Protein AF-0000000069113099 (afdb_homodimer)

Secondary structure (DSSP, 8-state):
-HHHHHHHHHHHHHHHHHHHHHHHHHHHHHHHHHHHHHHHHHHHHHHT---HHHHHHHHHHHHHHHHHHHHHHHHHHHHHHHHHHHTT-HHHHHHHHHHHHHHHHHHHHHHHHHHHHHHHHH-TTSS--SS----------HHHHHHHHHHHHS-S-TTGGGTEEEEEEEEEEEEEEEE-----S--SS------EEEEEEEEEEEEEEEES--HHHHHHHHHHHHHHHHHHGGGGHHHHHHHHHHHHHHHHHHHHHHTTHHHHHHHHHHHHHHH-S-HHHHHHHHHHHHHHHHHHHHHIIIIIHHHHHHHHH-S-HHHHHHHTHHHHHHHHHHT-TTTTHHHHHHIIIIIS---HHHHHHHHHHHHHH--HHHHHHHHHHHHHHHHHTT-PPPHHHHHHHHHHHHHHGGG--SSTTHHHHHHHHHHHHTT--SGGGHHHHHHHHHHHHHHHHHHHHHHHHHHHHHHHHH---SS--------HHHHHHHH---TTTT-/-HHHHHHHHHHHHHHHHHHHHHHHTHHHHHHHHHHHHHHHHHHHHHHT---HHHHHHHHHHHHHHHHHHHHHHHHHHHHHHHHHHHTT-HHHHHHHHHHHHHHHHHHHHHHHHHHHHHHHHH-TTSS--SS----------HHHHHHHHHHHHS-S-TTGGGTEEEEEEEEEEEEEEEE-----S--SS------EEEEEEEEEEEEEEEES--HHHHHHHHHHHHHHHHHHGGGGHHHHHHHHHHHHHHHHHHHHHHTTHHHHHHHHHHHHHHH-S-HHHHHHHHHHHHHHHHHHHHHIIIIIHHHHHHHHH-S-HHHHHHHTHHHHHHHHHHT-TTTTHHHHHHIIIIIS---HHHHHHHHHHHHHH--HHHHHHHHHHHHHHHHHTT-PPPHHHHHHHHHHHHHHGGG--SSTTHHHHHHHHHHHHTT--STTHHHHHHHHHHHHHHHHHHHHHHHHHHHHHHHHHH---S---------HHHHHHHH-TTTTTT-

InterPro domains:
  IPR001991 Sodium:dicarboxylate symporter [PF00375] (28-468)
  IPR018107 Sodium:dicarboxylate symporter, conserved site [PS00713] (61-75)
  IPR036458 Sodium:dicarboxylate symporter superfamily [G3DSA:1.10.3860.10] (17-476)
  IPR036458 Sodium:dicarboxylate symporter superfamily [SSF118215] (27-469)
  IPR050746 Dicarboxylate/Amino Acid:Cation Symporter [PTHR11958] (16-477)

Sequence (998 aa):
MEMERAIENRGCCLVRKFRKSLRRHLLFILTLSAVIVGFTLGFLLRLAEPSADALLWLGMPGELFLRLLKMMIIPLLVCSVIHSTASLDPKSNGKISIVAFAYIMLTNILGCLIAIALFYVIKPGSESPLVEGKTNVYEAVPQDIFADLLRNIIPDNMVEATFRQTQTKYSHEMVEQFQLVDNSTRKNISSNQNSTIQMVQKLVKSVGKTDGPNILGLIVACMFLGTAAGKMGKKAKPFLDFFAVSTEVVLQVLRWFLWMTPVGISSLIAASIAGTRDVTGTFSSLGLFVLTVTLGIVLHQALFLPLIFFLTTRRNPYTYFLSIGRAWLIGFAATSTAVAIPEMLNACENKNHIDKRVSRFVIPFCVTLNADGSALFITAAAMFIANISGHPLTFGEVAIIGLLTAIASLALPSVPSSSIVTLIMVLSSMNVPVHAVSLLFAVEWFLDRIRTTSNVLSHTHCAAITHHFNRQGPGKTEEPVMIEEEVELIVHSPDAYNSMEMERAIENRGCCLVRKFRKSLRRHLLFILTLSAVIVGFTLGFLLRLAEPSADALLWLGMPGELFLRLLKMMIIPLLVCSVIHSTASLDPKSNGKISIVAFAYIMLTNILGCLIAIALFYVIKPGSESPLVEGKTNVYEAVPQDIFADLLRNIIPDNMVEATFRQTQTKYSHEMVEQFQLVDNSTRKNISSNQNSTIQMVQKLVKSVGKTDGPNILGLIVACMFLGTAAGKMGKKAKPFLDFFAVSTEVVLQVLRWFLWMTPVGISSLIAASIAGTRDVTGTFSSLGLFVLTVTLGIVLHQALFLPLIFFLTTRRNPYTYFLSIGRAWLIGFAATSTAVAIPEMLNACENKNHIDKRVSRFVIPFCVTLNADGSALFITAAAMFIANISGHPLTFGEVAIIGLLTAIASLALPSVPSSSIVTLIMVLSSMNVPVHAVSLLFAVEWFLDRIRTTSNVLSHTHCAAITHHFNRQGPGKTEEPVMIEEEVELIVHSPDAYNS

Organism: Magallana gigas (NCBI:txid29159)

Foldseek 3Di:
DVVVVVVVVVVVVVVVVVVVVCLLCVLVVLQLVLLVLLQVLLVVLLVVLDDPVVLCVLQVLLVVLLVLLLVLQQLLLLLQLLLLLLLCALPQPVLLSVLLVVLQLVLQLVLLVLLVVLCVVLVFQQPAAQDQDPCPPPPPDLVQLVVQVVDLLADPDLVCLAWKGKHKDWDFFFAFDQDQPPPPPDPDDPPPSPRPRGRDGDTDIDIDMDTFHSSNNNSSVSSVNSNVLSNVPPVSVVVNVVSLVSSVVSVLSVVVSSSSSSVNLSSLSSSSSSSGDCNPSVVVSVVSLVVSLLVSLCCSQVPVLQVVLCVQQVDRLVVLCVLLVVLLVQCLSSLFNLRSLVSLLCSLCPVVNFDNLLSLSQLVSLSSFHQNSLSNSLLNVLCNLCSNNNNHDDPSRSVVLSVSSSSLSRSQHGDQPSSLSSSVNSCRNVVRDSSCSSVVSNCSSPSSSSSSSSSSSSSSSSSSSSSSVPPDDDDDPDPRPPPVVPSCVSPPPVCVSVD/DVVVVVVVVVVVVVVVVVVVVCLLCVLVVLQLVLLVLLQVLLVVLLVVLDDPVVLCVLQVLLVVLLVLLLVLQQLLLLLQLLLLLLLCALPQPVLLSVLLVVLQLVLQLVLLVLLVVLCVVLVFQQPAAQDQDPCPPPPPDLVQLVVQVVCLLADPDLVCLAWKGKHKDWFFDFDFDQDQPPPPPDPDDPPPSPRPRDRDGDTDIDIDMDTFHSSNNNSNVSSVNSNVLSNVPPVNVVVSVVSVVSNVVSVVSVVVSSSSSSVNLSSLSSSSSSSGDCPPSVVVSVVSLVVSLLVSLCCSQVPVLQVVLCVQQVDRLVVLCVLLVVLLVQCLSSLFNLQSLVSLLCSLCPVVNFDNLLSLSQLVSLSSFHQNSLSSSLLNVLQSLCSNNNNHDDPSRSVVLSVQSSSLSRSQHGDQPSSLSSSSNSCSNVVRDCSCSSVVSNCSSPSSSSSSSSSSSSSSSSSVSSSSVPPDDDDDPPPRPNPVVPSCVSHPPVCVSVD

Structure (mmCIF, N/CA/C/O backbone):
data_AF-0000000069113099-model_v1
#
loop_
_entity.id
_entity.type
_entity.pdbx_description
1 polymer 'Amino acid transporter'
#
loop_
_atom_site.group_PDB
_atom_site.id
_atom_site.type_symbol
_atom_site.label_atom_id
_atom_site.label_alt_id
_atom_site.label_comp_id
_atom_site.label_asym_id
_atom_site.label_entity_id
_atom_site.label_seq_id
_atom_site.pdbx_PDB_ins_code
_atom_site.Cartn_x
_atom_site.Cartn_y
_atom_site.Cartn_z
_atom_site.occupancy
_atom_site.B_iso_or_equiv
_atom_site.auth_seq_id
_atom_site.auth_comp_id
_atom_site.auth_asym_id
_atom_site.auth_atom_id
_atom_site.pdbx_PDB_model_num
ATOM 1 N N . MET A 1 1 ? -38.438 39.125 45.906 1 42.25 1 MET A N 1
ATOM 2 C CA . MET A 1 1 ? -37.906 37.75 46.062 1 42.25 1 MET A CA 1
ATOM 3 C C . MET A 1 1 ? -37.875 37.031 44.719 1 42.25 1 MET A C 1
ATOM 5 O O . MET A 1 1 ? -36.938 36.25 44.438 1 42.25 1 MET A O 1
ATOM 9 N N . GLU A 1 2 ? -38.844 37.25 43.812 1 51.59 2 GLU A N 1
ATOM 10 C CA . GLU A 1 2 ? -38.844 36.594 42.5 1 51.59 2 GLU A CA 1
ATOM 11 C C . GLU A 1 2 ? -37.812 37.188 41.562 1 51.59 2 GLU A C 1
ATOM 13 O O . GLU A 1 2 ? -37.188 36.469 40.781 1 51.59 2 GLU A O 1
ATOM 18 N N . MET A 1 3 ? -37.5 38.5 41.594 1 49.41 3 MET A N 1
ATOM 19 C CA . MET A 1 3 ? -36.5 39.094 40.719 1 49.41 3 MET A CA 1
ATOM 20 C C . MET A 1 3 ? -35.094 38.656 41.094 1 49.41 3 MET A C 1
ATOM 22 O O . MET A 1 3 ? -34.219 38.531 40.25 1 49.41 3 MET A O 1
ATOM 26 N N . GLU A 1 4 ? -34.781 38.469 42.406 1 45.12 4 GLU A N 1
ATOM 27 C CA . GLU A 1 4 ? -33.469 38.031 42.844 1 45.12 4 GLU A CA 1
ATOM 28 C C . GLU A 1 4 ? -33.219 36.594 42.438 1 45.12 4 GLU A C 1
ATOM 30 O O . GLU A 1 4 ? -32.094 36.219 42.062 1 45.12 4 GLU A O 1
ATOM 35 N N . ARG A 1 5 ? -34.25 35.656 42.406 1 45.75 5 ARG A N 1
ATOM 36 C CA . ARG A 1 5 ? -34.031 34.312 41.938 1 45.75 5 ARG A CA 1
ATOM 37 C C . ARG A 1 5 ? -33.812 34.281 40.406 1 45.75 5 ARG A C 1
ATOM 39 O O . ARG A 1 5 ? -33.125 33.375 39.906 1 45.75 5 ARG A O 1
ATOM 46 N N . ALA A 1 6 ? -34.531 35.219 39.781 1 51.47 6 ALA A N 1
ATOM 47 C CA . ALA A 1 6 ? -34.312 35.25 38.344 1 51.47 6 ALA A CA 1
ATOM 48 C C . ALA A 1 6 ? -32.906 35.688 38 1 51.47 6 ALA A C 1
ATOM 50 O O . ALA A 1 6 ? -32.281 35.125 37.062 1 51.47 6 ALA A O 1
ATOM 51 N N . ILE A 1 7 ? -32.344 36.625 38.781 1 47.91 7 ILE A N 1
ATOM 52 C CA . ILE A 1 7 ? -30.969 37.031 38.562 1 47.91 7 ILE A CA 1
ATOM 53 C C . ILE A 1 7 ? -30.031 35.906 39.031 1 47.91 7 ILE A C 1
ATOM 55 O O . ILE A 1 7 ? -29.016 35.625 38.406 1 47.91 7 ILE A O 1
ATOM 59 N N . GLU A 1 8 ? -30.281 35.312 40.188 1 47.81 8 GLU A N 1
ATOM 60 C CA . GLU A 1 8 ? -29.453 34.188 40.656 1 47.81 8 GLU A CA 1
ATOM 61 C C . GLU A 1 8 ? -29.547 33 39.688 1 47.81 8 GLU A C 1
ATOM 63 O O . GLU A 1 8 ? -28.562 32.312 39.438 1 47.81 8 GLU A O 1
ATOM 68 N N . ASN A 1 9 ? -30.766 32.719 39.156 1 47.5 9 ASN A N 1
ATOM 69 C CA . ASN A 1 9 ? -30.906 31.641 38.156 1 47.5 9 ASN A CA 1
ATOM 70 C C . ASN A 1 9 ? -30.234 32.031 36.844 1 47.5 9 ASN A C 1
ATOM 72 O O . ASN A 1 9 ? -29.781 31.156 36.094 1 47.5 9 ASN A O 1
ATOM 76 N N . ARG A 1 10 ? -30.266 33.312 36.469 1 48.16 10 ARG A N 1
ATOM 77 C CA . ARG A 1 10 ? -29.531 33.75 35.281 1 48.16 10 ARG A CA 1
ATOM 78 C C . ARG A 1 10 ? -28.031 33.719 35.531 1 48.16 10 ARG A C 1
ATOM 80 O O . ARG A 1 10 ? -27.25 33.406 34.625 1 48.16 10 ARG A O 1
ATOM 87 N N . GLY A 1 11 ? -27.625 34.219 36.688 1 46.47 11 GLY A N 1
ATOM 88 C CA . GLY A 1 11 ? -26.203 34.125 37.031 1 46.47 11 GLY A CA 1
ATOM 89 C C . GLY A 1 11 ? -25.719 32.688 37.062 1 46.47 11 GLY A C 1
ATOM 90 O O . GLY A 1 11 ? -24.609 32.406 36.594 1 46.47 11 GLY A O 1
ATOM 91 N N . CYS A 1 12 ? -26.438 31.844 37.812 1 48.75 12 CYS A N 1
ATOM 92 C CA . CYS A 1 12 ? -26.094 30.422 37.812 1 48.75 12 CYS A CA 1
ATOM 93 C C . CYS A 1 12 ? -26.141 29.859 36.375 1 48.75 12 CYS A C 1
ATOM 95 O O . CYS A 1 12 ? -25.328 29.016 36.031 1 48.75 12 CYS A O 1
ATOM 97 N N . CYS A 1 13 ? -27.094 30.375 35.625 1 48.91 13 CYS A N 1
ATOM 98 C CA . CYS A 1 13 ? -27.141 29.938 34.25 1 48.91 13 CYS A CA 1
ATOM 99 C C . CYS A 1 13 ? -25.953 30.469 33.438 1 48.91 13 CYS A C 1
ATOM 101 O O . CYS A 1 13 ? -25.391 29.75 32.625 1 48.91 13 CYS A O 1
ATOM 103 N N . LEU A 1 14 ? -25.625 31.719 33.812 1 45.44 14 LEU A N 1
ATOM 104 C CA . LEU A 1 14 ? -24.453 32.219 33.094 1 45.44 14 LEU A CA 1
ATOM 105 C C . LEU A 1 14 ? -23.188 31.5 33.562 1 45.44 14 LEU A C 1
ATOM 107 O O . LEU A 1 14 ? -22.328 31.156 32.719 1 45.44 14 LEU A O 1
ATOM 111 N N . VAL A 1 15 ? -23.016 31.406 34.906 1 46 15 VAL A N 1
ATOM 112 C CA . VAL A 1 15 ? -21.875 30.625 35.406 1 46 15 VAL A CA 1
ATOM 113 C C . VAL A 1 15 ? -21.938 29.203 34.844 1 46 15 VAL A C 1
ATOM 115 O O . VAL A 1 15 ? -20.922 28.641 34.469 1 46 15 VAL A O 1
ATOM 118 N N . ARG A 1 16 ? -23.031 28.578 34.875 1 49.84 16 ARG A N 1
ATOM 119 C CA . ARG A 1 16 ? -23.188 27.25 34.312 1 49.84 16 ARG A CA 1
ATOM 120 C C . ARG A 1 16 ? -22.906 27.266 32.812 1 49.84 16 ARG A C 1
ATOM 122 O O . ARG A 1 16 ? -22.25 26.359 32.281 1 49.84 16 ARG A O 1
ATOM 129 N N . LYS A 1 17 ? -23.469 28.25 32.125 1 48 17 LYS A N 1
ATOM 130 C CA . LYS A 1 17 ? -23.141 28.391 30.719 1 48 17 LYS A CA 1
ATOM 131 C C . LYS A 1 17 ? -21.656 28.703 30.531 1 48 17 LYS A C 1
ATOM 133 O O . LYS A 1 17 ? -21.031 28.188 29.609 1 48 17 LYS A O 1
ATOM 138 N N . PHE A 1 18 ? -21.219 29.641 31.344 1 46.16 18 PHE A N 1
ATOM 139 C CA . PHE A 1 18 ? -19.797 29.922 31.328 1 46.16 18 PHE A CA 1
ATOM 140 C C . PHE A 1 18 ? -18.984 28.688 31.688 1 46.16 18 PHE A C 1
ATOM 142 O O . PHE A 1 18 ? -17.969 28.391 31.062 1 46.16 18 PHE A O 1
ATOM 149 N N . ARG A 1 19 ? -19.25 28.031 32.781 1 47.75 19 ARG A N 1
ATOM 150 C CA . ARG A 1 19 ? -18.594 26.781 33.156 1 47.75 19 ARG A CA 1
ATOM 151 C C . ARG A 1 19 ? -18.703 25.75 32.031 1 47.75 19 ARG A C 1
ATOM 153 O O . ARG A 1 19 ? -17.75 25.016 31.766 1 47.75 19 ARG A O 1
ATOM 160 N N . LYS A 1 20 ? -19.859 25.594 31.594 1 51.06 20 LYS A N 1
ATOM 161 C CA . LYS A 1 20 ? -20.047 24.688 30.453 1 51.06 20 LYS A CA 1
ATOM 162 C C . LYS A 1 20 ? -19.219 25.141 29.25 1 51.06 20 LYS A C 1
ATOM 164 O O . LYS A 1 20 ? -18.625 24.328 28.547 1 51.06 20 LYS A O 1
ATOM 169 N N . SER A 1 21 ? -19.312 26.453 28.984 1 50.72 21 SER A N 1
ATOM 170 C CA . SER A 1 21 ? -18.469 27.016 27.938 1 50.72 21 SER A CA 1
ATOM 171 C C . SER A 1 21 ? -17 26.859 28.266 1 50.72 21 SER A C 1
ATOM 173 O O . SER A 1 21 ? -16.188 26.547 27.391 1 50.72 21 SER A O 1
ATOM 175 N N . LEU A 1 22 ? -16.656 27.203 29.484 1 50.25 22 LEU A N 1
ATOM 176 C CA . LEU A 1 22 ? -15.289 27.031 29.953 1 50.25 22 LEU A CA 1
ATOM 177 C C . LEU A 1 22 ? -14.852 25.578 29.828 1 50.25 22 LEU A C 1
ATOM 179 O O . LEU A 1 22 ? -13.711 25.297 29.453 1 50.25 22 LEU A O 1
ATOM 183 N N . ARG A 1 23 ? -15.633 24.797 30.297 1 52.53 23 ARG A N 1
ATOM 184 C CA . ARG A 1 23 ? -15.336 23.375 30.156 1 52.53 23 ARG A CA 1
ATOM 185 C C . ARG A 1 23 ? -15.094 23 28.688 1 52.53 23 ARG A C 1
ATOM 187 O O . ARG A 1 23 ? -14.211 22.203 28.391 1 52.53 23 ARG A O 1
ATOM 194 N N . ARG A 1 24 ? -15.898 23.703 27.922 1 57.28 24 ARG A N 1
ATOM 195 C CA . ARG A 1 24 ? -15.742 23.484 26.5 1 57.28 24 ARG A CA 1
ATOM 196 C C . ARG A 1 24 ? -14.43 24.078 25.984 1 57.28 24 ARG A C 1
ATOM 198 O O . ARG A 1 24 ? -13.852 23.562 25.016 1 57.28 24 ARG A O 1
ATOM 205 N N . HIS A 1 25 ? -13.961 25.125 26.797 1 70.5 25 HIS A N 1
ATOM 206 C CA . HIS A 1 25 ? -12.719 25.781 26.391 1 70.5 25 HIS A CA 1
ATOM 207 C C . HIS A 1 25 ? -11.602 25.5 27.391 1 70.5 25 HIS A C 1
ATOM 209 O O . HIS A 1 25 ? -10.609 26.234 27.422 1 70.5 25 HIS A O 1
ATOM 215 N N . LEU A 1 26 ? -11.82 24.594 28.281 1 76.88 26 LEU A N 1
ATOM 216 C CA . LEU A 1 26 ? -10.867 24.297 29.328 1 76.88 26 LEU A CA 1
ATOM 217 C C . LEU A 1 26 ? -9.492 23.969 28.75 1 76.88 26 LEU A C 1
ATOM 219 O O . LEU A 1 26 ? -8.477 24.5 29.203 1 76.88 26 LEU A O 1
ATOM 223 N N . LEU A 1 27 ? -9.531 23.188 27.812 1 78.31 27 LEU A N 1
ATOM 224 C CA . LEU A 1 27 ? -8.258 22.797 27.219 1 78.31 27 LEU A CA 1
ATOM 225 C C . LEU A 1 27 ? -7.543 24 26.625 1 78.31 27 LEU A C 1
ATOM 227 O O . LEU A 1 27 ? -6.316 24.094 26.688 1 78.31 27 LEU A O 1
ATOM 231 N N . PHE A 1 28 ? -8.312 24.828 26.109 1 79.25 28 PHE A N 1
ATOM 232 C CA . PHE A 1 28 ? -7.762 26.047 25.531 1 79.25 28 PHE A CA 1
ATOM 233 C C . PHE A 1 28 ? -7.098 26.922 26.594 1 79.25 28 PHE A C 1
ATOM 235 O O . PHE A 1 28 ? -5.957 27.344 26.438 1 79.25 28 PHE A O 1
ATOM 242 N N . ILE A 1 29 ? -7.793 27.172 27.703 1 85.12 29 ILE A N 1
ATOM 243 C CA . ILE A 1 29 ? -7.285 28 28.781 1 85.12 29 ILE A CA 1
ATOM 244 C C . ILE A 1 29 ? -6.066 27.328 29.422 1 85.12 29 ILE A C 1
ATOM 246 O O . ILE A 1 29 ? -5.074 28 29.719 1 85.12 29 ILE A O 1
ATOM 250 N N . LEU A 1 30 ? -6.191 26.078 29.578 1 86.25 30 LEU A N 1
ATOM 251 C CA . LEU A 1 30 ? -5.074 25.344 30.156 1 86.25 30 LEU A CA 1
ATOM 252 C C . LEU A 1 30 ? -3.844 25.422 29.266 1 86.25 30 LEU A C 1
ATOM 254 O O . LEU A 1 30 ? -2.719 25.547 29.75 1 86.25 30 LEU A O 1
ATOM 258 N N . THR A 1 31 ? -4.07 25.344 28.031 1 85.25 31 THR A N 1
ATOM 259 C CA . THR A 1 31 ? -2.949 25.391 27.094 1 85.25 31 THR A CA 1
ATOM 260 C C . THR A 1 31 ? -2.312 26.766 27.078 1 85.25 31 THR A C 1
ATOM 262 O O . THR A 1 31 ? -1.086 26.891 27.062 1 85.25 31 THR A O 1
ATOM 265 N N . LEU A 1 32 ? -3.119 27.781 27.062 1 86.81 32 LEU A N 1
ATOM 266 C CA . LEU A 1 32 ? -2.59 29.141 27.094 1 86.81 32 LEU A CA 1
ATOM 267 C C . LEU A 1 32 ? -1.79 29.391 28.375 1 86.81 32 LEU A C 1
ATOM 269 O O . LEU A 1 32 ? -0.719 30 28.328 1 86.81 32 LEU A O 1
ATOM 273 N N . SER A 1 33 ? -2.357 28.969 29.422 1 90.56 33 SER A N 1
ATOM 274 C CA . SER A 1 33 ? -1.643 29.078 30.703 1 90.56 33 SER A CA 1
ATOM 275 C C . SER A 1 33 ? -0.337 28.281 30.672 1 90.56 33 SER A C 1
ATOM 277 O O . SER A 1 33 ? 0.677 28.734 31.203 1 90.56 33 SER A O 1
ATOM 279 N N . ALA A 1 34 ? -0.393 27.156 30.094 1 90.62 34 ALA A N 1
ATOM 280 C CA . ALA A 1 34 ? 0.791 26.297 29.984 1 90.62 34 ALA A CA 1
ATOM 281 C C . ALA A 1 34 ? 1.888 26.984 29.172 1 90.62 34 ALA A C 1
ATOM 283 O O . ALA A 1 34 ? 3.074 26.844 29.484 1 90.62 34 ALA A O 1
ATOM 284 N N . VAL A 1 35 ? 1.525 27.719 28.172 1 87.62 35 VAL A N 1
ATOM 285 C CA . VAL A 1 35 ? 2.486 28.453 27.359 1 87.62 35 VAL A CA 1
ATOM 286 C C . VAL A 1 35 ? 3.174 29.516 28.219 1 87.62 35 VAL A C 1
ATOM 288 O O . VAL A 1 35 ? 4.398 29.641 28.188 1 87.62 35 VAL A O 1
ATOM 291 N N . ILE A 1 36 ? 2.4 30.156 29.016 1 91.75 36 ILE A N 1
ATOM 292 C CA . ILE A 1 36 ? 2.943 31.203 29.875 1 91.75 36 ILE A CA 1
ATOM 293 C C . ILE A 1 36 ? 3.873 30.578 30.922 1 91.75 36 ILE A C 1
ATOM 295 O O . ILE A 1 36 ? 4.977 31.062 31.156 1 91.75 36 ILE A O 1
ATOM 299 N N . VAL A 1 37 ? 3.416 29.547 31.469 1 93.5 37 VAL A N 1
ATOM 300 C CA . VAL A 1 37 ? 4.215 28.844 32.469 1 93.5 37 VAL A CA 1
ATOM 301 C C . VAL A 1 37 ? 5.52 28.359 31.844 1 93.5 37 VAL A C 1
ATOM 303 O O . VAL A 1 37 ? 6.586 28.453 32.469 1 93.5 37 VAL A O 1
ATOM 306 N N . GLY A 1 38 ? 5.418 27.75 30.703 1 92 38 GLY A N 1
ATOM 307 C CA . GLY A 1 38 ? 6.605 27.281 30 1 92 38 GLY A CA 1
ATOM 308 C C . GLY A 1 38 ? 7.609 28.391 29.75 1 92 38 GLY A C 1
ATOM 309 O O . GLY A 1 38 ? 8.805 28.219 29.984 1 92 38 GLY A O 1
ATOM 310 N N . PHE A 1 39 ? 7.164 29.531 29.359 1 89.31 39 PHE A N 1
ATOM 311 C CA . PHE A 1 39 ? 8.031 30.672 29.109 1 89.31 39 PHE A CA 1
ATOM 312 C C . PHE A 1 39 ? 8.68 31.141 30.406 1 89.31 39 PHE A C 1
ATOM 314 O O . PHE A 1 39 ? 9.883 31.391 30.453 1 89.31 39 PHE A O 1
ATOM 321 N N . THR A 1 40 ? 7.906 31.281 31.406 1 93.31 40 THR A N 1
ATOM 322 C CA . THR A 1 40 ? 8.398 31.781 32.688 1 93.31 40 THR A CA 1
ATOM 323 C C . THR A 1 40 ? 9.445 30.828 33.25 1 93.31 40 THR A C 1
ATOM 325 O O . THR A 1 40 ? 10.523 31.25 33.688 1 93.31 40 THR A O 1
ATOM 328 N N . LEU A 1 41 ? 9.117 29.609 33.219 1 92.62 41 LEU A N 1
ATOM 329 C CA . LEU A 1 41 ? 10.047 28.609 33.75 1 92.62 41 LEU A CA 1
ATOM 330 C C . LEU A 1 41 ? 11.32 28.562 32.906 1 92.62 41 LEU A C 1
ATOM 332 O O . LEU A 1 41 ? 12.414 28.406 33.438 1 92.62 41 LEU A O 1
ATOM 336 N N . GLY A 1 42 ? 11.172 28.562 31.609 1 91.44 42 GLY A N 1
ATOM 337 C CA . GLY A 1 42 ? 12.328 28.578 30.719 1 91.44 42 GLY A CA 1
ATOM 338 C C . GLY A 1 42 ? 13.258 29.75 30.984 1 91.44 42 GLY A C 1
ATOM 339 O O . GLY A 1 42 ? 14.477 29.562 31.062 1 91.44 42 GLY A O 1
ATOM 340 N N . PHE A 1 43 ? 12.727 30.922 31.203 1 90.69 43 PHE A N 1
ATOM 341 C CA . PHE A 1 43 ? 13.531 32.125 31.453 1 90.69 43 PHE A CA 1
ATOM 342 C C . PHE A 1 43 ? 14.211 32.031 32.812 1 90.69 43 PHE A C 1
ATOM 344 O O . PHE A 1 43 ? 15.367 32.438 32.938 1 90.69 43 PHE A O 1
ATOM 351 N N . LEU A 1 44 ? 13.469 31.578 33.75 1 92.25 44 LEU A N 1
ATOM 352 C CA . LEU A 1 44 ? 14.023 31.453 35.094 1 92.25 44 LEU A CA 1
ATOM 353 C C . LEU A 1 44 ? 15.18 30.453 35.125 1 92.25 44 LEU A C 1
ATOM 355 O O . LEU A 1 44 ? 16.203 30.703 35.75 1 92.25 44 LEU A O 1
ATOM 359 N N . LEU A 1 45 ? 14.969 29.406 34.469 1 91.56 45 LEU A N 1
ATOM 360 C CA . LEU A 1 45 ? 15.984 28.359 34.5 1 91.56 45 LEU A CA 1
ATOM 361 C C . LEU A 1 45 ? 17.172 28.75 33.625 1 91.56 45 LEU A C 1
ATOM 363 O O . LEU A 1 45 ? 18.297 28.297 33.875 1 91.56 45 LEU A O 1
ATOM 367 N N . ARG A 1 46 ? 16.875 29.453 32.594 1 88.62 46 ARG A N 1
ATOM 368 C CA . ARG A 1 46 ? 17.969 29.953 31.75 1 88.62 46 ARG A CA 1
ATOM 369 C C . ARG A 1 46 ? 18.984 30.734 32.562 1 88.62 46 ARG A C 1
ATOM 371 O O . ARG A 1 46 ? 20.188 30.641 32.344 1 88.62 46 ARG A O 1
ATOM 378 N N . LEU A 1 47 ? 18.484 31.469 33.562 1 87.69 47 LEU A N 1
ATOM 379 C CA . LEU A 1 47 ? 19.344 32.281 34.406 1 87.69 47 LEU A CA 1
ATOM 380 C C . LEU A 1 47 ? 20.234 31.375 35.281 1 87.69 47 LEU A C 1
ATOM 382 O O . LEU A 1 47 ? 21.328 31.766 35.656 1 87.69 47 LEU A O 1
ATOM 386 N N . ALA A 1 48 ? 19.812 30.172 35.469 1 88.94 48 ALA A N 1
ATOM 387 C CA . ALA A 1 48 ? 20.547 29.234 36.312 1 88.94 48 ALA A CA 1
ATOM 388 C C . ALA A 1 48 ? 21.516 28.391 35.469 1 88.94 48 ALA A C 1
ATOM 390 O O . ALA A 1 48 ? 22.234 27.547 36 1 88.94 48 ALA A O 1
ATOM 391 N N . GLU A 1 49 ? 21.625 28.609 34.219 1 85.44 49 GLU A N 1
ATOM 392 C CA . GLU A 1 49 ? 22.5 27.891 33.281 1 85.44 49 GLU A CA 1
ATOM 393 C C . GLU A 1 49 ? 22.422 26.375 33.531 1 85.44 49 GLU A C 1
ATOM 395 O O . GLU A 1 49 ? 23.422 25.75 33.906 1 85.44 49 GLU A O 1
ATOM 400 N N . PRO A 1 50 ? 21.328 25.828 33.281 1 86.38 50 PRO A N 1
ATOM 401 C CA . PRO A 1 50 ? 21.125 24.406 33.562 1 86.38 50 PRO A CA 1
ATOM 402 C C . PRO A 1 50 ? 22.062 23.516 32.75 1 86.38 50 PRO A C 1
ATOM 404 O O . PRO A 1 50 ? 22.469 23.891 31.656 1 86.38 50 PRO A O 1
ATOM 407 N N . SER A 1 51 ? 22.391 22.328 33.312 1 89.06 51 SER A N 1
ATOM 408 C CA . SER A 1 51 ? 23.203 21.328 32.625 1 89.06 51 SER A CA 1
ATOM 409 C C . SER A 1 51 ? 22.422 20.688 31.469 1 89.06 51 SER A C 1
ATOM 411 O O . SER A 1 51 ? 21.203 20.844 31.391 1 89.06 51 SER A O 1
ATOM 413 N N . ALA A 1 52 ? 23.188 20.062 30.641 1 87.25 52 ALA A N 1
ATOM 414 C CA . ALA A 1 52 ? 22.562 19.359 29.516 1 87.25 52 ALA A CA 1
ATOM 415 C C . ALA A 1 52 ? 21.578 18.297 30 1 87.25 52 ALA A C 1
ATOM 417 O O . ALA A 1 52 ? 20.516 18.109 29.391 1 87.25 52 ALA A O 1
ATOM 418 N N . ASP A 1 53 ? 21.922 17.656 31.031 1 90.94 53 ASP A N 1
ATOM 419 C CA . ASP A 1 53 ? 21.047 16.625 31.578 1 90.94 53 ASP A CA 1
ATOM 420 C C . ASP A 1 53 ? 19.75 17.234 32.125 1 90.94 53 ASP A C 1
ATOM 422 O O . ASP A 1 53 ? 18.672 16.656 31.984 1 90.94 53 ASP A O 1
ATOM 426 N N . ALA A 1 54 ? 19.938 18.391 32.812 1 90.19 54 ALA A N 1
ATOM 427 C CA . ALA A 1 54 ? 18.766 19.078 33.375 1 90.19 54 ALA A CA 1
ATOM 428 C C . ALA A 1 54 ? 17.812 19.5 32.25 1 90.19 54 ALA A C 1
ATOM 430 O O . ALA A 1 54 ? 16.594 19.391 32.406 1 90.19 54 ALA A O 1
ATOM 431 N N . LEU A 1 55 ? 18.391 19.922 31.234 1 89.5 55 LEU A N 1
ATOM 432 C CA . LEU A 1 55 ? 17.578 20.328 30.094 1 89.5 55 LEU A CA 1
ATOM 433 C C . LEU A 1 55 ? 16.844 19.141 29.484 1 89.5 55 LEU A C 1
ATOM 435 O O . LEU A 1 55 ? 15.695 19.266 29.062 1 89.5 55 LEU A O 1
ATOM 439 N N . LEU A 1 56 ? 17.531 18 29.469 1 89.88 56 LEU A N 1
ATOM 440 C CA . LEU A 1 56 ? 16.922 16.781 28.938 1 89.88 56 LEU A CA 1
ATOM 441 C C . LEU A 1 56 ? 15.719 16.375 29.766 1 89.88 56 LEU A C 1
ATOM 443 O O . LEU A 1 56 ? 14.672 16.031 29.203 1 89.88 56 LEU A O 1
ATOM 447 N N . TRP A 1 57 ? 15.883 16.438 31.016 1 92.12 57 TRP A N 1
ATOM 448 C CA . TRP A 1 57 ? 14.797 16 31.875 1 92.12 57 TRP A CA 1
ATOM 449 C C . TRP A 1 57 ? 13.656 17.016 31.875 1 92.12 57 TRP A C 1
ATOM 451 O O . TRP A 1 57 ? 12.484 16.656 32 1 92.12 57 TRP A O 1
ATOM 461 N N . LEU A 1 58 ? 14.023 18.266 31.766 1 91.69 58 LEU A N 1
ATOM 462 C CA . LEU A 1 58 ? 13.016 19.312 31.641 1 91.69 58 LEU A CA 1
ATOM 463 C C . LEU A 1 58 ? 12.18 19.109 30.375 1 91.69 58 LEU A C 1
ATOM 465 O O . LEU A 1 58 ? 10.969 19.344 30.391 1 91.69 58 LEU A O 1
ATOM 469 N N . GLY A 1 59 ? 12.812 18.578 29.344 1 91.81 59 GLY A N 1
ATOM 470 C CA . GLY A 1 59 ? 12.141 18.391 28.062 1 91.81 59 GLY A CA 1
ATOM 471 C C . GLY A 1 59 ? 11.484 17.031 27.922 1 91.81 59 GLY A C 1
ATOM 472 O O . GLY A 1 59 ? 10.695 16.812 27 1 91.81 59 GLY A O 1
ATOM 473 N N . MET A 1 60 ? 11.648 16.125 28.828 1 93.69 60 MET A N 1
ATOM 474 C CA . MET A 1 60 ? 11.234 14.727 28.703 1 93.69 60 MET A CA 1
ATOM 475 C C . MET A 1 60 ? 9.711 14.625 28.594 1 93.69 60 MET A C 1
ATOM 477 O O . MET A 1 60 ? 9.195 13.906 27.75 1 93.69 60 MET A O 1
ATOM 481 N N . PRO A 1 61 ? 8.914 15.328 29.453 1 93.69 61 PRO A N 1
ATOM 482 C CA . PRO A 1 61 ? 7.461 15.25 29.266 1 93.69 61 PRO A CA 1
ATOM 483 C C . PRO A 1 61 ? 7.016 15.703 27.875 1 93.69 61 PRO A C 1
ATOM 485 O O . PRO A 1 61 ? 6.09 15.117 27.297 1 93.69 61 PRO A O 1
ATOM 488 N N . GLY A 1 62 ? 7.68 16.688 27.406 1 90.19 62 GLY A N 1
ATOM 489 C CA . GLY A 1 62 ? 7.371 17.156 26.062 1 90.19 62 GLY A CA 1
ATOM 490 C C . GLY A 1 62 ? 7.727 16.156 24.984 1 90.19 62 GLY A C 1
ATOM 491 O O . GLY A 1 62 ? 6.961 15.953 24.031 1 90.19 62 GLY A O 1
ATOM 492 N N . GLU A 1 63 ? 8.875 15.547 25.109 1 90.31 63 GLU A N 1
ATOM 493 C CA . GLU A 1 63 ? 9.281 14.508 24.172 1 90.31 63 GLU A CA 1
ATOM 494 C C . GLU A 1 63 ? 8.289 13.352 24.156 1 90.31 63 GLU A C 1
ATOM 496 O O . GLU A 1 63 ? 7.945 12.836 23.094 1 90.31 63 GLU A O 1
ATOM 501 N N . LEU A 1 64 ? 7.891 12.961 25.297 1 92.75 64 LEU A N 1
ATOM 502 C CA . LEU A 1 64 ? 6.926 11.875 25.406 1 92.75 64 LEU A CA 1
ATOM 503 C C . LEU A 1 64 ? 5.594 12.266 24.781 1 92.75 64 LEU A C 1
ATOM 505 O O . LEU A 1 64 ? 4.934 11.438 24.156 1 92.75 64 LEU A O 1
ATOM 509 N N . PHE A 1 65 ? 5.234 13.469 25 1 90 65 PHE A N 1
ATOM 510 C CA . PHE A 1 65 ? 4.008 13.977 24.406 1 90 65 PHE A CA 1
ATOM 511 C C . PHE A 1 65 ? 4.082 13.891 22.875 1 90 65 PHE A C 1
ATOM 513 O O . PHE A 1 65 ? 3.146 13.414 22.234 1 90 65 PHE A O 1
ATOM 520 N N . LEU A 1 66 ? 5.203 14.281 22.297 1 86 66 LEU A N 1
ATOM 521 C CA . LEU A 1 66 ? 5.383 14.219 20.844 1 86 66 LEU A CA 1
ATOM 522 C C . LEU A 1 66 ? 5.352 12.773 20.359 1 86 66 LEU A C 1
ATOM 524 O O . LEU A 1 66 ? 4.824 12.484 19.281 1 86 66 LEU A O 1
ATOM 528 N N . ARG A 1 67 ? 5.879 11.945 21.172 1 89.5 67 ARG A N 1
ATOM 529 C CA . ARG A 1 67 ? 5.879 10.523 20.812 1 89.5 67 ARG A CA 1
ATOM 530 C C . ARG A 1 67 ? 4.461 9.961 20.812 1 89.5 67 ARG A C 1
ATOM 532 O O . ARG A 1 67 ? 4.129 9.117 19.969 1 89.5 67 ARG A O 1
ATOM 539 N N . LEU A 1 68 ? 3.697 10.422 21.734 1 90.56 68 LEU A N 1
ATOM 540 C CA . LEU A 1 68 ? 2.301 10.008 21.75 1 90.56 68 LEU A CA 1
ATOM 541 C C . LEU A 1 68 ? 1.591 10.422 20.469 1 90.56 68 LEU A C 1
ATOM 543 O O . LEU A 1 68 ? 0.85 9.633 19.875 1 90.56 68 LEU A O 1
ATOM 547 N N . LEU A 1 69 ? 1.849 11.586 20.062 1 85.81 69 LEU A N 1
ATOM 548 C CA . LEU A 1 69 ? 1.221 12.078 18.844 1 85.81 69 LEU A CA 1
ATOM 549 C C . LEU A 1 69 ? 1.708 11.297 17.625 1 85.81 69 LEU A C 1
ATOM 551 O O . LEU A 1 69 ? 0.907 10.898 16.766 1 85.81 69 LEU A O 1
ATOM 555 N N . LYS A 1 70 ? 2.996 11.062 17.562 1 86.75 70 LYS A N 1
ATOM 556 C CA . LYS A 1 70 ? 3.586 10.312 16.469 1 86.75 70 LYS A CA 1
ATOM 557 C C . LYS A 1 70 ? 3.012 8.898 16.391 1 86.75 70 LYS A C 1
ATOM 559 O O . LYS A 1 70 ? 2.795 8.367 15.305 1 86.75 70 LYS A O 1
ATOM 564 N N . MET A 1 71 ? 2.775 8.352 17.547 1 91 71 MET A N 1
ATOM 565 C CA . MET A 1 71 ? 2.238 6.996 17.641 1 91 71 MET A CA 1
ATOM 566 C C . MET A 1 71 ? 0.893 6.887 16.938 1 91 71 MET A C 1
ATOM 568 O O . MET A 1 71 ? 0.548 5.832 16.406 1 91 71 MET A O 1
ATOM 572 N N . MET A 1 72 ? 0.2 7.938 16.797 1 88.88 72 MET A N 1
ATOM 573 C CA . MET A 1 72 ? -1.167 7.906 16.297 1 88.88 72 MET A CA 1
ATOM 574 C C . MET A 1 72 ? -1.189 8.133 14.781 1 88.88 72 MET A C 1
ATOM 576 O O . MET A 1 72 ? -2.207 7.898 14.133 1 88.88 72 MET A O 1
ATOM 580 N N . ILE A 1 73 ? -0.118 8.5 14.227 1 86.44 73 ILE A N 1
ATOM 581 C CA . ILE A 1 73 ? -0.073 8.953 12.836 1 86.44 73 ILE A CA 1
ATOM 582 C C . ILE A 1 73 ? -0.506 7.824 11.906 1 86.44 73 ILE A C 1
ATOM 584 O O . ILE A 1 73 ? -1.448 7.98 11.133 1 86.44 73 ILE A O 1
ATOM 588 N N . ILE A 1 74 ? 0.084 6.648 12 1 91.44 74 ILE A N 1
ATOM 589 C CA . ILE A 1 74 ? -0.12 5.574 11.031 1 91.44 74 ILE A CA 1
ATOM 590 C C . ILE A 1 74 ? -1.542 5.031 11.156 1 91.44 74 ILE A C 1
ATOM 592 O O . ILE A 1 74 ? -2.268 4.941 10.164 1 91.44 74 ILE A O 1
ATOM 596 N N . PRO A 1 75 ? -1.996 4.691 12.367 1 92.69 75 PRO A N 1
ATOM 597 C CA . PRO A 1 75 ? -3.369 4.188 12.461 1 92.69 75 PRO A CA 1
ATOM 598 C C . PRO A 1 75 ? -4.402 5.211 12 1 92.69 75 PRO A C 1
ATOM 600 O O . PRO A 1 75 ? -5.379 4.855 11.328 1 92.69 75 PRO A O 1
ATOM 603 N N . LEU A 1 76 ? -4.184 6.406 12.359 1 87.62 76 LEU A N 1
ATOM 604 C CA . LEU A 1 76 ? -5.125 7.445 11.961 1 87.62 76 LEU A CA 1
ATOM 605 C C . LEU A 1 76 ? -5.141 7.617 10.445 1 87.62 76 LEU A C 1
ATOM 607 O O . LEU A 1 76 ? -6.211 7.676 9.836 1 87.62 76 LEU A O 1
ATOM 611 N N . LEU A 1 77 ? -4 7.727 9.898 1 87.69 77 LEU A N 1
ATOM 612 C CA . LEU A 1 77 ? -3.857 7.93 8.461 1 87.69 77 LEU A CA 1
ATOM 613 C C . LEU A 1 77 ? -4.492 6.781 7.684 1 87.69 77 LEU A C 1
ATOM 615 O O . LEU A 1 77 ? -5.293 7.008 6.773 1 87.69 77 LEU A O 1
ATOM 619 N N . VAL A 1 78 ? -4.184 5.531 8.055 1 92.94 78 VAL A N 1
ATOM 620 C CA . VAL A 1 78 ? -4.648 4.348 7.336 1 92.94 78 VAL A CA 1
ATOM 621 C C . VAL A 1 78 ? -6.168 4.242 7.441 1 92.94 78 VAL A C 1
ATOM 623 O O . VAL A 1 78 ? -6.859 4.129 6.426 1 92.94 78 VAL A O 1
ATOM 626 N N . CYS A 1 79 ? -6.711 4.387 8.602 1 92.12 79 CYS A N 1
ATOM 627 C CA . CYS A 1 79 ? -8.141 4.223 8.82 1 92.12 79 CYS A CA 1
ATOM 628 C C . CYS A 1 79 ? -8.922 5.371 8.188 1 92.12 79 CYS A C 1
ATOM 630 O O . CYS A 1 79 ? -9.93 5.145 7.516 1 92.12 79 CYS A O 1
ATOM 632 N N . SER A 1 80 ? -8.445 6.531 8.32 1 86.38 80 SER A N 1
ATOM 633 C CA . SER A 1 80 ? -9.172 7.707 7.863 1 86.38 80 SER A CA 1
ATOM 634 C C . SER A 1 80 ? -9.188 7.797 6.34 1 86.38 80 SER A C 1
ATOM 636 O O . SER A 1 80 ? -10.219 8.094 5.738 1 86.38 80 SER A O 1
ATOM 638 N N . VAL A 1 81 ? -8.016 7.582 5.723 1 87.81 81 VAL A N 1
ATOM 639 C CA . VAL A 1 81 ? -7.922 7.715 4.273 1 87.81 81 VAL A CA 1
ATOM 640 C C . VAL A 1 81 ? -8.758 6.629 3.6 1 87.81 81 VAL A C 1
ATOM 642 O O . VAL A 1 81 ? -9.5 6.902 2.65 1 87.81 81 VAL A O 1
ATOM 645 N N . ILE A 1 82 ? -8.672 5.391 4.086 1 92.5 82 ILE A N 1
ATOM 646 C CA . ILE A 1 82 ? -9.469 4.309 3.508 1 92.5 82 ILE A CA 1
ATOM 647 C C . ILE A 1 82 ? -10.953 4.617 3.666 1 92.5 82 ILE A C 1
ATOM 649 O O . ILE A 1 82 ? -11.719 4.523 2.703 1 92.5 82 ILE A O 1
ATOM 653 N N . HIS A 1 83 ? -11.344 5.004 4.812 1 88.06 83 HIS A N 1
ATOM 654 C CA . HIS A 1 83 ? -12.742 5.305 5.098 1 88.06 83 HIS A CA 1
ATOM 655 C C . HIS A 1 83 ? -13.234 6.484 4.262 1 88.06 83 HIS A C 1
ATOM 657 O O . HIS A 1 83 ? -14.305 6.422 3.658 1 88.06 83 HIS A O 1
ATOM 663 N N . SER A 1 84 ? -12.516 7.488 4.188 1 81.88 84 SER A N 1
ATOM 664 C CA . SER A 1 84 ? -12.93 8.719 3.52 1 81.88 84 SER A CA 1
ATOM 665 C C . SER A 1 84 ? -13.008 8.523 2.008 1 81.88 84 SER A C 1
ATOM 667 O O . SER A 1 84 ? -13.922 9.031 1.359 1 81.88 84 SER A O 1
ATOM 669 N N . THR A 1 85 ? -12.094 7.844 1.437 1 85.62 85 THR A N 1
ATOM 670 C CA . THR A 1 85 ? -12.055 7.695 -0.014 1 85.62 85 THR A CA 1
ATOM 671 C C . THR A 1 85 ? -13.102 6.691 -0.485 1 85.62 85 THR A C 1
ATOM 673 O O . THR A 1 85 ? -13.484 6.691 -1.657 1 85.62 85 THR A O 1
ATOM 676 N N . ALA A 1 86 ? -13.516 5.793 0.374 1 86.94 86 ALA A N 1
ATOM 677 C CA . ALA A 1 86 ? -14.578 4.855 0.031 1 86.94 86 ALA A CA 1
ATOM 678 C C . ALA A 1 86 ? -15.875 5.594 -0.291 1 86.94 86 ALA A C 1
ATOM 680 O O . ALA A 1 86 ? -16.719 5.078 -1.024 1 86.94 86 ALA A O 1
ATOM 681 N N . SER A 1 87 ? -16.047 6.707 0.238 1 76.31 87 SER A N 1
ATOM 682 C CA . SER A 1 87 ? -17.281 7.477 0.053 1 76.31 87 SER A CA 1
ATOM 683 C C . SER A 1 87 ? -17.281 8.18 -1.3 1 76.31 87 SER A C 1
ATOM 685 O O . SER A 1 87 ? -18.312 8.75 -1.699 1 76.31 87 SER A O 1
ATOM 687 N N . LEU A 1 88 ? -16.156 8.148 -2.039 1 68.62 88 LEU A N 1
ATOM 688 C CA . LEU A 1 88 ? -16.047 8.781 -3.346 1 68.62 88 LEU A CA 1
ATOM 689 C C . LEU A 1 88 ? -16.734 7.945 -4.422 1 68.62 88 LEU A C 1
ATOM 691 O O . LEU A 1 88 ? -16.672 8.281 -5.605 1 68.62 88 LEU A O 1
ATOM 695 N N . ASP A 1 89 ? -17.641 7.016 -4.168 1 61.91 89 ASP A N 1
ATOM 696 C CA . ASP A 1 89 ? -18.234 6.109 -5.148 1 61.91 89 ASP A CA 1
ATOM 697 C C . ASP A 1 89 ? -18.891 6.883 -6.281 1 61.91 89 ASP A C 1
ATOM 699 O O . ASP A 1 89 ? -19.875 7.602 -6.059 1 61.91 89 ASP A O 1
ATOM 703 N N . PRO A 1 90 ? -18.375 6.824 -7.469 1 57.09 90 PRO A N 1
ATOM 704 C CA . PRO A 1 90 ? -18.891 7.527 -8.641 1 57.09 90 PRO A CA 1
ATOM 705 C C . PRO A 1 90 ? -20.297 7.062 -9.031 1 57.09 90 PRO A C 1
ATOM 707 O O . PRO A 1 90 ? -21.031 7.789 -9.703 1 57.09 90 PRO A O 1
ATOM 710 N N . LYS A 1 91 ? -20.703 5.812 -8.734 1 57.91 91 LYS A N 1
ATOM 711 C CA . LYS A 1 91 ? -21.984 5.332 -9.266 1 57.91 91 LYS A CA 1
ATOM 712 C C . LYS A 1 91 ? -23.156 6.113 -8.672 1 57.91 91 LYS A C 1
ATOM 714 O O . LYS A 1 91 ? -24.141 6.359 -9.359 1 57.91 91 LYS A O 1
ATOM 719 N N . SER A 1 92 ? -23.203 6.5 -7.43 1 55.53 92 SER A N 1
ATOM 720 C CA . SER A 1 92 ? -24.375 7.188 -6.891 1 55.53 92 SER A CA 1
ATOM 721 C C . SER A 1 92 ? -24.266 8.695 -7.07 1 55.53 92 SER A C 1
ATOM 723 O O . SER A 1 92 ? -25.234 9.352 -7.473 1 55.53 92 SER A O 1
ATOM 725 N N . ASN A 1 93 ? -23.047 9.273 -6.883 1 64.44 93 ASN A N 1
ATOM 726 C CA . ASN A 1 93 ? -22.797 10.711 -6.895 1 64.44 93 ASN A CA 1
ATOM 727 C C . ASN A 1 93 ? -21.5 11.039 -7.629 1 64.44 93 ASN A C 1
ATOM 729 O O . ASN A 1 93 ? -20.734 11.906 -7.195 1 64.44 93 ASN A O 1
ATOM 733 N N . GLY A 1 94 ? -21.5 10.328 -8.836 1 74.5 94 GLY A N 1
ATOM 734 C CA . GLY A 1 94 ? -20.188 10.344 -9.477 1 74.5 94 GLY A CA 1
ATOM 735 C C . GLY A 1 94 ? -19.734 11.734 -9.867 1 74.5 94 GLY A C 1
ATOM 736 O O . GLY A 1 94 ? -18.625 12.156 -9.516 1 74.5 94 GLY A O 1
ATOM 737 N N . LYS A 1 95 ? -20.688 12.492 -10.461 1 82.06 95 LYS A N 1
ATOM 738 C CA . LYS A 1 95 ? -20.281 13.828 -10.906 1 82.06 95 LYS A CA 1
ATOM 739 C C . LYS A 1 95 ? -20.047 14.75 -9.719 1 82.06 95 LYS A C 1
ATOM 741 O O . LYS A 1 95 ? -19.078 15.523 -9.711 1 82.06 95 LYS A O 1
ATOM 746 N N . ILE A 1 96 ? -20.922 14.688 -8.727 1 87.12 96 ILE A N 1
ATOM 747 C CA . ILE A 1 96 ? -20.812 15.5 -7.516 1 87.12 96 ILE A CA 1
ATOM 748 C C . ILE A 1 96 ? -19.484 15.219 -6.812 1 87.12 96 ILE A C 1
ATOM 750 O O . ILE A 1 96 ? -18.766 16.156 -6.441 1 87.12 96 ILE A O 1
ATOM 754 N N . SER A 1 97 ? -19.203 13.945 -6.75 1 85.94 97 SER A N 1
ATOM 755 C CA . SER A 1 97 ? -17.984 13.562 -6.051 1 85.94 97 SER A CA 1
ATOM 756 C C . SER A 1 97 ? -16.734 14.023 -6.809 1 85.94 97 SER A C 1
ATOM 758 O O . SER A 1 97 ? -15.758 14.453 -6.203 1 85.94 97 SER A O 1
ATOM 760 N N . ILE A 1 98 ? -16.766 13.961 -8.062 1 86.44 98 ILE A N 1
ATOM 761 C CA . ILE A 1 98 ? -15.609 14.312 -8.883 1 86.44 98 ILE A CA 1
ATOM 762 C C . ILE A 1 98 ? -15.359 15.82 -8.805 1 86.44 98 ILE A C 1
ATOM 764 O O . ILE A 1 98 ? -14.211 16.25 -8.688 1 86.44 98 ILE A O 1
ATOM 768 N N . VAL A 1 99 ? -16.406 16.578 -8.875 1 91.69 99 VAL A N 1
ATOM 769 C CA . VAL A 1 99 ? -16.281 18.031 -8.82 1 91.69 99 VAL A CA 1
ATOM 770 C C . VAL A 1 99 ? -15.781 18.453 -7.438 1 91.69 99 VAL A C 1
ATOM 772 O O . VAL A 1 99 ? -14.883 19.297 -7.324 1 91.69 99 VAL A O 1
ATOM 775 N N . ALA A 1 100 ? -16.391 17.875 -6.438 1 91.94 100 ALA A N 1
ATOM 776 C CA . ALA A 1 100 ? -15.984 18.203 -5.07 1 91.94 100 ALA A CA 1
ATOM 777 C C . ALA A 1 100 ? -14.523 17.844 -4.836 1 91.94 100 ALA A C 1
ATOM 779 O O . ALA A 1 100 ? -13.766 18.641 -4.273 1 91.94 100 ALA A O 1
ATOM 780 N N . PHE A 1 101 ? -14.172 16.734 -5.312 1 89.88 101 PHE A N 1
ATOM 781 C CA . PHE A 1 101 ? -12.805 16.281 -5.102 1 89.88 101 PHE A CA 1
ATOM 782 C C . PHE A 1 101 ? -11.82 17.156 -5.859 1 89.88 101 PHE A C 1
ATOM 784 O O . PHE A 1 101 ? -10.734 17.469 -5.355 1 89.88 101 PHE A O 1
ATOM 791 N N . ALA A 1 102 ? -12.156 17.453 -7.039 1 93.06 102 ALA A N 1
ATOM 792 C CA . ALA A 1 102 ? -11.305 18.344 -7.824 1 93.06 102 ALA A CA 1
ATOM 793 C C . ALA A 1 102 ? -11.109 19.688 -7.125 1 93.06 102 ALA A C 1
ATOM 795 O O . ALA A 1 102 ? -10.008 20.219 -7.105 1 93.06 102 ALA A O 1
ATOM 796 N N . TYR A 1 103 ? -12.141 20.203 -6.598 1 95.56 103 TYR A N 1
ATOM 797 C CA . TYR A 1 103 ? -12.078 21.453 -5.844 1 95.56 103 TYR A CA 1
ATOM 798 C C . TYR A 1 103 ? -11.156 21.312 -4.637 1 95.56 103 TYR A C 1
ATOM 800 O O . TYR A 1 103 ? -10.328 22.203 -4.375 1 95.56 103 TYR A O 1
ATOM 808 N N . ILE A 1 104 ? -11.352 20.25 -3.918 1 93.94 104 ILE A N 1
ATOM 809 C CA . ILE A 1 104 ? -10.57 20 -2.709 1 93.94 104 ILE A CA 1
ATOM 810 C C . ILE A 1 104 ? -9.086 19.922 -3.059 1 93.94 104 ILE A C 1
ATOM 812 O O . ILE A 1 104 ? -8.258 20.578 -2.416 1 93.94 104 ILE A O 1
ATOM 816 N N . MET A 1 105 ? -8.789 19.219 -4.055 1 93.12 105 MET A N 1
ATOM 817 C CA . MET A 1 105 ? -7.395 19.094 -4.469 1 93.12 105 MET A CA 1
ATOM 818 C C . MET A 1 105 ? -6.828 20.438 -4.914 1 93.12 105 MET A C 1
ATOM 820 O O . MET A 1 105 ? -5.699 20.781 -4.562 1 93.12 105 MET A O 1
ATOM 824 N N . LEU A 1 106 ? -7.547 21.094 -5.613 1 95.62 106 LEU A N 1
ATOM 825 C CA . LEU A 1 106 ? -7.117 22.391 -6.133 1 95.62 106 LEU A CA 1
ATOM 826 C C . LEU A 1 106 ? -6.84 23.359 -4.996 1 95.62 106 LEU A C 1
ATOM 828 O O . LEU A 1 106 ? -5.812 24.047 -4.992 1 95.62 106 LEU A O 1
ATOM 832 N N . THR A 1 107 ? -7.723 23.453 -4.09 1 96.56 107 THR A N 1
ATOM 833 C CA . THR A 1 107 ? -7.582 24.438 -3.021 1 96.56 107 THR A CA 1
ATOM 834 C C . THR A 1 107 ? -6.461 24.047 -2.064 1 96.56 107 THR A C 1
ATOM 836 O O . THR A 1 107 ? -5.781 24.906 -1.507 1 96.56 107 THR A O 1
ATOM 839 N N . ASN A 1 108 ? -6.297 22.75 -1.831 1 95.12 108 ASN A N 1
ATOM 840 C CA . ASN A 1 108 ? -5.156 22.312 -1.035 1 95.12 108 ASN A CA 1
ATOM 841 C C . ASN A 1 108 ? -3.834 22.688 -1.688 1 95.12 108 ASN A C 1
ATOM 843 O O . ASN A 1 108 ? -2.941 23.234 -1.026 1 95.12 108 ASN A O 1
ATOM 847 N N . ILE A 1 109 ? -3.77 22.453 -2.953 1 96.12 109 ILE A N 1
ATOM 848 C CA . ILE A 1 109 ? -2.555 22.781 -3.689 1 96.12 109 ILE A CA 1
ATOM 849 C C . ILE A 1 109 ? -2.332 24.297 -3.662 1 96.12 109 ILE A C 1
ATOM 851 O O . ILE A 1 109 ? -1.207 24.766 -3.469 1 96.12 109 ILE A O 1
ATOM 855 N N . LEU A 1 110 ? -3.338 25 -3.859 1 96.94 110 LEU A N 1
ATOM 856 C CA . LEU A 1 110 ? -3.248 26.453 -3.842 1 96.94 110 LEU A CA 1
ATOM 857 C C . LEU A 1 110 ? -2.777 26.953 -2.48 1 96.94 110 LEU A C 1
ATOM 859 O O . LEU A 1 110 ? -1.963 27.875 -2.402 1 96.94 110 LEU A O 1
ATOM 863 N N . GLY A 1 111 ? -3.355 26.422 -1.431 1 97.31 111 GLY A N 1
ATOM 864 C CA . GLY A 1 111 ? -2.877 26.75 -0.101 1 97.31 111 GLY A CA 1
ATOM 865 C C . GLY A 1 111 ? -1.386 26.531 0.072 1 97.31 111 GLY A C 1
ATOM 866 O O . GLY A 1 111 ? -0.682 27.391 0.602 1 97.31 111 GLY A O 1
ATOM 867 N N . CYS A 1 112 ? -0.919 25.453 -0.398 1 97.38 112 CYS A N 1
ATOM 868 C CA . CYS A 1 112 ? 0.502 25.125 -0.312 1 97.38 112 CYS A CA 1
ATOM 869 C C . CYS A 1 112 ? 1.332 26.125 -1.118 1 97.38 112 CYS A C 1
ATOM 871 O O . CYS A 1 112 ? 2.385 26.578 -0.663 1 97.38 112 CYS A O 1
ATOM 873 N N . LEU A 1 113 ? 0.851 26.469 -2.279 1 97.62 113 LEU A N 1
ATOM 874 C CA . LEU A 1 113 ? 1.574 27.391 -3.148 1 97.62 113 LEU A CA 1
ATOM 875 C C . LEU A 1 113 ? 1.658 28.781 -2.521 1 97.62 113 LEU A C 1
ATOM 877 O O . LEU A 1 113 ? 2.691 29.453 -2.615 1 97.62 113 LEU A O 1
ATOM 881 N N . ILE A 1 114 ? 0.636 29.219 -1.958 1 97.88 114 ILE A N 1
ATOM 882 C CA . ILE A 1 114 ? 0.623 30.516 -1.28 1 97.88 114 ILE A CA 1
ATOM 883 C C . ILE A 1 114 ? 1.639 30.516 -0.141 1 97.88 114 ILE A C 1
ATOM 885 O O . ILE A 1 114 ? 2.404 31.469 0.02 1 97.88 114 ILE A O 1
ATOM 889 N N . ALA A 1 115 ? 1.599 29.453 0.645 1 97.94 115 ALA A N 1
ATOM 890 C CA . ALA A 1 115 ? 2.549 29.328 1.746 1 97.94 115 ALA A CA 1
ATOM 891 C C . ALA A 1 115 ? 3.986 29.375 1.237 1 97.94 115 ALA A C 1
ATOM 893 O O . ALA A 1 115 ? 4.824 30.078 1.799 1 97.94 115 ALA A O 1
ATOM 894 N N . ILE A 1 116 ? 4.27 28.672 0.167 1 97.38 116 ILE A N 1
ATOM 895 C CA . ILE A 1 116 ? 5.613 28.609 -0.397 1 97.38 116 ILE A CA 1
ATOM 896 C C . ILE A 1 116 ? 6.027 29.984 -0.899 1 97.38 116 ILE A C 1
ATOM 898 O O . ILE A 1 116 ? 7.133 30.453 -0.611 1 97.38 116 ILE A O 1
ATOM 902 N N . ALA A 1 117 ? 5.18 30.641 -1.587 1 97.19 117 ALA A N 1
ATOM 903 C CA . ALA A 1 117 ? 5.473 31.969 -2.137 1 97.19 117 ALA A CA 1
ATOM 904 C C . ALA A 1 117 ? 5.773 32.969 -1.023 1 97.19 117 ALA A C 1
ATOM 906 O O . ALA A 1 117 ? 6.773 33.688 -1.082 1 97.19 117 ALA A O 1
ATOM 907 N N . LEU A 1 118 ? 4.938 33 -0.068 1 97.12 118 LEU A N 1
ATOM 908 C CA . LEU A 1 118 ? 5.117 33.969 1.024 1 97.12 118 LEU A CA 1
ATOM 909 C C . LEU A 1 118 ? 6.363 33.625 1.837 1 97.12 118 LEU A C 1
ATOM 911 O O . LEU A 1 118 ? 7.039 34.531 2.348 1 97.12 118 LEU A O 1
ATOM 915 N N . PHE A 1 119 ? 6.578 32.312 1.978 1 94.31 119 PHE A N 1
ATOM 916 C CA . PHE A 1 119 ? 7.742 31.875 2.744 1 94.31 119 PHE A CA 1
ATOM 917 C C . PHE A 1 119 ? 9.031 32.344 2.084 1 94.31 119 PHE A C 1
ATOM 919 O O . PHE A 1 119 ? 9.977 32.75 2.771 1 94.31 119 PHE A O 1
ATOM 926 N N . TYR A 1 120 ? 9.109 32.406 0.781 1 93.12 120 TYR A N 1
ATOM 927 C CA . TYR A 1 120 ? 10.305 32.844 0.066 1 93.12 120 TYR A CA 1
ATOM 928 C C . TYR A 1 120 ? 10.445 34.375 0.135 1 93.12 120 TYR A C 1
ATOM 930 O O . TYR A 1 120 ? 11.547 34.906 0.013 1 93.12 120 TYR A O 1
ATOM 938 N N . VAL A 1 121 ? 9.398 35.062 0.362 1 93.75 121 VAL A N 1
ATOM 939 C CA . VAL A 1 121 ? 9.43 36.5 0.456 1 93.75 121 VAL A CA 1
ATOM 940 C C . VAL A 1 121 ? 9.805 36.938 1.877 1 93.75 121 VAL A C 1
ATOM 942 O O . VAL A 1 121 ? 10.703 37.75 2.074 1 93.75 121 VAL A O 1
ATOM 945 N N . ILE A 1 122 ? 9.195 36.281 2.854 1 93.31 122 ILE A N 1
ATOM 946 C CA . ILE A 1 122 ? 9.344 36.719 4.238 1 93.31 122 ILE A CA 1
ATOM 947 C C . ILE A 1 122 ? 10.492 35.938 4.895 1 93.31 122 ILE A C 1
ATOM 949 O O . ILE A 1 122 ? 11.203 36.469 5.746 1 93.31 122 ILE A O 1
ATOM 953 N N . LYS A 1 123 ? 10.773 34.688 4.539 1 89.88 123 LYS A N 1
ATOM 954 C CA . LYS A 1 123 ? 11.859 33.781 4.949 1 89.88 123 LYS A CA 1
ATOM 955 C C . LYS A 1 123 ? 11.938 33.688 6.469 1 89.88 123 LYS A C 1
ATOM 957 O O . LYS A 1 123 ? 13 33.906 7.059 1 89.88 123 LYS A O 1
ATOM 962 N N . PRO A 1 124 ? 10.875 33.25 7.027 1 89.81 124 PRO A N 1
ATOM 963 C CA . PRO A 1 124 ? 10.938 33.062 8.484 1 89.81 124 PRO A CA 1
ATOM 964 C C . PRO A 1 124 ? 11.922 31.984 8.898 1 89.81 124 PRO A C 1
ATOM 966 O O . PRO A 1 124 ? 12.016 30.953 8.227 1 89.81 124 PRO A O 1
ATOM 969 N N . GLY A 1 125 ? 12.68 32.188 9.984 1 80.94 125 GLY A N 1
ATOM 970 C CA . GLY A 1 125 ? 13.547 31.156 10.562 1 80.94 125 GLY A CA 1
ATOM 971 C C . GLY A 1 125 ? 14.914 31.094 9.898 1 80.94 125 GLY A C 1
ATOM 972 O O . GLY A 1 125 ? 15.734 30.234 10.25 1 80.94 125 GLY A O 1
ATOM 973 N N . SER A 1 126 ? 15.258 31.875 8.875 1 77.44 126 SER A N 1
ATOM 974 C CA . SER A 1 126 ? 16.516 31.797 8.148 1 77.44 126 SER A CA 1
ATOM 975 C C . SER A 1 126 ? 17.656 32.438 8.961 1 77.44 126 SER A C 1
ATOM 977 O O . SER A 1 126 ? 18.797 31.984 8.859 1 77.44 126 SER A O 1
ATOM 979 N N . GLU A 1 127 ? 17.453 33.281 9.688 1 67.75 127 GLU A N 1
ATOM 980 C CA . GLU A 1 127 ? 18.516 34.062 10.312 1 67.75 127 GLU A CA 1
ATOM 981 C C . GLU A 1 127 ? 18.922 33.469 11.664 1 67.75 127 GLU A C 1
ATOM 983 O O . GLU A 1 127 ? 19.969 33.812 12.219 1 67.75 127 GLU A O 1
ATOM 988 N N . SER A 1 128 ? 18.188 32.562 12.203 1 64.88 128 SER A N 1
ATOM 989 C CA . SER A 1 128 ? 18.516 32.125 13.555 1 64.88 128 SER A CA 1
ATOM 990 C C . SER A 1 128 ? 18.312 30.609 13.688 1 64.88 128 SER A C 1
ATOM 992 O O . SER A 1 128 ? 17.359 30.156 14.32 1 64.88 128 SER A O 1
ATOM 994 N N . PRO A 1 129 ? 19.359 29.906 13.141 1 63.19 129 PRO A N 1
ATOM 995 C CA . PRO A 1 129 ? 19.188 28.469 13.344 1 63.19 129 PRO A CA 1
ATOM 996 C C . PRO A 1 129 ? 19.453 28.031 14.781 1 63.19 129 PRO A C 1
ATOM 998 O O . PRO A 1 129 ? 20.328 28.594 15.438 1 63.19 129 PRO A O 1
ATOM 1001 N N . LEU A 1 130 ? 18.453 27.281 15.375 1 61.94 130 LEU A N 1
ATOM 1002 C CA . LEU A 1 130 ? 18.641 26.719 16.703 1 61.94 130 LEU A CA 1
ATOM 1003 C C . LEU A 1 130 ? 19.891 25.844 16.75 1 61.94 130 LEU A C 1
ATOM 1005 O O . LEU A 1 130 ? 20.578 25.766 17.781 1 61.94 130 LEU A O 1
ATOM 1009 N N . VAL A 1 131 ? 20.078 24.953 15.656 1 57.75 131 VAL A N 1
ATOM 1010 C CA . VAL A 1 131 ? 21.219 24.062 15.578 1 57.75 131 VAL A CA 1
ATOM 1011 C C . VAL A 1 131 ? 21.984 24.328 14.289 1 57.75 131 VAL A C 1
ATOM 1013 O O . VAL A 1 131 ? 21.391 24.562 13.234 1 57.75 131 VAL A O 1
ATOM 1016 N N . GLU A 1 132 ? 23.234 24.672 14.375 1 50.44 132 GLU A N 1
ATOM 1017 C CA . GLU A 1 132 ? 24.094 24.828 13.203 1 50.44 132 GLU A CA 1
ATOM 1018 C C . GLU A 1 132 ? 24.172 23.531 12.398 1 50.44 132 GLU A C 1
ATOM 1020 O O . GLU A 1 132 ? 24.562 22.484 12.93 1 50.44 132 GLU A O 1
ATOM 1025 N N . GLY A 1 133 ? 23.297 23.219 11.664 1 49.78 133 GLY A N 1
ATOM 1026 C CA . GLY A 1 133 ? 23.266 21.953 10.953 1 49.78 133 GLY A CA 1
ATOM 1027 C C . GLY A 1 133 ? 24.344 21.844 9.891 1 49.78 133 GLY A C 1
ATOM 1028 O O . GLY A 1 133 ? 24.781 22.844 9.336 1 49.78 133 GLY A O 1
ATOM 1029 N N . LYS A 1 134 ? 25.438 20.922 10.078 1 46.91 134 LYS A N 1
ATOM 1030 C CA . LYS A 1 134 ? 26.391 20.562 9.039 1 46.91 134 LYS A CA 1
ATOM 1031 C C . LYS A 1 134 ? 25.688 20.031 7.797 1 46.91 134 LYS A C 1
ATOM 1033 O O . LYS A 1 134 ? 25.016 19 7.855 1 46.91 134 LYS A O 1
ATOM 1038 N N . THR A 1 135 ? 25.281 20.781 6.941 1 45.12 135 THR A N 1
ATOM 1039 C CA . THR A 1 135 ? 24.562 20.328 5.75 1 45.12 135 THR A CA 1
ATOM 1040 C C . THR A 1 135 ? 25.484 19.5 4.848 1 45.12 135 THR A C 1
ATOM 1042 O O . THR A 1 135 ? 26.375 20.047 4.191 1 45.12 135 THR A O 1
ATOM 1045 N N . ASN A 1 136 ? 26.188 18.547 5.293 1 44.44 136 ASN A N 1
ATOM 1046 C CA . ASN A 1 136 ? 26.797 17.812 4.184 1 44.44 136 ASN A CA 1
ATOM 1047 C C . ASN A 1 136 ? 25.75 17.344 3.182 1 44.44 136 ASN A C 1
ATOM 1049 O O . ASN A 1 136 ? 25.281 16.203 3.244 1 44.44 136 ASN A O 1
ATOM 1053 N N . VAL A 1 137 ? 24.906 18.141 2.764 1 46.34 137 VAL A N 1
ATOM 1054 C CA . VAL A 1 137 ? 23.828 17.703 1.883 1 46.34 137 VAL A CA 1
ATOM 1055 C C . VAL A 1 137 ? 24.391 17.344 0.512 1 46.34 137 VAL A C 1
ATOM 1057 O O . VAL A 1 137 ? 24.953 18.188 -0.177 1 46.34 137 VAL A O 1
ATOM 1060 N N . TYR A 1 138 ? 25.062 16.219 0.356 1 48.19 138 TYR A N 1
ATOM 1061 C CA . TYR A 1 138 ? 25.188 15.844 -1.048 1 48.19 138 TYR A CA 1
ATOM 1062 C C . TYR A 1 138 ? 23.938 16.219 -1.83 1 48.19 138 TYR A C 1
ATOM 1064 O O . TYR A 1 138 ? 22.828 15.984 -1.374 1 48.19 138 TYR A O 1
ATOM 1072 N N . GLU A 1 139 ? 24.078 17.188 -2.586 1 57.34 139 GLU A N 1
ATOM 1073 C CA . GLU A 1 139 ? 23.047 17.719 -3.467 1 57.34 139 GLU A CA 1
ATOM 1074 C C . GLU A 1 139 ? 22.5 16.641 -4.387 1 57.34 139 GLU A C 1
ATOM 1076 O O . GLU A 1 139 ? 23.188 16.172 -5.293 1 57.34 139 GLU A O 1
ATOM 1081 N N . ALA A 1 140 ? 21.641 15.867 -3.963 1 62.69 140 ALA A N 1
ATOM 1082 C CA . ALA A 1 140 ? 20.969 14.93 -4.859 1 62.69 140 ALA A CA 1
ATOM 1083 C C . ALA A 1 140 ? 20.531 15.609 -6.152 1 62.69 140 ALA A C 1
ATOM 1085 O O . ALA A 1 140 ? 20.141 16.781 -6.141 1 62.69 140 ALA A O 1
ATOM 1086 N N . VAL A 1 141 ? 20.984 15.039 -7.328 1 72.5 141 VAL A N 1
ATOM 1087 C CA . VAL A 1 141 ? 20.562 15.469 -8.656 1 72.5 141 VAL A CA 1
ATOM 1088 C C . VAL A 1 141 ? 19.031 15.562 -8.711 1 72.5 141 VAL A C 1
ATOM 1090 O O . VAL A 1 141 ? 18.344 14.664 -8.242 1 72.5 141 VAL A O 1
ATOM 1093 N N . PRO A 1 142 ? 18.578 16.719 -9.094 1 73.88 142 PRO A N 1
ATOM 1094 C CA . PRO A 1 142 ? 17.125 16.922 -9.156 1 73.88 142 PRO A CA 1
ATOM 1095 C C . PRO A 1 142 ? 16.406 15.758 -9.828 1 73.88 142 PRO A C 1
ATOM 1097 O O . PRO A 1 142 ? 15.297 15.398 -9.414 1 73.88 142 PRO A O 1
ATOM 1100 N N . GLN A 1 143 ? 17.031 15.227 -10.82 1 78.31 143 GLN A N 1
ATOM 1101 C CA . GLN A 1 143 ? 16.406 14.125 -11.531 1 78.31 143 GLN A CA 1
ATOM 1102 C C . GLN A 1 143 ? 16.219 12.914 -10.617 1 78.31 143 GLN A C 1
ATOM 1104 O O . GLN A 1 143 ? 15.203 12.219 -10.703 1 78.31 143 GLN A O 1
ATOM 1109 N N . ASP A 1 144 ? 17.141 12.711 -9.727 1 82.38 144 ASP A N 1
ATOM 1110 C CA . ASP A 1 144 ? 17.062 11.578 -8.812 1 82.38 144 ASP A CA 1
ATOM 1111 C C . ASP A 1 144 ? 15.992 11.82 -7.738 1 82.38 144 ASP A C 1
ATOM 1113 O O . ASP A 1 144 ? 15.305 10.883 -7.328 1 82.38 144 ASP A O 1
ATOM 1117 N N . ILE A 1 145 ? 15.867 13.016 -7.383 1 77.81 145 ILE A N 1
ATOM 1118 C CA . ILE A 1 145 ? 14.859 13.375 -6.395 1 77.81 145 ILE A CA 1
ATOM 1119 C C . ILE A 1 145 ? 13.461 13.117 -6.973 1 77.81 145 ILE A C 1
ATOM 1121 O O . ILE A 1 145 ? 12.586 12.586 -6.289 1 77.81 145 ILE A O 1
ATOM 1125 N N . PHE A 1 146 ? 13.352 13.492 -8.195 1 81.5 146 PHE A N 1
ATOM 1126 C CA . PHE A 1 146 ? 12.062 13.305 -8.852 1 81.5 146 PHE A CA 1
ATOM 1127 C C . PHE A 1 146 ? 11.758 11.82 -9.031 1 81.5 146 PHE A C 1
ATOM 1129 O O . PHE A 1 146 ? 10.633 11.383 -8.805 1 81.5 146 PHE A O 1
ATOM 1136 N N . ALA A 1 147 ? 12.758 11.117 -9.469 1 87.25 147 ALA A N 1
ATOM 1137 C CA . ALA A 1 147 ? 12.586 9.672 -9.617 1 87.25 147 ALA A CA 1
ATOM 1138 C C . ALA A 1 147 ? 12.188 9.031 -8.289 1 87.25 147 ALA A C 1
ATOM 1140 O O . ALA A 1 147 ? 11.312 8.156 -8.25 1 87.25 147 ALA A O 1
ATOM 1141 N N . ASP A 1 148 ? 12.789 9.453 -7.238 1 87.06 148 ASP A N 1
ATOM 1142 C CA . ASP A 1 148 ? 12.484 8.922 -5.914 1 87.06 148 ASP A CA 1
ATOM 1143 C C . ASP A 1 148 ? 11.055 9.258 -5.504 1 87.06 148 ASP A C 1
ATOM 1145 O O . ASP A 1 148 ? 10.383 8.461 -4.84 1 87.06 148 ASP A O 1
ATOM 1149 N N . LEU A 1 149 ? 10.688 10.43 -5.898 1 83 149 LEU A N 1
ATOM 1150 C CA . LEU A 1 149 ? 9.312 10.82 -5.613 1 83 149 LEU A CA 1
ATOM 1151 C C . LEU A 1 149 ? 8.328 9.859 -6.277 1 83 149 LEU A C 1
ATOM 1153 O O . LEU A 1 149 ? 7.379 9.406 -5.641 1 83 149 LEU A O 1
ATOM 1157 N N . LEU A 1 150 ? 8.531 9.594 -7.48 1 87.44 150 LEU A N 1
ATOM 1158 C CA . LEU A 1 150 ? 7.66 8.68 -8.211 1 87.44 150 LEU A CA 1
ATOM 1159 C C . LEU A 1 150 ? 7.66 7.301 -7.562 1 87.44 150 LEU A C 1
ATOM 1161 O O . LEU A 1 150 ? 6.602 6.691 -7.395 1 87.44 150 LEU A O 1
ATOM 1165 N N . ARG A 1 151 ? 8.82 6.898 -7.211 1 91.5 151 ARG A N 1
ATOM 1166 C CA . ARG A 1 151 ? 8.945 5.598 -6.562 1 91.5 151 ARG A CA 1
ATOM 1167 C C . ARG A 1 151 ? 8.211 5.578 -5.227 1 91.5 151 ARG A C 1
ATOM 1169 O O . ARG A 1 151 ? 7.605 4.566 -4.859 1 91.5 151 ARG A O 1
ATOM 1176 N N . ASN A 1 152 ? 8.203 6.605 -4.559 1 90 152 ASN A N 1
ATOM 1177 C CA . ASN A 1 152 ? 7.586 6.656 -3.236 1 90 152 ASN A CA 1
ATOM 1178 C C . ASN A 1 152 ? 6.074 6.848 -3.326 1 90 152 ASN A C 1
ATOM 1180 O O . ASN A 1 152 ? 5.352 6.582 -2.363 1 90 152 ASN A O 1
ATOM 1184 N N . ILE A 1 153 ? 5.66 7.344 -4.406 1 89.5 153 ILE A N 1
ATOM 1185 C CA . ILE A 1 153 ? 4.219 7.387 -4.633 1 89.5 153 ILE A CA 1
ATOM 1186 C C . ILE A 1 153 ? 3.66 5.969 -4.676 1 89.5 153 ILE A C 1
ATOM 1188 O O . ILE A 1 153 ? 2.535 5.723 -4.234 1 89.5 153 ILE A O 1
ATOM 1192 N N . ILE A 1 154 ? 4.492 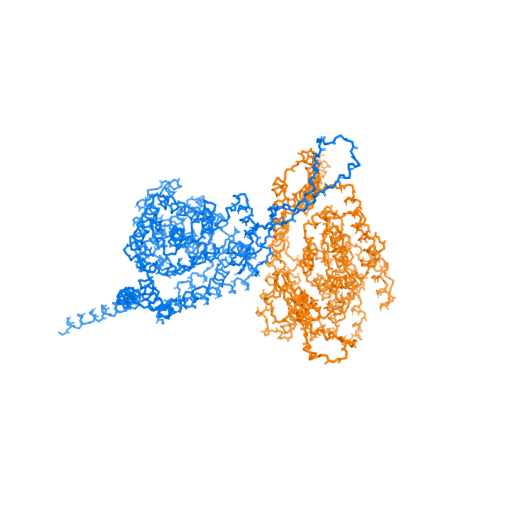5.086 -5.203 1 93.38 154 ILE A N 1
ATOM 1193 C CA . ILE A 1 154 ? 4.113 3.68 -5.289 1 93.38 154 ILE A CA 1
ATOM 1194 C C . ILE A 1 154 ? 5.074 2.834 -4.457 1 93.38 154 ILE A C 1
ATOM 1196 O O . ILE A 1 154 ? 6.051 2.293 -4.984 1 93.38 154 ILE A O 1
ATOM 1200 N N . PRO A 1 155 ? 4.699 2.691 -3.225 1 92.12 155 PRO A N 1
ATOM 1201 C CA . PRO A 1 155 ? 5.602 1.853 -2.432 1 92.12 155 PRO A CA 1
ATOM 1202 C C . PRO A 1 155 ? 5.574 0.387 -2.859 1 92.12 155 PRO A C 1
ATOM 1204 O O . PRO A 1 155 ? 4.527 -0.12 -3.271 1 92.12 155 PRO A O 1
ATOM 1207 N N . ASP A 1 156 ? 6.656 -0.274 -2.797 1 90.12 156 ASP A N 1
ATOM 1208 C CA . ASP A 1 156 ? 6.711 -1.675 -3.203 1 90.12 156 ASP A CA 1
ATOM 1209 C C . ASP A 1 156 ? 6.246 -2.592 -2.074 1 90.12 156 ASP A C 1
ATOM 1211 O O . ASP A 1 156 ? 6.008 -3.781 -2.293 1 90.12 156 ASP A O 1
ATOM 1215 N N . ASN A 1 157 ? 6.168 -2.107 -0.869 1 92.25 157 ASN A N 1
ATOM 1216 C CA . ASN A 1 157 ? 5.695 -2.824 0.311 1 92.25 157 ASN A CA 1
ATOM 1217 C C . ASN A 1 157 ? 4.906 -1.909 1.244 1 92.25 157 ASN A C 1
ATOM 1219 O O . ASN A 1 157 ? 5.469 -0.982 1.831 1 92.25 157 ASN A O 1
ATOM 1223 N N . MET A 1 158 ? 3.699 -2.188 1.462 1 93.81 158 MET A N 1
ATOM 1224 C CA . MET A 1 158 ? 2.799 -1.31 2.203 1 93.81 158 MET A CA 1
ATOM 1225 C C . MET A 1 158 ? 3.195 -1.243 3.676 1 93.81 158 MET A C 1
ATOM 1227 O O . MET A 1 158 ? 3.066 -0.195 4.309 1 93.81 158 MET A O 1
ATOM 1231 N N . VAL A 1 159 ? 3.602 -2.344 4.246 1 94.19 159 VAL A N 1
ATOM 1232 C CA . VAL A 1 159 ? 3.98 -2.383 5.656 1 94.19 159 VAL A CA 1
ATOM 1233 C C . VAL A 1 159 ? 5.309 -1.651 5.852 1 94.19 159 VAL A C 1
ATOM 1235 O O . VAL A 1 159 ? 5.453 -0.861 6.789 1 94.19 159 VAL A O 1
ATOM 1238 N N . GLU A 1 160 ? 6.195 -1.934 4.973 1 93.69 160 GLU A N 1
ATOM 1239 C CA . GLU A 1 160 ? 7.488 -1.265 5.047 1 93.69 160 GLU A CA 1
ATOM 1240 C C . GLU A 1 160 ? 7.344 0.245 4.883 1 93.69 160 GLU A C 1
ATOM 1242 O O . GLU A 1 160 ? 8.102 1.017 5.473 1 93.69 160 GLU A O 1
ATOM 1247 N N . ALA A 1 161 ? 6.379 0.692 4.129 1 94.06 161 ALA A N 1
ATOM 1248 C CA . ALA A 1 161 ? 6.133 2.111 3.893 1 94.06 161 ALA A CA 1
ATOM 1249 C C . ALA A 1 161 ? 5.816 2.84 5.195 1 94.06 161 ALA A C 1
ATOM 1251 O O . ALA A 1 161 ? 5.906 4.066 5.266 1 94.06 161 ALA A O 1
ATOM 1252 N N . THR A 1 162 ? 5.492 2.125 6.25 1 93.44 162 THR A N 1
ATOM 1253 C CA . THR A 1 162 ? 5.156 2.748 7.527 1 93.44 162 THR A CA 1
ATOM 1254 C C . THR A 1 162 ? 6.414 3.213 8.25 1 93.44 162 THR A C 1
ATOM 1256 O O . THR A 1 162 ? 6.34 3.988 9.203 1 93.44 162 THR A O 1
ATOM 1259 N N . PHE A 1 163 ? 7.648 2.752 7.766 1 92.31 163 PHE A N 1
ATOM 1260 C CA . PHE A 1 163 ? 8.805 3.15 8.555 1 92.31 163 PHE A CA 1
ATOM 1261 C C . PHE A 1 163 ? 10.023 3.363 7.656 1 92.31 163 PHE A C 1
ATOM 1263 O O . PHE A 1 163 ? 11.062 3.846 8.109 1 92.31 163 PHE A O 1
ATOM 1270 N N . ARG A 1 164 ? 9.852 2.977 6.352 1 92.5 164 ARG A N 1
ATOM 1271 C CA . ARG A 1 164 ? 10.969 3.199 5.434 1 92.5 164 ARG A CA 1
ATOM 1272 C C . ARG A 1 164 ? 10.469 3.734 4.094 1 92.5 164 ARG A C 1
ATOM 1274 O O . ARG A 1 164 ? 9.32 3.506 3.717 1 92.5 164 ARG A O 1
ATOM 1281 N N . GLN A 1 165 ? 11.367 4.457 3.41 1 90.88 165 GLN A N 1
ATOM 1282 C CA . GLN A 1 165 ? 11.07 4.988 2.082 1 90.88 165 GLN A CA 1
ATOM 1283 C C . GLN A 1 165 ? 12.258 4.797 1.142 1 90.88 165 GLN A C 1
ATOM 1285 O O . GLN A 1 165 ? 13.375 4.527 1.59 1 90.88 165 GLN A O 1
ATOM 1290 N N . THR A 1 166 ? 11.938 4.898 -0.166 1 90.62 166 THR A N 1
ATOM 1291 C CA . THR A 1 166 ? 12.977 4.73 -1.175 1 90.62 166 THR A CA 1
ATOM 1292 C C . THR A 1 166 ? 13.773 6.02 -1.356 1 90.62 166 THR A C 1
ATOM 1294 O O . THR A 1 166 ? 13.195 7.109 -1.385 1 90.62 166 THR A O 1
ATOM 1297 N N . GLN A 1 167 ? 15.062 5.883 -1.338 1 86.62 167 GLN A N 1
ATOM 1298 C CA . GLN A 1 167 ? 15.945 7.027 -1.559 1 86.62 167 GLN A CA 1
ATOM 1299 C C . GLN A 1 167 ? 17.203 6.613 -2.314 1 86.62 167 GLN A C 1
ATOM 1301 O O . GLN A 1 167 ? 17.797 5.582 -2.012 1 86.62 167 GLN A O 1
ATOM 1306 N N . THR A 1 168 ? 17.484 7.34 -3.389 1 85.56 168 THR A N 1
ATOM 1307 C CA . THR A 1 168 ? 18.719 7.113 -4.133 1 85.56 168 THR A CA 1
ATOM 1308 C C . THR A 1 168 ? 19.922 7.516 -3.297 1 85.56 168 THR A C 1
ATOM 1310 O O . THR A 1 168 ? 19.938 8.586 -2.684 1 85.56 168 THR A O 1
ATOM 1313 N N . LYS A 1 169 ? 20.859 6.605 -3.195 1 82 169 LYS A N 1
ATOM 1314 C CA . LYS A 1 169 ? 22.094 6.844 -2.439 1 82 169 LYS A CA 1
ATOM 1315 C C . LYS A 1 169 ? 23.312 6.879 -3.359 1 82 169 LYS A C 1
ATOM 1317 O O . LYS A 1 169 ? 23.328 6.215 -4.398 1 82 169 LYS A O 1
ATOM 1322 N N . TYR A 1 170 ? 24.203 7.668 -2.99 1 78.06 170 TYR A N 1
ATOM 1323 C CA . TYR A 1 170 ? 25.438 7.789 -3.748 1 78.06 170 TYR A CA 1
ATOM 1324 C C . TYR A 1 170 ? 26.625 7.262 -2.947 1 78.06 170 TYR A C 1
ATOM 1326 O O . TYR A 1 170 ? 26.781 7.59 -1.769 1 78.06 170 TYR A O 1
ATOM 1334 N N . SER A 1 171 ? 27.156 6.191 -3.398 1 75.62 171 SER A N 1
ATOM 1335 C CA . SER A 1 171 ? 28.344 5.652 -2.734 1 75.62 171 SER A CA 1
ATOM 1336 C C . SER A 1 171 ? 29.547 5.668 -3.664 1 75.62 171 SER A C 1
ATOM 1338 O O . SER A 1 171 ? 29.406 5.574 -4.883 1 75.62 171 SER A O 1
ATOM 1340 N N . HIS A 1 172 ? 30.688 6 -3.104 1 68.94 172 HIS A N 1
ATOM 1341 C CA . HIS A 1 172 ? 31.922 5.973 -3.869 1 68.94 172 HIS A CA 1
ATOM 1342 C C . HIS A 1 172 ? 32.5 4.559 -3.938 1 68.94 172 HIS A C 1
ATOM 1344 O O . HIS A 1 172 ? 32.656 3.896 -2.908 1 68.94 172 HIS A O 1
ATOM 1350 N N . GLU A 1 173 ? 32.312 3.914 -5.031 1 65.81 173 GLU A N 1
ATOM 1351 C CA . GLU A 1 173 ? 32.969 2.613 -5.191 1 65.81 173 GLU A CA 1
ATOM 1352 C C . GLU A 1 173 ? 34.281 2.738 -5.969 1 65.81 173 GLU A C 1
ATOM 1354 O O . GLU A 1 173 ? 34.406 3.572 -6.867 1 65.81 173 GLU A O 1
ATOM 1359 N N . MET A 1 174 ? 35.375 2.129 -5.434 1 64.25 174 MET A N 1
ATOM 1360 C CA . MET A 1 174 ? 36.656 2.105 -6.102 1 64.25 174 MET A CA 1
ATOM 1361 C C . MET A 1 174 ? 36.656 1.17 -7.305 1 64.25 174 MET A C 1
ATOM 1363 O O . MET A 1 174 ? 36.312 -0.011 -7.172 1 64.25 174 MET A O 1
ATOM 1367 N N . VAL A 1 175 ? 36.5 1.632 -8.477 1 62.47 175 VAL A N 1
ATOM 1368 C CA . VAL A 1 175 ? 36.531 0.812 -9.68 1 62.47 175 VAL A CA 1
ATOM 1369 C C . VAL A 1 175 ? 37.938 0.856 -10.289 1 62.47 175 VAL A C 1
ATOM 1371 O O . VAL A 1 175 ? 38.594 1.883 -10.219 1 62.47 175 VAL A O 1
ATOM 1374 N N . GLU A 1 176 ? 38.5 -0.301 -10.703 1 59.16 176 GLU A N 1
ATOM 1375 C CA . GLU A 1 176 ? 39.781 -0.408 -11.352 1 59.16 176 GLU A CA 1
ATOM 1376 C C . GLU A 1 176 ? 39.75 0.177 -12.766 1 59.16 176 GLU A C 1
ATOM 1378 O O . GLU A 1 176 ? 38.875 -0.152 -13.555 1 59.16 176 GLU A O 1
ATOM 1383 N N . GLN A 1 177 ? 40.156 1.28 -12.945 1 57.97 177 GLN A N 1
ATOM 1384 C CA . GLN A 1 177 ? 40.312 1.805 -14.297 1 57.97 177 GLN A CA 1
ATOM 1385 C C . GLN A 1 177 ? 41.719 1.493 -14.852 1 57.97 177 GLN A C 1
ATOM 1387 O O . GLN A 1 177 ? 42.719 1.724 -14.18 1 57.97 177 GLN A O 1
ATOM 1392 N N . PHE A 1 178 ? 41.688 0.752 -15.945 1 54.44 178 PHE A N 1
ATOM 1393 C CA . PHE A 1 178 ? 42.938 0.493 -16.656 1 54.44 178 PHE A CA 1
ATOM 1394 C C . PHE A 1 178 ? 43.406 1.736 -17.406 1 54.44 178 PHE A C 1
ATOM 1396 O O . PHE A 1 178 ? 42.656 2.309 -18.188 1 54.44 178 PHE A O 1
ATOM 1403 N N . GLN A 1 179 ? 44.188 2.482 -16.859 1 52.22 179 GLN A N 1
ATOM 1404 C CA . GLN A 1 179 ? 44.781 3.564 -17.641 1 52.22 179 GLN A CA 1
ATOM 1405 C C . GLN A 1 179 ? 45.938 3.057 -18.484 1 52.22 179 GLN A C 1
ATOM 1407 O O . GLN A 1 179 ? 46.875 2.422 -17.953 1 52.22 179 GLN A O 1
ATOM 1412 N N . LEU A 1 180 ? 45.688 3.004 -19.734 1 47.38 180 LEU A N 1
ATOM 1413 C CA . LEU A 1 180 ? 46.812 2.826 -20.625 1 47.38 180 LEU A CA 1
ATOM 1414 C C . LEU A 1 180 ? 47.781 3.99 -20.516 1 47.38 180 LEU A C 1
ATOM 1416 O O . LEU A 1 180 ? 47.406 5.152 -20.656 1 47.38 180 LEU A O 1
ATOM 1420 N N . VAL A 1 181 ? 48.688 3.951 -19.656 1 43.69 181 VAL A N 1
ATOM 1421 C CA . VAL A 1 181 ? 49.781 4.938 -19.656 1 43.69 181 VAL A CA 1
ATOM 1422 C C . VAL A 1 181 ? 50.5 4.898 -20.984 1 43.69 181 VAL A C 1
ATOM 1424 O O . VAL A 1 181 ? 51.062 3.867 -21.359 1 43.69 181 VAL A O 1
ATOM 1427 N N . ASP A 1 182 ? 50.062 5.719 -21.922 1 40.81 182 ASP A N 1
ATOM 1428 C CA . ASP A 1 182 ? 50.844 5.934 -23.109 1 40.81 182 ASP A CA 1
ATOM 1429 C C . ASP A 1 182 ? 52.25 6.375 -22.766 1 40.81 182 ASP A C 1
ATOM 1431 O O . ASP A 1 182 ? 52.469 7.477 -22.25 1 40.81 182 ASP A O 1
ATOM 1435 N N . ASN A 1 183 ? 53.062 5.566 -22.234 1 39.34 183 ASN A N 1
ATOM 1436 C CA . ASN A 1 183 ? 54.5 5.949 -22.219 1 39.34 183 ASN A CA 1
ATOM 1437 C C . ASN A 1 183 ? 55.031 6.176 -23.625 1 39.34 183 ASN A C 1
ATOM 1439 O O . ASN A 1 183 ? 55.469 5.23 -24.281 1 39.34 183 ASN A O 1
ATOM 1443 N N . SER A 1 184 ? 54.5 7.004 -24.391 1 38.31 184 SER A N 1
ATOM 1444 C CA . SER A 1 184 ? 55.156 7.324 -25.641 1 38.31 184 SER A CA 1
ATOM 1445 C C . SER A 1 184 ? 56.594 7.781 -25.406 1 38.31 184 SER A C 1
ATOM 1447 O O . SER A 1 184 ? 57.312 8.086 -26.359 1 38.31 184 SER A O 1
ATOM 1449 N N . THR A 1 185 ? 57.125 8.32 -24.406 1 34.25 185 THR A N 1
ATOM 1450 C CA . THR A 1 185 ? 58.438 8.789 -24.781 1 34.25 185 THR A CA 1
ATOM 1451 C C . THR A 1 185 ? 59.375 7.613 -25.016 1 34.25 185 THR A C 1
ATOM 1453 O O . THR A 1 185 ? 60.406 7.75 -25.719 1 34.25 185 THR A O 1
ATOM 1456 N N . ARG A 1 186 ? 59.906 6.715 -24.078 1 29.92 186 ARG A N 1
ATOM 1457 C CA . ARG A 1 186 ? 61.156 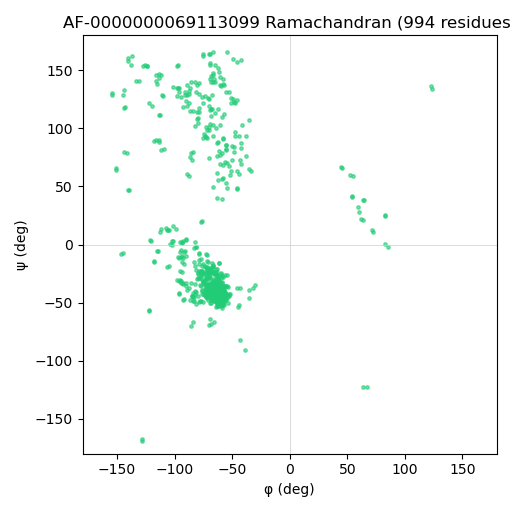6.066 -24.422 1 29.92 186 ARG A CA 1
ATOM 1458 C C . ARG A 1 186 ? 60.969 5.055 -25.547 1 29.92 186 ARG A C 1
ATOM 1460 O O . ARG A 1 186 ? 60.031 4.266 -25.531 1 29.92 186 ARG A O 1
ATOM 1467 N N . LYS A 1 187 ? 61.719 5.16 -26.641 1 35.56 187 LYS A N 1
ATOM 1468 C CA . LYS A 1 187 ? 61.906 4.363 -27.859 1 35.56 187 LYS A CA 1
ATOM 1469 C C . LYS A 1 187 ? 61.875 2.871 -27.531 1 35.56 187 LYS A C 1
ATOM 1471 O O . LYS A 1 187 ? 61.219 2.094 -28.25 1 35.56 187 LYS A O 1
ATOM 1476 N N . ASN A 1 188 ? 63.125 2.324 -27.234 1 30.86 188 ASN A N 1
ATOM 1477 C CA . ASN A 1 188 ? 63.594 0.965 -27.453 1 30.86 188 ASN A CA 1
ATOM 1478 C C . ASN A 1 188 ? 62.844 -0.048 -26.609 1 30.86 188 ASN A C 1
ATOM 1480 O O . ASN A 1 188 ? 62.781 -1.228 -26.969 1 30.86 188 ASN A O 1
ATOM 1484 N N . ILE A 1 189 ? 63 -0.005 -25.188 1 32.53 189 ILE A N 1
ATOM 1485 C CA . ILE A 1 189 ? 63 -1.236 -24.406 1 32.53 189 ILE A CA 1
ATOM 1486 C C . ILE A 1 189 ? 61.625 -1.896 -24.453 1 32.53 189 ILE A C 1
ATOM 1488 O O . ILE A 1 189 ? 60.625 -1.226 -24.672 1 32.53 189 ILE A O 1
ATOM 1492 N N . SER A 1 190 ? 61.469 -3.275 -24.016 1 35.91 190 SER A N 1
ATOM 1493 C CA . SER A 1 190 ? 60.438 -4.297 -23.922 1 35.91 190 SER A CA 1
ATOM 1494 C C . SER A 1 190 ? 59.188 -3.746 -23.234 1 35.91 190 SER A C 1
ATOM 1496 O O . SER A 1 190 ? 59.25 -3.285 -22.094 1 35.91 190 SER A O 1
ATOM 1498 N N . SER A 1 191 ? 58.406 -2.896 -23.875 1 36.91 191 SER A N 1
ATOM 1499 C CA . SER A 1 191 ? 57.25 -2.109 -23.484 1 36.91 191 SER A CA 1
ATOM 1500 C C . SER A 1 191 ? 56.25 -2.949 -22.688 1 36.91 191 SER A C 1
ATOM 1502 O O . SER A 1 191 ? 55.5 -3.75 -23.266 1 36.91 191 SER A O 1
ATOM 1504 N N . ASN A 1 192 ? 56.781 -3.73 -21.641 1 36.56 192 ASN A N 1
ATOM 1505 C CA . ASN A 1 192 ? 55.844 -4.309 -20.703 1 36.56 192 ASN A CA 1
ATOM 1506 C C . ASN A 1 192 ? 54.75 -3.301 -20.297 1 36.56 192 ASN A C 1
ATOM 1508 O O . ASN A 1 192 ? 55.062 -2.273 -19.688 1 36.56 192 ASN A O 1
ATOM 1512 N N . GLN A 1 193 ? 53.812 -2.963 -21.125 1 39.69 193 GLN A N 1
ATOM 1513 C CA . GLN A 1 193 ? 52.594 -2.205 -20.875 1 39.69 193 GLN A CA 1
ATOM 1514 C C . GLN A 1 193 ? 52.031 -2.518 -19.484 1 39.69 193 GLN A C 1
ATOM 1516 O O . GLN A 1 193 ? 51.469 -3.604 -19.266 1 39.69 193 GLN A O 1
ATOM 1521 N N . ASN A 1 194 ? 52.719 -2.184 -18.391 1 41 194 ASN A N 1
ATOM 1522 C CA . ASN A 1 194 ? 52.188 -2.273 -17.047 1 41 194 ASN A CA 1
ATOM 1523 C C . ASN A 1 194 ? 50.906 -1.476 -16.891 1 41 194 ASN A C 1
ATOM 1525 O O . ASN A 1 194 ? 50.906 -0.257 -17.078 1 41 194 ASN A O 1
ATOM 1529 N N . SER A 1 195 ? 49.781 -1.835 -17.422 1 47.31 195 SER A N 1
ATOM 1530 C CA . SER A 1 195 ? 48.469 -1.308 -17.109 1 47.31 195 SER A CA 1
ATOM 1531 C C . SER A 1 195 ? 48.281 -1.126 -15.602 1 47.31 195 SER A C 1
ATOM 1533 O O . SER A 1 195 ? 48.531 -2.057 -14.82 1 47.31 195 SER A O 1
ATOM 1535 N N . THR A 1 196 ? 48.75 -0.012 -15.031 1 51.12 196 THR A N 1
ATOM 1536 C CA . THR A 1 196 ? 48.5 0.277 -13.625 1 51.12 196 THR A CA 1
ATOM 1537 C C . THR A 1 196 ? 47 0.386 -13.352 1 51.12 196 THR A C 1
ATOM 1539 O O . THR A 1 196 ? 46.281 1.134 -14.031 1 51.12 196 THR A O 1
ATOM 1542 N N . ILE A 1 197 ? 46.375 -0.544 -12.805 1 54.88 197 ILE A N 1
ATOM 1543 C CA . ILE A 1 197 ? 45.031 -0.535 -12.266 1 54.88 197 ILE A CA 1
ATOM 1544 C C . ILE A 1 197 ? 44.875 0.586 -11.242 1 54.88 197 ILE A C 1
ATOM 1546 O O . ILE A 1 197 ? 45.594 0.601 -10.227 1 54.88 197 ILE A O 1
ATOM 1550 N N . GLN A 1 198 ? 44.625 1.858 -11.695 1 58.25 198 GLN A N 1
ATOM 1551 C CA . GLN A 1 198 ? 44.312 2.9 -10.727 1 58.25 198 GLN A CA 1
ATOM 1552 C C . GLN A 1 198 ? 42.906 2.754 -10.203 1 58.25 198 GLN A C 1
ATOM 1554 O O . GLN A 1 198 ? 41.969 2.523 -10.984 1 58.25 198 GLN A O 1
ATOM 1559 N N . MET A 1 199 ? 42.781 2.617 -8.953 1 61.44 199 MET A N 1
ATOM 1560 C CA . MET A 1 199 ? 41.469 2.57 -8.281 1 61.44 199 MET A CA 1
ATOM 1561 C C . MET A 1 199 ? 40.812 3.943 -8.273 1 61.44 199 MET A C 1
ATOM 1563 O O . MET A 1 199 ? 41.406 4.914 -7.777 1 61.44 199 MET A O 1
ATOM 1567 N N . VAL A 1 200 ? 40 4.27 -9.266 1 63.94 200 VAL A N 1
ATOM 1568 C CA . VAL A 1 200 ? 39.281 5.535 -9.289 1 63.94 200 VAL A CA 1
ATOM 1569 C C . VAL A 1 200 ? 37.969 5.395 -8.523 1 63.94 200 VAL A C 1
ATOM 1571 O O . VAL A 1 200 ? 37.344 4.336 -8.555 1 63.94 200 VAL A O 1
ATOM 1574 N N . GLN A 1 201 ? 37.719 6.383 -7.695 1 66.75 201 GLN A N 1
ATOM 1575 C CA . GLN A 1 201 ? 36.469 6.449 -6.941 1 66.75 201 GLN A CA 1
ATOM 1576 C C . GLN A 1 201 ? 35.281 6.867 -7.84 1 66.75 201 GLN A C 1
ATOM 1578 O O . GLN A 1 201 ? 35.312 7.961 -8.406 1 66.75 201 GLN A O 1
ATOM 1583 N N . LYS A 1 202 ? 34.562 5.906 -8.352 1 69.31 202 LYS A N 1
ATOM 1584 C CA . LYS A 1 202 ? 33.375 6.23 -9.141 1 69.31 202 LYS A CA 1
ATOM 1585 C C . LYS A 1 202 ? 32.156 6.285 -8.258 1 69.31 202 LYS A C 1
ATOM 1587 O O . LYS A 1 202 ? 31.969 5.445 -7.375 1 69.31 202 LYS A O 1
ATOM 1592 N N . LEU A 1 203 ? 31.453 7.492 -8.445 1 72.56 203 LEU A N 1
ATOM 1593 C CA . LEU A 1 203 ? 30.172 7.652 -7.758 1 72.56 203 LEU A CA 1
ATOM 1594 C C . LEU A 1 203 ? 29.125 6.719 -8.344 1 72.56 203 LEU A C 1
ATOM 1596 O O . LEU A 1 203 ? 28.828 6.773 -9.539 1 72.56 203 LEU A O 1
ATOM 1600 N N . VAL A 1 204 ? 28.891 5.715 -7.613 1 77.56 204 VAL A N 1
ATOM 1601 C CA . VAL A 1 204 ? 27.875 4.77 -8.055 1 77.56 204 VAL A CA 1
ATOM 1602 C C . VAL A 1 204 ? 26.531 5.113 -7.414 1 77.56 204 VAL A C 1
ATOM 1604 O O . VAL A 1 204 ? 26.453 5.359 -6.207 1 77.56 204 VAL A O 1
ATOM 1607 N N . LYS A 1 205 ? 25.531 5.246 -8.281 1 80.88 205 LYS A N 1
ATOM 1608 C CA . LYS A 1 205 ? 24.156 5.508 -7.879 1 80.88 205 LYS A CA 1
ATOM 1609 C C . LYS A 1 205 ? 23.406 4.207 -7.594 1 80.88 205 LYS A C 1
ATOM 1611 O O . LYS A 1 205 ? 23.531 3.24 -8.352 1 80.88 205 LYS A O 1
ATOM 1616 N N . SER A 1 206 ? 22.906 4.113 -6.371 1 82.44 206 SER A N 1
ATOM 1617 C CA . SER A 1 206 ? 22.078 2.949 -6.066 1 82.44 206 SER A CA 1
ATOM 1618 C C . SER A 1 206 ? 20.781 3.357 -5.391 1 82.44 206 SER A C 1
ATOM 1620 O O . SER A 1 206 ? 20.734 4.336 -4.645 1 82.44 206 SER A O 1
ATOM 1622 N N . VAL A 1 207 ? 19.766 2.678 -5.773 1 85.38 207 VAL A N 1
ATOM 1623 C CA . VAL A 1 207 ? 18.469 2.924 -5.156 1 85.38 207 VAL A CA 1
ATOM 1624 C C . VAL A 1 207 ? 18.328 2.076 -3.895 1 85.38 207 VAL A C 1
ATOM 1626 O O . VAL A 1 207 ? 18.438 0.849 -3.947 1 85.38 207 VAL A O 1
ATOM 1629 N N . GLY A 1 208 ? 18.25 2.734 -2.768 1 86.56 208 GLY A N 1
ATOM 1630 C CA . GLY A 1 208 ? 18.109 2.033 -1.501 1 86.56 208 GLY A CA 1
ATOM 1631 C C . GLY A 1 208 ? 16.953 2.537 -0.659 1 86.56 208 GLY A C 1
ATOM 1632 O O . GLY A 1 208 ? 15.992 3.096 -1.188 1 86.56 208 GLY A O 1
ATOM 1633 N N . LYS A 1 209 ? 16.953 2.072 0.588 1 89.06 209 LYS A N 1
ATOM 1634 C CA . LYS A 1 209 ? 15.906 2.463 1.54 1 89.06 209 LYS A CA 1
ATOM 1635 C C . LYS A 1 209 ? 16.484 3.309 2.668 1 89.06 209 LYS A C 1
ATOM 1637 O O . LYS A 1 209 ? 17.672 3.174 3.012 1 89.06 209 LYS A O 1
ATOM 1642 N N . THR A 1 210 ? 15.773 4.254 3.125 1 87.81 210 THR A N 1
ATOM 1643 C CA . THR A 1 210 ? 16.141 5.066 4.277 1 87.81 210 THR A CA 1
ATOM 1644 C C . THR A 1 210 ? 15.047 5.031 5.34 1 87.81 210 THR A C 1
ATOM 1646 O O . THR A 1 210 ? 13.883 4.781 5.027 1 87.81 210 THR A O 1
ATOM 1649 N N . ASP A 1 211 ? 15.477 5.238 6.547 1 88.81 211 ASP A N 1
ATOM 1650 C CA . ASP A 1 211 ? 14.508 5.273 7.637 1 88.81 211 ASP A CA 1
ATOM 1651 C C . ASP A 1 211 ? 13.586 6.484 7.516 1 88.81 211 ASP A C 1
ATOM 1653 O O . ASP A 1 211 ? 14 7.539 7.031 1 88.81 211 ASP A O 1
ATOM 1657 N N . GLY A 1 212 ? 12.344 6.348 7.941 1 87 212 GLY A N 1
ATOM 1658 C CA . GLY A 1 212 ? 11.289 7.344 7.824 1 87 212 GLY A CA 1
ATOM 1659 C C . GLY A 1 212 ? 10.078 6.836 7.07 1 87 212 GLY A C 1
ATOM 1660 O O . GLY A 1 212 ? 10.203 6.164 6.047 1 87 212 GLY A O 1
ATOM 1661 N N . PRO A 1 213 ? 8.984 7.113 7.535 1 89.5 213 PRO A N 1
ATOM 1662 C CA . PRO A 1 213 ? 7.793 6.57 6.879 1 89.5 213 PRO A CA 1
ATOM 1663 C C . PRO A 1 213 ? 7.559 7.168 5.492 1 89.5 213 PRO A C 1
ATOM 1665 O O . PRO A 1 213 ? 7.824 8.352 5.273 1 89.5 213 PRO A O 1
ATOM 1668 N N . ASN A 1 214 ? 7.16 6.363 4.562 1 92 214 ASN A N 1
ATOM 1669 C CA . ASN A 1 214 ? 6.688 6.789 3.25 1 92 214 ASN A CA 1
ATOM 1670 C C . ASN A 1 214 ? 5.203 7.133 3.275 1 92 214 ASN A C 1
ATOM 1672 O O . ASN A 1 214 ? 4.371 6.359 2.791 1 92 214 ASN A O 1
ATOM 1676 N N . ILE A 1 215 ? 4.957 8.32 3.785 1 86.5 215 ILE A N 1
ATOM 1677 C CA . ILE A 1 215 ? 3.578 8.742 4.012 1 86.5 215 ILE A CA 1
ATOM 1678 C C . ILE A 1 215 ? 2.855 8.875 2.674 1 86.5 215 ILE A C 1
ATOM 1680 O O . ILE A 1 215 ? 1.688 8.5 2.551 1 86.5 215 ILE A O 1
ATOM 1684 N N . LEU A 1 216 ? 3.604 9.414 1.725 1 85.12 216 LEU A N 1
ATOM 1685 C CA . LEU A 1 216 ? 3.02 9.57 0.396 1 85.12 216 LEU A CA 1
ATOM 1686 C C . LEU A 1 216 ? 2.539 8.227 -0.142 1 85.12 216 LEU A C 1
ATOM 1688 O O . LEU A 1 216 ? 1.394 8.102 -0.584 1 85.12 216 LEU A O 1
ATOM 1692 N N . GLY A 1 217 ? 3.381 7.289 -0.127 1 92.19 217 GLY A N 1
ATOM 1693 C CA . GLY A 1 217 ? 3.043 5.957 -0.598 1 92.19 217 GLY A CA 1
ATOM 1694 C C . GLY A 1 217 ? 1.896 5.328 0.169 1 92.19 217 GLY A C 1
ATOM 1695 O O . GLY A 1 217 ? 1.033 4.672 -0.421 1 92.19 217 GLY A O 1
ATOM 1696 N N . LEU A 1 218 ? 1.868 5.527 1.457 1 92 218 LEU A N 1
ATOM 1697 C CA . LEU A 1 218 ? 0.817 4.973 2.301 1 92 218 LEU A CA 1
ATOM 1698 C C . LEU A 1 218 ? -0.539 5.574 1.948 1 92 218 LEU A C 1
ATOM 1700 O O . LEU A 1 218 ? -1.542 4.859 1.885 1 92 218 LEU A O 1
ATOM 1704 N N . ILE A 1 219 ? -0.521 6.828 1.76 1 87.62 219 ILE A N 1
ATOM 1705 C CA . ILE A 1 219 ? -1.77 7.504 1.421 1 87.62 219 ILE A CA 1
ATOM 1706 C C . ILE A 1 219 ? -2.293 6.977 0.086 1 87.62 219 ILE A C 1
ATOM 1708 O O . ILE A 1 219 ? -3.473 6.637 -0.034 1 87.62 219 ILE A O 1
ATOM 1712 N N . VAL A 1 220 ? -1.405 6.902 -0.885 1 89.81 220 VAL A N 1
ATOM 1713 C CA . VAL A 1 220 ? -1.8 6.441 -2.211 1 89.81 220 VAL A CA 1
ATOM 1714 C C . VAL A 1 220 ? -2.336 5.012 -2.123 1 89.81 220 VAL A C 1
ATOM 1716 O O . VAL A 1 220 ? -3.395 4.703 -2.678 1 89.81 220 VAL A O 1
ATOM 1719 N N . ALA A 1 221 ? -1.623 4.164 -1.434 1 94.25 221 ALA A N 1
ATOM 1720 C CA . ALA A 1 221 ? -2.064 2.783 -1.26 1 94.25 221 ALA A CA 1
ATOM 1721 C C . ALA A 1 221 ? -3.443 2.725 -0.609 1 94.25 221 ALA A C 1
ATOM 1723 O O . ALA A 1 221 ? -4.32 1.982 -1.061 1 94.25 221 ALA A O 1
ATOM 1724 N N . CYS A 1 222 ? -3.627 3.488 0.439 1 93.5 222 CYS A N 1
ATOM 1725 C CA . CYS A 1 222 ? -4.891 3.502 1.165 1 93.5 222 CYS A CA 1
ATOM 1726 C C . CYS A 1 222 ? -6.016 4.059 0.297 1 93.5 222 CYS A C 1
ATOM 1728 O O . CYS A 1 222 ? -7.16 3.619 0.4 1 93.5 222 CYS A O 1
ATOM 1730 N N . MET A 1 223 ? -5.684 5.016 -0.518 1 89.62 223 MET A N 1
ATOM 1731 C CA . MET A 1 223 ? -6.684 5.574 -1.42 1 89.62 223 MET A CA 1
ATOM 1732 C C . MET A 1 223 ? -7.184 4.52 -2.402 1 89.62 223 MET A C 1
ATOM 1734 O O . MET A 1 223 ? -8.375 4.465 -2.703 1 89.62 223 MET A O 1
ATOM 1738 N N . PHE A 1 224 ? -6.312 3.688 -2.947 1 93.44 224 PHE A N 1
ATOM 1739 C CA . PHE A 1 224 ? -6.719 2.617 -3.852 1 93.44 224 PHE A CA 1
ATOM 1740 C C . PHE A 1 224 ? -7.656 1.642 -3.15 1 93.44 224 PHE A C 1
ATOM 1742 O O . PHE A 1 224 ? -8.688 1.254 -3.705 1 93.44 224 PHE A O 1
ATOM 1749 N N . LEU A 1 225 ? -7.328 1.27 -1.962 1 94.81 225 LEU A N 1
ATOM 1750 C CA . LEU A 1 225 ? -8.141 0.318 -1.211 1 94.81 225 LEU A CA 1
ATOM 1751 C C . LEU A 1 225 ? -9.516 0.903 -0.899 1 94.81 225 LEU A C 1
ATOM 1753 O O . LEU A 1 225 ? -10.531 0.234 -1.08 1 94.81 225 LEU A O 1
ATOM 1757 N N . GLY A 1 226 ? -9.531 2.125 -0.425 1 92.81 226 GLY A N 1
ATOM 1758 C CA . GLY A 1 226 ? -10.797 2.781 -0.132 1 92.81 226 GLY A CA 1
ATOM 1759 C C . GLY A 1 226 ? -11.688 2.934 -1.353 1 92.81 226 GLY A C 1
ATOM 1760 O O . GLY A 1 226 ? -12.883 2.652 -1.294 1 92.81 226 GLY A O 1
ATOM 1761 N N . THR A 1 227 ? -11.102 3.357 -2.426 1 89.94 227 THR A N 1
ATOM 1762 C CA . THR A 1 227 ? -11.852 3.537 -3.662 1 89.94 227 THR A CA 1
ATOM 1763 C C . THR A 1 227 ? -12.414 2.207 -4.156 1 89.94 227 THR A C 1
ATOM 1765 O O . THR A 1 227 ? -13.562 2.137 -4.594 1 89.94 227 THR A O 1
ATOM 1768 N N . ALA A 1 228 ? -11.609 1.158 -4.09 1 93.06 228 ALA A N 1
ATOM 1769 C CA . ALA A 1 228 ? -12.062 -0.169 -4.492 1 93.06 228 ALA A CA 1
ATOM 1770 C C . ALA A 1 228 ? -13.242 -0.63 -3.635 1 93.06 228 ALA A C 1
ATOM 1772 O O . ALA A 1 228 ? -14.234 -1.14 -4.156 1 93.06 228 ALA A O 1
ATOM 1773 N N . ALA A 1 229 ? -13.133 -0.455 -2.408 1 93.56 229 ALA A N 1
ATOM 1774 C CA . ALA A 1 229 ? -14.211 -0.837 -1.5 1 93.56 229 ALA A CA 1
ATOM 1775 C C . ALA A 1 229 ? -15.477 -0.036 -1.783 1 93.56 229 ALA A C 1
ATOM 1777 O O . ALA A 1 229 ? -16.578 -0.583 -1.765 1 93.56 229 ALA A O 1
ATOM 1778 N N . GLY A 1 230 ? -15.312 1.202 -1.991 1 89.31 230 GLY A N 1
ATOM 1779 C CA . GLY A 1 230 ? -16.453 2.037 -2.332 1 89.31 230 GLY A CA 1
ATOM 1780 C C . GLY A 1 230 ? -17.172 1.58 -3.586 1 89.31 230 GLY A C 1
ATOM 1781 O O . GLY A 1 230 ? -18.406 1.57 -3.631 1 89.31 230 GLY A O 1
ATOM 1782 N N . LYS A 1 231 ? -16.453 1.231 -4.535 1 87.5 231 LYS A N 1
ATOM 1783 C CA . LYS A 1 231 ? -17.016 0.784 -5.805 1 87.5 231 LYS A CA 1
ATOM 1784 C C . LYS A 1 231 ? -17.766 -0.535 -5.637 1 87.5 231 LYS A C 1
ATOM 1786 O O . LYS A 1 231 ? -18.75 -0.796 -6.344 1 87.5 231 LYS A O 1
ATOM 1791 N N . MET A 1 232 ? -17.328 -1.302 -4.711 1 89.94 232 MET A N 1
ATOM 1792 C CA . MET A 1 232 ? -17.953 -2.596 -4.469 1 89.94 232 MET A CA 1
ATOM 1793 C C . MET A 1 232 ? -19.281 -2.426 -3.736 1 89.94 232 MET A C 1
ATOM 1795 O O . MET A 1 232 ? -20.109 -3.342 -3.715 1 89.94 232 MET A O 1
ATOM 1799 N N . GLY A 1 233 ? -19.547 -1.35 -3.119 1 85 233 GLY A N 1
ATOM 1800 C CA . GLY A 1 233 ? -20.828 -1.024 -2.5 1 85 233 GLY A CA 1
ATOM 1801 C C . GLY A 1 233 ? -21.156 -1.904 -1.309 1 85 233 GLY A C 1
ATOM 1802 O O . GLY A 1 233 ? -20.344 -2.051 -0.396 1 85 233 GLY A O 1
ATOM 1803 N N . LYS A 1 234 ? -22.266 -2.561 -1.369 1 86.31 234 LYS A N 1
ATOM 1804 C CA . LYS A 1 234 ? -22.781 -3.332 -0.244 1 86.31 234 LYS A CA 1
ATOM 1805 C C . LYS A 1 234 ? -21.922 -4.559 0.033 1 86.31 234 LYS A C 1
ATOM 1807 O O . LYS A 1 234 ? -21.797 -4.992 1.18 1 86.31 234 LYS A O 1
ATOM 1812 N N . LYS A 1 235 ? -21.281 -4.988 -0.927 1 90.44 235 LYS A N 1
ATOM 1813 C CA . LYS A 1 235 ? -20.438 -6.168 -0.777 1 90.44 235 LYS A CA 1
ATOM 1814 C C . LYS A 1 235 ? -19.234 -5.871 0.117 1 90.44 235 LYS A C 1
ATOM 1816 O O . LYS A 1 235 ? -18.688 -6.773 0.756 1 90.44 235 LYS A O 1
ATOM 1821 N N . ALA A 1 236 ? -18.891 -4.645 0.195 1 93.56 236 ALA A N 1
ATOM 1822 C CA . ALA A 1 236 ? -17.688 -4.27 0.949 1 93.56 236 ALA A CA 1
ATOM 1823 C C . ALA A 1 236 ? -18.062 -3.77 2.342 1 93.56 236 ALA A C 1
ATOM 1825 O O . ALA A 1 236 ? -17.219 -3.219 3.055 1 93.56 236 ALA A O 1
ATOM 1826 N N . LYS A 1 237 ? -19.219 -3.938 2.812 1 92.56 237 LYS A N 1
ATOM 1827 C CA . LYS A 1 237 ? -19.734 -3.352 4.043 1 92.56 237 LYS A CA 1
ATOM 1828 C C . LYS A 1 237 ? -18.891 -3.76 5.246 1 92.56 237 LYS A C 1
ATOM 1830 O O . LYS A 1 237 ? -18.516 -2.916 6.066 1 92.56 237 LYS A O 1
ATOM 1835 N N . PRO A 1 238 ? -18.625 -5.102 5.383 1 92.81 238 PRO A N 1
ATOM 1836 C CA . PRO A 1 238 ? -17.812 -5.469 6.547 1 92.81 238 PRO A CA 1
ATOM 1837 C C . PRO A 1 238 ? -16.469 -4.75 6.586 1 92.81 238 PRO A C 1
ATOM 1839 O O . PRO A 1 238 ? -15.984 -4.395 7.664 1 92.81 238 PRO A O 1
ATOM 1842 N N . PHE A 1 239 ? -15.922 -4.582 5.492 1 95.19 239 PHE A N 1
ATOM 1843 C CA . PHE A 1 239 ? -14.656 -3.879 5.359 1 95.19 239 PHE A CA 1
ATOM 1844 C C . PHE A 1 239 ? -14.82 -2.398 5.684 1 95.19 239 PHE A C 1
ATOM 1846 O O . PHE A 1 239 ? -14.047 -1.836 6.457 1 95.19 239 PHE A O 1
ATOM 1853 N N . LEU A 1 240 ? -15.75 -1.805 5.18 1 93.06 240 LEU A N 1
ATOM 1854 C CA . LEU A 1 240 ? -16 -0.379 5.355 1 93.06 240 LEU A CA 1
ATOM 1855 C C . LEU A 1 240 ? -16.391 -0.071 6.797 1 93.06 240 LEU A C 1
ATOM 1857 O O . LEU A 1 240 ? -15.938 0.92 7.371 1 93.06 240 LEU A O 1
ATOM 1861 N N . ASP A 1 241 ? -17.203 -0.915 7.383 1 93.5 241 ASP A N 1
ATOM 1862 C CA . ASP A 1 241 ? -17.609 -0.737 8.773 1 93.5 241 ASP A CA 1
ATOM 1863 C C . ASP A 1 241 ? -16.406 -0.829 9.711 1 93.5 241 ASP A C 1
ATOM 1865 O O . ASP A 1 241 ? -16.312 -0.088 10.695 1 93.5 241 ASP A O 1
ATOM 1869 N N . PHE A 1 242 ? -15.609 -1.715 9.422 1 94.75 242 PHE A N 1
ATOM 1870 C CA . PHE A 1 242 ? -14.43 -1.892 10.258 1 94.75 242 PHE A CA 1
ATOM 1871 C C . PHE A 1 242 ? -13.586 -0.619 10.281 1 94.75 242 PHE A C 1
ATOM 1873 O O . PHE A 1 242 ? -13.18 -0.16 11.344 1 94.75 242 PHE A O 1
ATOM 1880 N N . PHE A 1 243 ? -13.281 -0.055 9.156 1 94.19 243 PHE A N 1
ATOM 1881 C CA . PHE A 1 243 ? -12.398 1.106 9.102 1 94.19 243 PHE A CA 1
ATOM 1882 C C . PHE A 1 243 ? -13.117 2.354 9.602 1 94.19 243 PHE A C 1
ATOM 1884 O O . PHE A 1 243 ? -12.492 3.246 10.172 1 94.19 243 PHE A O 1
ATOM 1891 N N . ALA A 1 244 ? -14.414 2.436 9.422 1 90.62 244 ALA A N 1
ATOM 1892 C CA . ALA A 1 244 ? -15.188 3.539 9.984 1 90.62 244 ALA A CA 1
ATOM 1893 C C . ALA A 1 244 ? -15.086 3.557 11.508 1 90.62 244 ALA A C 1
ATOM 1895 O O . ALA A 1 244 ? -14.758 4.586 12.102 1 90.62 244 ALA A O 1
ATOM 1896 N N . VAL A 1 245 ? -15.328 2.391 12.117 1 93.44 245 VAL A N 1
ATOM 1897 C CA . VAL A 1 245 ? -15.297 2.287 13.57 1 93.44 245 VAL A CA 1
ATOM 1898 C C . VAL A 1 245 ? -13.859 2.455 14.07 1 93.44 245 VAL A C 1
ATOM 1900 O O . VAL A 1 245 ? -13.633 3.064 15.117 1 93.44 245 VAL A O 1
ATOM 1903 N N . SER A 1 246 ? -12.984 1.889 13.352 1 94.31 246 SER A N 1
ATOM 1904 C CA . SER A 1 246 ? -11.578 2.02 13.734 1 94.31 246 SER A CA 1
ATOM 1905 C C . SER A 1 246 ? -11.141 3.482 13.742 1 94.31 246 SER A C 1
ATOM 1907 O O . SER A 1 246 ? -10.367 3.898 14.602 1 94.31 246 SER A O 1
ATOM 1909 N N . THR A 1 247 ? -11.555 4.285 12.742 1 90.19 247 THR A N 1
ATOM 1910 C CA . THR A 1 247 ? -11.242 5.707 12.703 1 90.19 247 THR A CA 1
ATOM 1911 C C . THR A 1 247 ? -11.719 6.406 13.969 1 90.19 247 THR A C 1
ATOM 1913 O O . THR A 1 247 ? -10.977 7.172 14.586 1 90.19 247 THR A O 1
ATOM 1916 N N . GLU A 1 248 ? -12.867 6.066 14.43 1 89.62 248 GLU A N 1
ATOM 1917 C CA . GLU A 1 248 ? -13.438 6.672 15.625 1 89.62 248 GLU A CA 1
ATOM 1918 C C . GLU A 1 248 ? -12.656 6.266 16.875 1 89.62 248 GLU A C 1
ATOM 1920 O O . GLU A 1 248 ? -12.438 7.082 17.766 1 89.62 248 GLU A O 1
ATOM 1925 N N . VAL A 1 249 ? -12.32 5.008 16.938 1 93.19 249 VAL A N 1
ATOM 1926 C CA . VAL A 1 249 ? -11.57 4.496 18.078 1 93.19 249 VAL A CA 1
ATOM 1927 C C . VAL A 1 249 ? -10.227 5.215 18.172 1 93.19 249 VAL A C 1
ATOM 1929 O O . VAL A 1 249 ? -9.828 5.656 19.266 1 93.19 249 VAL A O 1
ATOM 1932 N N . VAL A 1 250 ? -9.562 5.332 17.047 1 92.06 250 VAL A N 1
ATOM 1933 C CA . VAL A 1 250 ? -8.25 5.977 17.016 1 92.06 250 VAL A CA 1
ATOM 1934 C C . VAL A 1 250 ? -8.391 7.453 17.375 1 92.06 250 VAL A C 1
ATOM 1936 O O . VAL A 1 250 ? -7.57 7.996 18.109 1 92.06 250 VAL A O 1
ATOM 1939 N N . LEU A 1 251 ? -9.398 8.141 16.906 1 87.5 251 LEU A N 1
ATOM 1940 C CA . LEU A 1 251 ? -9.633 9.547 17.219 1 87.5 251 LEU A CA 1
ATOM 1941 C C . LEU A 1 251 ? -9.891 9.742 18.703 1 87.5 251 LEU A C 1
ATOM 1943 O O . LEU A 1 251 ? -9.477 10.75 19.281 1 87.5 251 LEU A O 1
ATOM 1947 N N . GLN A 1 252 ? -10.555 8.773 19.266 1 90.44 252 GLN A N 1
ATOM 1948 C CA . GLN A 1 252 ? -10.789 8.844 20.703 1 90.44 252 GLN A CA 1
ATOM 1949 C C . GLN A 1 252 ? -9.477 8.797 21.484 1 90.44 252 GLN A C 1
ATOM 1951 O O . GLN A 1 252 ? -9.297 9.547 22.453 1 90.44 252 GLN A O 1
ATOM 1956 N N . VAL A 1 253 ? -8.664 7.934 21.109 1 92.31 253 VAL A N 1
ATOM 1957 C CA . VAL A 1 253 ? -7.355 7.848 21.75 1 92.31 253 VAL A CA 1
ATOM 1958 C C . VAL A 1 253 ? -6.598 9.156 21.562 1 92.31 253 VAL A C 1
ATOM 1960 O O . VAL A 1 253 ? -5.973 9.672 22.5 1 92.31 253 VAL A O 1
ATOM 1963 N N . LEU A 1 254 ? -6.613 9.719 20.344 1 88.31 254 LEU A N 1
ATOM 1964 C CA . LEU A 1 254 ? -5.949 10.984 20.078 1 88.31 254 LEU A CA 1
ATOM 1965 C C . LEU A 1 254 ? -6.488 12.094 20.984 1 88.31 254 LEU A C 1
ATOM 1967 O O . LEU A 1 254 ? -5.719 12.906 21.484 1 88.31 254 LEU A O 1
ATOM 1971 N N . ARG A 1 255 ? -7.742 12.109 21.219 1 85.75 255 ARG A N 1
ATOM 1972 C CA . ARG A 1 255 ? -8.352 13.094 22.094 1 85.75 255 ARG A CA 1
ATOM 1973 C C . ARG A 1 255 ? -7.801 12.977 23.516 1 85.75 255 ARG A C 1
ATOM 1975 O O . ARG A 1 255 ? -7.559 13.984 24.172 1 85.75 255 ARG A O 1
ATOM 1982 N N . TRP A 1 256 ? -7.656 11.68 23.938 1 89.69 256 TRP A N 1
ATOM 1983 C CA . TRP A 1 256 ? -7.051 11.477 25.25 1 89.69 256 TRP A CA 1
ATOM 1984 C C . TRP A 1 256 ? -5.652 12.078 25.297 1 89.69 256 TRP A C 1
ATOM 1986 O O . TRP A 1 256 ? -5.285 12.719 26.297 1 89.69 256 TRP A O 1
ATOM 1996 N N . PHE A 1 257 ? -4.918 11.922 24.297 1 90.06 257 PHE A N 1
ATOM 1997 C CA . PHE A 1 257 ? -3.543 12.398 24.266 1 90.06 257 PHE A CA 1
ATOM 1998 C C . PHE A 1 257 ? -3.496 13.922 24.203 1 90.06 257 PHE A C 1
ATOM 2000 O O . PHE A 1 257 ? -2.596 14.539 24.781 1 90.06 257 PHE A O 1
ATOM 2007 N N . LEU A 1 258 ? -4.422 14.555 23.547 1 84.88 258 LEU A N 1
ATOM 2008 C CA . LEU A 1 258 ? -4.438 16.016 23.406 1 84.88 258 LEU A CA 1
ATOM 2009 C C . LEU A 1 258 ? -4.688 16.688 24.75 1 84.88 258 LEU A C 1
ATOM 2011 O O . LEU A 1 258 ? -4.355 17.859 24.938 1 84.88 258 LEU A O 1
ATOM 2015 N N . TRP A 1 259 ? -5.211 15.922 25.688 1 87.5 259 TRP A N 1
ATOM 2016 C CA . TRP A 1 259 ? -5.398 16.469 27.031 1 87.5 259 TRP A CA 1
ATOM 2017 C C . TRP A 1 259 ? -4.059 16.641 27.75 1 87.5 259 TRP A C 1
ATOM 2019 O O . TRP A 1 259 ? -3.973 17.359 28.75 1 87.5 259 TRP A O 1
ATOM 2029 N N . MET A 1 260 ? -3.088 16.062 27.234 1 89.56 260 MET A N 1
ATOM 2030 C CA . MET A 1 260 ? -1.752 16.203 27.812 1 89.56 260 MET A CA 1
ATOM 2031 C C . MET A 1 260 ? -1.016 17.391 27.203 1 89.56 260 MET A C 1
ATOM 2033 O O . MET A 1 260 ? 0.115 17.688 27.594 1 89.56 260 MET A O 1
ATOM 2037 N N . THR A 1 261 ? -1.641 18.125 26.391 1 86.56 261 THR A N 1
ATOM 2038 C CA . THR A 1 261 ? -1.027 19.219 25.641 1 86.56 261 THR A CA 1
ATOM 2039 C C . THR A 1 261 ? -0.448 20.266 26.594 1 86.56 261 THR A C 1
ATOM 2041 O O . THR A 1 261 ? 0.699 20.688 26.438 1 86.56 261 THR A O 1
ATOM 2044 N N . PRO A 1 262 ? -1.168 20.641 27.672 1 89.19 262 PRO A N 1
ATOM 2045 C CA . PRO A 1 262 ? -0.625 21.703 28.531 1 89.19 262 PRO A CA 1
ATOM 2046 C C . PRO A 1 262 ? 0.708 21.312 29.172 1 89.19 262 PRO A C 1
ATOM 2048 O O . PRO A 1 262 ? 1.656 22.094 29.141 1 89.19 262 PRO A O 1
ATOM 2051 N N . VAL A 1 263 ? 0.783 20.125 29.609 1 92.56 263 VAL A N 1
ATOM 2052 C CA . VAL A 1 263 ? 2.01 19.672 30.25 1 92.56 263 VAL A CA 1
ATOM 2053 C C . VAL A 1 263 ? 3.107 19.484 29.203 1 92.56 263 VAL A C 1
ATOM 2055 O O . VAL A 1 263 ? 4.254 19.891 29.422 1 92.56 263 VAL A O 1
ATOM 2058 N N . GLY A 1 264 ? 2.768 18.875 28.141 1 90.69 264 GLY A N 1
ATOM 2059 C CA . GLY A 1 264 ? 3.729 18.656 27.062 1 90.69 264 GLY A CA 1
ATOM 2060 C C . GLY A 1 264 ? 4.289 19.938 26.5 1 90.69 264 GLY A C 1
ATOM 2061 O O . GLY A 1 264 ? 5.508 20.094 26.359 1 90.69 264 GLY A O 1
ATOM 2062 N N . ILE A 1 265 ? 3.482 20.875 26.312 1 87.31 265 ILE A N 1
ATOM 2063 C CA . ILE A 1 265 ? 3.877 22.125 25.672 1 87.31 265 ILE A CA 1
ATOM 2064 C C . ILE A 1 265 ? 4.703 22.969 26.641 1 87.31 265 ILE A C 1
ATOM 2066 O O . ILE A 1 265 ? 5.707 23.578 26.25 1 87.31 265 ILE A O 1
ATOM 2070 N N . SER A 1 266 ? 4.246 23.031 27.891 1 92.25 266 SER A N 1
ATOM 2071 C CA . SER A 1 266 ? 5.02 23.766 28.891 1 92.25 266 SER A CA 1
ATOM 2072 C C . SER A 1 266 ? 6.441 23.234 29 1 92.25 266 SER A C 1
ATOM 2074 O O . SER A 1 266 ? 7.398 24 29.062 1 92.25 266 SER A O 1
ATOM 2076 N N . SER A 1 267 ? 6.551 21.969 29.016 1 92.75 267 SER A N 1
ATOM 2077 C CA . SER A 1 267 ? 7.848 21.297 29.109 1 92.75 267 SER A CA 1
ATOM 2078 C C . SER A 1 267 ? 8.711 21.609 27.891 1 92.75 267 SER A C 1
ATOM 2080 O O . SER A 1 267 ? 9.891 21.938 28.031 1 92.75 267 SER A O 1
ATOM 2082 N N . LEU A 1 268 ? 8.203 21.531 26.781 1 87.75 268 LEU A N 1
ATOM 2083 C CA . LEU A 1 268 ? 8.938 21.75 25.531 1 87.75 268 LEU A CA 1
ATOM 2084 C C . LEU A 1 268 ? 9.406 23.188 25.422 1 87.75 268 LEU A C 1
ATOM 2086 O O . LEU A 1 268 ? 10.555 23.453 25.062 1 87.75 268 LEU A O 1
ATOM 2090 N N . ILE A 1 269 ? 8.5 24.094 25.688 1 86.5 269 ILE A N 1
ATOM 2091 C CA . ILE A 1 269 ? 8.836 25.516 25.609 1 86.5 269 ILE A CA 1
ATOM 2092 C C . ILE A 1 269 ? 9.906 25.844 26.641 1 86.5 269 ILE A C 1
ATOM 2094 O O . ILE A 1 269 ? 10.875 26.547 26.328 1 86.5 269 ILE A O 1
ATOM 2098 N N . ALA A 1 270 ? 9.703 25.359 27.812 1 90.62 270 ALA A N 1
ATOM 2099 C CA . ALA A 1 270 ? 10.68 25.625 28.859 1 90.62 270 ALA A CA 1
ATOM 2100 C C . ALA A 1 270 ? 12.062 25.109 28.469 1 90.62 270 ALA A C 1
ATOM 2102 O O . ALA A 1 270 ? 13.062 25.828 28.594 1 90.62 270 ALA A O 1
ATOM 2103 N N . ALA A 1 271 ? 12.102 23.938 28 1 87.69 271 ALA A N 1
ATOM 2104 C CA . ALA A 1 271 ? 13.375 23.359 27.609 1 87.69 271 ALA A CA 1
ATOM 2105 C C . ALA A 1 271 ? 13.992 24.109 26.438 1 87.69 271 ALA A C 1
ATOM 2107 O O . ALA A 1 271 ? 15.211 24.312 26.391 1 87.69 271 ALA A O 1
ATOM 2108 N N . SER A 1 272 ? 13.227 24.484 25.484 1 83.56 272 SER A N 1
ATOM 2109 C CA . SER A 1 272 ? 13.703 25.203 24.312 1 83.56 272 SER A CA 1
ATOM 2110 C C . SER A 1 272 ? 14.281 26.562 24.688 1 83.56 272 SER A C 1
ATOM 2112 O O . SER A 1 272 ? 15.359 26.922 24.219 1 83.56 272 SER A O 1
ATOM 2114 N N . ILE A 1 273 ? 13.578 27.297 25.578 1 83.75 273 ILE A N 1
ATOM 2115 C CA . ILE A 1 273 ? 14 28.641 25.984 1 83.75 273 I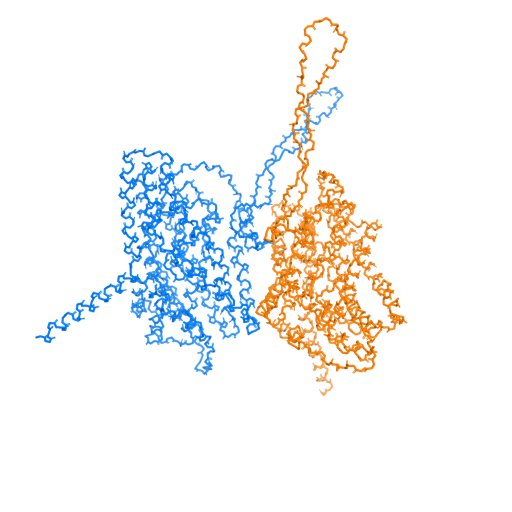LE A CA 1
ATOM 2116 C C . ILE A 1 273 ? 15.234 28.531 26.875 1 83.75 273 ILE A C 1
ATOM 2118 O O . ILE A 1 273 ? 16.172 29.328 26.75 1 83.75 273 ILE A O 1
ATOM 2122 N N . ALA A 1 274 ? 15.156 27.578 27.688 1 87.31 274 ALA A N 1
ATOM 2123 C CA . ALA A 1 274 ? 16.281 27.406 28.609 1 87.31 274 ALA A CA 1
ATOM 2124 C C . ALA A 1 274 ? 17.547 27.031 27.844 1 87.31 274 ALA A C 1
ATOM 2126 O O . ALA A 1 274 ? 18.656 27.391 28.266 1 87.31 274 ALA A O 1
ATOM 2127 N N . GLY A 1 275 ? 17.359 26.328 26.766 1 81.44 275 GLY A N 1
ATOM 2128 C CA . GLY A 1 275 ? 18.516 25.812 26.047 1 81.44 275 GLY A CA 1
ATOM 2129 C C . GLY A 1 275 ? 18.938 26.703 24.875 1 81.44 275 GLY A C 1
ATOM 2130 O O . GLY A 1 275 ? 19.984 26.484 24.266 1 81.44 275 GLY A O 1
ATOM 2131 N N . THR A 1 276 ? 18.109 27.641 24.531 1 79.88 276 THR A N 1
ATOM 2132 C CA . THR A 1 276 ? 18.391 28.453 23.359 1 79.88 276 THR A CA 1
ATOM 2133 C C . THR A 1 276 ? 19.359 29.578 23.688 1 79.88 276 THR A C 1
ATOM 2135 O O . THR A 1 276 ? 19.266 30.203 24.75 1 79.88 276 THR A O 1
ATOM 2138 N N . ARG A 1 277 ? 20.234 29.766 22.734 1 75.5 277 ARG A N 1
ATOM 2139 C CA . ARG A 1 277 ? 21.234 30.812 22.938 1 75.5 277 ARG A CA 1
ATOM 2140 C C . ARG A 1 277 ? 20.672 32.188 22.594 1 75.5 277 ARG A C 1
ATOM 2142 O O . ARG A 1 277 ? 20.922 33.156 23.297 1 75.5 277 ARG A O 1
ATOM 2149 N N . ASP A 1 278 ? 19.891 32.25 21.5 1 80.25 278 ASP A N 1
ATOM 2150 C CA . ASP A 1 278 ? 19.344 33.5 21.016 1 80.25 278 ASP A CA 1
ATOM 2151 C C . ASP A 1 278 ? 17.828 33.531 21.156 1 80.25 278 ASP A C 1
ATOM 2153 O O . ASP A 1 278 ? 17.094 33.25 20.188 1 80.25 278 ASP A O 1
ATOM 2157 N N . VAL A 1 279 ? 17.375 33.969 22.297 1 79.31 279 VAL A N 1
ATOM 2158 C CA . VAL A 1 279 ? 15.938 33.969 22.594 1 79.31 279 VAL A CA 1
ATOM 2159 C C . VAL A 1 279 ? 15.234 35.031 21.734 1 79.31 279 VAL A C 1
ATOM 2161 O O . VAL A 1 279 ? 14.172 34.75 21.172 1 79.31 279 VAL A O 1
ATOM 2164 N N . THR A 1 280 ? 15.844 36.156 21.594 1 83.31 280 THR A N 1
ATOM 2165 C CA . THR A 1 280 ? 15.25 37.219 20.828 1 83.31 280 THR A CA 1
ATOM 2166 C C . THR A 1 280 ? 15.125 36.844 19.359 1 83.31 280 THR A C 1
ATOM 2168 O O . THR A 1 280 ? 14.102 37.094 18.719 1 83.31 280 THR A O 1
ATOM 2171 N N . GLY A 1 281 ? 16.156 36.25 18.844 1 84.12 281 GLY A N 1
ATOM 2172 C CA . GLY A 1 281 ? 16.109 35.781 17.469 1 84.12 281 GLY A CA 1
ATOM 2173 C C . GLY A 1 281 ? 15.047 34.719 17.234 1 84.12 281 GLY A C 1
ATOM 2174 O O . GLY A 1 281 ? 14.367 34.75 16.203 1 84.12 281 GLY A O 1
ATOM 2175 N N . THR A 1 282 ? 14.859 33.938 18.172 1 83.44 282 THR A N 1
ATOM 2176 C CA . THR A 1 282 ? 13.867 32.875 18.062 1 83.44 282 THR A CA 1
ATOM 2177 C C . THR A 1 282 ? 12.453 33.469 18.047 1 83.44 282 THR A C 1
ATOM 2179 O O . THR A 1 282 ? 11.625 33.062 17.234 1 83.44 282 THR A O 1
ATOM 2182 N N . PHE A 1 283 ? 12.219 34.438 18.859 1 85.88 283 PHE A N 1
ATOM 2183 C CA . PHE A 1 283 ? 10.898 35.062 18.938 1 85.88 283 PHE A CA 1
ATOM 2184 C C . PHE A 1 283 ? 10.609 35.875 17.672 1 85.88 283 PHE A C 1
ATOM 2186 O O . PHE A 1 283 ? 9.477 35.906 17.203 1 85.88 283 PHE A O 1
ATOM 2193 N N . SER A 1 284 ? 11.648 36.5 17.234 1 89.75 284 SER A N 1
ATOM 2194 C CA . SER A 1 284 ? 11.492 37.219 15.984 1 89.75 284 SER A CA 1
ATOM 2195 C C . SER A 1 284 ? 11.156 36.281 14.82 1 89.75 284 SER A C 1
ATOM 2197 O O . SER A 1 284 ? 10.281 36.594 14.008 1 89.75 284 SER A O 1
ATOM 2199 N N . SER A 1 285 ? 11.805 35.219 14.797 1 90.88 285 SER A N 1
ATOM 2200 C CA . SER A 1 285 ? 11.539 34.219 13.766 1 90.88 285 SER A CA 1
ATOM 2201 C C . SER A 1 285 ? 10.125 33.656 13.875 1 90.88 285 SER A C 1
ATOM 2203 O O . SER A 1 285 ? 9.445 33.469 12.867 1 90.88 285 SER A O 1
ATOM 2205 N N . LEU A 1 286 ? 9.703 33.469 15.086 1 90.94 286 LEU A N 1
ATOM 2206 C CA . LEU A 1 286 ? 8.352 32.969 15.32 1 90.94 286 LEU A CA 1
ATOM 2207 C C . LEU A 1 286 ? 7.312 34 14.906 1 90.94 286 LEU A C 1
ATOM 2209 O O . LEU A 1 286 ? 6.285 33.656 14.32 1 90.94 286 LEU A O 1
ATOM 2213 N N . GLY A 1 287 ? 7.582 35.188 15.25 1 93.25 287 GLY A N 1
ATOM 2214 C CA . GLY A 1 287 ? 6.695 36.25 14.828 1 93.25 287 GLY A CA 1
ATOM 2215 C C . GLY A 1 287 ? 6.551 36.344 13.32 1 93.25 287 GLY A C 1
ATOM 2216 O O . GLY A 1 287 ? 5.445 36.531 12.812 1 93.25 287 GLY A O 1
ATOM 2217 N N . LEU A 1 288 ? 7.668 36.281 12.641 1 94.5 288 LEU A N 1
ATOM 2218 C CA . LEU A 1 288 ? 7.641 36.312 11.18 1 94.5 288 LEU A CA 1
ATOM 2219 C C . LEU A 1 288 ? 6.863 35.125 10.625 1 94.5 288 LEU A C 1
ATOM 2221 O O . LEU A 1 288 ? 6.203 35.25 9.594 1 94.5 288 LEU A O 1
ATOM 2225 N N . PHE A 1 289 ? 7.008 34.031 11.273 1 95.62 289 PHE A N 1
ATOM 2226 C CA . PHE A 1 289 ? 6.258 32.844 10.875 1 95.62 289 PHE A CA 1
ATOM 2227 C C . PHE A 1 289 ? 4.758 33.062 11.016 1 95.62 289 PHE A C 1
ATOM 2229 O O . PHE A 1 289 ? 3.99 32.781 10.094 1 95.62 289 PHE A O 1
ATOM 2236 N N . VAL A 1 290 ? 4.324 33.562 12.172 1 96.25 290 VAL A N 1
ATOM 2237 C CA . VAL A 1 290 ? 2.914 33.875 12.414 1 96.25 290 VAL A CA 1
ATOM 2238 C C . VAL A 1 290 ? 2.396 34.844 11.352 1 96.25 290 VAL A C 1
ATOM 2240 O O . VAL A 1 290 ? 1.298 34.656 10.828 1 96.25 290 VAL A O 1
ATOM 2243 N N . LEU A 1 291 ? 3.186 35.781 11.102 1 96.88 291 LEU A N 1
ATOM 2244 C CA . LEU A 1 291 ? 2.812 36.75 10.078 1 96.88 291 LEU A CA 1
ATOM 2245 C C . LEU A 1 291 ? 2.645 36.062 8.727 1 96.88 291 LEU A C 1
ATOM 2247 O O . LEU A 1 291 ? 1.69 36.344 7.996 1 96.88 291 LEU A O 1
ATOM 2251 N N . THR A 1 292 ? 3.559 35.219 8.375 1 97.38 292 THR A N 1
ATOM 2252 C CA . THR A 1 292 ? 3.529 34.531 7.094 1 97.38 292 THR A CA 1
ATOM 2253 C C . THR A 1 292 ? 2.244 33.719 6.953 1 97.38 292 THR A C 1
ATOM 2255 O O . THR A 1 292 ? 1.559 33.812 5.934 1 97.38 292 THR A O 1
ATOM 2258 N N . VAL A 1 293 ? 1.928 32.938 7.965 1 97.75 293 VAL A N 1
ATOM 2259 C CA . VAL A 1 293 ? 0.768 32.062 7.926 1 97.75 293 VAL A CA 1
ATOM 2260 C C . VAL A 1 293 ? -0.515 32.906 7.945 1 97.75 293 VAL A C 1
ATOM 2262 O O . VAL A 1 293 ? -1.442 32.625 7.176 1 97.75 293 VAL A O 1
ATOM 2265 N N . THR A 1 294 ? -0.551 33.906 8.859 1 97.69 294 THR A N 1
ATOM 2266 C CA . THR A 1 294 ? -1.739 34.75 8.969 1 97.69 294 THR A CA 1
ATOM 2267 C C . THR A 1 294 ? -2.008 35.469 7.652 1 97.69 294 THR A C 1
ATOM 2269 O O . THR A 1 294 ? -3.139 35.469 7.156 1 97.69 294 THR A O 1
ATOM 2272 N N . LEU A 1 295 ? -0.986 36.031 7.164 1 98.06 295 LEU A N 1
ATOM 2273 C CA . LEU A 1 295 ? -1.133 36.719 5.887 1 98.06 295 LEU A CA 1
ATOM 2274 C C . LEU A 1 295 ? -1.568 35.75 4.793 1 98.06 295 LEU A C 1
ATOM 2276 O O . LEU A 1 295 ? -2.406 36.094 3.953 1 98.06 295 LEU A O 1
ATOM 2280 N N . GLY A 1 296 ? -0.962 34.625 4.738 1 98.31 296 GLY A N 1
ATOM 2281 C CA . GLY A 1 296 ? -1.324 33.625 3.752 1 98.31 296 GLY A CA 1
ATOM 2282 C C . GLY A 1 296 ? -2.779 33.188 3.838 1 98.31 296 GLY A C 1
ATOM 2283 O O . GLY A 1 296 ? -3.471 33.125 2.818 1 98.31 296 GLY A O 1
ATOM 2284 N N . ILE A 1 297 ? -3.268 32.906 5.023 1 97.88 297 ILE A N 1
ATOM 2285 C CA . ILE A 1 297 ? -4.641 32.438 5.223 1 97.88 297 ILE A CA 1
ATOM 2286 C C . ILE A 1 297 ? -5.613 33.562 4.855 1 97.88 297 ILE A C 1
ATOM 2288 O O . ILE A 1 297 ? -6.652 33.312 4.242 1 97.88 297 ILE A O 1
ATOM 2292 N N . VAL A 1 298 ? -5.277 34.781 5.25 1 97.25 298 VAL A N 1
ATOM 2293 C CA . VAL A 1 298 ? -6.129 35.906 4.93 1 97.25 298 VAL A CA 1
ATOM 2294 C C . VAL A 1 298 ? -6.211 36.094 3.416 1 97.25 298 VAL A C 1
ATOM 2296 O O . VAL A 1 298 ? -7.293 36.312 2.865 1 97.25 298 VAL A O 1
ATOM 2299 N N . LEU A 1 299 ? -5.086 36.031 2.77 1 97.69 299 LEU A N 1
ATOM 2300 C CA . LEU A 1 299 ? -5.07 36.125 1.313 1 97.69 299 LEU A CA 1
ATOM 2301 C C . LEU A 1 299 ? -5.867 35 0.68 1 97.69 299 LEU A C 1
ATOM 2303 O O . LEU A 1 299 ? -6.613 35.219 -0.276 1 97.69 299 LEU A O 1
ATOM 2307 N N . HIS A 1 300 ? -5.684 33.812 1.198 1 97.75 300 HIS A N 1
ATOM 2308 C CA . HIS A 1 300 ? -6.387 32.656 0.679 1 97.75 300 HIS A CA 1
ATOM 2309 C C . HIS A 1 300 ? -7.895 32.812 0.816 1 97.75 300 HIS A C 1
ATOM 2311 O O . HIS A 1 300 ? -8.641 32.562 -0.135 1 97.75 300 HIS A O 1
ATOM 2317 N N . GLN A 1 301 ? -8.391 33.281 1.959 1 96.25 301 GLN A N 1
ATOM 2318 C CA . GLN A 1 301 ? -9.812 33.406 2.262 1 96.25 301 GLN A CA 1
ATOM 2319 C C . GLN A 1 301 ? -10.422 34.625 1.562 1 96.25 301 GLN A C 1
ATOM 2321 O O . GLN A 1 301 ? -11.578 34.594 1.136 1 96.25 301 GLN A O 1
ATOM 2326 N N . ALA A 1 302 ? -9.664 35.688 1.445 1 96.62 302 ALA A N 1
ATOM 2327 C CA . ALA A 1 302 ? -10.227 36.969 0.981 1 96.62 302 ALA A CA 1
ATOM 2328 C C . ALA A 1 302 ? -10.055 37.125 -0.528 1 96.62 302 ALA A C 1
ATOM 2330 O O . ALA A 1 302 ? -10.805 37.844 -1.171 1 96.62 302 ALA A O 1
ATOM 2331 N N . LEU A 1 303 ? -9.094 36.438 -1.044 1 97.38 303 LEU A N 1
ATOM 2332 C CA . LEU A 1 303 ? -8.797 36.688 -2.449 1 97.38 303 LEU A CA 1
ATOM 2333 C C . LEU A 1 303 ? -8.922 35.406 -3.275 1 97.38 303 LEU A C 1
ATOM 2335 O O . LEU A 1 303 ? -9.758 35.344 -4.176 1 97.38 303 LEU A O 1
ATOM 2339 N N . PHE A 1 304 ? -8.211 34.375 -2.953 1 97.69 304 PHE A N 1
ATOM 2340 C CA . PHE A 1 304 ? -8.062 33.25 -3.848 1 97.69 304 PHE A CA 1
ATOM 2341 C C . PHE A 1 304 ? -9.336 32.406 -3.854 1 97.69 304 PHE A C 1
ATOM 2343 O O . PHE A 1 304 ? -9.828 32.031 -4.918 1 97.69 304 PHE A O 1
ATOM 2350 N N . LEU A 1 305 ? -9.828 32.062 -2.648 1 97.62 305 LEU A N 1
ATOM 2351 C CA . LEU A 1 305 ? -11.055 31.266 -2.596 1 97.62 305 LEU A CA 1
ATOM 2352 C C . LEU A 1 305 ? -12.211 32.031 -3.248 1 97.62 305 LEU A C 1
ATOM 2354 O O . LEU A 1 305 ? -12.93 31.453 -4.078 1 97.62 305 LEU A O 1
ATOM 2358 N N . PRO A 1 306 ? -12.406 33.312 -2.9 1 97.06 306 PRO A N 1
ATOM 2359 C CA . PRO A 1 306 ? -13.461 34.094 -3.562 1 97.06 306 PRO A CA 1
ATOM 2360 C C . PRO A 1 306 ? -13.273 34.156 -5.078 1 97.06 306 PRO A C 1
ATOM 2362 O O . PRO A 1 306 ? -14.258 34.188 -5.824 1 97.06 306 PRO A O 1
ATOM 2365 N N . LEU A 1 307 ? -12.047 34.219 -5.496 1 97.5 307 LEU A N 1
ATOM 2366 C CA . LEU A 1 307 ? -11.781 34.281 -6.93 1 97.5 307 LEU A CA 1
ATOM 2367 C C . LEU A 1 307 ? -12.25 33 -7.613 1 97.5 307 LEU A C 1
ATOM 2369 O O . LEU A 1 307 ? -12.867 33.031 -8.68 1 97.5 307 LEU A O 1
ATOM 2373 N N . ILE A 1 308 ? -11.953 31.859 -7.047 1 97.44 308 ILE A N 1
ATOM 2374 C CA . ILE A 1 308 ? -12.398 30.578 -7.598 1 97.44 308 ILE A CA 1
ATOM 2375 C C . ILE A 1 308 ? -13.922 30.516 -7.605 1 97.44 308 ILE A C 1
ATOM 2377 O O . ILE A 1 308 ? -14.523 30.094 -8.594 1 97.44 308 ILE A O 1
ATOM 2381 N N . PHE A 1 309 ? -14.508 30.922 -6.484 1 97.38 309 PHE A N 1
ATOM 2382 C CA . PHE A 1 309 ? -15.961 30.938 -6.34 1 97.38 309 PHE A CA 1
ATOM 2383 C C . PHE A 1 309 ? -16.594 31.797 -7.414 1 97.38 309 PHE A C 1
ATOM 2385 O O . PHE A 1 309 ? -17.562 31.391 -8.062 1 97.38 309 PHE A O 1
ATOM 2392 N N . PHE A 1 310 ? -16.047 32.969 -7.656 1 97.19 310 PHE A N 1
ATOM 2393 C CA . PHE A 1 310 ? -16.594 33.938 -8.609 1 97.19 310 PHE A CA 1
ATOM 2394 C C . PHE A 1 310 ? -16.438 33.406 -10.039 1 97.19 310 PHE A C 1
ATOM 2396 O O . PHE A 1 310 ? -17.359 33.531 -10.852 1 97.19 310 PHE A O 1
ATOM 2403 N N . LEU A 1 311 ? -15.297 32.906 -10.352 1 96.81 311 LEU A N 1
ATOM 2404 C CA . LEU A 1 311 ? -15.008 32.438 -11.703 1 96.81 311 LEU A CA 1
ATOM 2405 C C . LEU A 1 311 ? -15.898 31.25 -12.078 1 96.81 311 LEU A C 1
ATOM 2407 O O . LEU A 1 311 ? -16.219 31.062 -13.25 1 96.81 311 LEU A O 1
ATOM 2411 N N . THR A 1 312 ? -16.359 30.531 -11.109 1 95.44 312 THR A N 1
ATOM 2412 C CA . THR A 1 312 ? -17.125 29.328 -11.383 1 95.44 312 THR A CA 1
ATOM 2413 C C . THR A 1 312 ? -18.625 29.625 -11.328 1 95.44 312 THR A C 1
ATOM 2415 O O . THR A 1 312 ? -19.391 29.188 -12.203 1 95.44 312 THR A O 1
ATOM 2418 N N . THR A 1 313 ? -19.141 30.406 -10.344 1 94.75 313 THR A N 1
ATOM 2419 C CA . THR A 1 313 ? -20.562 30.578 -10.117 1 94.75 313 THR A CA 1
ATOM 2420 C C . THR A 1 313 ? -21.031 31.953 -10.609 1 94.75 313 THR A C 1
ATOM 2422 O O . THR A 1 313 ? -22.219 32.188 -10.766 1 94.75 313 THR A O 1
ATOM 2425 N N . ARG A 1 314 ? -20.094 32.875 -10.789 1 94.62 314 ARG A N 1
ATOM 2426 C CA . ARG A 1 314 ? -20.375 34.25 -11.211 1 94.62 314 ARG A CA 1
ATOM 2427 C C . ARG A 1 314 ? -21.25 34.969 -10.188 1 94.62 314 ARG A C 1
ATOM 2429 O O . ARG A 1 314 ? -22.047 35.844 -10.547 1 94.62 314 ARG A O 1
ATOM 2436 N N . ARG A 1 315 ? -21.234 34.5 -9.047 1 94.88 315 ARG A N 1
ATOM 2437 C CA . ARG A 1 315 ? -21.891 35.156 -7.918 1 94.88 315 ARG A CA 1
ATOM 2438 C C . ARG A 1 315 ? -20.906 35.969 -7.109 1 94.88 315 ARG A C 1
ATOM 2440 O O . ARG A 1 315 ? -19.703 35.719 -7.121 1 94.88 315 ARG A O 1
ATOM 2447 N N . ASN A 1 316 ? -21.391 36.969 -6.445 1 96.25 316 ASN A N 1
ATOM 2448 C CA . ASN A 1 316 ? -20.531 37.781 -5.602 1 96.25 316 ASN A CA 1
ATOM 2449 C C . ASN A 1 316 ? -20.031 37 -4.375 1 96.25 316 ASN A C 1
ATOM 2451 O O . ASN A 1 316 ? -20.828 36.688 -3.494 1 96.25 316 ASN A O 1
ATOM 2455 N N . PRO A 1 317 ? -18.781 36.812 -4.281 1 96.69 317 PRO A N 1
ATOM 2456 C CA . PRO A 1 317 ? -18.25 35.969 -3.199 1 96.69 317 PRO A CA 1
ATOM 2457 C C . PRO A 1 317 ? -18.391 36.656 -1.828 1 96.69 317 PRO A C 1
ATOM 2459 O O . PRO A 1 317 ? -18.5 35.938 -0.813 1 96.69 317 PRO A O 1
ATOM 2462 N N . TYR A 1 318 ? -18.391 37.906 -1.725 1 96.25 318 TYR A N 1
ATOM 2463 C CA . TYR A 1 318 ? -18.406 38.594 -0.436 1 96.25 318 TYR A CA 1
ATOM 2464 C C . TYR A 1 318 ? -19.828 38.625 0.142 1 96.25 318 TYR A C 1
ATOM 2466 O O . TYR A 1 318 ? -20 38.594 1.362 1 96.25 318 TYR A O 1
ATOM 2474 N N . THR A 1 319 ? -20.844 38.625 -0.711 1 95.44 319 THR A N 1
ATOM 2475 C CA . THR A 1 319 ? -22.219 38.438 -0.241 1 95.44 319 THR A CA 1
ATOM 2476 C C . THR A 1 319 ? -22.422 37.031 0.271 1 95.44 319 THR A C 1
ATOM 2478 O O . THR A 1 319 ? -23.109 36.812 1.271 1 95.44 319 THR A O 1
ATOM 2481 N N . TYR A 1 320 ? -21.875 36.156 -0.47 1 97 320 TYR A N 1
ATOM 2482 C CA . TYR A 1 320 ? -21.938 34.75 -0.028 1 97 320 TYR A CA 1
ATOM 2483 C C . TYR A 1 320 ? -21.281 34.594 1.337 1 97 320 TYR A C 1
ATOM 2485 O O . TYR A 1 320 ? -21.797 33.875 2.197 1 97 320 TYR A O 1
ATOM 2493 N N . PHE A 1 321 ? -20.156 35.25 1.522 1 97.12 321 PHE A N 1
ATOM 2494 C CA . PHE A 1 321 ? -19.422 35.156 2.783 1 97.12 321 PHE A CA 1
ATOM 2495 C C . PHE A 1 321 ? -20.297 35.625 3.945 1 97.12 321 PHE A C 1
ATOM 2497 O O . PHE A 1 321 ? -20.281 35 5.02 1 97.12 321 PHE A O 1
ATOM 2504 N N . LEU A 1 322 ? -21.016 36.625 3.756 1 95.5 322 LEU A N 1
ATOM 2505 C CA . LEU A 1 322 ? -21.906 37.125 4.801 1 95.5 322 LEU A CA 1
ATOM 2506 C C . LEU A 1 322 ? -22.969 36.125 5.164 1 95.5 322 LEU A C 1
ATOM 2508 O O . LEU A 1 322 ? -23.391 36.031 6.32 1 95.5 322 LEU A O 1
ATOM 2512 N N . SER A 1 323 ? -23.375 35.344 4.215 1 95.69 323 SER A N 1
ATOM 2513 C CA . SER A 1 323 ? -24.422 34.344 4.438 1 95.69 323 SER A CA 1
ATOM 2514 C C . SER A 1 323 ? -23.922 33.188 5.289 1 95.69 323 SER A C 1
ATOM 2516 O O . SER A 1 323 ? -24.703 32.5 5.938 1 95.69 323 SER A O 1
ATOM 2518 N N . ILE A 1 324 ? -22.672 33 5.273 1 96.25 324 ILE A N 1
ATOM 2519 C CA . ILE A 1 324 ? -22.156 31.859 6.043 1 96.25 324 ILE A CA 1
ATOM 2520 C C . ILE A 1 324 ? -21.469 32.375 7.312 1 96.25 324 ILE A C 1
ATOM 2522 O O . ILE A 1 324 ? -20.719 31.641 7.953 1 96.25 324 ILE A O 1
ATOM 2526 N N . GLY A 1 325 ? -21.594 33.594 7.711 1 96.12 325 GLY A N 1
ATOM 2527 C CA . GLY A 1 325 ? -20.938 34.25 8.828 1 96.12 325 GLY A CA 1
ATOM 2528 C C . GLY A 1 325 ? -21.062 33.5 10.133 1 96.12 325 GLY A C 1
ATOM 2529 O O . GLY A 1 325 ? -20.109 33.375 10.891 1 96.12 325 GLY A O 1
ATOM 2530 N N . ARG A 1 326 ? -22.25 32.969 10.414 1 92 326 ARG A N 1
ATOM 2531 C CA . ARG A 1 326 ? -22.469 32.25 11.656 1 92 326 ARG A CA 1
ATOM 2532 C C . ARG A 1 326 ? -21.641 30.984 11.695 1 92 326 ARG A C 1
ATOM 2534 O O . ARG A 1 326 ? -21.031 30.656 12.727 1 92 326 ARG A O 1
ATOM 2541 N N . ALA A 1 327 ? -21.672 30.266 10.578 1 94.06 327 ALA A N 1
ATOM 2542 C CA . ALA A 1 327 ? -20.844 29.062 10.5 1 94.06 327 ALA A CA 1
ATOM 2543 C C . ALA A 1 327 ? -19.375 29.406 10.641 1 94.06 327 ALA A C 1
ATOM 2545 O O . ALA A 1 327 ? -18.625 28.688 11.32 1 94.06 327 ALA A O 1
ATOM 2546 N N . TRP A 1 328 ? -18.969 30.469 10 1 95.88 328 TRP A N 1
ATOM 2547 C CA . TRP A 1 328 ? -17.594 30.953 10.047 1 95.88 328 TRP A CA 1
ATOM 2548 C C . TRP A 1 328 ? -17.172 31.266 11.477 1 95.88 328 TRP A C 1
ATOM 2550 O O . TRP A 1 328 ? -16.094 30.875 11.914 1 95.88 328 TRP A O 1
ATOM 2560 N N . LEU A 1 329 ? -18.031 31.859 12.258 1 91.81 329 LEU A N 1
ATOM 2561 C CA . LEU A 1 329 ? -17.766 32.219 13.641 1 91.81 329 LEU A CA 1
ATOM 2562 C C . LEU A 1 329 ? -17.719 31 14.539 1 91.81 329 LEU A C 1
ATOM 2564 O O . LEU A 1 329 ? -16.906 30.922 15.469 1 91.81 329 LEU A O 1
ATOM 2568 N N . ILE A 1 330 ? -18.594 30.094 14.234 1 88.75 330 ILE A N 1
ATOM 2569 C CA . ILE A 1 330 ? -18.609 28.859 15.008 1 88.75 330 ILE A CA 1
ATOM 2570 C C . ILE A 1 330 ? -17.297 28.094 14.789 1 88.75 330 ILE A C 1
ATOM 2572 O O . ILE A 1 330 ? -16.703 27.594 15.75 1 88.75 330 ILE A O 1
ATOM 2576 N N . GLY A 1 331 ? -16.906 28.062 13.508 1 89.69 331 GLY A N 1
ATOM 2577 C CA . GLY A 1 331 ? -15.609 27.469 13.234 1 89.69 331 GLY A CA 1
ATOM 2578 C C . GLY A 1 331 ? -14.461 28.141 13.953 1 89.69 331 GLY A C 1
ATOM 2579 O O . GLY A 1 331 ? -13.578 27.484 14.5 1 89.69 331 GLY A O 1
ATOM 2580 N N . PHE A 1 332 ? -14.508 29.438 13.984 1 90.31 332 PHE A N 1
ATOM 2581 C CA . PHE A 1 332 ? -13.492 30.219 14.672 1 90.31 332 PHE A CA 1
ATOM 2582 C C . PHE A 1 332 ? -13.477 29.906 16.172 1 90.31 332 PHE A C 1
ATOM 2584 O O . PHE A 1 332 ? -12.414 29.688 16.75 1 90.31 332 PHE A O 1
ATOM 2591 N N . ALA A 1 333 ? -14.562 29.812 16.734 1 83.94 333 ALA A N 1
ATOM 2592 C CA . ALA A 1 333 ? -14.695 29.641 18.172 1 83.94 333 ALA A CA 1
ATOM 2593 C C . ALA A 1 333 ? -14.375 28.203 18.594 1 83.94 333 ALA A C 1
ATOM 2595 O O . ALA A 1 333 ? -13.688 27.984 19.594 1 83.94 333 ALA A O 1
ATOM 2596 N N . ALA A 1 334 ? -14.836 27.266 17.781 1 81 334 ALA A N 1
ATOM 2597 C CA . ALA A 1 334 ? -14.719 25.859 18.172 1 81 334 ALA A CA 1
ATOM 2598 C C . ALA A 1 334 ? -13.43 25.25 17.641 1 81 334 ALA A C 1
ATOM 2600 O O . ALA A 1 334 ? -13.023 24.172 18.062 1 81 334 ALA A O 1
ATOM 2601 N N . THR A 1 335 ? -12.82 25.906 16.688 1 86.88 335 THR A N 1
ATOM 2602 C CA . THR A 1 335 ? -11.625 25.406 16 1 86.88 335 THR A CA 1
ATOM 2603 C C . THR A 1 335 ? -11.867 24 15.438 1 86.88 335 THR A C 1
ATOM 2605 O O . THR A 1 335 ? -11.047 23.109 15.633 1 86.88 335 THR A O 1
ATOM 2608 N N . SER A 1 336 ? -13.047 23.812 14.875 1 86.12 336 SER A N 1
ATOM 2609 C CA . SER A 1 336 ? -13.453 22.562 14.234 1 86.12 336 SER A CA 1
ATOM 2610 C C . SER A 1 336 ? -14.531 22.812 13.18 1 86.12 336 SER A C 1
ATOM 2612 O O . SER A 1 336 ? -15.539 23.453 13.453 1 86.12 336 SER A O 1
ATOM 2614 N N . THR A 1 337 ? -14.273 22.266 12.047 1 91.06 337 THR A N 1
ATOM 2615 C CA . THR A 1 337 ? -15.266 22.422 10.992 1 91.06 337 THR A CA 1
ATOM 2616 C C . THR A 1 337 ? -16.422 21.453 11.203 1 91.06 337 THR A C 1
ATOM 2618 O O . THR A 1 337 ? -17.547 21.703 10.734 1 91.06 337 THR A O 1
ATOM 2621 N N . ALA A 1 338 ? -16.188 20.359 11.93 1 86.94 338 ALA A N 1
ATOM 2622 C CA . ALA A 1 338 ? -17.25 19.391 12.203 1 86.94 338 ALA A CA 1
ATOM 2623 C C . ALA A 1 338 ? -18.359 20.016 13.047 1 86.94 338 ALA A C 1
ATOM 2625 O O . ALA A 1 338 ? -19.531 19.734 12.836 1 86.94 338 ALA A O 1
ATOM 2626 N N . VAL A 1 339 ? -18.031 20.844 13.945 1 84.38 339 VAL A N 1
ATOM 2627 C CA . VAL A 1 339 ? -18.984 21.5 14.844 1 84.38 339 VAL A CA 1
ATOM 2628 C C . VAL A 1 339 ? -19.828 22.5 14.07 1 84.38 339 VAL A C 1
ATOM 2630 O O . VAL A 1 339 ? -20.969 22.781 14.438 1 84.38 339 VAL A O 1
ATOM 2633 N N . ALA A 1 340 ? -19.328 22.922 12.984 1 90.88 340 ALA A N 1
ATOM 2634 C CA . ALA A 1 340 ? -19.984 23.969 12.211 1 90.88 340 ALA A CA 1
ATOM 2635 C C . ALA A 1 340 ? -20.891 23.375 11.141 1 90.88 340 ALA A C 1
ATOM 2637 O O . ALA A 1 340 ? -21.562 24.109 10.406 1 90.88 340 ALA A O 1
ATOM 2638 N N . ILE A 1 341 ? -21.031 22.078 11.023 1 91.12 341 ILE A N 1
ATOM 2639 C CA . ILE A 1 341 ? -21.75 21.391 9.945 1 91.12 341 ILE A CA 1
ATOM 2640 C C . ILE A 1 341 ? -23.203 21.875 9.906 1 91.12 341 ILE A C 1
ATOM 2642 O O . ILE A 1 341 ? -23.688 22.297 8.859 1 91.12 341 ILE A O 1
ATOM 2646 N N . PRO A 1 342 ? -23.922 21.859 11.086 1 89.56 342 PRO A N 1
ATOM 2647 C CA . PRO A 1 342 ? -25.328 22.25 11.008 1 89.56 342 PRO A CA 1
ATOM 2648 C C . PRO A 1 342 ? -25.531 23.656 10.445 1 89.56 342 PRO A C 1
ATOM 2650 O O . PRO A 1 342 ? -26.422 23.875 9.617 1 89.56 342 PRO A O 1
ATOM 2653 N N . GLU A 1 343 ? -24.672 24.547 10.883 1 92.56 343 GLU A N 1
ATOM 2654 C CA . GLU A 1 343 ? -24.812 25.938 10.422 1 92.56 343 GLU A CA 1
ATOM 2655 C C . GLU A 1 343 ? -24.344 26.078 8.977 1 92.56 343 GLU A C 1
ATOM 2657 O O . GLU A 1 343 ? -24.859 26.922 8.242 1 92.56 343 GLU A O 1
ATOM 2662 N N . MET A 1 344 ? -23.359 25.312 8.539 1 96.19 344 MET A N 1
ATOM 2663 C CA . MET A 1 344 ? -22.953 25.312 7.137 1 96.19 344 MET A CA 1
ATOM 2664 C C . MET A 1 344 ? -24.094 24.828 6.238 1 96.19 344 MET A C 1
ATOM 2666 O O . MET A 1 344 ? -24.359 25.422 5.199 1 96.19 344 MET A O 1
ATOM 2670 N N . LEU A 1 345 ? -24.766 23.781 6.68 1 94.5 345 LEU A N 1
ATOM 2671 C CA . LEU A 1 345 ? -25.891 23.25 5.918 1 94.5 345 LEU A CA 1
ATOM 2672 C C . LEU A 1 345 ? -27.016 24.266 5.84 1 94.5 345 LEU A C 1
ATOM 2674 O O . LEU A 1 345 ? -27.594 24.469 4.77 1 94.5 345 LEU A O 1
ATOM 2678 N N . ASN A 1 346 ? -27.281 24.828 6.969 1 94.56 346 ASN A N 1
ATOM 2679 C CA . ASN A 1 346 ? -28.312 25.844 7.008 1 94.56 346 ASN A CA 1
ATOM 2680 C C . ASN A 1 346 ? -28.016 26.984 6.043 1 94.56 346 ASN A C 1
ATOM 2682 O O . ASN A 1 346 ? -28.891 27.406 5.289 1 94.56 346 ASN A O 1
ATOM 2686 N N . ALA A 1 347 ? -26.844 27.453 6.074 1 96.56 347 ALA A N 1
ATOM 2687 C CA . ALA A 1 347 ? -26.453 28.562 5.199 1 96.56 347 ALA A CA 1
ATOM 2688 C C . ALA A 1 347 ? -26.516 28.141 3.73 1 96.56 347 ALA A C 1
ATOM 2690 O O . ALA A 1 347 ? -26.969 28.922 2.883 1 96.56 347 ALA A O 1
ATOM 2691 N N . CYS A 1 348 ? -26.094 27 3.391 1 96.75 348 CYS A N 1
ATOM 2692 C CA . CYS A 1 348 ? -26.094 26.5 2.018 1 96.75 348 CYS A CA 1
ATOM 2693 C C . CYS A 1 348 ? -27.531 26.297 1.515 1 96.75 348 CYS A C 1
ATOM 2695 O O . CYS A 1 348 ? -27.875 26.734 0.418 1 96.75 348 CYS A O 1
ATOM 2697 N N . GLU A 1 349 ? -28.312 25.688 2.328 1 94.88 349 GLU A N 1
ATOM 2698 C CA . GLU A 1 349 ? -29.641 25.266 1.885 1 94.88 349 GLU A CA 1
ATOM 2699 C C . GLU A 1 349 ? -30.656 26.406 1.983 1 94.88 349 GLU A C 1
ATOM 2701 O O . GLU A 1 349 ? -31.391 26.672 1.036 1 94.88 349 GLU A O 1
ATOM 2706 N N . ASN A 1 350 ? -30.641 27.094 3.062 1 94.38 350 ASN A N 1
ATOM 2707 C CA . ASN A 1 350 ? -31.703 28.047 3.332 1 94.38 350 ASN A CA 1
ATOM 2708 C C . ASN A 1 350 ? -31.328 29.453 2.889 1 94.38 350 ASN A C 1
ATOM 2710 O O . ASN A 1 350 ? -32.188 30.234 2.48 1 94.38 350 ASN A O 1
ATOM 2714 N N . LYS A 1 351 ? -30.141 29.75 2.977 1 94.88 351 LYS A N 1
ATOM 2715 C CA . LYS A 1 351 ? -29.734 31.109 2.611 1 94.88 351 LYS A CA 1
ATOM 2716 C C . LYS A 1 351 ? -29.234 31.172 1.166 1 94.88 351 LYS A C 1
ATOM 2718 O O . LYS A 1 351 ? -29.422 32.188 0.486 1 94.88 351 LYS A O 1
ATOM 2723 N N . ASN A 1 352 ? -28.641 30.094 0.698 1 96.25 352 ASN A N 1
ATOM 2724 C CA . ASN A 1 352 ? -28.031 30.125 -0.627 1 96.25 352 ASN A CA 1
ATOM 2725 C C . ASN A 1 352 ? -28.75 29.188 -1.593 1 96.25 352 ASN A C 1
ATOM 2727 O O . ASN A 1 352 ? -28.344 29.062 -2.752 1 96.25 352 ASN A O 1
ATOM 2731 N N . HIS A 1 353 ? -29.719 28.406 -1.128 1 95.06 353 HIS A N 1
ATOM 2732 C CA . HIS A 1 353 ? -30.625 27.609 -1.938 1 95.06 353 HIS A CA 1
ATOM 2733 C C . HIS A 1 353 ? -29.859 26.531 -2.719 1 95.06 353 HIS A C 1
ATOM 2735 O O . HIS A 1 353 ? -30.141 26.312 -3.9 1 95.06 353 HIS A O 1
ATOM 2741 N N . ILE A 1 354 ? -28.953 26.016 -2.105 1 95.12 354 ILE A N 1
ATOM 2742 C CA . ILE A 1 354 ? -28.234 24.891 -2.676 1 95.12 354 ILE A CA 1
ATOM 2743 C C . ILE A 1 354 ? -29.031 23.609 -2.475 1 95.12 354 ILE A C 1
ATOM 2745 O O . ILE A 1 354 ? -29.609 23.391 -1.41 1 95.12 354 ILE A O 1
ATOM 2749 N N . ASP A 1 355 ? -29.062 22.812 -3.502 1 93.06 355 ASP A N 1
ATOM 2750 C CA . ASP A 1 355 ? -29.781 21.531 -3.449 1 93.06 355 ASP A CA 1
ATOM 2751 C C . ASP A 1 355 ? -29.344 20.703 -2.246 1 93.06 355 ASP A C 1
ATOM 2753 O O . ASP A 1 355 ? -28.141 20.5 -2.025 1 93.06 355 ASP A O 1
ATOM 2757 N N . LYS A 1 356 ? -30.312 20.219 -1.533 1 91.06 356 LYS A N 1
ATOM 2758 C CA . LYS A 1 356 ? -30.047 19.469 -0.313 1 91.06 356 LYS A CA 1
ATOM 2759 C C . LYS A 1 356 ? -29.234 18.219 -0.611 1 91.06 356 LYS A C 1
ATOM 2761 O O . LYS A 1 356 ? -28.406 17.797 0.205 1 91.06 356 LYS A O 1
ATOM 2766 N N . ARG A 1 357 ? -29.406 17.672 -1.768 1 86.56 357 ARG A N 1
ATOM 2767 C CA . ARG A 1 357 ? -28.656 16.484 -2.158 1 86.56 357 ARG A CA 1
ATOM 2768 C C . ARG A 1 357 ? -27.172 16.797 -2.266 1 86.56 357 ARG A C 1
ATOM 2770 O O . ARG A 1 357 ? -26.328 15.961 -1.909 1 86.56 357 ARG A O 1
ATOM 2777 N N . VAL A 1 358 ? -26.922 17.953 -2.715 1 91.31 358 VAL A N 1
ATOM 2778 C CA . VAL A 1 358 ? -25.531 18.359 -2.908 1 91.31 358 VAL A CA 1
ATOM 2779 C C . VAL A 1 358 ? -24.922 18.75 -1.569 1 91.31 358 VAL A C 1
ATOM 2781 O O . VAL A 1 358 ? -23.859 18.25 -1.188 1 91.31 358 VAL A O 1
ATOM 2784 N N . SER A 1 359 ? -25.656 19.609 -0.826 1 94.06 359 SER A N 1
ATOM 2785 C CA . SER A 1 359 ? -25.094 20.125 0.418 1 94.06 359 SER A CA 1
ATOM 2786 C C . SER A 1 359 ? -24.891 19.016 1.438 1 94.06 359 SER A C 1
ATOM 2788 O O . SER A 1 359 ? -23.875 18.969 2.125 1 94.06 359 SER A O 1
ATOM 2790 N N . ARG A 1 360 ? -25.797 18.109 1.529 1 88.38 360 ARG A N 1
ATOM 2791 C CA . ARG A 1 360 ? -25.75 17.062 2.543 1 88.38 360 ARG A CA 1
ATOM 2792 C C . ARG A 1 360 ? -24.688 16.031 2.215 1 88.38 360 ARG A C 1
ATOM 2794 O O . ARG A 1 360 ? -24.234 15.297 3.098 1 88.38 360 ARG A O 1
ATOM 2801 N N . PHE A 1 361 ? -24.281 16.016 0.988 1 84.19 361 PHE A N 1
ATOM 2802 C CA . PHE A 1 361 ? -23.172 15.156 0.606 1 84.19 361 PHE A CA 1
ATOM 2803 C C . PHE A 1 361 ? -21.844 15.906 0.683 1 84.19 361 PHE A C 1
ATOM 2805 O O . PHE A 1 361 ? -20.875 15.414 1.27 1 84.19 361 PHE A O 1
ATOM 2812 N N . VAL A 1 362 ? -21.75 17.062 0.162 1 92.25 362 VAL A N 1
ATOM 2813 C CA . VAL A 1 362 ? -20.5 17.781 -0.069 1 92.25 362 VAL A CA 1
ATOM 2814 C C . VAL A 1 362 ? -19.953 18.297 1.257 1 92.25 362 VAL A C 1
ATOM 2816 O O . VAL A 1 362 ? -18.75 18.266 1.493 1 92.25 362 VAL A O 1
ATOM 2819 N N . ILE A 1 363 ? -20.781 18.797 2.105 1 93.38 363 ILE A N 1
ATOM 2820 C CA . ILE A 1 363 ? -20.297 19.406 3.34 1 93.38 363 ILE A CA 1
ATOM 2821 C C . ILE A 1 363 ? -19.609 18.359 4.211 1 93.38 363 ILE A C 1
ATOM 2823 O O . ILE A 1 363 ? -18.453 18.516 4.586 1 93.38 363 ILE A O 1
ATOM 2827 N N . PRO A 1 364 ? -20.312 17.281 4.473 1 86.94 364 PRO A N 1
ATOM 2828 C CA . PRO A 1 364 ? -19.594 16.25 5.23 1 86.94 364 PRO A CA 1
ATOM 2829 C C . PRO A 1 364 ? -18.359 15.742 4.5 1 86.94 364 PRO A C 1
ATOM 2831 O O . PRO A 1 364 ? -17.344 15.438 5.133 1 86.94 364 PRO A O 1
ATOM 2834 N N . PHE A 1 365 ? -18.469 15.688 3.285 1 85.44 365 PHE A N 1
ATOM 2835 C CA . PHE A 1 365 ? -17.359 15.25 2.439 1 85.44 365 PHE A CA 1
ATOM 2836 C C . PHE A 1 365 ? -16.156 16.172 2.596 1 85.44 365 PHE A C 1
ATOM 2838 O O . PHE A 1 365 ? -15.031 15.711 2.771 1 85.44 365 PHE A O 1
ATOM 2845 N N . CYS A 1 366 ? -16.359 17.375 2.58 1 91.62 366 CYS A N 1
ATOM 2846 C CA . CYS A 1 366 ? -15.305 18.375 2.713 1 91.62 366 CYS A CA 1
ATOM 2847 C C . CYS A 1 366 ? -14.727 18.375 4.121 1 91.62 366 CYS A C 1
ATOM 2849 O O . CYS A 1 366 ? -13.516 18.516 4.301 1 91.62 366 CYS A O 1
ATOM 2851 N N . VAL A 1 367 ? -15.578 18.234 5.047 1 88.5 367 VAL A N 1
ATOM 2852 C CA . VAL A 1 367 ? -15.125 18.234 6.434 1 88.5 367 VAL A CA 1
ATOM 2853 C C . VAL A 1 367 ? -14.133 17.109 6.656 1 88.5 367 VAL A C 1
ATOM 2855 O O . VAL A 1 367 ? -13.18 17.25 7.426 1 88.5 367 VAL A O 1
ATOM 2858 N N . THR A 1 368 ? -14.281 16.156 5.855 1 81.12 368 THR A N 1
ATOM 2859 C CA . THR A 1 368 ? -13.438 14.977 6.023 1 81.12 368 THR A CA 1
ATOM 2860 C C . THR A 1 368 ? -12.18 15.094 5.168 1 81.12 368 THR A C 1
ATOM 2862 O O . THR A 1 368 ? -11.109 14.633 5.562 1 81.12 368 THR A O 1
ATOM 2865 N N . LEU A 1 369 ? -12.266 15.703 4.051 1 86.38 369 LEU A N 1
ATOM 2866 C CA . LEU A 1 369 ? -11.195 15.547 3.08 1 86.38 369 LEU A CA 1
ATOM 2867 C C . LEU A 1 369 ? -10.516 16.891 2.797 1 86.38 369 LEU A C 1
ATOM 2869 O O . LEU A 1 369 ? -9.422 16.922 2.236 1 86.38 369 LEU A O 1
ATOM 2873 N N . ASN A 1 370 ? -11.125 17.922 3.191 1 88.31 370 ASN A N 1
ATOM 2874 C CA . ASN A 1 370 ? -10.594 19.219 2.795 1 88.31 370 ASN A CA 1
ATOM 2875 C C . ASN A 1 370 ? -10.016 19.969 3.988 1 88.31 370 ASN A C 1
ATOM 2877 O O . ASN A 1 370 ? -10.648 20.047 5.043 1 88.31 370 ASN A O 1
ATOM 2881 N N . ALA A 1 371 ? -8.828 20.406 3.797 1 92.44 371 ALA A N 1
ATOM 2882 C CA . ALA A 1 371 ? -8.195 21.266 4.797 1 92.44 371 ALA A CA 1
ATOM 2883 C C . ALA A 1 371 ? -7.184 22.219 4.156 1 92.44 371 ALA A C 1
ATOM 2885 O O . ALA A 1 371 ? -6.012 22.234 4.547 1 92.44 371 ALA A O 1
ATOM 2886 N N . ASP A 1 372 ? -7.711 23.062 3.344 1 93.94 372 ASP A N 1
ATOM 2887 C CA . ASP A 1 372 ? -6.809 23.891 2.555 1 93.94 372 ASP A CA 1
ATOM 2888 C C . ASP A 1 372 ? -6.094 24.906 3.436 1 93.94 372 ASP A C 1
ATOM 2890 O O . ASP A 1 372 ? -4.91 25.188 3.234 1 93.94 372 ASP A O 1
ATOM 2894 N N . GLY A 1 373 ? -6.828 25.547 4.402 1 95 373 GLY A N 1
ATOM 2895 C CA . GLY A 1 373 ? -6.145 26.406 5.355 1 95 373 GLY A CA 1
ATOM 2896 C C . GLY A 1 373 ? -5.062 25.672 6.137 1 95 373 GLY A C 1
ATOM 2897 O O . GLY A 1 373 ? -3.984 26.234 6.371 1 95 373 GLY A O 1
ATOM 2898 N N . SER A 1 374 ? -5.344 24.5 6.48 1 95.44 374 SER A N 1
ATOM 2899 C CA . SER A 1 374 ? -4.375 23.672 7.199 1 95.44 374 SER A CA 1
ATOM 2900 C C . SER A 1 374 ? -3.193 23.312 6.309 1 95.44 374 SER A C 1
ATOM 2902 O O . SER A 1 374 ? -2.053 23.234 6.777 1 95.44 374 SER A O 1
ATOM 2904 N N . ALA A 1 375 ? -3.549 23.047 5.082 1 96.75 375 ALA A N 1
ATOM 2905 C CA . ALA A 1 375 ? -2.473 22.75 4.145 1 96.75 375 ALA A CA 1
ATOM 2906 C C . ALA A 1 375 ? -1.483 23.906 4.047 1 96.75 375 ALA A C 1
ATOM 2908 O O . ALA A 1 375 ? -0.269 23.688 4 1 96.75 375 ALA A O 1
ATOM 2909 N N . LEU A 1 376 ? -2.002 25.078 3.994 1 97.88 376 LEU A N 1
ATOM 2910 C CA . LEU A 1 376 ? -1.175 26.281 3.969 1 97.88 376 LEU A CA 1
ATOM 2911 C C . LEU A 1 376 ? -0.299 26.359 5.215 1 97.88 376 LEU A C 1
ATOM 2913 O O . LEU A 1 376 ? 0.913 26.562 5.113 1 97.88 376 LEU A O 1
ATOM 2917 N N . PHE A 1 377 ? -0.876 26.203 6.316 1 97.38 377 PHE A N 1
ATOM 2918 C CA . PHE A 1 377 ? -0.165 26.234 7.59 1 97.38 377 PHE A CA 1
ATOM 2919 C C . PHE A 1 377 ? 0.921 25.172 7.637 1 97.38 377 PHE A C 1
ATOM 2921 O O . PHE A 1 377 ? 2.064 25.453 8 1 97.38 377 PHE A O 1
ATOM 2928 N N . ILE A 1 378 ? 0.585 23.938 7.305 1 97.06 378 ILE A N 1
ATOM 2929 C CA . ILE A 1 378 ? 1.502 22.812 7.414 1 97.06 378 ILE A CA 1
ATOM 2930 C C . ILE A 1 378 ? 2.703 23.031 6.496 1 97.06 378 ILE A C 1
ATOM 2932 O O . ILE A 1 378 ? 3.846 22.766 6.887 1 97.06 378 ILE A O 1
ATOM 2936 N N . THR A 1 379 ? 2.428 23.516 5.316 1 97.5 379 THR A N 1
ATOM 2937 C CA . THR A 1 379 ? 3.508 23.781 4.375 1 97.5 379 THR A CA 1
ATOM 2938 C C . THR A 1 379 ? 4.457 24.844 4.934 1 97.5 379 THR A C 1
ATOM 2940 O O . THR A 1 379 ? 5.672 24.641 4.973 1 97.5 379 THR A O 1
ATOM 2943 N N . ALA A 1 380 ? 3.928 25.906 5.41 1 97.19 380 ALA A N 1
ATOM 2944 C CA . ALA A 1 380 ? 4.73 26.984 5.977 1 97.19 380 ALA A CA 1
ATOM 2945 C C . ALA A 1 380 ? 5.477 26.516 7.223 1 97.19 380 ALA A C 1
ATOM 2947 O O . ALA A 1 380 ? 6.648 26.844 7.414 1 97.19 380 ALA A O 1
ATOM 2948 N N . ALA A 1 381 ? 4.785 25.781 7.992 1 96.75 381 ALA A N 1
ATOM 2949 C CA . ALA A 1 381 ? 5.363 25.281 9.242 1 96.75 381 ALA A CA 1
ATOM 2950 C C . ALA A 1 381 ? 6.516 24.328 8.977 1 96.75 381 ALA A C 1
ATOM 2952 O O . ALA A 1 381 ? 7.543 24.375 9.656 1 96.75 381 ALA A O 1
ATOM 2953 N N . ALA A 1 382 ? 6.309 23.453 8.031 1 95.69 382 ALA A N 1
ATOM 2954 C CA . ALA A 1 382 ? 7.371 22.516 7.684 1 95.69 382 ALA A CA 1
ATOM 2955 C C . ALA A 1 382 ? 8.625 23.25 7.207 1 95.69 382 ALA A C 1
ATOM 2957 O O . ALA A 1 382 ? 9.734 22.906 7.617 1 95.69 382 ALA A O 1
ATOM 2958 N N . MET A 1 383 ? 8.445 24.219 6.43 1 94.94 383 MET A N 1
ATOM 2959 C CA . MET A 1 383 ? 9.562 25 5.926 1 94.94 383 MET A CA 1
ATOM 2960 C C . MET A 1 383 ? 10.227 25.797 7.051 1 94.94 383 MET A C 1
ATOM 2962 O O . MET A 1 383 ? 11.453 25.891 7.109 1 94.94 383 MET A O 1
ATOM 2966 N N . PHE A 1 384 ? 9.492 26.312 7.902 1 94.88 384 PHE A N 1
ATOM 2967 C CA . PHE A 1 384 ? 9.992 27.078 9.039 1 94.88 384 PHE A CA 1
ATOM 2968 C C . PHE A 1 384 ? 10.836 26.203 9.953 1 94.88 384 PHE A C 1
ATOM 2970 O O . PHE A 1 384 ? 11.945 26.578 10.328 1 94.88 384 PHE A O 1
ATOM 2977 N N . ILE A 1 385 ? 10.273 25.062 10.281 1 92.62 385 ILE A N 1
ATOM 2978 C CA . ILE A 1 385 ? 10.961 24.141 11.188 1 92.62 385 ILE A CA 1
ATOM 2979 C C . ILE A 1 385 ? 12.266 23.672 10.555 1 92.62 385 ILE A C 1
ATOM 2981 O O . ILE A 1 385 ? 13.289 23.562 11.234 1 92.62 385 ILE A O 1
ATOM 2985 N N . ALA A 1 386 ? 12.203 23.391 9.273 1 90.81 386 ALA A N 1
ATOM 2986 C CA . ALA A 1 386 ? 13.43 23.016 8.57 1 90.81 386 ALA A CA 1
ATOM 2987 C C . ALA A 1 386 ? 14.484 24.109 8.672 1 90.81 386 ALA A C 1
ATOM 2989 O O . ALA A 1 386 ? 15.648 23.844 8.984 1 90.81 386 ALA A O 1
ATOM 2990 N N . ASN A 1 387 ? 14.094 25.328 8.492 1 88.88 387 ASN A N 1
ATOM 2991 C CA . ASN A 1 387 ? 15.008 26.469 8.531 1 88.88 387 ASN A CA 1
ATOM 2992 C C . ASN A 1 387 ? 15.586 26.672 9.93 1 88.88 387 ASN A C 1
ATOM 2994 O O . ASN A 1 387 ? 16.797 26.828 10.086 1 88.88 387 ASN A O 1
ATOM 2998 N N . ILE A 1 388 ? 14.727 26.656 10.867 1 87.69 388 ILE A N 1
ATOM 2999 C CA . ILE A 1 388 ? 15.148 26.984 12.219 1 87.69 388 ILE A CA 1
ATOM 3000 C C . ILE A 1 388 ? 16 25.844 12.781 1 87.69 388 ILE A C 1
ATOM 3002 O O . ILE A 1 388 ? 16.781 26.047 13.711 1 87.69 388 ILE A O 1
ATOM 3006 N N . SER A 1 389 ? 15.773 24.656 12.297 1 85.5 389 SER A N 1
ATOM 3007 C CA . SER A 1 389 ? 16.562 23.516 12.719 1 85.5 389 SER A CA 1
ATOM 3008 C C . SER A 1 389 ? 17.875 23.422 11.938 1 85.5 389 SER A C 1
ATOM 3010 O O . SER A 1 389 ? 18.625 22.453 12.086 1 85.5 389 SER A O 1
ATOM 3012 N N . GLY A 1 390 ? 18.109 24.266 11.016 1 81.12 390 GLY A N 1
ATOM 3013 C CA . GLY A 1 390 ? 19.359 24.281 10.266 1 81.12 390 GLY A CA 1
ATOM 3014 C C . GLY A 1 390 ? 19.391 23.297 9.117 1 81.12 390 GLY A C 1
ATOM 3015 O O . GLY A 1 390 ? 20.438 22.75 8.781 1 81.12 390 GLY A O 1
ATOM 3016 N N . HIS A 1 391 ? 18.297 22.953 8.617 1 82.25 391 HIS A N 1
ATOM 3017 C CA . HIS A 1 391 ? 18.172 22.031 7.492 1 82.25 391 HIS A CA 1
ATOM 3018 C C . HIS A 1 391 ? 17.656 22.766 6.246 1 82.25 391 HIS A C 1
ATOM 3020 O O . HIS A 1 391 ? 16.484 22.656 5.898 1 82.25 391 HIS A O 1
ATOM 3026 N N . PRO A 1 392 ? 18.562 23.391 5.609 1 79.38 392 PRO A N 1
ATOM 3027 C CA . PRO A 1 392 ? 18.094 24.094 4.406 1 79.38 392 PRO A CA 1
ATOM 3028 C C . PRO A 1 392 ? 17.469 23.141 3.387 1 79.38 392 PRO A C 1
ATOM 3030 O O . PRO A 1 392 ? 17.953 22.031 3.176 1 79.38 392 PRO A O 1
ATOM 3033 N N . LEU A 1 393 ? 16.344 23.641 2.865 1 85.88 393 LEU A N 1
ATOM 3034 C CA . LEU A 1 393 ? 15.586 22.828 1.907 1 85.88 393 LEU A CA 1
ATOM 3035 C C . LEU A 1 393 ? 15.945 23.219 0.476 1 85.88 393 LEU A C 1
ATOM 3037 O O . LEU A 1 393 ? 16.094 24.406 0.17 1 85.88 393 LEU A O 1
ATOM 3041 N N . THR A 1 394 ? 16.156 22.203 -0.343 1 84.56 394 THR A N 1
ATOM 3042 C CA . THR A 1 394 ? 16.281 22.438 -1.777 1 84.56 394 THR A CA 1
ATOM 3043 C C . THR A 1 394 ? 14.922 22.703 -2.408 1 84.56 394 THR A C 1
ATOM 3045 O O . THR A 1 394 ? 13.891 22.484 -1.781 1 84.56 394 THR A O 1
ATOM 3048 N N . PHE A 1 395 ? 14.992 23.266 -3.582 1 86.19 395 PHE A N 1
ATOM 3049 C CA . PHE A 1 395 ? 13.742 23.531 -4.289 1 86.19 395 PHE A CA 1
ATOM 3050 C C . PHE A 1 395 ? 12.953 22.234 -4.488 1 86.19 395 PHE A C 1
ATOM 3052 O O . PHE A 1 395 ? 11.719 22.25 -4.43 1 86.19 395 PHE A O 1
ATOM 3059 N N . GLY A 1 396 ? 13.656 21.203 -4.746 1 83.94 396 GLY A N 1
ATOM 3060 C CA . GLY A 1 396 ? 13 19.906 -4.887 1 83.94 396 GLY A CA 1
ATOM 3061 C C . GLY A 1 396 ? 12.312 19.453 -3.617 1 83.94 396 GLY A C 1
ATOM 3062 O O . GLY A 1 396 ? 11.188 18.953 -3.664 1 83.94 396 GLY A O 1
ATOM 3063 N N . GLU A 1 397 ? 12.992 19.641 -2.564 1 87.12 397 GLU A N 1
ATOM 3064 C CA . GLU A 1 397 ? 12.422 19.25 -1.281 1 87.12 397 GLU A CA 1
ATOM 3065 C C . GLU A 1 397 ? 11.195 20.094 -0.94 1 87.12 397 GLU A C 1
ATOM 3067 O O . GLU A 1 397 ? 10.227 19.578 -0.365 1 87.12 397 GLU A O 1
ATOM 3072 N N . VAL A 1 398 ? 11.289 21.328 -1.287 1 92.38 398 VAL A N 1
ATOM 3073 C CA . VAL A 1 398 ? 10.156 22.219 -1.054 1 92.38 398 VAL A CA 1
ATOM 3074 C C . VAL A 1 398 ? 8.953 21.75 -1.87 1 92.38 398 VAL A C 1
ATOM 3076 O O . VAL A 1 398 ? 7.828 21.703 -1.365 1 92.38 398 VAL A O 1
ATOM 3079 N N . ALA A 1 399 ? 9.188 21.391 -3.076 1 90.5 399 ALA A N 1
ATOM 3080 C CA . ALA A 1 399 ? 8.117 20.875 -3.93 1 90.5 399 ALA A CA 1
ATOM 3081 C C . ALA A 1 399 ? 7.516 19.594 -3.342 1 90.5 399 ALA A C 1
ATOM 3083 O O . ALA A 1 399 ? 6.297 19.406 -3.383 1 90.5 399 ALA A O 1
ATOM 3084 N N . ILE A 1 400 ? 8.328 18.812 -2.775 1 87.12 400 ILE A N 1
ATOM 3085 C CA . ILE A 1 400 ? 7.871 17.562 -2.176 1 87.12 400 ILE A CA 1
ATOM 3086 C C . ILE A 1 400 ? 7.023 17.875 -0.941 1 87.12 400 ILE A C 1
ATOM 3088 O O . ILE A 1 400 ? 5.98 17.25 -0.729 1 87.12 400 ILE A O 1
ATOM 3092 N N . ILE A 1 401 ? 7.477 18.828 -0.187 1 92.56 401 ILE A N 1
ATOM 3093 C CA . ILE A 1 401 ? 6.711 19.234 0.987 1 92.56 401 ILE A CA 1
ATOM 3094 C C . ILE A 1 401 ? 5.324 19.703 0.561 1 92.56 401 ILE A C 1
ATOM 3096 O O . ILE A 1 401 ? 4.32 19.312 1.161 1 92.56 401 ILE A O 1
ATOM 3100 N N . GLY A 1 402 ? 5.367 20.516 -0.451 1 94.06 402 GLY A N 1
ATOM 3101 C CA . GLY A 1 402 ? 4.094 21 -0.958 1 94.06 402 GLY A CA 1
ATOM 3102 C C . GLY A 1 402 ? 3.174 19.891 -1.424 1 94.06 402 GLY A C 1
ATOM 3103 O O . GLY A 1 402 ? 2.004 19.844 -1.039 1 94.06 402 GLY A O 1
ATOM 3104 N N . LEU A 1 403 ? 3.646 19 -2.18 1 89.12 403 LEU A N 1
ATOM 3105 C CA . LEU A 1 403 ? 2.852 17.906 -2.721 1 89.12 403 LEU A CA 1
ATOM 3106 C C . LEU A 1 403 ? 2.402 16.953 -1.612 1 89.12 403 LEU A C 1
ATOM 3108 O O . LEU A 1 403 ? 1.237 16.562 -1.565 1 89.12 403 LEU A O 1
ATOM 3112 N N . LEU A 1 404 ? 3.34 16.609 -0.807 1 87.94 404 LEU A N 1
ATOM 3113 C CA . LEU A 1 404 ? 3.051 15.727 0.315 1 87.94 404 LEU A CA 1
ATOM 3114 C C . LEU A 1 404 ? 1.978 16.328 1.219 1 87.94 404 LEU A C 1
ATOM 3116 O O . LEU A 1 404 ? 1.063 15.617 1.653 1 87.94 404 LEU A O 1
ATOM 3120 N N . THR A 1 405 ? 2.098 17.547 1.488 1 94 405 THR A N 1
ATOM 3121 C CA . THR A 1 405 ? 1.141 18.219 2.357 1 94 405 THR A CA 1
ATOM 3122 C C . THR A 1 405 ? -0.239 18.266 1.708 1 94 405 THR A C 1
ATOM 3124 O O . THR A 1 405 ? -1.253 18.047 2.375 1 94 405 THR A O 1
ATOM 3127 N N . ALA A 1 406 ? -0.234 18.531 0.43 1 92.44 406 ALA A N 1
ATOM 3128 C CA . ALA A 1 406 ? -1.506 18.594 -0.285 1 92.44 406 ALA A CA 1
ATOM 3129 C C . ALA A 1 406 ? -2.25 17.266 -0.202 1 92.44 406 ALA A C 1
ATOM 3131 O O . ALA A 1 406 ? -3.469 17.234 -0.019 1 92.44 406 ALA A O 1
ATOM 3132 N N . ILE A 1 407 ? -1.563 16.25 -0.245 1 86.56 407 ILE A N 1
ATOM 3133 C CA . ILE A 1 407 ? -2.172 14.93 -0.226 1 86.56 407 ILE A CA 1
ATOM 3134 C C . ILE A 1 407 ? -2.459 14.516 1.215 1 86.56 407 ILE A C 1
ATOM 3136 O O . ILE A 1 407 ? -3.525 13.977 1.511 1 86.56 407 ILE A O 1
ATOM 3140 N N . ALA A 1 408 ? -1.532 14.789 2.088 1 86.62 408 ALA A N 1
ATOM 3141 C CA . ALA A 1 408 ? -1.675 14.414 3.492 1 86.62 408 ALA A CA 1
ATOM 3142 C C . ALA A 1 408 ? -2.861 15.133 4.133 1 86.62 408 ALA A C 1
ATOM 3144 O O . ALA A 1 408 ? -3.477 14.609 5.066 1 86.62 408 ALA A O 1
ATOM 3145 N N . SER A 1 409 ? -3.148 16.266 3.637 1 89.31 409 SER A N 1
ATOM 3146 C CA . SER A 1 409 ? -4.25 17.047 4.184 1 89.31 409 SER A CA 1
ATOM 3147 C C . SER A 1 409 ? -5.594 16.375 3.924 1 89.31 409 SER A C 1
ATOM 3149 O O . SER A 1 409 ? -6.59 16.688 4.574 1 89.31 409 SER A O 1
ATOM 3151 N N . LEU A 1 410 ? -5.648 15.43 3.021 1 84.69 410 LEU A N 1
ATOM 3152 C CA . LEU A 1 410 ? -6.855 14.648 2.77 1 84.69 410 LEU A CA 1
ATOM 3153 C C . LEU A 1 410 ? -7.176 13.75 3.957 1 84.69 410 LEU A C 1
ATOM 3155 O O . LEU A 1 410 ? -8.305 13.266 4.086 1 84.69 410 LEU A O 1
ATOM 3159 N N . ALA A 1 411 ? -6.199 13.523 4.762 1 77.88 411 ALA A N 1
ATOM 3160 C CA . ALA A 1 411 ? -6.359 12.617 5.902 1 77.88 411 ALA A CA 1
ATOM 3161 C C . ALA A 1 411 ? -6.422 13.398 7.211 1 77.88 411 ALA A C 1
ATOM 3163 O O . ALA A 1 411 ? -6.277 12.82 8.289 1 77.88 411 ALA A O 1
ATOM 3164 N N . LEU A 1 412 ? -6.566 14.625 7.145 1 84.94 412 LEU A N 1
ATOM 3165 C CA . LEU A 1 412 ? -6.555 15.461 8.344 1 84.94 412 LEU A CA 1
ATOM 3166 C C . LEU A 1 412 ? -7.898 15.398 9.062 1 84.94 412 LEU A C 1
ATOM 3168 O O . LEU A 1 412 ? -8.922 15.82 8.516 1 84.94 412 LEU A O 1
ATOM 3172 N N . PRO A 1 413 ? -7.883 14.852 10.234 1 77.19 413 PRO A N 1
ATOM 3173 C CA . PRO A 1 413 ? -9.156 14.844 10.961 1 77.19 413 PRO A CA 1
ATOM 3174 C C . PRO A 1 413 ? -9.586 16.234 11.414 1 77.19 413 PRO A C 1
ATOM 3176 O O . PRO A 1 413 ? -8.734 17.125 11.586 1 77.19 413 PRO A O 1
ATOM 3179 N N . SER A 1 414 ? -10.82 16.422 11.617 1 79.69 414 SER A N 1
ATOM 3180 C CA . SER A 1 414 ? -11.367 17.719 12.023 1 79.69 414 SER A CA 1
ATOM 3181 C C . SER A 1 414 ? -11.391 17.859 13.539 1 79.69 414 SER A C 1
ATOM 3183 O O . SER A 1 414 ? -12.461 18.016 14.133 1 79.69 414 SER A O 1
ATOM 3185 N N . VAL A 1 415 ? -10.297 17.797 14.141 1 77.81 415 VAL A N 1
ATOM 3186 C CA . VAL A 1 415 ? -10.141 18.016 15.578 1 77.81 415 VAL A CA 1
ATOM 3187 C C . VAL A 1 415 ? -9.086 19.094 15.82 1 77.81 415 VAL A C 1
ATOM 3189 O O . VAL A 1 415 ? -8.211 19.312 14.984 1 77.81 415 VAL A O 1
ATOM 3192 N N . PRO A 1 416 ? -9.219 19.719 16.922 1 80.25 416 PRO A N 1
ATOM 3193 C CA . PRO A 1 416 ? -8.258 20.797 17.203 1 80.25 416 PRO A CA 1
ATOM 3194 C C . PRO A 1 416 ? -6.812 20.297 17.203 1 80.25 416 PRO A C 1
ATOM 3196 O O . PRO A 1 416 ? -6.531 19.188 17.641 1 80.25 416 PRO A O 1
ATOM 3199 N N . SER A 1 417 ? -5.965 21.047 16.625 1 80.44 417 SER A N 1
ATOM 3200 C CA . SER A 1 417 ? -4.516 20.859 16.656 1 80.44 417 SER A CA 1
ATOM 3201 C C . SER A 1 417 ? -4.09 19.656 15.828 1 80.44 417 SER A C 1
ATOM 3203 O O . SER A 1 417 ? -2.945 19.203 15.914 1 80.44 417 SER A O 1
ATOM 3205 N N . SER A 1 418 ? -5.031 19.156 15.031 1 85.38 418 SER A N 1
ATOM 3206 C CA . SER A 1 418 ? -4.699 18 14.203 1 85.38 418 SER A CA 1
ATOM 3207 C C . SER A 1 418 ? -3.646 18.359 13.156 1 85.38 418 SER A C 1
ATOM 3209 O O . SER A 1 418 ? -2.9 17.484 12.703 1 85.38 418 SER A O 1
ATOM 3211 N N . SER A 1 419 ? -3.58 19.594 12.828 1 91.81 419 SER A N 1
ATOM 3212 C CA . SER A 1 419 ? -2.604 20.031 11.836 1 91.81 419 SER A CA 1
ATOM 3213 C C . SER A 1 419 ? -1.179 19.812 12.328 1 91.81 419 SER A C 1
ATOM 3215 O O . SER A 1 419 ? -0.273 19.562 11.531 1 91.81 419 SER A O 1
ATOM 3217 N N . ILE A 1 420 ? -0.988 19.891 13.578 1 89.38 420 ILE A N 1
ATOM 3218 C CA . ILE A 1 420 ? 0.344 19.672 14.141 1 89.38 420 ILE A CA 1
ATOM 3219 C C . ILE A 1 420 ? 0.746 18.219 13.969 1 89.38 420 ILE A C 1
ATOM 3221 O O . ILE A 1 420 ? 1.902 17.906 13.672 1 89.38 420 ILE A O 1
ATOM 3225 N N . VAL A 1 421 ? -0.219 17.422 14.195 1 86.31 421 VAL A N 1
ATOM 3226 C CA . VAL A 1 421 ? 0.044 16 14.008 1 86.31 421 VAL A CA 1
ATOM 3227 C C . VAL A 1 421 ? 0.451 15.734 12.555 1 86.31 421 VAL A C 1
ATOM 3229 O O . VAL A 1 421 ? 1.422 15.023 12.297 1 86.31 421 VAL A O 1
ATOM 3232 N N . THR A 1 422 ? -0.265 16.297 11.664 1 89.88 422 THR A N 1
ATOM 3233 C CA . THR A 1 422 ? 0.042 16.141 10.25 1 89.88 422 THR A CA 1
ATOM 3234 C C . THR A 1 422 ? 1.388 16.781 9.914 1 89.88 422 THR A C 1
ATOM 3236 O O . THR A 1 422 ? 2.123 16.266 9.062 1 89.88 422 THR A O 1
ATOM 3239 N N . LEU A 1 423 ? 1.686 17.844 10.578 1 93.12 423 LEU A N 1
ATOM 3240 C CA . LEU A 1 423 ? 2.994 18.453 10.414 1 93.12 423 LEU A CA 1
ATOM 3241 C C . LEU A 1 423 ? 4.109 17.5 10.812 1 93.12 423 LEU A C 1
ATOM 3243 O O . LEU A 1 423 ? 5.086 17.328 10.078 1 93.12 423 LEU A O 1
ATOM 3247 N N . ILE A 1 424 ? 3.949 16.922 11.93 1 89.25 424 ILE A N 1
ATOM 3248 C CA . ILE A 1 424 ? 4.941 15.969 12.414 1 89.25 424 ILE A CA 1
ATOM 3249 C C . ILE A 1 424 ? 5.094 14.828 11.414 1 89.25 424 ILE A C 1
ATOM 3251 O O . ILE A 1 424 ? 6.207 14.375 11.141 1 89.25 424 ILE A O 1
ATOM 3255 N N . MET A 1 425 ? 3.965 14.469 10.852 1 86.94 425 MET A N 1
ATOM 3256 C CA . MET A 1 425 ? 3.969 13.438 9.828 1 86.94 425 MET A CA 1
ATOM 3257 C C . MET A 1 425 ? 4.812 13.859 8.633 1 86.94 425 MET A C 1
ATOM 3259 O O . MET A 1 425 ? 5.641 13.086 8.148 1 86.94 425 MET A O 1
ATOM 3263 N N . VAL A 1 426 ? 4.637 14.992 8.141 1 90.06 426 VAL A N 1
ATOM 3264 C CA . VAL A 1 426 ? 5.336 15.516 6.969 1 90.06 426 VAL A CA 1
ATOM 3265 C C . VAL A 1 426 ? 6.824 15.656 7.277 1 90.06 426 VAL A C 1
ATOM 3267 O O . VAL A 1 426 ? 7.672 15.25 6.48 1 90.06 426 VAL A O 1
ATOM 3270 N N . LEU A 1 427 ? 7.18 16.156 8.453 1 90.69 427 LEU A N 1
ATOM 3271 C CA . LEU A 1 427 ? 8.57 16.344 8.859 1 90.69 427 LEU A CA 1
ATOM 3272 C C . LEU A 1 427 ? 9.273 14.992 8.984 1 90.69 427 LEU A C 1
ATOM 3274 O O . LEU A 1 427 ? 10.422 14.844 8.547 1 90.69 427 LEU A O 1
ATOM 3278 N N . SER A 1 428 ? 8.57 14.086 9.555 1 85.69 428 SER A N 1
ATOM 3279 C CA . SER A 1 428 ? 9.141 12.75 9.727 1 85.69 428 SER A CA 1
ATOM 3280 C C . SER A 1 428 ? 9.438 12.102 8.375 1 85.69 428 SER A C 1
ATOM 3282 O O . SER A 1 428 ? 10.438 11.398 8.227 1 85.69 428 SER A O 1
ATOM 3284 N N . SER A 1 429 ? 8.578 12.328 7.453 1 85.06 429 SER A N 1
ATOM 3285 C CA . SER A 1 429 ? 8.766 11.781 6.113 1 85.06 429 SER A CA 1
ATOM 3286 C C . SER A 1 429 ? 9.977 12.406 5.426 1 85.06 429 SER A C 1
ATOM 3288 O O . SER A 1 429 ? 10.586 11.797 4.547 1 85.06 429 SER A O 1
ATOM 3290 N N . MET A 1 430 ? 10.336 13.578 5.84 1 87 430 MET A N 1
ATOM 3291 C CA . MET A 1 430 ? 11.445 14.297 5.223 1 87 430 MET A CA 1
ATOM 3292 C C . MET A 1 430 ? 12.711 14.188 6.074 1 87 430 MET A C 1
ATOM 3294 O O . MET A 1 430 ? 13.719 14.828 5.777 1 87 430 MET A O 1
ATOM 3298 N N . ASN A 1 431 ? 12.641 13.414 7.195 1 82.56 431 ASN A N 1
ATOM 3299 C CA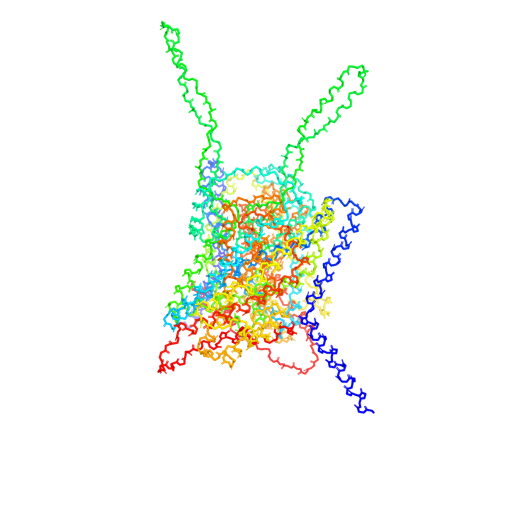 . ASN A 1 431 ? 13.734 13.234 8.141 1 82.56 431 ASN A CA 1
ATOM 3300 C C . ASN A 1 431 ? 14.188 14.57 8.742 1 82.56 431 ASN A C 1
ATOM 3302 O O . ASN A 1 431 ? 15.383 14.812 8.898 1 82.56 431 ASN A O 1
ATOM 3306 N N . VAL A 1 432 ? 13.305 15.461 8.906 1 87.12 432 VAL A N 1
ATOM 3307 C CA . VAL A 1 432 ? 13.539 16.703 9.617 1 87.12 432 VAL A CA 1
ATOM 3308 C C . VAL A 1 432 ? 13.195 16.531 11.094 1 87.12 432 VAL A C 1
ATOM 3310 O O . VAL A 1 432 ? 12.133 16.016 11.438 1 87.12 432 VAL A O 1
ATOM 3313 N N . PRO A 1 433 ? 14.07 16.938 11.93 1 84.69 433 PRO A N 1
ATOM 3314 C CA . PRO A 1 433 ? 13.797 16.781 13.359 1 84.69 433 PRO A CA 1
ATOM 3315 C C . PRO A 1 433 ? 12.531 17.531 13.805 1 84.69 433 PRO A C 1
ATOM 3317 O O . PRO A 1 433 ? 12.297 18.656 13.383 1 84.69 433 PRO A O 1
ATOM 3320 N N . VAL A 1 434 ? 11.781 16.969 14.75 1 86.94 434 VAL A N 1
ATOM 3321 C CA . VAL A 1 434 ? 10.453 17.484 15.086 1 86.94 434 VAL A CA 1
ATOM 3322 C C . VAL A 1 434 ? 10.516 18.266 16.391 1 86.94 434 VAL A C 1
ATOM 3324 O O . VAL A 1 434 ? 9.508 18.828 16.828 1 86.94 434 VAL A O 1
ATOM 3327 N N . HIS A 1 435 ? 11.609 18.375 16.969 1 80.12 435 HIS A N 1
ATOM 3328 C CA . HIS A 1 435 ? 11.719 19.016 18.281 1 80.12 435 HIS A CA 1
ATOM 3329 C C . HIS A 1 435 ? 11.297 20.469 18.219 1 80.12 435 HIS A C 1
ATOM 3331 O O . HIS A 1 435 ? 10.641 20.969 19.141 1 80.12 435 HIS A O 1
ATOM 3337 N N . ALA A 1 436 ? 11.617 21.109 17.125 1 85.31 436 ALA A N 1
ATOM 3338 C CA . ALA A 1 436 ? 11.344 22.531 17 1 85.31 436 ALA A CA 1
ATOM 3339 C C . ALA A 1 436 ? 9.844 22.797 16.828 1 85.31 436 ALA A C 1
ATOM 3341 O O . ALA A 1 436 ? 9.391 23.938 16.922 1 85.31 436 ALA A O 1
ATOM 3342 N N . VAL A 1 437 ? 9.023 21.766 16.656 1 89.12 437 VAL A N 1
ATOM 3343 C CA . VAL A 1 437 ? 7.578 21.906 16.547 1 89.12 437 VAL A CA 1
ATOM 3344 C C . VAL A 1 437 ? 7.004 22.438 17.844 1 89.12 437 VAL A C 1
ATOM 3346 O O . VAL A 1 437 ? 5.922 23.047 17.859 1 89.12 437 VAL A O 1
ATOM 3349 N N . SER A 1 438 ? 7.734 22.281 18.891 1 79.88 438 SER A N 1
ATOM 3350 C CA . SER A 1 438 ? 7.312 22.781 20.188 1 79.88 438 SER A CA 1
ATOM 3351 C C . SER A 1 438 ? 7.086 24.281 20.172 1 79.88 438 SER A C 1
ATOM 3353 O O . SER A 1 438 ? 6.188 24.797 20.844 1 79.88 438 SER A O 1
ATOM 3355 N N . LEU A 1 439 ? 7.84 24.969 19.391 1 82.75 439 LEU A N 1
ATOM 3356 C CA . LEU A 1 439 ? 7.727 26.422 19.281 1 82.75 439 LEU A CA 1
ATOM 3357 C C . LEU A 1 439 ? 6.383 26.812 18.688 1 82.75 439 LEU A C 1
ATOM 3359 O O . LEU A 1 439 ? 5.836 27.875 19.031 1 82.75 439 LEU A O 1
ATOM 3363 N N . LEU A 1 440 ? 5.875 25.984 17.875 1 90.5 440 LEU A N 1
ATOM 3364 C CA . LEU A 1 440 ? 4.645 26.297 17.172 1 90.5 440 LEU A CA 1
ATOM 3365 C C . LEU A 1 440 ? 3.438 26.203 18.094 1 90.5 440 LEU A C 1
ATOM 3367 O O . LEU A 1 440 ? 2.408 26.828 17.859 1 90.5 440 LEU A O 1
ATOM 3371 N N . PHE A 1 441 ? 3.572 25.422 19.109 1 83 441 PHE A N 1
ATOM 3372 C CA . PHE A 1 441 ? 2.465 25.281 20.047 1 83 441 PHE A CA 1
ATOM 3373 C C . PHE A 1 441 ? 2.199 26.594 20.781 1 83 441 PHE A C 1
ATOM 3375 O O . PHE A 1 441 ? 1.08 26.844 21.234 1 83 441 PHE A O 1
ATOM 3382 N N . ALA A 1 442 ? 3.223 27.438 20.844 1 82.38 442 ALA A N 1
ATOM 3383 C CA . ALA A 1 442 ? 3.08 28.734 21.5 1 82.38 442 ALA A CA 1
ATOM 3384 C C . ALA A 1 442 ? 2.098 29.625 20.75 1 82.38 442 ALA A C 1
ATOM 3386 O O . ALA A 1 442 ? 1.478 30.516 21.344 1 82.38 442 ALA A O 1
ATOM 3387 N N . VAL A 1 443 ? 1.936 29.375 19.5 1 89.25 443 VAL A N 1
ATOM 3388 C CA . VAL A 1 443 ? 1.107 30.266 18.688 1 89.25 443 VAL A CA 1
ATOM 3389 C C . VAL A 1 443 ? -0.043 29.484 18.062 1 89.25 443 VAL A C 1
ATOM 3391 O O . VAL A 1 443 ? -0.851 30.031 17.328 1 89.25 443 VAL A O 1
ATOM 3394 N N . GLU A 1 444 ? -0.175 28.25 18.359 1 88.62 444 GLU A N 1
ATOM 3395 C CA . GLU A 1 444 ? -1.122 27.328 17.734 1 88.62 444 GLU A CA 1
ATOM 3396 C C . GLU A 1 444 ? -2.562 27.719 18.031 1 88.62 444 GLU A C 1
ATOM 3398 O O . GLU A 1 444 ? -3.445 27.594 17.188 1 88.62 444 GLU A O 1
ATOM 3403 N N . TRP A 1 445 ? -2.811 28.234 19.234 1 81.12 445 TRP A N 1
ATOM 3404 C CA . TRP A 1 445 ? -4.164 28.609 19.625 1 81.12 445 TRP A CA 1
ATOM 3405 C C . TRP A 1 445 ? -4.727 29.688 18.703 1 81.12 445 TRP A C 1
ATOM 3407 O O . TRP A 1 445 ? -5.926 29.719 18.422 1 81.12 445 TRP A O 1
ATOM 3417 N N . PHE A 1 446 ? -3.939 30.516 18.234 1 88.5 446 PHE A N 1
ATOM 3418 C CA . PHE A 1 446 ? -4.352 31.609 17.359 1 88.5 446 PHE A CA 1
ATOM 3419 C C . PHE A 1 446 ? -4.438 31.141 15.914 1 88.5 446 PHE A C 1
ATOM 3421 O O . PHE A 1 446 ? -5.445 31.375 15.242 1 88.5 446 PHE A O 1
ATOM 3428 N N . LEU A 1 447 ? -3.436 30.469 15.422 1 94.62 447 LEU A N 1
ATOM 3429 C CA . LEU A 1 447 ? -3.352 30.078 14.023 1 94.62 447 LEU A CA 1
ATOM 3430 C C . LEU A 1 447 ? -4.41 29.031 13.688 1 94.62 447 LEU A C 1
ATOM 3432 O O . LEU A 1 447 ? -4.922 29 12.57 1 94.62 447 LEU A O 1
ATOM 3436 N N . ASP A 1 448 ? -4.73 28.156 14.641 1 92.25 448 ASP A N 1
ATOM 3437 C CA . ASP A 1 448 ? -5.758 27.141 14.438 1 92.25 448 ASP A CA 1
ATOM 3438 C C . ASP A 1 448 ? -7.117 27.781 14.164 1 92.25 448 ASP A C 1
ATOM 3440 O O . ASP A 1 448 ? -7.867 27.312 13.297 1 92.25 448 ASP A O 1
ATOM 3444 N N . ARG A 1 449 ? -7.418 28.812 14.859 1 90.19 449 ARG A N 1
ATOM 3445 C CA . ARG A 1 449 ? -8.695 29.516 14.695 1 90.19 449 ARG A CA 1
ATOM 3446 C C . ARG A 1 449 ? -8.797 30.125 13.312 1 90.19 449 ARG A C 1
ATOM 3448 O O . ARG A 1 449 ? -9.812 29.969 12.633 1 90.19 449 ARG A O 1
ATOM 3455 N N . ILE A 1 450 ? -7.77 30.734 12.875 1 94.81 450 ILE A N 1
ATOM 3456 C CA . ILE A 1 450 ? -7.781 31.422 11.594 1 94.81 450 ILE A CA 1
ATOM 3457 C C . ILE A 1 450 ? -7.859 30.406 10.461 1 94.81 450 ILE A C 1
ATOM 3459 O O . ILE A 1 450 ? -8.578 30.609 9.477 1 94.81 450 ILE A O 1
ATOM 3463 N N . ARG A 1 451 ? -7.117 29.359 10.539 1 94.38 451 ARG A N 1
ATOM 3464 C CA . ARG A 1 451 ? -7.121 28.391 9.453 1 94.38 451 ARG A CA 1
ATOM 3465 C C . ARG A 1 451 ? -8.461 27.656 9.375 1 94.38 451 ARG A C 1
ATOM 3467 O O . ARG A 1 451 ? -8.93 27.328 8.281 1 94.38 451 ARG A O 1
ATOM 3474 N N . THR A 1 452 ? -9.102 27.375 10.539 1 93.19 452 THR A N 1
ATOM 3475 C CA . THR A 1 452 ? -10.391 26.703 10.562 1 93.19 452 THR A CA 1
ATOM 3476 C C . THR A 1 452 ? -11.453 27.531 9.836 1 93.19 452 THR A C 1
ATOM 3478 O O . THR A 1 452 ? -12.297 26.984 9.125 1 93.19 452 THR A O 1
ATOM 3481 N N . THR A 1 453 ? -11.383 28.828 10.039 1 95.94 453 THR A N 1
ATOM 3482 C CA . THR A 1 453 ? -12.344 29.688 9.359 1 95.94 453 THR A CA 1
ATOM 3483 C C . THR A 1 453 ? -12.18 29.594 7.844 1 95.94 453 THR A C 1
ATOM 3485 O O . THR A 1 453 ? -13.164 29.625 7.102 1 95.94 453 THR A O 1
ATOM 3488 N N . SER A 1 454 ? -10.969 29.516 7.402 1 96.88 454 SER A N 1
ATOM 3489 C CA . SER A 1 454 ? -10.711 29.344 5.977 1 96.88 454 SER A CA 1
ATOM 3490 C C . SER A 1 454 ? -11.297 28.031 5.469 1 96.88 454 SER A C 1
ATOM 3492 O O . SER A 1 454 ? -11.875 27.984 4.379 1 96.88 454 SER A O 1
ATOM 3494 N N . ASN A 1 455 ? -11.18 26.969 6.211 1 96.56 455 ASN A N 1
ATOM 3495 C CA . ASN A 1 455 ? -11.734 25.672 5.844 1 96.56 455 ASN A CA 1
ATOM 3496 C C . ASN A 1 455 ? -13.258 25.734 5.73 1 96.56 455 ASN A C 1
ATOM 3498 O O . ASN A 1 455 ? -13.828 25.188 4.789 1 96.56 455 ASN A O 1
ATOM 3502 N N . VAL A 1 456 ? -13.883 26.406 6.676 1 96.19 456 VAL A N 1
ATOM 3503 C CA . VAL A 1 456 ? -15.336 26.531 6.672 1 96.19 456 VAL A CA 1
ATOM 3504 C C . VAL A 1 456 ? -15.789 27.203 5.383 1 96.19 456 VAL A C 1
ATOM 3506 O O . VAL A 1 456 ? -16.719 26.734 4.719 1 96.19 456 VAL A O 1
ATOM 3509 N N . LEU A 1 457 ? -15.109 28.297 5.125 1 97.75 457 LEU A N 1
ATOM 3510 C CA . LEU A 1 457 ? -15.43 29.016 3.898 1 97.75 457 LEU A CA 1
ATOM 3511 C C . LEU A 1 457 ? -15.242 28.109 2.678 1 97.75 457 LEU A C 1
ATOM 3513 O O . LEU A 1 457 ? -16.109 28.062 1.8 1 97.75 457 LEU A O 1
ATOM 3517 N N . SER A 1 458 ? -14.172 27.422 2.658 1 97.81 458 SER A N 1
ATOM 3518 C CA . SER A 1 458 ? -13.836 26.547 1.533 1 97.81 458 SER A CA 1
ATOM 3519 C C . SER A 1 458 ? -14.867 25.438 1.366 1 97.81 458 SER A C 1
ATOM 3521 O O . SER A 1 458 ? -15.211 25.062 0.243 1 97.81 458 SER A O 1
ATOM 3523 N N . HIS A 1 459 ? -15.344 24.844 2.457 1 97.06 459 HIS A N 1
ATOM 3524 C CA . HIS A 1 459 ? -16.344 23.781 2.406 1 97.06 459 HIS A CA 1
ATOM 3525 C C . HIS A 1 459 ? -17.641 24.266 1.758 1 97.06 459 HIS A C 1
ATOM 3527 O O . HIS A 1 459 ? -18.188 23.594 0.888 1 97.06 459 HIS A O 1
ATOM 3533 N N . THR A 1 460 ? -18.047 25.406 2.176 1 97.62 460 THR A N 1
ATOM 3534 C CA . THR A 1 460 ? -19.312 25.938 1.663 1 97.62 460 THR A CA 1
ATOM 3535 C C . THR A 1 460 ? -19.156 26.375 0.21 1 97.62 460 THR A C 1
ATOM 3537 O O . THR A 1 460 ? -20.094 26.266 -0.581 1 97.62 460 THR A O 1
ATOM 3540 N N . HIS A 1 461 ? -17.984 26.922 -0.107 1 98.12 461 HIS A N 1
ATOM 3541 C CA . HIS A 1 461 ? -17.703 27.203 -1.507 1 98.12 461 HIS A CA 1
ATOM 3542 C C . HIS A 1 461 ? -17.797 25.953 -2.361 1 98.12 461 HIS A C 1
ATOM 3544 O O . HIS A 1 461 ? -18.344 25.984 -3.463 1 98.12 461 HIS A O 1
ATOM 3550 N N . CYS A 1 462 ? -17.234 24.906 -1.859 1 97.56 462 CYS A N 1
ATOM 3551 C CA . CYS A 1 462 ? -17.25 23.641 -2.59 1 97.56 462 CYS A CA 1
ATOM 3552 C C . CYS A 1 462 ? -18.672 23.188 -2.867 1 97.56 462 CYS A C 1
ATOM 3554 O O . CYS A 1 462 ? -19 22.75 -3.973 1 97.56 462 CYS A O 1
ATOM 3556 N N . ALA A 1 463 ? -19.547 23.312 -1.88 1 96.44 463 ALA A N 1
ATOM 3557 C CA . ALA A 1 463 ? -20.953 22.953 -2.043 1 96.44 463 ALA A CA 1
ATOM 3558 C C . ALA A 1 463 ? -21.625 23.812 -3.111 1 96.44 463 ALA A C 1
ATOM 3560 O O . ALA A 1 463 ? -22.344 23.297 -3.967 1 96.44 463 ALA A O 1
ATOM 3561 N N . ALA A 1 464 ? -21.359 25.047 -3.059 1 97 464 ALA A N 1
ATOM 3562 C CA . ALA A 1 464 ? -21.969 25.984 -4.012 1 97 464 ALA A CA 1
ATOM 3563 C C . ALA A 1 464 ? -21.469 25.703 -5.43 1 97 464 ALA A C 1
ATOM 3565 O O . ALA A 1 464 ? -22.266 25.703 -6.379 1 97 464 ALA A O 1
ATOM 3566 N N . ILE A 1 465 ? -20.219 25.469 -5.582 1 97.12 465 ILE A N 1
ATOM 3567 C CA . ILE A 1 465 ? -19.609 25.219 -6.883 1 97.12 465 ILE A CA 1
ATOM 3568 C C . ILE A 1 465 ? -20.125 23.891 -7.441 1 97.12 465 ILE A C 1
ATOM 3570 O O . ILE A 1 465 ? -20.469 23.797 -8.625 1 97.12 465 ILE A O 1
ATOM 3574 N N . THR A 1 466 ? -20.141 22.906 -6.598 1 95.12 466 THR A N 1
ATOM 3575 C CA . THR A 1 466 ? -20.656 21.609 -7.02 1 95.12 466 THR A CA 1
ATOM 3576 C C . THR A 1 466 ? -22.109 21.703 -7.449 1 95.12 466 THR A C 1
ATOM 3578 O O . THR A 1 466 ? -22.516 21.078 -8.438 1 95.12 466 THR A O 1
ATOM 3581 N N . HIS A 1 467 ? -22.906 22.438 -6.672 1 94.25 467 HIS A N 1
ATOM 3582 C CA . HIS A 1 467 ? -24.297 22.688 -7.023 1 94.25 467 HIS A CA 1
ATOM 3583 C C . HIS A 1 467 ? -24.406 23.344 -8.391 1 94.25 467 HIS A C 1
ATOM 3585 O O . HIS A 1 467 ? -25.297 23 -9.18 1 94.25 467 HIS A O 1
ATOM 3591 N N . HIS A 1 468 ? -23.578 24.25 -8.617 1 94.25 468 HIS A N 1
ATOM 3592 C CA . HIS A 1 468 ? -23.578 24.969 -9.883 1 94.25 468 HIS A CA 1
ATOM 3593 C C . HIS A 1 468 ? -23.312 24.031 -11.055 1 94.25 468 HIS A C 1
ATOM 3595 O O . HIS A 1 468 ? -23.984 24.141 -12.094 1 94.25 468 HIS A O 1
ATOM 3601 N N . PHE A 1 469 ? -22.406 23.125 -10.969 1 92 469 PHE A N 1
ATOM 3602 C CA . PHE A 1 469 ? -22.047 22.219 -12.047 1 92 469 PHE A CA 1
ATOM 3603 C C . PHE A 1 469 ? -23.078 21.109 -12.188 1 92 469 PHE A C 1
ATOM 3605 O O . PHE A 1 469 ? -23.188 20.469 -13.234 1 92 469 PHE A O 1
ATOM 3612 N N . ASN A 1 470 ? -23.781 20.781 -11.133 1 83.38 470 ASN A N 1
ATOM 3613 C CA . ASN A 1 470 ? -24.781 19.703 -11.164 1 83.38 470 ASN A CA 1
ATOM 3614 C C . ASN A 1 470 ? -26.172 20.25 -11.438 1 83.38 470 ASN A C 1
ATOM 3616 O O . ASN A 1 470 ? -27.156 19.5 -11.352 1 83.38 470 ASN A O 1
ATOM 3620 N N . ARG A 1 471 ? -26.406 21.328 -11.516 1 71.69 471 ARG A N 1
ATOM 3621 C CA . ARG A 1 471 ? -27.703 21.906 -11.852 1 71.69 471 ARG A CA 1
ATOM 3622 C C . ARG A 1 471 ? -28.25 21.297 -13.133 1 71.69 471 ARG A C 1
ATOM 3624 O O . ARG A 1 471 ? -27.672 21.469 -14.211 1 71.69 471 ARG A O 1
ATOM 3631 N N . GLN A 1 472 ? -28.422 19.812 -12.961 1 54.38 472 GLN A N 1
ATOM 3632 C CA . GLN A 1 472 ? -29.234 19.281 -14.047 1 54.38 472 GLN A CA 1
ATOM 3633 C C . GLN A 1 472 ? -30.5 20.094 -14.242 1 54.38 472 GLN A C 1
ATOM 3635 O O . GLN A 1 472 ? -30.938 20.812 -13.336 1 54.38 472 GLN A O 1
ATOM 3640 N N . GLY A 1 473 ? -31.203 20.047 -15.453 1 44.16 473 GLY A N 1
ATOM 3641 C CA . GLY A 1 473 ? -32.562 20.453 -15.781 1 44.16 473 GLY A CA 1
ATOM 3642 C C . GLY A 1 473 ? -33.594 20.047 -14.727 1 44.16 473 GLY A C 1
ATOM 3643 O O . GLY A 1 473 ? -33.281 19.219 -13.867 1 44.16 473 GLY A O 1
ATOM 3644 N N . PRO A 1 474 ? -34.906 20.719 -14.594 1 39.41 474 PRO A N 1
ATOM 3645 C CA . PRO A 1 474 ? -35.969 20.547 -13.617 1 39.41 474 PRO A CA 1
ATOM 3646 C C . PRO A 1 474 ? -36.125 19.094 -13.164 1 39.41 474 PRO A C 1
ATOM 3648 O O . PRO A 1 474 ? -36.781 18.844 -12.133 1 39.41 474 PRO A O 1
ATOM 3651 N N . GLY A 1 475 ? -36.156 17.969 -13.867 1 34.91 475 GLY A N 1
ATOM 3652 C CA . GLY A 1 475 ? -36.969 16.781 -13.68 1 34.91 475 GLY A CA 1
ATOM 3653 C C . GLY A 1 475 ? -36.406 15.805 -12.672 1 34.91 475 GLY A C 1
ATOM 3654 O O . GLY A 1 475 ? -37.125 14.961 -12.148 1 34.91 475 GLY A O 1
ATOM 3655 N N . LYS A 1 476 ? -35.25 15.062 -12.789 1 39.09 476 LYS A N 1
ATOM 3656 C CA . LYS A 1 476 ? -35.094 13.766 -12.141 1 39.09 476 LYS A CA 1
ATOM 3657 C C . LYS A 1 476 ? -34.625 13.93 -10.703 1 39.09 476 LYS A C 1
ATOM 3659 O O . LYS A 1 476 ? -33.438 14.164 -10.453 1 39.09 476 LYS A O 1
ATOM 3664 N N . THR A 1 477 ? -35.438 14.375 -9.766 1 38.16 477 THR A N 1
ATOM 3665 C CA . THR A 1 477 ? -35.219 14.516 -8.328 1 38.16 477 THR A CA 1
ATOM 3666 C C . THR A 1 477 ? -34.969 13.164 -7.672 1 38.16 477 THR A C 1
ATOM 3668 O O . THR A 1 477 ? -35.938 12.461 -7.305 1 38.16 477 THR A O 1
ATOM 3671 N N . GLU A 1 478 ? -34.25 12.203 -8.172 1 38.09 478 GLU A N 1
ATOM 3672 C CA . GLU A 1 478 ? -34.188 11.016 -7.328 1 38.09 478 GLU A CA 1
ATOM 3673 C C . GLU A 1 478 ? -33.406 11.312 -6.035 1 38.09 478 GLU A C 1
ATOM 3675 O O . GLU A 1 478 ? -32.406 12.023 -6.051 1 38.09 478 GLU A O 1
ATOM 3680 N N . GLU A 1 479 ? -34.031 11.242 -4.867 1 37.22 479 GLU A N 1
ATOM 3681 C CA . GLU A 1 479 ? -33.531 11.383 -3.502 1 37.22 479 GLU A CA 1
ATOM 3682 C C . GLU A 1 479 ? -32.25 10.547 -3.283 1 37.22 479 GLU A C 1
ATOM 3684 O O . GLU A 1 479 ? -32.25 9.344 -3.557 1 37.22 479 GLU A O 1
ATOM 3689 N N . PRO A 1 480 ? -31.219 11.078 -3.371 1 41.38 480 PRO A N 1
ATOM 3690 C CA . PRO A 1 480 ? -30.016 10.273 -3.129 1 41.38 480 PRO A CA 1
ATOM 3691 C C . PRO A 1 480 ? -30.109 9.445 -1.849 1 41.38 480 PRO A C 1
ATOM 3693 O O . PRO A 1 480 ? -30.766 9.859 -0.89 1 41.38 480 PRO A O 1
ATOM 3696 N N . VAL A 1 481 ? -29.984 8.211 -1.835 1 36.66 481 VAL A N 1
ATOM 3697 C CA . VAL A 1 481 ? -29.891 7.34 -0.67 1 36.66 481 VAL A CA 1
ATOM 3698 C C . VAL A 1 481 ? -28.859 7.895 0.306 1 36.66 481 VAL A C 1
ATOM 3700 O O . VAL A 1 481 ? -27.672 7.984 -0.023 1 36.66 481 VAL A O 1
ATOM 3703 N N . MET A 1 482 ? -29.156 8.852 1.197 1 36.06 482 MET A N 1
ATOM 3704 C CA . MET A 1 482 ? -28.359 9.391 2.293 1 36.06 482 MET A CA 1
ATOM 3705 C C . MET A 1 482 ? -27.672 8.281 3.068 1 36.06 482 MET A C 1
ATOM 3707 O O . MET A 1 482 ? -28.312 7.32 3.496 1 36.06 482 MET A O 1
ATOM 3711 N N . ILE A 1 483 ? -26.531 7.867 2.855 1 36.34 483 ILE A N 1
ATOM 3712 C CA . ILE A 1 483 ? -25.984 7.062 3.939 1 36.34 483 ILE A CA 1
ATOM 3713 C C . ILE A 1 483 ? -26.281 7.727 5.281 1 36.34 483 ILE A C 1
ATOM 3715 O O . ILE A 1 483 ? -25.641 8.719 5.645 1 36.34 483 ILE A O 1
ATOM 3719 N N . GLU A 1 484 ? -27.406 7.957 5.711 1 33.81 484 GLU A N 1
ATOM 3720 C CA . GLU A 1 484 ? -28 8.508 6.926 1 33.81 484 GLU A CA 1
ATOM 3721 C C . GLU A 1 484 ? -27.156 8.195 8.148 1 33.81 484 GLU A C 1
ATOM 3723 O O . GLU A 1 484 ? -27.094 8.984 9.094 1 33.81 484 GLU A O 1
ATOM 3728 N N . GLU A 1 485 ? -26.594 7.078 8.195 1 36.62 485 GLU A N 1
ATOM 3729 C CA . GLU A 1 485 ? -25.938 6.633 9.422 1 36.62 485 GLU A CA 1
ATOM 3730 C C . GLU A 1 485 ? -24.641 7.418 9.672 1 36.62 485 GLU A C 1
ATOM 3732 O O . GLU A 1 485 ? -24.203 7.527 10.812 1 36.62 485 GLU A O 1
ATOM 3737 N N . GLU A 1 486 ? -24.078 8.008 8.695 1 38.25 486 GLU A N 1
ATOM 3738 C CA . GLU A 1 486 ? -22.734 8.57 8.891 1 38.25 486 GLU A CA 1
ATOM 3739 C C . GLU A 1 486 ? -22.812 9.977 9.484 1 38.25 486 GLU A C 1
ATOM 3741 O O . GLU A 1 486 ? -21.969 10.359 10.281 1 38.25 486 GLU A O 1
ATOM 3746 N N . VAL A 1 487 ? -23.844 10.789 9.156 1 37.75 487 VAL A N 1
ATOM 3747 C CA . VAL A 1 487 ? -24 12.102 9.781 1 37.75 487 VAL A CA 1
ATOM 3748 C C . VAL A 1 487 ? -24.25 11.93 11.273 1 37.75 487 VAL A C 1
ATOM 3750 O O . VAL A 1 487 ? -23.766 12.719 12.086 1 37.75 487 VAL A O 1
ATOM 3753 N N . GLU A 1 488 ? -25.047 10.969 11.602 1 36.41 488 GLU A N 1
ATOM 3754 C CA . GLU A 1 488 ? -25.344 10.766 13.023 1 36.41 488 GLU A CA 1
ATOM 3755 C C . GLU A 1 488 ? -24.094 10.375 13.797 1 36.41 488 GLU A C 1
ATOM 3757 O O . GLU A 1 488 ? -23.922 10.766 14.953 1 36.41 488 GLU A O 1
ATOM 3762 N N . LEU A 1 489 ? -23.328 9.586 13.125 1 37.22 489 LEU A N 1
ATOM 3763 C CA . LEU A 1 489 ? -22.156 9.141 13.867 1 37.22 489 LEU A CA 1
ATOM 3764 C C . LEU A 1 489 ? -21.188 10.305 14.094 1 37.22 489 LEU A C 1
ATOM 3766 O O . LEU A 1 489 ? -20.516 10.367 15.125 1 37.22 489 LEU A O 1
ATOM 3770 N N . ILE A 1 490 ? -21.109 11.188 13.148 1 38.75 490 ILE A N 1
ATOM 3771 C CA . ILE A 1 490 ? -20.203 12.328 13.32 1 38.75 490 ILE A CA 1
ATOM 3772 C C . ILE A 1 490 ? -20.828 13.336 14.281 1 38.75 490 ILE A C 1
ATOM 3774 O O . ILE A 1 490 ? -20.125 13.891 15.133 1 38.75 490 ILE A O 1
ATOM 3778 N N . VAL A 1 491 ? -22.172 13.641 14.18 1 35.06 491 VAL A N 1
ATOM 3779 C CA . VAL A 1 491 ? -22.828 14.711 14.93 1 35.06 491 VAL A CA 1
ATOM 3780 C C . VAL A 1 491 ? -23.188 14.211 16.328 1 35.06 491 VAL A C 1
ATOM 3782 O O . VAL A 1 491 ? -23.172 14.984 17.297 1 35.06 491 VAL A O 1
ATOM 3785 N N . HIS A 1 492 ? -23.828 13.016 16.5 1 34.69 492 HIS A N 1
ATOM 3786 C CA . HIS A 1 492 ? -24.5 12.727 17.766 1 34.69 492 HIS A CA 1
ATOM 3787 C C . HIS A 1 492 ? -23.5 12.242 18.812 1 34.69 492 HIS A C 1
ATOM 3789 O O . HIS A 1 492 ? -23.891 11.648 19.812 1 34.69 492 HIS A O 1
ATOM 3795 N N . SER A 1 493 ? -22.281 12.117 18.453 1 32.12 493 SER A N 1
ATOM 3796 C CA . SER A 1 493 ? -21.703 11.812 19.75 1 32.12 493 SER A CA 1
ATOM 3797 C C . SER A 1 493 ? -21.938 12.961 20.734 1 32.12 493 SER A C 1
ATOM 3799 O O . SER A 1 493 ? -21.203 13.945 20.719 1 32.12 493 SER A O 1
ATOM 3801 N N . PRO A 1 494 ? -23.078 13.195 21.141 1 30.92 494 PRO A N 1
ATOM 3802 C CA . PRO A 1 494 ? -23.344 14.203 22.172 1 30.92 494 PRO A CA 1
ATOM 3803 C C . PRO A 1 494 ? -22.359 14.109 23.344 1 30.92 494 PRO A C 1
ATOM 3805 O O . PRO A 1 494 ? -21.984 15.133 23.922 1 30.92 494 PRO A O 1
ATOM 3808 N N . ASP A 1 495 ? -22.266 12.828 23.953 1 30.42 495 ASP A N 1
ATOM 3809 C CA . ASP A 1 495 ? -21.641 12.602 25.25 1 30.42 495 ASP A CA 1
ATOM 3810 C C . ASP A 1 495 ? -20.125 12.773 25.156 1 30.42 495 ASP A C 1
ATOM 3812 O O . ASP A 1 495 ? -19.406 12.562 26.125 1 30.42 495 ASP A O 1
ATOM 3816 N N . ALA A 1 496 ? -19.609 12.656 24.031 1 30.45 496 ALA A N 1
ATOM 3817 C CA . ALA A 1 496 ? -18.156 12.672 24.047 1 30.45 496 ALA A CA 1
ATOM 3818 C C . ALA A 1 496 ? -17.625 14.008 24.562 1 30.45 496 ALA A C 1
ATOM 3820 O O . ALA A 1 496 ? -16.422 14.148 24.828 1 30.45 496 ALA A O 1
ATOM 3821 N N . TYR A 1 497 ? -18.328 15 24.266 1 28.12 497 TYR A N 1
ATOM 3822 C CA . TYR A 1 497 ? -17.781 16.234 24.797 1 28.12 497 TYR A CA 1
ATOM 3823 C C . TYR A 1 497 ? -18.125 16.391 26.281 1 28.12 497 TYR A C 1
ATOM 3825 O O . TYR A 1 497 ? -17.688 17.344 26.938 1 28.12 497 TYR A O 1
ATOM 3833 N N . ASN A 1 498 ? -19.266 15.742 26.75 1 26.95 498 ASN A N 1
ATOM 3834 C CA . ASN A 1 498 ? -19.562 15.906 28.172 1 26.95 498 ASN A CA 1
ATOM 3835 C C . ASN A 1 498 ? -18.688 14.984 29.031 1 26.95 498 ASN A C 1
ATOM 3837 O O . ASN A 1 498 ? -18.891 14.906 30.25 1 26.95 498 ASN A O 1
ATOM 3841 N N . SER A 1 499 ? -18.266 13.797 28.484 1 22.56 499 SER A N 1
ATOM 3842 C CA . SER A 1 499 ? -17.5 13.125 29.516 1 22.56 499 SER A CA 1
ATOM 3843 C C . SER A 1 499 ? -16.094 13.711 29.641 1 22.56 499 SER A C 1
ATOM 3845 O O . SER A 1 499 ? -15.5 14.102 28.641 1 22.56 499 SER A O 1
ATOM 3847 N N . MET B 1 1 ? -34.062 -8.758 -49.656 1 43.97 1 MET B N 1
ATOM 3848 C CA . MET B 1 1 ? -34.031 -7.75 -48.625 1 43.97 1 MET B CA 1
ATOM 3849 C C . MET B 1 1 ? -33.938 -8.406 -47.25 1 43.97 1 MET B C 1
ATOM 3851 O O . MET B 1 1 ? -33.25 -7.902 -46.344 1 43.97 1 MET B O 1
ATOM 3855 N N . GLU B 1 2 ? -34.594 -9.562 -46.969 1 50.25 2 GLU B N 1
ATOM 3856 C CA . GLU B 1 2 ? -34.531 -10.25 -45.688 1 50.25 2 GLU B CA 1
ATOM 3857 C C . GLU B 1 2 ? -33.188 -10.938 -45.5 1 50.25 2 GLU B C 1
ATOM 3859 O O . GLU B 1 2 ? -32.656 -10.969 -44.375 1 50.25 2 GLU B O 1
ATOM 3864 N N . MET B 1 3 ? -32.531 -11.555 -46.5 1 48.22 3 MET B N 1
ATOM 3865 C CA . MET B 1 3 ? -31.234 -12.203 -46.375 1 48.22 3 MET B CA 1
ATOM 3866 C C . MET B 1 3 ? -30.125 -11.188 -46.125 1 48.22 3 MET B C 1
ATOM 3868 O O . MET B 1 3 ? -29.156 -11.484 -45.406 1 48.22 3 MET B O 1
ATOM 3872 N N . GLU B 1 4 ? -30.188 -9.969 -46.688 1 45.09 4 GLU B N 1
ATOM 3873 C CA . GLU B 1 4 ? -29.172 -8.945 -46.438 1 45.09 4 GLU B CA 1
ATOM 3874 C C . GLU B 1 4 ? -29.281 -8.398 -45 1 45.09 4 GLU B C 1
ATOM 3876 O O . GLU B 1 4 ? -28.266 -8.102 -44.375 1 45.09 4 GLU B O 1
ATOM 3881 N N . ARG B 1 5 ? -30.5 -8.281 -44.406 1 46.12 5 ARG B N 1
ATOM 3882 C CA . ARG B 1 5 ? -30.609 -7.859 -43 1 46.12 5 ARG B CA 1
ATOM 3883 C C . ARG B 1 5 ? -30.094 -8.945 -42.062 1 46.12 5 ARG B C 1
ATOM 3885 O O . ARG B 1 5 ? -29.641 -8.641 -40.969 1 46.12 5 ARG B O 1
ATOM 3892 N N . ALA B 1 6 ? -30.344 -10.227 -42.469 1 48.19 6 ALA B N 1
ATOM 3893 C CA . ALA B 1 6 ? -29.828 -11.297 -41.625 1 48.19 6 ALA B CA 1
ATOM 3894 C C . ALA B 1 6 ? -28.312 -11.305 -41.625 1 48.19 6 ALA B C 1
ATOM 3896 O O . ALA B 1 6 ? -27.688 -11.539 -40.562 1 48.19 6 ALA B O 1
ATOM 3897 N N . ILE B 1 7 ? -27.703 -11.047 -42.75 1 46.62 7 ILE B N 1
ATOM 3898 C CA . ILE B 1 7 ? -26.25 -10.969 -42.812 1 46.62 7 ILE B CA 1
ATOM 3899 C C . ILE B 1 7 ? -25.766 -9.695 -42.125 1 46.62 7 ILE B C 1
ATOM 3901 O O . ILE B 1 7 ? -24.75 -9.703 -41.438 1 46.62 7 ILE B O 1
ATOM 3905 N N . GLU B 1 8 ? -26.438 -8.547 -42.312 1 47.47 8 GLU B N 1
ATOM 3906 C CA . GLU B 1 8 ? -26.062 -7.336 -41.594 1 47.47 8 GLU B CA 1
ATOM 3907 C C . GLU B 1 8 ? -26.281 -7.492 -40.094 1 47.47 8 GLU B C 1
ATOM 3909 O O . GLU B 1 8 ? -25.516 -6.961 -39.312 1 47.47 8 GLU B O 1
ATOM 3914 N N . ASN B 1 9 ? -27.375 -8.148 -39.656 1 47.09 9 ASN B N 1
ATOM 3915 C CA . ASN B 1 9 ? -27.594 -8.414 -38.25 1 47.09 9 ASN B CA 1
ATOM 3916 C C . ASN B 1 9 ? -26.609 -9.445 -37.719 1 47.09 9 ASN B C 1
ATOM 3918 O O . ASN B 1 9 ? -26.234 -9.398 -36.531 1 47.09 9 ASN B O 1
ATOM 3922 N N . ARG B 1 10 ? -26.234 -10.477 -38.5 1 48 10 ARG B N 1
ATOM 3923 C CA . ARG B 1 10 ? -25.188 -11.406 -38.094 1 48 10 ARG B CA 1
ATOM 3924 C C . ARG B 1 10 ? -23.828 -10.719 -38.062 1 48 10 ARG B C 1
ATOM 3926 O O . ARG B 1 10 ? -23 -11.008 -37.188 1 48 10 ARG B O 1
ATOM 3933 N N . GLY B 1 11 ? -23.562 -9.93 -39.094 1 45.88 11 GLY B N 1
ATOM 3934 C CA . GLY B 1 11 ? -22.344 -9.148 -39.062 1 45.88 11 GLY B CA 1
ATOM 3935 C C . GLY B 1 11 ? -22.25 -8.211 -37.875 1 45.88 11 GLY B C 1
ATOM 3936 O O . GLY B 1 11 ? -21.203 -8.07 -37.25 1 45.88 11 GLY B O 1
ATOM 3937 N N . CYS B 1 12 ? -23.312 -7.414 -37.719 1 49.12 12 CYS B N 1
ATOM 3938 C CA . CYS B 1 12 ? -23.359 -6.559 -36.531 1 49.12 12 CYS B CA 1
ATOM 3939 C C . CYS B 1 12 ? -23.266 -7.383 -35.25 1 49.12 12 CYS B C 1
ATOM 3941 O O . CYS B 1 12 ? -22.656 -6.961 -34.281 1 49.12 12 CYS B O 1
ATOM 3943 N N . CYS B 1 13 ? -23.906 -8.562 -35.312 1 48.59 13 CYS B N 1
ATOM 3944 C CA . CYS B 1 13 ? -23.781 -9.445 -34.156 1 48.59 13 CYS B CA 1
ATOM 3945 C C . CYS B 1 13 ? -22.359 -9.977 -34 1 48.59 13 CYS B C 1
ATOM 3947 O O . CYS B 1 13 ? -21.844 -10.094 -32.906 1 48.59 13 CYS B O 1
ATOM 3949 N N . LEU B 1 14 ? -21.812 -10.312 -35.156 1 45.78 14 LEU B N 1
ATOM 3950 C CA . LEU B 1 14 ? -20.438 -10.773 -35.062 1 45.78 14 LEU B CA 1
ATOM 3951 C C . LEU B 1 14 ? -19.516 -9.648 -34.594 1 45.78 14 LEU B C 1
ATOM 3953 O O . LEU B 1 14 ? -18.609 -9.875 -33.781 1 45.78 14 LEU B O 1
ATOM 3957 N N . VAL B 1 15 ? -19.656 -8.469 -35.25 1 46.78 15 VAL B N 1
ATOM 3958 C CA . VAL B 1 15 ? -18.859 -7.328 -34.781 1 46.78 15 VAL B CA 1
ATOM 3959 C C . VAL B 1 15 ? -19.156 -7.039 -33.312 1 46.78 15 VAL B C 1
ATOM 3961 O O . VAL B 1 15 ? -18.25 -6.742 -32.562 1 46.78 15 VAL B O 1
ATOM 3964 N N . ARG B 1 16 ? -20.359 -7.066 -32.938 1 50.5 16 ARG B N 1
ATOM 3965 C CA . ARG B 1 16 ? -20.719 -6.875 -31.547 1 50.5 16 ARG B CA 1
ATOM 3966 C C . ARG B 1 16 ? -20.141 -7.988 -30.672 1 50.5 16 ARG B C 1
ATOM 3968 O O . ARG B 1 16 ? -19.641 -7.738 -29.578 1 50.5 16 ARG B O 1
ATOM 3975 N N . LYS B 1 17 ? -20.328 -9.203 -31.125 1 48.69 17 LYS B N 1
ATOM 3976 C CA . LYS B 1 17 ? -19.703 -10.312 -30.406 1 48.69 17 LYS B CA 1
ATOM 3977 C C . LYS B 1 17 ? -18.188 -10.172 -30.391 1 48.69 17 LYS B C 1
ATOM 3979 O O . LYS B 1 17 ? -17.547 -10.43 -29.375 1 48.69 17 LYS B O 1
ATOM 3984 N N . PHE B 1 18 ? -17.719 -9.883 -31.578 1 47.41 18 PHE B N 1
ATOM 3985 C CA . PHE B 1 18 ? -16.281 -9.625 -31.656 1 47.41 18 PHE B CA 1
ATOM 3986 C C . PHE B 1 18 ? -15.898 -8.453 -30.766 1 47.41 18 PHE B C 1
ATOM 3988 O O . PHE B 1 18 ? -14.875 -8.492 -30.078 1 47.41 18 PHE B O 1
ATOM 3995 N N . ARG B 1 19 ? -16.531 -7.359 -30.875 1 48.94 19 ARG B N 1
ATOM 3996 C CA . ARG B 1 19 ? -16.281 -6.211 -30.016 1 48.94 19 ARG B CA 1
ATOM 3997 C C . ARG B 1 19 ? -16.422 -6.594 -28.531 1 48.94 19 ARG B C 1
ATOM 3999 O O . ARG B 1 19 ? -15.641 -6.137 -27.703 1 48.94 19 ARG B O 1
ATOM 4006 N N . LYS B 1 20 ? -17.469 -7.242 -28.266 1 51.84 20 LYS B N 1
ATOM 4007 C CA . LYS B 1 20 ? -17.641 -7.734 -26.906 1 51.84 20 LYS B CA 1
ATOM 4008 C C . LYS B 1 20 ? -16.516 -8.688 -26.516 1 51.84 20 LYS B C 1
ATOM 4010 O O . LYS B 1 20 ? -16.016 -8.641 -25.391 1 51.84 20 LYS B O 1
ATOM 4015 N N . SER B 1 21 ? -16.234 -9.625 -27.438 1 51.47 21 SER B N 1
ATOM 4016 C CA . SER B 1 21 ? -15.102 -10.508 -27.234 1 51.47 21 SER B CA 1
ATOM 4017 C C . SER B 1 21 ? -13.797 -9.719 -27.141 1 51.47 21 SER B C 1
ATOM 4019 O O . SER B 1 21 ? -12.938 -10.023 -26.312 1 51.47 21 SER B O 1
ATOM 4021 N N . LEU B 1 22 ? -13.641 -8.812 -28.031 1 50.62 22 LEU B N 1
ATOM 4022 C CA . LEU B 1 22 ? -12.469 -7.949 -28.031 1 50.62 22 LEU B CA 1
ATOM 4023 C C . LEU B 1 22 ? -12.375 -7.176 -26.719 1 50.62 22 LEU B C 1
ATOM 4025 O O . LEU B 1 22 ? -11.281 -7 -26.172 1 50.62 22 LEU B O 1
ATOM 4029 N N . ARG B 1 23 ? -13.398 -6.645 -26.406 1 53.38 23 ARG B N 1
ATOM 4030 C CA . ARG B 1 23 ? -13.406 -5.945 -25.125 1 53.38 23 ARG B CA 1
ATOM 4031 C C . ARG B 1 23 ? -12.984 -6.871 -23.984 1 53.38 23 ARG B C 1
ATOM 4033 O O . ARG B 1 23 ? -12.273 -6.457 -23.062 1 53.38 23 ARG B O 1
ATOM 4040 N N . ARG B 1 24 ? -13.453 -8.133 -24.219 1 58.16 24 ARG B N 1
ATOM 4041 C CA . ARG B 1 24 ? -13.086 -9.141 -23.234 1 58.16 24 ARG B CA 1
ATOM 4042 C C . ARG B 1 24 ? -11.602 -9.477 -23.312 1 58.16 24 ARG B C 1
ATOM 4044 O O . ARG B 1 24 ? -10.984 -9.836 -22.312 1 58.16 24 ARG B O 1
ATOM 4051 N N . HIS B 1 25 ? -11.102 -9.25 -24.578 1 70.94 25 HIS B N 1
ATOM 4052 C CA . HIS B 1 25 ? -9.695 -9.594 -24.766 1 70.94 25 HIS B CA 1
ATOM 4053 C C . HIS B 1 25 ? -8.852 -8.344 -24.984 1 70.94 25 HIS B C 1
ATOM 4055 O O . HIS B 1 25 ? -7.762 -8.414 -25.562 1 70.94 25 HIS B O 1
ATOM 4061 N N . LEU B 1 26 ? -9.438 -7.25 -24.703 1 77.69 26 LEU B N 1
ATOM 4062 C CA . LEU B 1 26 ? -8.781 -5.969 -24.953 1 77.69 26 LEU B CA 1
ATOM 4063 C C . LEU B 1 26 ? -7.418 -5.918 -24.266 1 77.69 26 LEU B C 1
ATOM 4065 O O . LEU B 1 26 ? -6.426 -5.512 -24.875 1 77.69 26 LEU B O 1
ATOM 4069 N N . LEU B 1 27 ? -7.434 -6.367 -23.109 1 79.12 27 LEU B N 1
ATOM 4070 C CA . LEU B 1 27 ? -6.176 -6.309 -22.375 1 79.12 27 LEU B CA 1
ATOM 4071 C C . LEU B 1 27 ? -5.125 -7.207 -23.031 1 79.12 27 LEU B C 1
ATOM 4073 O O . LEU B 1 27 ? -3.941 -6.863 -23.047 1 79.12 27 LEU B O 1
ATOM 4077 N N . PHE B 1 28 ? -5.621 -8.289 -23.531 1 79.62 28 PHE B N 1
ATOM 4078 C CA . PHE B 1 28 ? -4.734 -9.219 -24.203 1 79.62 28 PHE B CA 1
ATOM 4079 C C . PHE B 1 28 ? -4.145 -8.586 -25.469 1 79.62 28 PHE B C 1
ATOM 4081 O O . PHE B 1 28 ? -2.93 -8.617 -25.672 1 79.62 28 PHE B O 1
ATOM 4088 N N . ILE B 1 29 ? -4.949 -7.984 -26.281 1 85.06 29 ILE B N 1
ATOM 4089 C CA . ILE B 1 29 ? -4.52 -7.359 -27.531 1 85.06 29 ILE B CA 1
ATOM 4090 C C . ILE B 1 29 ? -3.6 -6.18 -27.219 1 85.06 29 ILE B C 1
ATOM 4092 O O . ILE B 1 29 ? -2.572 -5.996 -27.875 1 85.06 29 ILE B O 1
ATOM 4096 N N . LEU B 1 30 ? -3.984 -5.445 -26.25 1 87.12 30 LEU B N 1
ATOM 4097 C CA . LEU B 1 30 ? -3.172 -4.297 -25.875 1 87.12 30 LEU B CA 1
ATOM 4098 C C . LEU B 1 30 ? -1.796 -4.742 -25.391 1 87.12 30 LEU B C 1
ATOM 4100 O O . LEU B 1 30 ? -0.788 -4.098 -25.688 1 87.12 30 LEU B O 1
ATOM 4104 N N . THR B 1 31 ? -1.798 -5.777 -24.672 1 85.44 31 THR B N 1
ATOM 4105 C CA . THR B 1 31 ? -0.531 -6.266 -24.141 1 85.44 31 THR B CA 1
ATOM 4106 C C . THR B 1 31 ? 0.358 -6.797 -25.266 1 85.44 31 THR B C 1
ATOM 4108 O O . THR B 1 31 ? 1.562 -6.535 -25.281 1 85.44 31 THR B O 1
ATOM 4111 N N . LEU B 1 32 ? -0.211 -7.543 -26.141 1 87.25 32 LEU B N 1
ATOM 4112 C CA . LEU B 1 32 ? 0.558 -8.055 -27.266 1 87.25 32 LEU B CA 1
ATOM 4113 C C . LEU B 1 32 ? 1.115 -6.918 -28.109 1 87.25 32 LEU B C 1
ATOM 4115 O O . LEU B 1 32 ? 2.273 -6.957 -28.531 1 87.25 32 LEU B O 1
ATOM 4119 N N . SER B 1 33 ? 0.291 -5.977 -28.344 1 90.81 33 SER B N 1
ATOM 4120 C CA . SER B 1 33 ? 0.745 -4.797 -29.078 1 90.81 33 SER B CA 1
ATOM 4121 C C . SER B 1 33 ? 1.851 -4.07 -28.312 1 90.81 33 SER B C 1
ATOM 4123 O O . SER B 1 33 ? 2.801 -3.568 -28.922 1 90.81 33 SER B O 1
ATOM 4125 N N . ALA B 1 34 ? 1.672 -4.02 -27.047 1 90.62 34 ALA B N 1
ATOM 4126 C CA . ALA B 1 34 ? 2.662 -3.357 -26.203 1 90.62 34 ALA B CA 1
ATOM 4127 C C . ALA B 1 34 ? 4.012 -4.062 -26.297 1 90.62 34 ALA B C 1
ATOM 4129 O O . ALA B 1 34 ? 5.062 -3.414 -26.266 1 90.62 34 ALA B O 1
ATOM 4130 N N . VAL B 1 35 ? 4.004 -5.352 -26.391 1 87.69 35 VAL B N 1
ATOM 4131 C CA . VAL B 1 35 ? 5.234 -6.125 -26.531 1 87.69 35 VAL B CA 1
ATOM 4132 C C . VAL B 1 35 ? 5.934 -5.762 -27.844 1 87.69 35 VAL B C 1
ATOM 4134 O O . VAL B 1 35 ? 7.141 -5.508 -27.859 1 87.69 35 VAL B O 1
ATOM 4137 N N . ILE B 1 36 ? 5.168 -5.668 -28.828 1 91.94 36 ILE B N 1
ATOM 4138 C CA . ILE B 1 36 ? 5.719 -5.328 -30.141 1 91.94 36 ILE B CA 1
ATOM 4139 C C . ILE B 1 36 ? 6.281 -3.91 -30.109 1 91.94 36 ILE B C 1
ATOM 4141 O O . ILE B 1 36 ? 7.395 -3.668 -30.578 1 91.94 36 ILE B O 1
ATOM 4145 N N . VAL B 1 37 ? 5.559 -3.031 -29.562 1 93.69 37 VAL B N 1
ATOM 4146 C CA . VAL B 1 37 ? 5.992 -1.641 -29.453 1 93.69 37 VAL B CA 1
ATOM 4147 C C . VAL B 1 37 ? 7.27 -1.558 -28.625 1 93.69 37 VAL B C 1
ATOM 4149 O O . VAL B 1 37 ? 8.188 -0.812 -28.969 1 93.69 37 VAL B O 1
ATOM 4152 N N . GLY B 1 38 ? 7.246 -2.223 -27.516 1 92 38 GLY B N 1
ATOM 4153 C CA . GLY B 1 38 ? 8.438 -2.242 -26.672 1 92 38 GLY B CA 1
ATOM 4154 C C . GLY B 1 38 ? 9.672 -2.732 -27.406 1 92 38 GLY B C 1
ATOM 4155 O O . GLY B 1 38 ? 10.734 -2.119 -27.312 1 92 38 GLY B O 1
ATOM 4156 N N . PHE B 1 39 ? 9.547 -3.729 -28.172 1 89.12 39 PHE B N 1
ATOM 4157 C CA . PHE B 1 39 ? 10.664 -4.266 -28.953 1 89.12 39 PHE B CA 1
ATOM 4158 C C . PHE B 1 39 ? 11.117 -3.271 -30 1 89.12 39 PHE B C 1
ATOM 4160 O O . PHE B 1 39 ? 12.32 -3.033 -30.172 1 89.12 39 PHE B O 1
ATOM 4167 N N . THR B 1 40 ? 10.203 -2.756 -30.688 1 93.31 40 THR B N 1
ATOM 4168 C CA . THR B 1 40 ? 10.523 -1.814 -31.75 1 93.31 40 THR B CA 1
ATOM 4169 C C . THR B 1 40 ? 11.219 -0.578 -31.203 1 93.31 40 THR B C 1
ATOM 4171 O O . THR B 1 40 ? 12.258 -0.153 -31.719 1 93.31 40 THR B O 1
ATOM 4174 N N . LEU B 1 41 ? 10.695 -0.072 -30.156 1 92.69 41 LEU B N 1
ATOM 4175 C CA . LEU B 1 41 ? 11.289 1.104 -29.531 1 92.69 41 LEU B CA 1
ATOM 4176 C C . LEU B 1 41 ? 12.664 0.786 -28.969 1 92.69 41 LEU B C 1
ATOM 4178 O O . LEU B 1 41 ? 13.586 1.605 -29.047 1 92.69 41 LEU B O 1
ATOM 4182 N N . GLY B 1 42 ? 12.75 -0.306 -28.297 1 91.19 42 GLY B N 1
ATOM 4183 C CA . GLY B 1 42 ? 14.039 -0.722 -27.766 1 91.19 42 GLY B CA 1
ATOM 4184 C C . GLY B 1 42 ? 15.117 -0.842 -28.812 1 91.19 42 GLY B C 1
ATOM 4185 O O . GLY B 1 42 ? 16.234 -0.351 -28.625 1 91.19 42 GLY B O 1
ATOM 4186 N N . PHE B 1 43 ? 14.812 -1.378 -29.938 1 90.56 43 PHE B N 1
ATOM 4187 C CA . PHE B 1 43 ? 15.773 -1.562 -31.016 1 90.56 43 PHE B CA 1
ATOM 4188 C C . PHE B 1 43 ? 16.141 -0.225 -31.641 1 90.56 43 PHE B C 1
ATOM 4190 O O . PHE B 1 43 ? 17.312 0.013 -31.953 1 90.56 43 PHE B O 1
ATOM 4197 N N . LEU B 1 44 ? 15.141 0.562 -31.781 1 92.25 44 LEU B N 1
ATOM 4198 C CA . LEU B 1 44 ? 15.383 1.875 -32.375 1 92.25 44 LEU B CA 1
ATOM 4199 C C . LEU B 1 44 ? 16.266 2.717 -31.469 1 92.25 44 LEU B C 1
ATOM 4201 O O . LEU B 1 44 ? 17.188 3.395 -31.938 1 92.25 44 LEU B O 1
ATOM 4205 N N . LEU B 1 45 ? 16.016 2.658 -30.25 1 91.31 45 LEU B N 1
ATOM 4206 C CA . LEU B 1 45 ? 16.766 3.475 -29.312 1 91.31 45 LEU B CA 1
ATOM 4207 C C . LEU B 1 45 ? 18.172 2.902 -29.094 1 91.31 45 LEU B C 1
ATOM 4209 O O . LEU B 1 45 ? 19.109 3.643 -28.781 1 91.31 45 LEU B O 1
ATOM 4213 N N . ARG B 1 46 ? 18.219 1.623 -29.172 1 88.25 46 ARG B N 1
ATOM 4214 C CA . ARG B 1 46 ? 19.531 0.989 -29.047 1 88.25 46 ARG B CA 1
ATOM 4215 C C . ARG B 1 46 ? 20.5 1.552 -30.078 1 88.25 46 ARG B C 1
ATOM 4217 O O . ARG B 1 46 ? 21.688 1.736 -29.797 1 88.25 46 ARG B O 1
ATOM 4224 N N . LEU B 1 47 ? 19.984 1.841 -31.203 1 87.69 47 LEU B N 1
ATOM 4225 C CA . LEU B 1 47 ? 20.797 2.387 -32.281 1 87.69 47 LEU B CA 1
ATOM 4226 C C . LEU B 1 47 ? 21.297 3.783 -31.938 1 87.69 47 LEU B C 1
ATOM 4228 O O . LEU B 1 47 ? 22.375 4.195 -32.406 1 87.69 47 LEU B O 1
ATOM 4232 N N . ALA B 1 48 ? 20.625 4.422 -31.062 1 89.12 48 ALA B N 1
ATOM 4233 C CA . ALA B 1 48 ? 20.969 5.789 -30.688 1 89.12 48 ALA B CA 1
ATOM 4234 C C . ALA B 1 48 ? 21.891 5.797 -29.469 1 89.12 48 ALA B C 1
ATOM 4236 O O . ALA B 1 48 ? 22.312 6.859 -29.016 1 89.12 48 ALA B O 1
ATOM 4237 N N . GLU B 1 49 ? 22.281 4.699 -28.953 1 85.62 49 GLU B N 1
ATOM 4238 C CA . GLU B 1 49 ? 23.141 4.547 -27.781 1 85.62 49 GLU B CA 1
ATOM 4239 C C . GLU B 1 49 ? 22.719 5.473 -26.656 1 85.62 49 GLU B C 1
ATOM 4241 O O . GLU B 1 49 ? 23.453 6.383 -26.281 1 85.62 49 GLU B O 1
ATOM 4246 N N . PRO B 1 50 ? 21.594 5.242 -26.141 1 85.81 50 PRO B N 1
ATOM 4247 C CA . PRO B 1 50 ? 21.062 6.133 -25.109 1 85.81 50 PRO B CA 1
ATOM 4248 C C . PRO B 1 50 ? 21.938 6.188 -23.859 1 85.81 50 PRO B C 1
ATOM 4250 O O . PRO B 1 50 ? 22.625 5.219 -23.547 1 85.81 50 PRO B O 1
ATOM 4253 N N . SER B 1 51 ? 21.922 7.352 -23.219 1 87 51 SER B N 1
ATOM 4254 C CA . SER B 1 51 ? 22.641 7.531 -21.953 1 87 51 SER B CA 1
ATOM 4255 C C . SER B 1 51 ? 21.984 6.727 -20.828 1 87 51 SER B C 1
ATOM 4257 O O . SER B 1 51 ? 20.859 6.238 -20.984 1 87 51 SER B O 1
ATOM 4259 N N . ALA B 1 52 ? 22.719 6.566 -19.781 1 83 52 ALA B N 1
ATOM 4260 C CA . ALA B 1 52 ? 22.219 5.836 -18.625 1 83 52 ALA B CA 1
ATOM 4261 C C . ALA B 1 52 ? 20.953 6.496 -18.062 1 83 52 ALA B C 1
ATOM 4263 O O . ALA B 1 52 ? 20.031 5.812 -17.625 1 83 52 ALA B O 1
ATOM 4264 N N . ASP B 1 53 ? 20.922 7.762 -18.125 1 85.12 53 ASP B N 1
ATOM 4265 C CA . ASP B 1 53 ? 19.766 8.492 -17.625 1 85.12 53 ASP B CA 1
ATOM 4266 C C . ASP B 1 53 ? 18.547 8.273 -18.516 1 85.12 53 ASP B C 1
ATOM 4268 O O . ASP B 1 53 ? 17.438 8.133 -18.031 1 85.12 53 ASP B O 1
ATOM 4272 N N . ALA B 1 54 ? 18.828 8.297 -19.781 1 87.19 54 ALA B N 1
ATOM 4273 C CA . ALA B 1 54 ? 17.734 8.07 -20.719 1 87.19 54 ALA B CA 1
ATOM 4274 C C . ALA B 1 54 ? 17.125 6.684 -20.531 1 87.19 54 ALA B C 1
ATOM 4276 O O . ALA B 1 54 ? 15.906 6.52 -20.609 1 87.19 54 ALA B O 1
ATOM 4277 N N . LEU B 1 55 ? 17.969 5.777 -20.312 1 87.94 55 LEU B N 1
ATOM 4278 C CA . LEU B 1 55 ? 17.5 4.41 -20.094 1 87.94 55 LEU B CA 1
ATOM 4279 C C . LEU B 1 55 ? 16.688 4.316 -18.797 1 87.94 55 LEU B C 1
ATOM 4281 O O . LEU B 1 55 ? 15.688 3.592 -18.75 1 87.94 55 LEU B O 1
ATOM 4285 N N . LEU B 1 56 ? 17.094 5.074 -17.859 1 87.19 56 LEU B N 1
ATOM 4286 C CA . LEU B 1 56 ? 16.375 5.09 -16.594 1 87.19 56 LEU B CA 1
ATOM 4287 C C . LEU B 1 56 ? 14.953 5.617 -16.797 1 87.19 56 LEU B C 1
ATOM 4289 O O . LEU B 1 56 ? 13.992 5.02 -16.297 1 87.19 56 LEU B O 1
ATOM 4293 N N . TRP B 1 57 ? 14.852 6.633 -17.516 1 89.81 57 TRP B N 1
ATOM 4294 C CA . TRP B 1 57 ? 13.547 7.246 -17.703 1 89.81 57 TRP B CA 1
ATOM 4295 C C . TRP B 1 57 ? 12.68 6.402 -18.641 1 89.81 57 TRP B C 1
ATOM 4297 O O . TRP B 1 57 ? 11.453 6.355 -18.484 1 89.81 57 TRP B O 1
ATOM 4307 N N . LEU B 1 58 ? 13.352 5.77 -19.562 1 90.88 58 LEU B N 1
ATOM 4308 C CA . LEU B 1 58 ? 12.633 4.848 -20.422 1 90.88 58 LEU B CA 1
ATOM 4309 C C . LEU B 1 58 ? 12.047 3.689 -19.625 1 90.88 58 LEU B C 1
ATOM 4311 O O . LEU B 1 58 ? 10.938 3.23 -19.922 1 90.88 58 LEU B O 1
ATOM 4315 N N . GLY B 1 59 ? 12.727 3.293 -18.641 1 92.25 59 GLY B N 1
ATOM 4316 C CA . GLY B 1 59 ? 12.312 2.154 -17.844 1 92.25 59 GLY B CA 1
ATOM 4317 C C . GLY B 1 59 ? 11.438 2.541 -16.672 1 92.25 59 GLY B C 1
ATOM 4318 O O . GLY B 1 59 ? 10.852 1.676 -16.016 1 92.25 59 GLY B O 1
ATOM 4319 N N . MET B 1 60 ? 11.234 3.787 -16.422 1 92.31 60 MET B N 1
ATOM 4320 C CA . MET B 1 60 ? 10.562 4.277 -15.219 1 92.31 60 MET B CA 1
ATOM 4321 C C . MET B 1 60 ? 9.109 3.814 -15.172 1 92.31 60 MET B C 1
ATOM 4323 O O . MET B 1 60 ? 8.648 3.307 -14.148 1 92.31 60 MET B O 1
ATOM 4327 N N . PRO B 1 61 ? 8.359 3.932 -16.234 1 93.19 61 PRO B N 1
ATOM 4328 C CA . PRO B 1 61 ? 6.988 3.422 -16.172 1 93.19 61 PRO B CA 1
ATOM 4329 C C . PRO B 1 61 ? 6.93 1.936 -15.812 1 93.19 61 PRO B C 1
ATOM 4331 O O . PRO B 1 61 ? 6.039 1.506 -15.078 1 93.19 61 PRO B O 1
ATOM 4334 N N . GLY B 1 62 ? 7.848 1.209 -16.375 1 91.5 62 GLY B N 1
ATOM 4335 C CA . GLY B 1 62 ? 7.918 -0.21 -16.062 1 91.5 62 GLY B CA 1
ATOM 4336 C C . GLY B 1 62 ? 8.281 -0.486 -14.617 1 91.5 62 GLY B C 1
ATOM 4337 O O . GLY B 1 62 ? 7.707 -1.376 -13.992 1 91.5 62 GLY B O 1
ATOM 4338 N N . GLU B 1 63 ? 9.234 0.256 -14.141 1 91 63 GLU B N 1
ATOM 4339 C CA . GLU B 1 63 ? 9.617 0.123 -12.742 1 91 63 GLU B CA 1
ATOM 4340 C C . GLU B 1 63 ? 8.438 0.413 -11.812 1 91 63 GLU B C 1
ATOM 4342 O O . GLU B 1 63 ? 8.211 -0.31 -10.844 1 91 63 GLU B O 1
ATOM 4347 N N . LEU B 1 64 ? 7.793 1.44 -12.141 1 92.94 64 LEU B N 1
ATOM 4348 C CA . LEU B 1 64 ? 6.629 1.802 -11.336 1 92.94 64 LEU B CA 1
ATOM 4349 C C . LEU B 1 64 ? 5.555 0.721 -11.414 1 92.94 64 LEU B C 1
ATOM 4351 O O . LEU B 1 64 ? 4.891 0.429 -10.414 1 92.94 64 LEU B O 1
ATOM 4355 N N . PHE B 1 65 ? 5.379 0.184 -12.555 1 91.62 65 PHE B N 1
ATOM 4356 C CA . PHE B 1 65 ? 4.422 -0.901 -12.734 1 91.62 65 PHE B CA 1
ATOM 4357 C C . PHE B 1 65 ? 4.773 -2.09 -11.852 1 91.62 65 PHE B C 1
ATOM 4359 O O . PHE B 1 65 ? 3.91 -2.639 -11.164 1 91.62 65 PHE B O 1
ATOM 4366 N N . LEU B 1 66 ? 6.008 -2.461 -11.797 1 88.69 66 LEU B N 1
ATOM 4367 C CA . LEU B 1 66 ? 6.453 -3.57 -10.961 1 88.69 66 LEU B CA 1
ATOM 4368 C C . LEU B 1 66 ? 6.246 -3.254 -9.484 1 88.69 66 LEU B C 1
ATOM 4370 O O . LEU B 1 66 ? 5.902 -4.141 -8.695 1 88.69 66 LEU B O 1
ATOM 4374 N N . ARG B 1 67 ? 6.445 -2.086 -9.148 1 91.31 67 ARG B N 1
ATOM 4375 C CA . ARG B 1 67 ? 6.238 -1.665 -7.766 1 91.31 67 ARG B CA 1
ATOM 4376 C C . ARG B 1 67 ? 4.77 -1.782 -7.375 1 91.31 67 ARG B C 1
ATOM 4378 O O . ARG B 1 67 ? 4.449 -2.145 -6.242 1 91.31 67 ARG B O 1
ATOM 4385 N N . LEU B 1 68 ? 3.957 -1.406 -8.281 1 93.31 68 LEU B N 1
ATOM 4386 C CA . LEU B 1 68 ? 2.527 -1.56 -8.031 1 93.31 68 LEU B CA 1
ATOM 4387 C C . LEU B 1 68 ? 2.182 -3.014 -7.727 1 93.31 68 LEU B C 1
ATOM 4389 O O . LEU B 1 68 ? 1.445 -3.295 -6.781 1 93.31 68 LEU B O 1
ATOM 4393 N N . LEU B 1 69 ? 2.725 -3.861 -8.508 1 88.38 69 LEU B N 1
ATOM 4394 C CA . LEU B 1 69 ? 2.451 -5.281 -8.312 1 88.38 69 LEU B CA 1
ATOM 4395 C C . LEU B 1 69 ? 3.012 -5.758 -6.977 1 88.38 69 LEU B C 1
ATOM 4397 O O . LEU B 1 69 ? 2.334 -6.477 -6.234 1 88.38 69 LEU B O 1
ATOM 4401 N N . LYS B 1 70 ? 4.215 -5.336 -6.676 1 89.75 70 LYS B N 1
ATOM 4402 C CA . LYS B 1 70 ? 4.848 -5.715 -5.414 1 89.75 70 LYS B CA 1
ATOM 4403 C C . LYS B 1 70 ? 4.035 -5.219 -4.223 1 89.75 70 LYS B C 1
ATOM 4405 O O . LYS B 1 70 ? 3.914 -5.922 -3.215 1 89.75 70 LYS B O 1
ATOM 4410 N N . MET B 1 71 ? 3.547 -4.098 -4.383 1 92.38 71 MET B N 1
ATOM 4411 C CA . MET B 1 71 ? 2.766 -3.471 -3.318 1 92.38 71 MET B CA 1
ATOM 4412 C C . MET B 1 71 ? 1.582 -4.352 -2.926 1 92.38 71 MET B C 1
ATOM 4414 O O . MET B 1 71 ? 1.158 -4.348 -1.769 1 92.38 71 MET B O 1
ATOM 4418 N N . MET B 1 72 ? 1.103 -5.125 -3.818 1 90.94 72 MET B N 1
ATOM 4419 C CA . MET B 1 72 ? -0.124 -5.883 -3.596 1 90.94 72 MET B CA 1
ATOM 4420 C C . MET B 1 72 ? 0.184 -7.254 -2.996 1 90.94 72 MET B C 1
ATOM 4422 O O . MET B 1 72 ? -0.715 -7.938 -2.506 1 90.94 72 MET B O 1
ATOM 4426 N N . ILE B 1 73 ? 1.383 -7.637 -2.938 1 88.19 73 ILE B N 1
ATOM 4427 C CA . ILE B 1 73 ? 1.77 -8.992 -2.561 1 88.19 73 ILE B CA 1
ATOM 4428 C C . ILE B 1 73 ? 1.326 -9.273 -1.128 1 88.19 73 ILE B C 1
ATOM 4430 O O . ILE B 1 73 ? 0.594 -10.234 -0.877 1 88.19 73 ILE B O 1
ATOM 4434 N N . ILE B 1 74 ? 1.688 -8.422 -0.19 1 91.94 74 ILE B N 1
ATOM 4435 C CA . ILE B 1 74 ? 1.482 -8.703 1.226 1 91.94 74 ILE B CA 1
ATOM 4436 C C . ILE B 1 74 ? -0.012 -8.695 1.542 1 91.94 74 ILE B C 1
ATOM 4438 O O . ILE B 1 74 ? -0.537 -9.648 2.125 1 91.94 74 ILE B O 1
ATOM 4442 N N . PRO B 1 75 ? -0.721 -7.652 1.135 1 93 75 PRO B N 1
ATOM 4443 C CA . PRO B 1 75 ? -2.154 -7.672 1.436 1 93 75 PRO B CA 1
ATOM 4444 C C . PRO B 1 75 ? -2.875 -8.852 0.781 1 93 75 PRO B C 1
ATOM 4446 O O . PRO B 1 75 ? -3.76 -9.453 1.394 1 93 75 PRO B O 1
ATOM 4449 N N . LEU B 1 76 ? -2.527 -9.156 -0.377 1 88.62 76 LEU B N 1
ATOM 4450 C CA . LEU B 1 76 ? -3.17 -10.266 -1.073 1 88.62 76 LEU B CA 1
ATOM 4451 C C . LEU B 1 76 ? -2.873 -11.586 -0.379 1 88.62 76 LEU B C 1
ATOM 4453 O O . LEU B 1 76 ? -3.781 -12.391 -0.144 1 88.62 76 LEU B O 1
ATOM 4457 N N . LEU B 1 77 ? -1.66 -11.789 -0.089 1 88.5 77 LEU B N 1
ATOM 4458 C CA . LEU B 1 77 ? -1.218 -13.023 0.543 1 88.5 77 LEU B CA 1
ATOM 4459 C C . LEU B 1 77 ? -1.896 -13.219 1.896 1 88.5 77 LEU B C 1
ATOM 4461 O O . LEU B 1 77 ? -2.455 -14.281 2.17 1 88.5 77 LEU B O 1
ATOM 4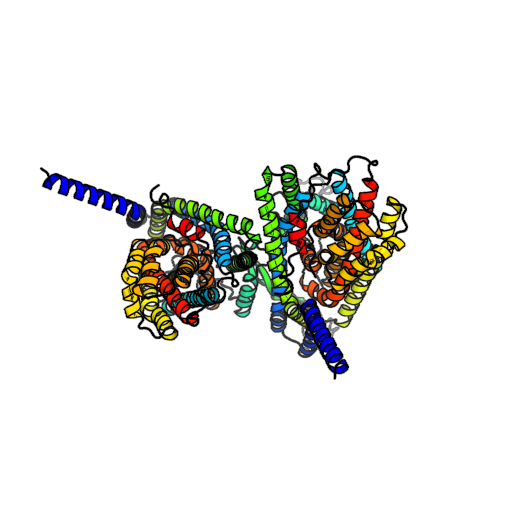465 N N . VAL B 1 78 ? -1.878 -12.188 2.742 1 92.88 78 VAL B N 1
ATOM 4466 C CA . VAL B 1 78 ? -2.408 -12.273 4.098 1 92.88 78 VAL B CA 1
ATOM 4467 C C . VAL B 1 78 ? -3.916 -1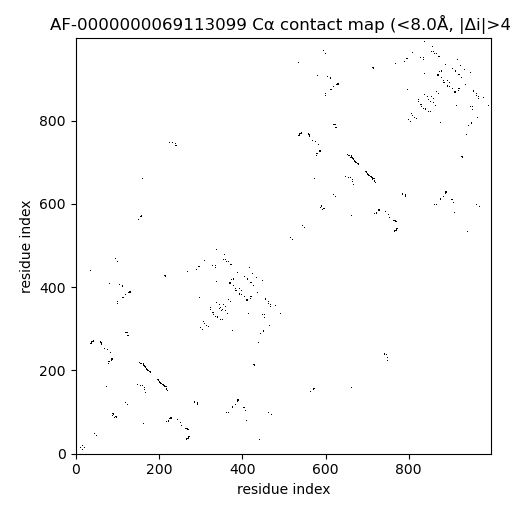2.516 4.051 1 92.88 78 VAL B C 1
ATOM 4469 O O . VAL B 1 78 ? -4.422 -13.445 4.68 1 92.88 78 VAL B O 1
ATOM 4472 N N . CYS B 1 79 ? -4.609 -11.773 3.248 1 92.5 79 CYS B N 1
ATOM 4473 C CA . CYS B 1 79 ? -6.062 -11.875 3.197 1 92.5 79 CYS B CA 1
ATOM 4474 C C . CYS B 1 79 ? -6.496 -13.188 2.545 1 92.5 79 CYS B C 1
ATOM 4476 O O . CYS B 1 79 ? -7.387 -13.867 3.049 1 92.5 79 CYS B O 1
ATOM 4478 N N . SER B 1 80 ? -5.844 -13.578 1.521 1 86.88 80 SER B N 1
ATOM 4479 C CA . SER B 1 80 ? -6.258 -14.75 0.754 1 86.88 80 SER B CA 1
ATOM 4480 C C . SER B 1 80 ? -5.973 -16.047 1.518 1 86.88 80 SER B C 1
ATOM 4482 O O . SER B 1 80 ? -6.805 -16.953 1.544 1 86.88 80 SER B O 1
ATOM 4484 N N . VAL B 1 81 ? -4.781 -16.125 2.117 1 87.75 81 VAL B N 1
ATOM 4485 C CA . VAL B 1 81 ? -4.402 -17.359 2.809 1 87.75 81 VAL B CA 1
ATOM 4486 C C . VAL B 1 81 ? -5.285 -17.547 4.039 1 87.75 81 VAL B C 1
ATOM 4488 O O . VAL B 1 81 ? -5.777 -18.656 4.293 1 87.75 81 VAL B O 1
ATOM 4491 N N . ILE B 1 82 ? -5.52 -16.484 4.793 1 91.75 82 ILE B N 1
ATOM 4492 C CA . ILE B 1 82 ? -6.379 -16.594 5.969 1 91.75 82 ILE B CA 1
ATOM 4493 C C . ILE B 1 82 ? -7.785 -17 5.547 1 91.75 82 ILE B C 1
ATOM 4495 O O . ILE B 1 82 ? -8.367 -17.922 6.113 1 91.75 82 ILE B O 1
ATOM 4499 N N . HIS B 1 83 ? -8.289 -16.344 4.559 1 88 83 HIS B N 1
ATOM 4500 C CA . HIS B 1 83 ? -9.641 -16.625 4.082 1 88 83 HIS B CA 1
ATOM 4501 C C . HIS B 1 83 ? -9.75 -18.047 3.533 1 88 83 HIS B C 1
ATOM 4503 O O . HIS B 1 83 ? -10.688 -18.766 3.865 1 88 83 HIS B O 1
ATOM 4509 N N . SER B 1 84 ? -8.836 -18.469 2.746 1 82.06 84 SER B N 1
ATOM 4510 C CA . SER B 1 84 ? -8.891 -19.766 2.064 1 82.06 84 SER B CA 1
ATOM 4511 C C . SER B 1 84 ? -8.727 -20.906 3.051 1 82.06 84 SER B C 1
ATOM 4513 O O . SER B 1 84 ? -9.406 -21.938 2.932 1 82.06 84 SER B O 1
ATOM 4515 N N . THR B 1 85 ? -7.867 -20.766 3.99 1 84.62 85 THR B N 1
ATOM 4516 C CA . THR B 1 85 ? -7.59 -21.859 4.91 1 84.62 85 THR B CA 1
ATOM 4517 C C . THR B 1 85 ? -8.703 -21.984 5.945 1 84.62 85 THR B C 1
ATOM 4519 O O . THR B 1 85 ? -8.859 -23.031 6.574 1 84.62 85 THR B O 1
ATOM 4522 N N . ALA B 1 86 ? -9.43 -20.906 6.164 1 85.62 86 ALA B N 1
ATOM 4523 C CA . ALA B 1 86 ? -10.57 -20.984 7.074 1 85.62 86 ALA B CA 1
ATOM 4524 C C . ALA B 1 86 ? -11.633 -21.938 6.551 1 85.62 86 ALA B C 1
ATOM 4526 O O . ALA B 1 86 ? -12.406 -22.5 7.332 1 85.62 86 ALA B O 1
ATOM 4527 N N . SER B 1 87 ? -11.695 -22.125 5.344 1 76.06 87 SER B N 1
ATOM 4528 C CA . SER B 1 87 ? -12.703 -22.984 4.727 1 76.06 87 SER B CA 1
ATOM 4529 C C . SER B 1 87 ? -12.328 -24.453 4.867 1 76.06 87 SER B C 1
ATOM 4531 O O . SER B 1 87 ? -13.125 -25.344 4.543 1 76.06 87 SER B O 1
ATOM 4533 N N . LEU B 1 88 ? -11.133 -24.703 5.34 1 69.44 88 LEU B N 1
ATOM 4534 C CA . LEU B 1 88 ? -10.656 -26.062 5.52 1 69.44 88 LEU B CA 1
ATOM 4535 C C . LEU B 1 88 ? -11.281 -26.703 6.758 1 69.44 88 LEU B C 1
ATOM 4537 O O . LEU B 1 88 ? -10.945 -27.828 7.113 1 69.44 88 LEU B O 1
ATOM 4541 N N . ASP B 1 89 ? -12.422 -26.234 7.316 1 62.06 89 ASP B N 1
ATOM 4542 C CA . ASP B 1 89 ? -12.977 -26.75 8.555 1 62.06 89 ASP B CA 1
ATOM 4543 C C . ASP B 1 89 ? -13.281 -28.25 8.438 1 62.06 89 ASP B C 1
ATOM 4545 O O . ASP B 1 89 ? -14.133 -28.641 7.637 1 62.06 89 ASP B O 1
ATOM 4549 N N . PRO B 1 90 ? -12.5 -29.078 9.133 1 57.22 90 PRO B N 1
ATOM 4550 C CA . PRO B 1 90 ? -12.648 -30.531 9.133 1 57.22 90 PRO B CA 1
ATOM 4551 C C . PRO B 1 90 ? -14.016 -30.984 9.641 1 57.22 90 PRO B C 1
ATOM 4553 O O . PRO B 1 90 ? -14.461 -32.094 9.328 1 57.22 90 PRO B O 1
ATOM 4556 N N . LYS B 1 91 ? -14.688 -30.219 10.547 1 57.38 91 LYS B N 1
ATOM 4557 C CA . LYS B 1 91 ? -15.898 -30.75 11.148 1 57.38 91 LYS B CA 1
ATOM 4558 C C . LYS B 1 91 ? -16.953 -31.047 10.094 1 57.38 91 LYS B C 1
ATOM 4560 O O . LYS B 1 91 ? -17.703 -32.031 10.195 1 57.38 91 LYS B O 1
ATOM 4565 N N . SER B 1 92 ? -17.156 -30.203 9.07 1 55.03 92 SER B N 1
ATOM 4566 C CA . SER B 1 92 ? -18.234 -30.469 8.125 1 55.03 92 SER B CA 1
ATOM 4567 C C . SER B 1 92 ? -17.75 -31.328 6.969 1 55.03 92 SER B C 1
ATOM 4569 O O . SER B 1 92 ? -18.438 -32.25 6.551 1 55.03 92 SER B O 1
ATOM 4571 N N . ASN B 1 93 ? -16.469 -31.141 6.504 1 64.19 93 ASN B N 1
ATOM 4572 C CA . ASN B 1 93 ? -15.93 -31.797 5.312 1 64.19 93 ASN B CA 1
ATOM 4573 C C . ASN B 1 93 ? -14.477 -32.219 5.516 1 64.19 93 ASN B C 1
ATOM 4575 O O . ASN B 1 93 ? -13.664 -32.125 4.598 1 64.19 93 ASN B O 1
ATOM 4579 N N . GLY B 1 94 ? -14.406 -32.844 6.727 1 75.44 94 GLY B N 1
ATOM 4580 C CA . GLY B 1 94 ? -13.023 -33.031 7.145 1 75.44 94 GLY B CA 1
ATOM 4581 C C . GLY B 1 94 ? -12.234 -33.938 6.219 1 75.44 94 GLY B C 1
ATOM 4582 O O . GLY B 1 94 ? -11.164 -33.562 5.738 1 75.44 94 GLY B O 1
ATOM 4583 N N . LYS B 1 95 ? -12.859 -35.125 5.867 1 83 95 LYS B N 1
ATOM 4584 C CA . LYS B 1 95 ? -12.125 -36.062 5.02 1 83 95 LYS B CA 1
ATOM 4585 C C . LYS B 1 95 ? -11.953 -35.531 3.609 1 83 95 LYS B C 1
ATOM 4587 O O . LYS B 1 95 ? -10.883 -35.656 3.014 1 83 95 LYS B O 1
ATOM 4592 N N . ILE B 1 96 ? -12.984 -34.906 3.111 1 87.38 96 ILE B N 1
ATOM 4593 C CA . ILE B 1 96 ? -12.969 -34.312 1.774 1 87.38 96 ILE B CA 1
ATOM 4594 C C . ILE B 1 96 ? -11.891 -33.25 1.692 1 87.38 96 ILE B C 1
ATOM 4596 O O . ILE B 1 96 ? -11.086 -33.25 0.753 1 87.38 96 ILE B O 1
ATOM 4600 N N . SER B 1 97 ? -11.859 -32.438 2.742 1 86.12 97 SER B N 1
ATOM 4601 C CA . SER B 1 97 ? -10.891 -31.359 2.744 1 86.12 97 SER B CA 1
ATOM 4602 C C . SER B 1 97 ? -9.461 -31.875 2.84 1 86.12 97 SER B C 1
ATOM 4604 O O . SER B 1 97 ? -8.555 -31.344 2.207 1 86.12 97 SER B O 1
ATOM 4606 N N . ILE B 1 98 ? -9.25 -32.875 3.586 1 87.06 98 ILE B N 1
ATOM 4607 C CA . ILE B 1 98 ? -7.914 -33.438 3.809 1 87.06 98 ILE B CA 1
ATOM 4608 C C . ILE B 1 98 ? -7.395 -34.062 2.523 1 87.06 98 ILE B C 1
ATOM 4610 O O . ILE B 1 98 ? -6.23 -33.906 2.16 1 87.06 98 ILE B O 1
ATOM 4614 N N . VAL B 1 99 ? -8.25 -34.844 1.852 1 91.81 99 VAL B N 1
ATOM 4615 C CA . VAL B 1 99 ? -7.852 -35.5 0.615 1 91.81 99 VAL B CA 1
ATOM 4616 C C . VAL B 1 99 ? -7.562 -34.469 -0.465 1 91.81 99 VAL B C 1
ATOM 4618 O O . VAL B 1 99 ? -6.562 -34.562 -1.177 1 91.81 99 VAL B O 1
ATOM 4621 N N . ALA B 1 100 ? -8.453 -33.5 -0.534 1 91.94 100 ALA B N 1
ATOM 4622 C CA . ALA B 1 100 ? -8.273 -32.438 -1.529 1 91.94 100 ALA B CA 1
ATOM 4623 C C . ALA B 1 100 ? -6.977 -31.672 -1.28 1 91.94 100 ALA B C 1
ATOM 4625 O O . ALA B 1 100 ? -6.207 -31.422 -2.211 1 91.94 100 ALA B O 1
ATOM 4626 N N . PHE B 1 101 ? -6.758 -31.391 -0.061 1 89.94 101 PHE B N 1
ATOM 4627 C CA . PHE B 1 101 ? -5.57 -30.609 0.282 1 89.94 101 PHE B CA 1
ATOM 4628 C C . PHE B 1 101 ? -4.305 -31.422 0.012 1 89.94 101 PHE B C 1
ATOM 4630 O O . PHE B 1 101 ? -3.305 -30.875 -0.463 1 89.94 101 PHE B O 1
ATOM 4637 N N . ALA B 1 102 ? -4.344 -32.625 0.372 1 92.88 102 ALA B N 1
ATOM 4638 C CA . ALA B 1 102 ? -3.199 -33.5 0.107 1 92.88 102 ALA B CA 1
ATOM 4639 C C . ALA B 1 102 ? -2.895 -33.562 -1.387 1 92.88 102 ALA B C 1
ATOM 4641 O O . ALA B 1 102 ? -1.73 -33.531 -1.791 1 92.88 102 ALA B O 1
ATOM 4642 N N . TYR B 1 103 ? -3.904 -33.688 -2.146 1 95.56 103 TYR B N 1
ATOM 4643 C CA . TYR B 1 103 ? -3.752 -33.719 -3.596 1 95.56 103 TYR B CA 1
ATOM 4644 C C . TYR B 1 103 ? -3.129 -32.406 -4.09 1 95.56 103 TYR B C 1
ATOM 4646 O O . TYR B 1 103 ? -2.223 -32.438 -4.93 1 95.56 103 TYR B O 1
ATOM 4654 N N . ILE B 1 104 ? -3.645 -31.312 -3.586 1 94 104 ILE B N 1
ATOM 4655 C CA . ILE B 1 104 ? -3.178 -30 -3.996 1 94 104 ILE B CA 1
ATOM 4656 C C . ILE B 1 104 ? -1.692 -29.844 -3.672 1 94 104 ILE B C 1
ATOM 4658 O O . ILE B 1 104 ? -0.901 -29.438 -4.527 1 94 104 ILE B O 1
ATOM 4662 N N . MET B 1 105 ? -1.336 -30.219 -2.525 1 93.06 105 MET B N 1
ATOM 4663 C CA . MET B 1 105 ? 0.061 -30.109 -2.113 1 93.06 105 MET B CA 1
ATOM 4664 C C . MET B 1 105 ? 0.95 -31 -2.967 1 93.06 105 MET B C 1
ATOM 4666 O O . MET B 1 105 ? 2.027 -30.594 -3.398 1 93.06 105 MET B O 1
ATOM 4670 N N . LEU B 1 106 ? 0.501 -32.125 -3.203 1 95.56 106 LEU B N 1
ATOM 4671 C CA . LEU B 1 106 ? 1.267 -33.094 -3.979 1 95.56 106 LEU B CA 1
ATOM 4672 C C . LEU B 1 106 ? 1.496 -32.594 -5.402 1 95.56 106 LEU B C 1
ATOM 4674 O O . LEU B 1 106 ? 2.615 -32.656 -5.914 1 95.56 106 LEU B O 1
ATOM 4678 N N . THR B 1 107 ? 0.5 -32.156 -5.996 1 96.56 107 THR B N 1
ATOM 4679 C CA . THR B 1 107 ? 0.61 -31.75 -7.395 1 96.56 107 THR B CA 1
ATOM 4680 C C . THR B 1 107 ? 1.426 -30.469 -7.523 1 96.56 107 THR B C 1
ATOM 4682 O O . THR B 1 107 ? 2.129 -30.266 -8.516 1 96.56 107 THR B O 1
ATOM 4685 N N . ASN B 1 108 ? 1.285 -29.547 -6.543 1 94.94 108 ASN B N 1
ATOM 4686 C CA . ASN B 1 108 ? 2.139 -28.359 -6.551 1 94.94 108 ASN B CA 1
ATOM 4687 C C . ASN B 1 108 ? 3.615 -28.734 -6.449 1 94.94 108 ASN B C 1
ATOM 4689 O O . ASN B 1 108 ? 4.438 -28.25 -7.219 1 94.94 108 ASN B O 1
ATOM 4693 N N . ILE B 1 109 ? 3.896 -29.625 -5.551 1 96.06 109 ILE B N 1
ATOM 4694 C CA . ILE B 1 109 ? 5.273 -30.062 -5.363 1 96.06 109 ILE B CA 1
ATOM 4695 C C . ILE B 1 109 ? 5.77 -30.75 -6.629 1 96.06 109 ILE B C 1
ATOM 4697 O O . ILE B 1 109 ? 6.898 -30.531 -7.066 1 96.06 109 ILE B O 1
ATOM 4701 N N . LEU B 1 110 ? 4.957 -31.547 -7.164 1 97 110 LEU B N 1
ATOM 4702 C CA . LEU B 1 110 ? 5.316 -32.25 -8.383 1 97 110 LEU B CA 1
ATOM 4703 C C . LEU B 1 110 ? 5.602 -31.281 -9.523 1 97 110 LEU B C 1
ATOM 4705 O O . LEU B 1 110 ? 6.547 -31.484 -10.289 1 97 110 LEU B O 1
ATOM 4709 N N . GLY B 1 111 ? 4.75 -30.328 -9.664 1 97.25 111 GLY B N 1
ATOM 4710 C CA . GLY B 1 111 ? 5.012 -29.297 -10.648 1 97.25 111 GLY B CA 1
ATOM 4711 C C . GLY B 1 111 ? 6.367 -28.641 -10.477 1 97.25 111 GLY B C 1
ATOM 4712 O O . GLY B 1 111 ? 7.102 -28.453 -11.453 1 97.25 111 GLY B O 1
ATOM 4713 N N . CYS B 1 112 ? 6.703 -28.328 -9.289 1 97.31 112 CYS B N 1
ATOM 4714 C CA . CYS B 1 112 ? 7.992 -27.703 -9 1 97.31 112 CYS B CA 1
ATOM 4715 C C . CYS B 1 112 ? 9.141 -28.641 -9.344 1 97.31 112 CYS B C 1
ATOM 4717 O O . CYS B 1 112 ? 10.148 -28.219 -9.914 1 97.31 112 CYS B O 1
ATOM 4719 N N . LEU B 1 113 ? 8.969 -29.906 -9.031 1 97.56 113 LEU B N 1
ATOM 4720 C CA . LEU B 1 113 ? 10.016 -30.891 -9.289 1 97.56 113 LEU B CA 1
ATOM 4721 C C . LEU B 1 113 ? 10.234 -31.062 -10.789 1 97.56 113 LEU B C 1
ATOM 4723 O O . LEU B 1 113 ? 11.375 -31.203 -11.242 1 97.56 113 LEU B O 1
ATOM 4727 N N . ILE B 1 114 ? 9.234 -31.109 -11.508 1 97.88 114 ILE B N 1
ATOM 4728 C CA . ILE B 1 114 ? 9.336 -31.234 -12.953 1 97.88 114 ILE B CA 1
ATOM 4729 C C . ILE B 1 114 ? 10.086 -30.031 -13.516 1 97.88 114 ILE B C 1
ATOM 4731 O O . ILE B 1 114 ? 10.969 -30.188 -14.367 1 97.88 114 ILE B O 1
ATOM 4735 N N . ALA B 1 115 ? 9.695 -28.859 -13.07 1 97.88 115 ALA B N 1
ATOM 4736 C CA . ALA B 1 115 ? 10.367 -27.641 -13.516 1 97.88 115 ALA B CA 1
ATOM 4737 C C . ALA B 1 115 ? 11.859 -27.688 -13.203 1 97.88 115 ALA B C 1
ATOM 4739 O O . ALA B 1 115 ? 12.688 -27.375 -14.062 1 97.88 115 ALA B O 1
ATOM 4740 N N . ILE B 1 116 ? 12.219 -28.094 -12.008 1 97.31 116 ILE B N 1
ATOM 4741 C CA . ILE B 1 116 ? 13.617 -28.172 -11.578 1 97.31 116 ILE B CA 1
ATOM 4742 C C . ILE B 1 116 ? 14.375 -29.172 -12.445 1 97.31 116 ILE B C 1
ATOM 4744 O O . ILE B 1 116 ? 15.469 -28.875 -12.93 1 97.31 116 ILE B O 1
ATOM 4748 N N . ALA B 1 117 ? 13.805 -30.297 -12.664 1 97.06 117 ALA B N 1
ATOM 4749 C CA . ALA B 1 117 ? 14.445 -31.344 -13.461 1 97.06 117 ALA B CA 1
ATOM 4750 C C . ALA B 1 117 ? 14.711 -30.859 -14.883 1 97.06 117 ALA B C 1
ATOM 4752 O O . ALA B 1 117 ? 15.82 -31 -15.398 1 97.06 117 ALA B O 1
ATOM 4753 N N . LEU B 1 118 ? 13.727 -30.344 -15.469 1 97 118 LEU B N 1
ATOM 4754 C CA . LEU B 1 118 ? 13.867 -29.875 -16.844 1 97 118 LEU B CA 1
ATOM 4755 C C . LEU B 1 118 ? 14.836 -28.703 -16.938 1 97 118 LEU B C 1
ATOM 4757 O O . LEU B 1 118 ? 15.555 -28.562 -17.938 1 97 118 LEU B O 1
ATOM 4761 N N . PHE B 1 119 ? 14.773 -27.859 -15.922 1 94.19 119 PHE B N 1
ATOM 4762 C CA . PHE B 1 119 ? 15.656 -26.703 -15.922 1 94.19 119 PHE B CA 1
ATOM 4763 C C . PHE B 1 119 ? 17.109 -27.141 -15.891 1 94.19 119 PHE B C 1
ATOM 4765 O O . PHE B 1 119 ? 17.969 -26.516 -16.531 1 94.19 119 PHE B O 1
ATOM 4772 N N . TYR B 1 120 ? 17.484 -28.203 -15.211 1 92.88 120 TYR B N 1
ATOM 4773 C CA . TYR B 1 120 ? 18.844 -28.703 -15.133 1 92.88 120 TYR B CA 1
ATOM 4774 C C . TYR B 1 120 ? 19.266 -29.375 -16.438 1 92.88 120 TYR B C 1
ATOM 4776 O O . TYR B 1 120 ? 20.453 -29.438 -16.766 1 92.88 120 TYR B O 1
ATOM 4784 N N . VAL B 1 121 ? 18.344 -29.812 -17.172 1 93.69 121 VAL B N 1
ATOM 4785 C CA . VAL B 1 121 ? 18.625 -30.469 -18.438 1 93.69 121 VAL B CA 1
ATOM 4786 C C . VAL B 1 121 ? 18.781 -29.422 -19.547 1 93.69 121 VAL B C 1
ATOM 4788 O O . VAL B 1 121 ? 19.766 -29.422 -20.297 1 93.69 121 VAL B O 1
ATOM 4791 N N . ILE B 1 122 ? 17.891 -28.469 -19.562 1 93.25 122 ILE B N 1
ATOM 4792 C CA . ILE B 1 122 ? 17.844 -27.5 -20.656 1 93.25 122 ILE B CA 1
ATOM 4793 C C . ILE B 1 122 ? 18.672 -26.266 -20.297 1 93.25 122 ILE B C 1
ATOM 4795 O O . ILE B 1 122 ? 19.281 -25.656 -21.172 1 93.25 122 ILE B O 1
ATOM 4799 N N . LYS B 1 123 ? 18.766 -25.828 -19.094 1 89.88 123 LYS B N 1
ATOM 4800 C CA . LYS B 1 123 ? 19.562 -24.75 -18.5 1 89.88 123 LYS B CA 1
ATOM 4801 C C . LYS B 1 123 ? 19.312 -23.422 -19.234 1 89.88 123 LYS B C 1
ATOM 4803 O O . LYS B 1 123 ? 20.25 -22.766 -19.672 1 89.88 123 LYS B O 1
ATOM 4808 N N . PRO B 1 124 ? 18.078 -23.047 -19.219 1 89.69 124 PRO B N 1
ATOM 4809 C CA . PRO B 1 124 ? 17.812 -21.75 -19.859 1 89.69 124 PRO B CA 1
ATOM 4810 C C . PRO B 1 124 ? 18.469 -20.578 -19.109 1 89.69 124 PRO B C 1
ATOM 4812 O O . PRO B 1 124 ? 18.5 -20.578 -17.875 1 89.69 124 PRO B O 1
ATOM 4815 N N . GLY B 1 125 ? 19 -19.547 -19.828 1 80.88 125 GLY B N 1
ATOM 4816 C CA . GLY B 1 125 ? 19.531 -18.312 -19.25 1 80.88 125 GLY B CA 1
ATOM 4817 C C . GLY B 1 125 ? 20.969 -18.453 -18.766 1 80.88 125 GLY B C 1
ATOM 4818 O O . GLY B 1 125 ? 21.531 -17.516 -18.203 1 80.88 125 GLY B O 1
ATOM 4819 N N . SER B 1 126 ? 21.656 -19.562 -18.859 1 77.38 126 SER B N 1
ATOM 4820 C CA . SER B 1 126 ? 23 -19.781 -18.359 1 77.38 126 SER B CA 1
ATOM 4821 C C . SER B 1 126 ? 24.047 -19.141 -19.266 1 77.38 126 SER B C 1
ATOM 4823 O O . SER B 1 126 ? 25.094 -18.688 -18.797 1 77.38 126 SER B O 1
ATOM 4825 N N . GLU B 1 127 ? 23.859 -19 -20.359 1 67.62 127 GLU B N 1
ATOM 4826 C CA . GLU B 1 127 ? 24.891 -18.594 -21.312 1 67.62 127 GLU B CA 1
ATOM 4827 C C . GLU B 1 127 ? 24.891 -17.094 -21.516 1 67.62 127 GLU B C 1
ATOM 4829 O O . GLU B 1 127 ? 25.844 -16.531 -22.062 1 67.62 127 GLU B O 1
ATOM 4834 N N . SER B 1 128 ? 23.922 -16.359 -21.047 1 65.06 128 SER B N 1
ATOM 4835 C CA . SER B 1 128 ? 23.859 -14.938 -21.375 1 65.06 128 SER B CA 1
ATOM 4836 C C . SER B 1 128 ? 23.344 -14.117 -20.203 1 65.06 128 SER B C 1
ATOM 4838 O O . SER B 1 128 ? 22.219 -13.625 -20.234 1 65.06 128 SER B O 1
ATOM 4840 N N . PRO B 1 129 ? 24.297 -13.914 -19.328 1 62.62 129 PRO B N 1
ATOM 4841 C CA . PRO B 1 129 ? 23.812 -13.078 -18.234 1 62.62 129 PRO B CA 1
ATOM 4842 C C . PRO B 1 129 ? 23.703 -11.602 -18.609 1 62.62 129 PRO B C 1
ATOM 4844 O O . PRO B 1 129 ? 24.5 -11.109 -19.406 1 62.62 129 PRO B O 1
ATOM 4847 N N . LEU B 1 130 ? 22.453 -10.992 -18.359 1 60.5 130 LEU B N 1
ATOM 4848 C CA . LEU B 1 130 ? 22.25 -9.562 -18.594 1 60.5 130 LEU B CA 1
ATOM 4849 C C . LEU B 1 130 ? 23.266 -8.742 -17.812 1 60.5 130 LEU B C 1
ATOM 4851 O O . LEU B 1 130 ? 23.703 -7.676 -18.266 1 60.5 130 LEU B O 1
ATOM 4855 N N . VAL B 1 131 ? 23.469 -9.07 -16.5 1 56.41 131 VAL B N 1
ATOM 4856 C CA . VAL B 1 131 ? 24.422 -8.367 -15.656 1 56.41 131 VAL B CA 1
ATOM 4857 C C . VAL B 1 131 ? 25.484 -9.344 -15.156 1 56.41 131 VAL B C 1
ATOM 4859 O O . VAL B 1 131 ? 25.188 -10.484 -14.812 1 56.41 131 VAL B O 1
ATOM 4862 N N . GLU B 1 132 ? 26.688 -9.086 -15.5 1 48.75 132 GLU B N 1
ATOM 4863 C CA . GLU B 1 132 ? 27.766 -9.914 -14.977 1 48.75 132 GLU B CA 1
ATOM 4864 C C . GLU B 1 132 ? 27.812 -9.852 -13.453 1 48.75 132 GLU B C 1
ATOM 4866 O O . GLU B 1 132 ? 27.953 -8.766 -12.875 1 48.75 132 GLU B O 1
ATOM 4871 N N . GLY B 1 133 ? 27.031 -10.453 -12.797 1 47.59 133 GLY B N 1
ATOM 4872 C CA . GLY B 1 133 ? 26.969 -10.367 -11.344 1 47.59 133 GLY B CA 1
ATOM 4873 C C . GLY B 1 133 ? 28.234 -10.844 -10.664 1 47.59 133 GLY B C 1
ATOM 4874 O O . GLY B 1 133 ? 28.938 -11.711 -11.18 1 47.59 133 GLY B O 1
ATOM 4875 N N . LYS B 1 134 ? 29.016 -9.977 -9.914 1 44.12 134 LYS B N 1
ATOM 4876 C CA . LYS B 1 134 ? 30.094 -10.406 -9.031 1 44.12 134 LYS B CA 1
ATOM 4877 C C . LYS B 1 134 ? 29.562 -11.305 -7.918 1 44.12 134 LYS B C 1
ATOM 4879 O O . LYS B 1 134 ? 28.734 -10.883 -7.105 1 44.12 134 LYS B O 1
ATOM 4884 N N . THR B 1 135 ? 29.344 -12.508 -8.141 1 41.62 135 THR B N 1
ATOM 4885 C CA . THR B 1 135 ? 28.844 -13.391 -7.094 1 41.62 135 THR B CA 1
ATOM 4886 C C . THR B 1 135 ? 29.844 -13.5 -5.945 1 41.62 135 THR B C 1
ATOM 4888 O O . THR B 1 135 ? 30.891 -14.125 -6.086 1 41.62 135 THR B O 1
ATOM 4891 N N . ASN B 1 136 ? 30.25 -12.477 -5.355 1 42.09 136 ASN B N 1
ATOM 4892 C CA . ASN B 1 136 ? 30.953 -12.945 -4.164 1 42.09 136 ASN B CA 1
ATOM 4893 C C . ASN B 1 136 ? 30.062 -13.836 -3.301 1 42.09 136 ASN B C 1
ATOM 4895 O O . ASN B 1 136 ? 29.359 -13.344 -2.406 1 42.09 136 ASN B O 1
ATOM 4899 N N . VAL B 1 137 ? 29.5 -14.805 -3.832 1 43.72 137 VAL B N 1
ATOM 4900 C CA . VAL B 1 137 ? 28.594 -15.703 -3.111 1 43.72 137 VAL B CA 1
ATOM 4901 C C . VAL B 1 137 ? 29.359 -16.422 -2.004 1 43.72 137 VAL B C 1
ATOM 4903 O O . VAL B 1 137 ? 30.297 -17.188 -2.279 1 43.72 137 VAL B O 1
ATOM 4906 N N . TYR B 1 138 ? 29.656 -15.82 -0.937 1 45.72 138 TYR B N 1
ATOM 4907 C CA . TYR B 1 138 ? 29.984 -16.75 0.144 1 45.72 138 TYR B CA 1
ATOM 4908 C C . TYR B 1 138 ? 29.031 -17.938 0.145 1 45.72 138 TYR B C 1
ATOM 4910 O O . TYR B 1 138 ? 27.812 -17.766 0.036 1 45.72 138 TYR B O 1
ATOM 4918 N N . GLU B 1 139 ? 29.469 -19.016 -0.327 1 55.62 139 GLU B N 1
ATOM 4919 C CA . GLU B 1 139 ? 28.75 -20.297 -0.346 1 55.62 139 GLU B CA 1
ATOM 4920 C C . GLU B 1 139 ? 28.203 -20.641 1.031 1 55.62 139 GLU B C 1
ATOM 4922 O O . GLU B 1 139 ? 28.953 -20.922 1.961 1 55.62 139 GLU B O 1
ATOM 4927 N N . ALA B 1 140 ? 27.062 -20.156 1.373 1 60.72 140 ALA B N 1
ATOM 4928 C CA . ALA B 1 140 ? 26.438 -20.562 2.623 1 60.72 140 ALA B CA 1
ATOM 4929 C C . ALA B 1 140 ? 26.391 -22.094 2.734 1 60.72 140 ALA B C 1
ATOM 4931 O O . ALA B 1 140 ? 26.219 -22.781 1.732 1 60.72 140 ALA B O 1
ATOM 4932 N N . VAL B 1 141 ? 26.953 -22.656 3.893 1 68.25 141 VAL B N 1
ATOM 4933 C CA . VAL B 1 141 ? 26.906 -24.062 4.238 1 68.25 141 VAL B CA 1
ATOM 4934 C C . VAL B 1 141 ? 25.469 -24.578 4.152 1 68.25 141 VAL B C 1
ATOM 4936 O O . VAL B 1 141 ? 24.547 -23.938 4.668 1 68.25 141 VAL B O 1
ATOM 4939 N N . PRO B 1 142 ? 25.281 -25.578 3.332 1 73 142 PRO B N 1
ATOM 4940 C CA . PRO B 1 142 ? 23.938 -26.141 3.166 1 73 142 PRO B CA 1
ATOM 4941 C C . PRO B 1 142 ? 23.203 -26.297 4.492 1 73 142 PRO B C 1
ATOM 4943 O O . PRO B 1 142 ? 21.984 -26.078 4.559 1 73 142 PRO B O 1
ATOM 4946 N N . GLN B 1 143 ? 23.938 -26.656 5.496 1 76.62 143 GLN B N 1
ATOM 4947 C CA . GLN B 1 143 ? 23.312 -26.844 6.801 1 76.62 143 GLN B CA 1
ATOM 4948 C C . GLN B 1 143 ? 22.734 -25.531 7.32 1 76.62 143 GLN B C 1
ATOM 4950 O O . GLN B 1 143 ? 21.656 -25.531 7.938 1 76.62 143 GLN B O 1
ATOM 4955 N N . ASP B 1 144 ? 23.453 -24.469 7.066 1 80.69 144 ASP B N 1
ATOM 4956 C CA . ASP B 1 144 ? 22.984 -23.172 7.523 1 80.69 144 ASP B CA 1
ATOM 4957 C C . ASP B 1 144 ? 21.766 -22.719 6.723 1 80.69 144 ASP B C 1
ATOM 4959 O O . ASP B 1 144 ? 20.844 -22.109 7.277 1 80.69 144 ASP B O 1
ATOM 4963 N N . ILE B 1 145 ? 21.75 -23.047 5.488 1 77.69 145 ILE B N 1
ATOM 4964 C CA . ILE B 1 145 ? 20.609 -22.703 4.629 1 77.69 145 ILE B CA 1
ATOM 4965 C C . ILE B 1 145 ? 19.359 -23.438 5.117 1 77.69 145 ILE B C 1
ATOM 4967 O O . ILE B 1 145 ? 18.281 -22.844 5.184 1 77.69 145 ILE B O 1
ATOM 4971 N N . PHE B 1 146 ? 19.594 -24.656 5.473 1 78.25 146 PHE B N 1
ATOM 4972 C CA . PHE B 1 146 ? 18.469 -25.453 5.957 1 78.25 146 PHE B CA 1
ATOM 4973 C C . PHE B 1 146 ? 17.969 -24.906 7.293 1 78.25 146 PHE B C 1
ATOM 4975 O O . PHE B 1 146 ? 16.766 -24.812 7.516 1 78.25 146 PHE B O 1
ATOM 4982 N N . ALA B 1 147 ? 18.891 -24.625 8.156 1 84.44 147 ALA B N 1
ATOM 4983 C CA . ALA B 1 147 ? 18.516 -24.062 9.453 1 84.44 147 ALA B CA 1
ATOM 4984 C C . ALA B 1 147 ? 17.734 -22.766 9.281 1 84.44 147 ALA B C 1
ATOM 4986 O O . ALA B 1 147 ? 16.75 -22.531 9.984 1 84.44 147 ALA B O 1
ATOM 4987 N N . ASP B 1 148 ? 18.188 -21.984 8.398 1 85.81 148 ASP B N 1
ATOM 4988 C CA . ASP B 1 148 ? 17.516 -20.719 8.141 1 85.81 148 ASP B CA 1
ATOM 4989 C C . ASP B 1 148 ? 16.109 -20.953 7.598 1 85.81 148 ASP B C 1
ATOM 4991 O O . ASP B 1 148 ? 15.18 -20.203 7.906 1 85.81 148 ASP B O 1
ATOM 4995 N N . LEU B 1 149 ? 16.016 -21.969 6.797 1 81.38 149 LEU B N 1
ATOM 4996 C CA . LEU B 1 149 ? 14.703 -22.312 6.273 1 81.38 149 LEU B CA 1
ATOM 4997 C C . LEU B 1 149 ? 13.734 -22.641 7.41 1 81.38 149 LEU B C 1
ATOM 4999 O O . LEU B 1 149 ? 12.602 -22.141 7.43 1 81.38 149 LEU B O 1
ATOM 5003 N N . LEU B 1 150 ? 14.148 -23.438 8.305 1 85.06 150 LEU B N 1
ATOM 5004 C CA . LEU B 1 150 ? 13.312 -23.812 9.438 1 85.06 150 LEU B CA 1
ATOM 5005 C C . LEU B 1 150 ? 12.938 -22.594 10.273 1 85.06 150 LEU B C 1
ATOM 5007 O O . LEU B 1 150 ? 11.797 -22.453 10.711 1 85.06 150 LEU B O 1
ATOM 5011 N N . ARG B 1 151 ? 13.938 -21.797 10.484 1 89.94 151 ARG B N 1
ATOM 5012 C CA . ARG B 1 151 ? 13.688 -20.578 11.25 1 89.94 151 ARG B CA 1
ATOM 5013 C C . ARG B 1 151 ? 12.68 -19.672 10.539 1 89.94 151 ARG B C 1
ATOM 5015 O O . ARG B 1 151 ? 11.844 -19.047 11.188 1 89.94 151 ARG B O 1
ATOM 5022 N N . ASN B 1 152 ? 12.695 -19.656 9.266 1 89.44 152 ASN B N 1
ATOM 5023 C CA . ASN B 1 152 ? 11.836 -18.766 8.492 1 89.44 152 ASN B CA 1
ATOM 5024 C C . ASN B 1 152 ? 10.43 -19.344 8.336 1 89.44 152 ASN B C 1
ATOM 5026 O O . ASN B 1 152 ? 9.5 -18.609 8 1 89.44 152 ASN B O 1
ATOM 5030 N N . ILE B 1 153 ? 10.297 -20.562 8.531 1 87.5 153 ILE B N 1
ATOM 5031 C CA . ILE B 1 153 ? 8.969 -21.156 8.555 1 87.5 153 ILE B CA 1
ATOM 5032 C C . ILE B 1 153 ? 8.18 -20.594 9.734 1 87.5 153 ILE B C 1
ATOM 5034 O O . ILE B 1 153 ? 6.965 -20.391 9.641 1 87.5 153 ILE B O 1
ATOM 5038 N N . ILE B 1 154 ? 8.945 -20.359 10.859 1 92.25 154 ILE B N 1
ATOM 5039 C CA . ILE B 1 154 ? 8.336 -19.797 12.055 1 92.25 154 ILE B CA 1
ATOM 5040 C C . ILE B 1 154 ? 8.938 -18.422 12.352 1 92.25 154 ILE B C 1
ATOM 5042 O O . ILE B 1 154 ? 9.883 -18.312 13.133 1 92.25 154 ILE B O 1
ATOM 5046 N N . PRO B 1 155 ? 8.328 -17.469 11.812 1 90.44 155 PRO B N 1
ATOM 5047 C CA . PRO B 1 155 ? 8.906 -16.156 12.07 1 90.44 155 PRO B CA 1
ATOM 5048 C C . PRO B 1 155 ? 8.734 -15.711 13.523 1 90.44 155 PRO B C 1
ATOM 5050 O O . PRO B 1 155 ? 7.707 -16 14.141 1 90.44 155 PRO B O 1
ATOM 5053 N N . ASP B 1 156 ? 9.688 -15.055 14.109 1 89.25 156 ASP B N 1
ATOM 5054 C CA . ASP B 1 156 ? 9.625 -14.594 15.492 1 89.25 156 ASP B CA 1
ATOM 5055 C C . ASP B 1 156 ? 8.781 -13.328 15.617 1 89.25 156 ASP B C 1
ATOM 5057 O O . ASP B 1 156 ? 8.375 -12.953 16.719 1 89.25 156 ASP B O 1
ATOM 5061 N N . ASN B 1 157 ? 8.547 -12.672 14.523 1 92.12 157 ASN B N 1
ATOM 5062 C CA . ASN B 1 157 ? 7.715 -11.477 14.453 1 92.12 157 ASN B CA 1
ATOM 5063 C C . ASN B 1 157 ? 6.918 -11.43 13.156 1 92.12 157 ASN B C 1
ATOM 5065 O O . ASN B 1 157 ? 7.492 -11.273 12.078 1 92.12 157 ASN B O 1
ATOM 5069 N N . MET B 1 158 ? 5.656 -11.461 13.195 1 92.31 158 MET B N 1
ATOM 5070 C CA . MET B 1 158 ? 4.789 -11.547 12.023 1 92.31 158 MET B CA 1
ATOM 5071 C C . MET B 1 158 ? 4.859 -10.273 11.188 1 92.31 158 MET B C 1
ATOM 5073 O O . MET B 1 158 ? 4.777 -10.328 9.961 1 92.31 158 MET B O 1
ATOM 5077 N N . VAL B 1 159 ? 4.984 -9.133 11.805 1 93.12 159 VAL B N 1
ATOM 5078 C CA . VAL B 1 159 ? 5.055 -7.863 11.086 1 93.12 159 VAL B CA 1
ATOM 5079 C C . VAL B 1 159 ? 6.406 -7.734 10.391 1 93.12 159 VAL B C 1
ATOM 5081 O O . VAL B 1 159 ? 6.473 -7.363 9.211 1 93.12 159 VAL B O 1
ATOM 5084 N N . GLU B 1 160 ? 7.445 -8.102 11.133 1 92.69 160 GLU B N 1
ATOM 5085 C CA . GLU B 1 160 ? 8.789 -8.039 10.555 1 92.69 160 GLU B CA 1
ATOM 5086 C C . GLU B 1 160 ? 8.914 -8.977 9.367 1 92.69 160 GLU B C 1
ATOM 5088 O O . GLU B 1 160 ? 9.633 -8.68 8.406 1 92.69 160 GLU B O 1
ATOM 5093 N N . ALA B 1 161 ? 8.234 -10.07 9.375 1 94 161 ALA B N 1
ATOM 5094 C CA . ALA B 1 161 ? 8.281 -11.055 8.305 1 94 161 ALA B CA 1
ATOM 5095 C C . ALA B 1 161 ? 7.809 -10.461 6.984 1 94 161 ALA B C 1
ATOM 5097 O O . ALA B 1 161 ? 8.07 -11.016 5.914 1 94 161 ALA B O 1
ATOM 5098 N N . THR B 1 162 ? 7.141 -9.312 7.023 1 94.25 162 THR B N 1
ATOM 5099 C CA . THR B 1 162 ? 6.625 -8.695 5.809 1 94.25 162 THR B CA 1
ATOM 5100 C C . THR B 1 162 ? 7.742 -7.977 5.055 1 94.25 162 THR B C 1
ATOM 5102 O O . THR B 1 162 ? 7.578 -7.613 3.887 1 94.25 162 THR B O 1
ATOM 5105 N N . PHE B 1 163 ? 8.938 -7.773 5.742 1 92.31 163 PHE B N 1
ATOM 5106 C CA . PHE B 1 163 ? 9.961 -7.008 5.035 1 92.31 163 PHE B CA 1
ATOM 5107 C C . PHE B 1 163 ? 11.352 -7.523 5.367 1 92.31 163 PHE B C 1
ATOM 5109 O O . PHE B 1 163 ? 12.344 -7.094 4.766 1 92.31 163 PHE B O 1
ATOM 5116 N N . ARG B 1 164 ? 11.43 -8.469 6.355 1 92.69 164 ARG B N 1
ATOM 5117 C CA . ARG B 1 164 ? 12.734 -9.031 6.699 1 92.69 164 ARG B CA 1
ATOM 5118 C C . ARG B 1 164 ? 12.625 -10.531 6.977 1 92.69 164 ARG B C 1
ATOM 5120 O O . ARG B 1 164 ? 11.547 -11.031 7.285 1 92.69 164 ARG B O 1
ATOM 5127 N N . GLN B 1 165 ? 13.75 -11.219 6.844 1 91 165 GLN B N 1
ATOM 5128 C CA . GLN B 1 165 ? 13.828 -12.648 7.125 1 91 165 GLN B CA 1
ATOM 5129 C C . GLN B 1 165 ? 15.141 -13 7.828 1 91 165 GLN B C 1
ATOM 5131 O O . GLN B 1 165 ? 16.094 -12.211 7.812 1 91 165 GLN B O 1
ATOM 5136 N N . THR B 1 166 ? 15.125 -14.156 8.469 1 89.31 166 THR B N 1
ATOM 5137 C CA . THR B 1 166 ? 16.312 -14.625 9.18 1 89.31 166 THR B CA 1
ATOM 5138 C C . THR B 1 166 ? 17.328 -15.219 8.211 1 89.31 166 THR B C 1
ATOM 5140 O O . THR B 1 166 ? 16.953 -15.945 7.285 1 89.31 166 THR B O 1
ATOM 5143 N N . GLN B 1 167 ? 18.5 -14.781 8.336 1 86.56 167 GLN B N 1
ATOM 5144 C CA . GLN B 1 167 ? 19.578 -15.305 7.508 1 86.56 167 GLN B CA 1
ATOM 5145 C C . GLN B 1 167 ? 20.875 -15.383 8.281 1 86.56 167 GLN B C 1
ATOM 5147 O O . GLN B 1 167 ? 21.219 -14.453 9.023 1 86.56 167 GLN B O 1
ATOM 5152 N N . THR B 1 168 ? 21.516 -16.453 8.18 1 84.56 168 THR B N 1
ATOM 5153 C CA . THR B 1 168 ? 22.828 -16.625 8.797 1 84.56 168 THR B CA 1
ATOM 5154 C C . THR B 1 168 ? 23.875 -15.797 8.062 1 84.56 168 THR B C 1
ATOM 5156 O O . THR B 1 168 ? 23.953 -15.812 6.832 1 84.56 168 THR B O 1
ATOM 5159 N N . LYS B 1 169 ? 24.594 -14.969 8.812 1 82.94 169 LYS B N 1
ATOM 5160 C CA . LYS B 1 169 ? 25.641 -14.125 8.266 1 82.94 169 LYS B CA 1
ATOM 5161 C C . LYS B 1 169 ? 27.016 -14.562 8.75 1 82.94 169 LYS B C 1
ATOM 5163 O O . LYS B 1 169 ? 27.156 -15.094 9.859 1 82.94 169 LYS B O 1
ATOM 5168 N N . TYR B 1 170 ? 27.953 -14.359 7.789 1 78.62 170 TYR B N 1
ATOM 5169 C CA . TYR B 1 170 ? 29.328 -14.703 8.117 1 78.62 170 TYR B CA 1
ATOM 5170 C C . TYR B 1 170 ? 30.203 -13.461 8.172 1 78.62 170 TYR B C 1
ATOM 5172 O O . TYR B 1 170 ? 30.156 -12.617 7.281 1 78.62 170 TYR B O 1
ATOM 5180 N N . SER B 1 171 ? 30.672 -13.07 9.227 1 76.75 171 SER B N 1
ATOM 5181 C CA . SER B 1 171 ? 31.578 -11.938 9.352 1 76.75 171 SER B CA 1
ATOM 5182 C C . SER B 1 171 ? 32.969 -12.383 9.852 1 76.75 171 SER B C 1
ATOM 5184 O O . SER B 1 171 ? 33.062 -13.375 10.578 1 76.75 171 SER B O 1
ATOM 5186 N N . HIS B 1 172 ? 34 -11.734 9.164 1 74.06 172 HIS B N 1
ATOM 5187 C CA . HIS B 1 172 ? 35.344 -12.016 9.617 1 74.06 172 HIS B CA 1
ATOM 5188 C C . HIS B 1 172 ? 35.688 -11.203 10.867 1 74.06 172 HIS B C 1
ATOM 5190 O O . HIS B 1 172 ? 35.5 -9.984 10.891 1 74.06 172 HIS B O 1
ATOM 5196 N N . GLU B 1 173 ? 35.688 -11.812 11.883 1 68.62 173 GLU B N 1
ATOM 5197 C CA . GLU B 1 173 ? 36.156 -11.117 13.086 1 68.62 173 GLU B CA 1
ATOM 5198 C C . GLU B 1 173 ? 37.594 -11.445 13.383 1 68.62 173 GLU B C 1
ATOM 5200 O O . GLU B 1 173 ? 38.062 -12.562 13.133 1 68.62 173 GLU B O 1
ATOM 5205 N N . MET B 1 174 ? 38.438 -10.391 13.555 1 69.19 174 MET B N 1
ATOM 5206 C CA . MET B 1 174 ? 39.844 -10.562 13.945 1 69.19 174 MET B CA 1
ATOM 5207 C C . MET B 1 174 ? 39.938 -11.109 15.359 1 69.19 174 MET B C 1
ATOM 5209 O O . MET B 1 174 ? 39.406 -10.508 16.312 1 69.19 174 MET B O 1
ATOM 5213 N N . VAL B 1 175 ? 40.219 -12.359 15.367 1 65.38 175 VAL B N 1
ATOM 5214 C CA . VAL B 1 175 ? 40.406 -12.938 16.688 1 65.38 175 VAL B CA 1
ATOM 5215 C C . VAL B 1 175 ? 41.906 -13.086 16.969 1 65.38 175 VAL B C 1
ATOM 5217 O O . VAL B 1 175 ? 42.688 -13.352 16.062 1 65.38 175 VAL B O 1
ATOM 5220 N N . GLU B 1 176 ? 42.375 -12.719 18.172 1 63.44 176 GLU B N 1
ATOM 5221 C CA . GLU B 1 176 ? 43.75 -12.867 18.625 1 63.44 176 GLU B CA 1
ATOM 5222 C C . GLU B 1 176 ? 44.094 -14.336 18.844 1 63.44 176 GLU B C 1
ATOM 5224 O O . GLU B 1 176 ? 43.344 -15.07 19.5 1 63.44 176 GLU B O 1
ATOM 5229 N N . GLN B 1 177 ? 44.781 -14.914 17.906 1 61.25 177 GLN B N 1
ATOM 5230 C CA . GLN B 1 177 ? 45.281 -16.25 18.172 1 61.25 177 GLN B CA 1
ATOM 5231 C C . GLN B 1 177 ? 46.688 -16.203 18.75 1 61.25 177 GLN B C 1
ATOM 5233 O O . GLN B 1 177 ? 47.562 -15.508 18.234 1 61.25 177 GLN B O 1
ATOM 5238 N N . PHE B 1 178 ? 46.781 -16.734 19.984 1 59.09 178 PHE B N 1
ATOM 5239 C CA . PHE B 1 178 ? 48.094 -16.875 20.609 1 59.09 178 PHE B CA 1
ATOM 5240 C C . PHE B 1 178 ? 48.906 -18 19.969 1 59.09 178 PHE B C 1
ATOM 5242 O O . PHE B 1 178 ? 48.438 -19.141 19.891 1 59.09 178 PHE B O 1
ATOM 5249 N N . GLN B 1 179 ? 49.656 -17.734 19.062 1 56.5 179 GLN B N 1
ATOM 5250 C CA . GLN B 1 179 ? 50.562 -18.781 18.594 1 56.5 179 GLN B CA 1
ATOM 5251 C C . GLN B 1 179 ? 51.781 -18.922 19.516 1 56.5 179 GLN B C 1
ATOM 5253 O O . GLN B 1 179 ? 52.469 -17.953 19.812 1 56.5 179 GLN B O 1
ATOM 5258 N N . LEU B 1 180 ? 51.781 -20 20.234 1 51.16 180 LEU B N 1
ATOM 5259 C CA . LEU B 1 180 ? 53 -20.375 20.953 1 51.16 180 LEU B CA 1
ATOM 5260 C C . LEU B 1 180 ? 54.125 -20.656 19.984 1 51.16 180 LEU B C 1
ATOM 5262 O O . LEU B 1 180 ? 54 -21.469 19.078 1 51.16 180 LEU B O 1
ATOM 5266 N N . VAL B 1 181 ? 54.844 -19.703 19.609 1 46.69 181 VAL B N 1
ATOM 5267 C CA . VAL B 1 181 ? 56.062 -20.016 18.875 1 46.69 181 VAL B CA 1
ATOM 5268 C C . VAL B 1 181 ? 56.938 -20.922 19.719 1 46.69 181 VAL B C 1
ATOM 5270 O O . VAL B 1 181 ? 57.375 -20.547 20.828 1 46.69 181 VAL B O 1
ATOM 5273 N N . ASP B 1 182 ? 56.75 -22.25 19.547 1 43.62 182 ASP B N 1
ATOM 5274 C CA . ASP B 1 182 ? 57.688 -23.172 20.141 1 43.62 182 ASP B CA 1
ATOM 5275 C C . ASP B 1 182 ? 59.094 -22.906 19.641 1 43.62 182 ASP B C 1
ATOM 5277 O O . ASP B 1 182 ? 59.406 -23.094 18.469 1 43.62 182 ASP B O 1
ATOM 5281 N N . ASN B 1 183 ? 59.719 -21.797 19.984 1 41.94 183 ASN B N 1
ATOM 5282 C CA . ASN B 1 183 ? 61.156 -21.734 19.766 1 41.94 183 ASN B CA 1
ATOM 5283 C C . ASN B 1 183 ? 61.906 -22.859 20.5 1 41.94 183 ASN B C 1
ATOM 5285 O O . ASN B 1 183 ? 62.25 -22.719 21.672 1 41.94 183 ASN B O 1
ATOM 5289 N N . SER B 1 184 ? 61.594 -24.062 20.266 1 39.19 184 SER B N 1
ATOM 5290 C CA . SER B 1 184 ? 62.375 -25.125 20.891 1 39.19 184 SER B CA 1
ATOM 5291 C C . SER B 1 184 ? 63.844 -24.969 20.547 1 39.19 184 SER B C 1
ATOM 5293 O O . SER B 1 184 ? 64.688 -25.766 21 1 39.19 184 SER B O 1
ATOM 5295 N N . THR B 1 185 ? 64.375 -24.422 19.547 1 35.44 185 THR B N 1
ATOM 5296 C CA . THR B 1 185 ? 65.812 -24.703 19.547 1 35.44 185 THR B CA 1
ATOM 5297 C C . THR B 1 185 ? 66.5 -23.984 20.703 1 35.44 185 THR B C 1
ATOM 5299 O O . THR B 1 185 ? 67.562 -24.375 21.125 1 35.44 185 THR B O 1
ATOM 5302 N N . ARG B 1 186 ? 66.688 -22.562 20.875 1 31.39 186 ARG B N 1
ATOM 5303 C CA . ARG B 1 186 ? 67.75 -22.141 21.781 1 31.39 186 ARG B CA 1
ATOM 5304 C C . ARG B 1 186 ? 67.375 -22.453 23.234 1 31.39 186 ARG B C 1
ATOM 5306 O O . ARG B 1 186 ? 66.312 -22.125 23.688 1 31.39 186 ARG B O 1
ATOM 5313 N N . LYS B 1 187 ? 68.188 -23.297 23.922 1 35.34 187 LYS B N 1
ATOM 5314 C CA . LYS B 1 187 ? 68.125 -23.812 25.297 1 35.34 187 LYS B CA 1
ATOM 5315 C C . LYS B 1 187 ? 67.75 -22.719 26.281 1 35.34 187 LYS B C 1
ATOM 5317 O O . LYS B 1 187 ? 66.938 -22.953 27.188 1 35.34 187 LYS B O 1
ATOM 5322 N N . ASN B 1 188 ? 68.812 -21.891 26.703 1 33.09 188 ASN B N 1
ATOM 5323 C CA . ASN B 1 188 ? 69 -21.219 28 1 33.09 188 ASN B CA 1
ATOM 5324 C C . ASN B 1 188 ? 68 -20.094 28.188 1 33.09 188 ASN B C 1
ATOM 5326 O O . ASN B 1 188 ? 67.688 -19.672 29.312 1 33.09 188 ASN B O 1
ATOM 5330 N N . ILE B 1 189 ? 68.062 -19 27.312 1 33.81 189 ILE B N 1
ATOM 5331 C CA . ILE B 1 189 ? 67.75 -17.656 27.781 1 33.81 189 ILE B CA 1
ATOM 5332 C C . ILE B 1 189 ? 66.25 -17.594 28.203 1 33.81 189 ILE B C 1
ATOM 5334 O O . ILE B 1 189 ? 65.438 -18.359 27.719 1 33.81 189 ILE B O 1
ATOM 5338 N N . SER B 1 190 ? 65.812 -16.625 29.188 1 37.25 190 SER B N 1
ATOM 5339 C CA . SER B 1 190 ? 64.562 -16.219 29.812 1 37.25 190 SER B CA 1
ATOM 5340 C C . SER B 1 190 ? 63.469 -16.156 28.766 1 37.25 190 SER B C 1
ATOM 5342 O O . SER B 1 190 ? 63.531 -15.406 27.797 1 37.25 190 SER B O 1
ATOM 5344 N N . SER B 1 191 ? 63.062 -17.297 28.25 1 37.66 191 SER B N 1
ATOM 5345 C CA . SER B 1 191 ? 62.094 -17.531 27.188 1 37.66 191 SER B CA 1
ATOM 5346 C C . SER B 1 191 ? 60.812 -16.688 27.391 1 37.66 191 SER B C 1
ATOM 5348 O O . SER B 1 191 ? 60.031 -16.969 28.281 1 37.66 191 SER B O 1
ATOM 5350 N N . ASN B 1 192 ? 61.062 -15.312 27.672 1 38.34 192 ASN B N 1
ATOM 5351 C CA . ASN B 1 192 ? 59.875 -14.484 27.516 1 38.34 192 ASN B CA 1
ATOM 5352 C C . ASN B 1 192 ? 59.031 -14.922 26.328 1 38.34 192 ASN B C 1
ATOM 5354 O O . ASN B 1 192 ? 59.5 -14.883 25.188 1 38.34 192 ASN B O 1
ATOM 5358 N N . GLN B 1 193 ? 58.281 -16.016 26.453 1 40.75 193 GLN B N 1
ATOM 5359 C CA . GLN B 1 193 ? 57.219 -16.453 25.562 1 40.75 193 GLN B CA 1
ATOM 5360 C C . GLN B 1 193 ? 56.469 -15.266 24.953 1 40.75 193 GLN B C 1
ATOM 5362 O O . GLN B 1 193 ? 55.75 -14.562 25.656 1 40.75 193 GLN B O 1
ATOM 5367 N N . ASN B 1 194 ? 57.188 -14.445 24.156 1 44.34 194 ASN B N 1
ATOM 5368 C CA . ASN B 1 194 ? 56.5 -13.43 23.391 1 44.34 194 ASN B CA 1
ATOM 5369 C C . ASN B 1 194 ? 55.344 -14.031 22.547 1 44.34 194 ASN B C 1
ATOM 5371 O O . ASN B 1 194 ? 55.594 -14.859 21.672 1 44.34 194 ASN B O 1
ATOM 5375 N N . SER B 1 195 ? 54.312 -14.516 23.156 1 49.53 195 SER B N 1
ATOM 5376 C CA . SER B 1 195 ? 53.062 -14.82 22.453 1 49.53 195 SER B CA 1
ATOM 5377 C C . SER B 1 195 ? 52.719 -13.719 21.469 1 49.53 195 SER B C 1
ATOM 5379 O O . SER B 1 195 ? 52.719 -12.539 21.812 1 49.53 195 SER B O 1
ATOM 5381 N N . THR B 1 196 ? 53.219 -13.797 20.25 1 54.69 196 THR B N 1
ATOM 5382 C CA . THR B 1 196 ? 52.75 -12.852 19.234 1 54.69 196 THR B CA 1
ATOM 5383 C C . THR B 1 196 ? 51.281 -13.039 18.938 1 54.69 196 THR B C 1
ATOM 5385 O O . THR B 1 196 ? 50.844 -14.156 18.641 1 54.69 196 THR B O 1
ATOM 5388 N N . ILE B 1 197 ? 50.438 -12.242 19.484 1 58 197 ILE B N 1
ATOM 5389 C CA . ILE B 1 197 ? 49.031 -12.148 19.141 1 58 197 ILE B CA 1
ATOM 5390 C C . ILE B 1 197 ? 48.875 -11.875 17.641 1 58 197 ILE B C 1
ATOM 5392 O O . ILE B 1 197 ? 49.375 -10.859 17.141 1 58 197 ILE B O 1
ATOM 5396 N N . GLN B 1 198 ? 48.875 -12.984 16.859 1 61.56 198 GLN B N 1
ATOM 5397 C CA . GLN B 1 198 ? 48.531 -12.758 15.461 1 61.56 198 GLN B CA 1
ATOM 5398 C C . GLN B 1 198 ? 47.031 -12.609 15.273 1 61.56 198 GLN B C 1
ATOM 5400 O O . GLN B 1 198 ? 46.25 -13.375 15.852 1 61.56 198 GLN B O 1
ATOM 5405 N N . MET B 1 199 ? 46.594 -11.5 14.828 1 65.19 199 MET B N 1
ATOM 5406 C CA . MET B 1 199 ? 45.188 -11.266 14.484 1 65.19 199 MET B CA 1
ATOM 5407 C C . MET B 1 199 ? 44.781 -12.102 13.281 1 65.19 199 MET B C 1
ATOM 5409 O O . MET B 1 199 ? 45.375 -11.992 12.211 1 65.19 199 MET B O 1
ATOM 5413 N N . VAL B 1 200 ? 44.219 -13.336 13.594 1 67.19 200 VAL B N 1
ATOM 5414 C CA . VAL B 1 200 ? 43.719 -14.156 12.492 1 67.19 200 VAL B CA 1
ATOM 5415 C C . VAL B 1 200 ? 42.25 -13.812 12.211 1 67.19 200 VAL B C 1
ATOM 5417 O O . VAL B 1 200 ? 41.5 -13.492 13.133 1 67.19 200 VAL B O 1
ATOM 5420 N N . GLN B 1 201 ? 41.906 -13.703 10.93 1 71.62 201 GLN B N 1
ATOM 5421 C CA . GLN B 1 201 ? 40.531 -13.461 10.477 1 71.62 201 GLN B CA 1
ATOM 5422 C C . GLN B 1 201 ? 39.688 -14.727 10.586 1 71.62 201 GLN B C 1
ATOM 5424 O O . GLN B 1 201 ? 40 -15.742 9.945 1 71.62 201 GLN B O 1
ATOM 5429 N N . LYS B 1 202 ? 39.031 -14.867 11.758 1 71.44 202 LYS B N 1
ATOM 5430 C CA . LYS B 1 202 ? 38.125 -16 11.891 1 71.44 202 LYS B CA 1
ATOM 5431 C C . LYS B 1 202 ? 36.719 -15.648 11.367 1 71.44 202 LYS B C 1
ATOM 5433 O O . LYS B 1 202 ? 36.219 -14.547 11.602 1 71.44 202 LYS B O 1
ATOM 5438 N N . LEU B 1 203 ? 36.25 -16.656 10.508 1 75.56 203 LEU B N 1
ATOM 5439 C CA . LEU B 1 203 ? 34.875 -16.516 10.008 1 75.56 203 LEU B CA 1
ATOM 5440 C C . LEU B 1 203 ? 33.875 -16.797 11.109 1 75.56 203 LEU B C 1
ATOM 5442 O O . LEU B 1 203 ? 33.844 -17.906 11.68 1 75.56 203 LEU B O 1
ATOM 5446 N N . VAL B 1 204 ? 33.312 -15.836 11.711 1 80.38 204 VAL B N 1
ATOM 5447 C CA . VAL B 1 204 ? 32.281 -15.984 12.75 1 80.38 204 VAL B CA 1
ATOM 5448 C C . VAL B 1 204 ? 30.906 -16.016 12.117 1 80.38 204 VAL B C 1
ATOM 5450 O O . VAL B 1 204 ? 30.594 -15.188 11.258 1 80.38 204 VAL B O 1
ATOM 5453 N N . LYS B 1 205 ? 30.188 -17.141 12.586 1 83.5 205 LYS B N 1
ATOM 5454 C CA . LYS B 1 205 ? 28.797 -17.344 12.156 1 83.5 205 LYS B CA 1
ATOM 5455 C C . LYS B 1 205 ? 27.828 -16.672 13.109 1 83.5 205 LYS B C 1
ATOM 5457 O O . LYS B 1 205 ? 27.984 -16.75 14.328 1 83.5 205 LYS B O 1
ATOM 5462 N N . SER B 1 206 ? 26.969 -15.758 12.57 1 85.94 206 SER B N 1
ATOM 5463 C CA . SER B 1 206 ? 25.922 -15.156 13.391 1 85.94 206 SER B CA 1
ATOM 5464 C C . SER B 1 206 ? 24.578 -15.172 12.664 1 85.94 206 SER B C 1
ATOM 5466 O O . SER B 1 206 ? 24.531 -15.086 11.438 1 85.94 206 SER B O 1
ATOM 5468 N N . VAL B 1 207 ? 23.531 -15.461 13.477 1 87.56 207 VAL B N 1
ATOM 5469 C CA . VAL B 1 207 ? 22.188 -15.43 12.922 1 87.56 207 VAL B CA 1
ATOM 5470 C C . VAL B 1 207 ? 21.656 -14 12.93 1 87.56 207 VAL B C 1
ATOM 5472 O O . VAL B 1 207 ? 21.594 -13.359 13.984 1 87.56 207 VAL B O 1
ATOM 5475 N N . GLY B 1 208 ? 21.438 -13.461 11.805 1 88.88 208 GLY B N 1
ATOM 5476 C CA . GLY B 1 208 ? 20.922 -12.102 11.703 1 88.88 208 GLY B CA 1
ATOM 5477 C C . GLY B 1 208 ? 19.703 -11.992 10.812 1 88.88 208 GLY B C 1
ATOM 5478 O O . GLY B 1 208 ? 18.969 -12.961 10.625 1 88.88 208 GLY B O 1
ATOM 5479 N N . LYS B 1 209 ? 19.359 -10.727 10.469 1 90 209 LYS B N 1
ATOM 5480 C CA . LYS B 1 209 ? 18.219 -10.445 9.602 1 90 209 LYS B CA 1
ATOM 5481 C C . LYS B 1 209 ? 18.656 -9.797 8.289 1 90 209 LYS B C 1
ATOM 5483 O O . LYS B 1 209 ? 19.703 -9.148 8.242 1 90 209 LYS B O 1
ATOM 5488 N N . THR B 1 210 ? 18.016 -10.078 7.262 1 88.31 210 THR B N 1
ATOM 5489 C CA . THR B 1 210 ? 18.281 -9.453 5.969 1 88.31 210 THR B CA 1
ATOM 5490 C C . THR B 1 210 ? 16.984 -8.883 5.383 1 88.31 210 THR B C 1
ATOM 5492 O O . THR B 1 210 ? 15.891 -9.305 5.754 1 88.31 210 THR B O 1
ATOM 5495 N N . ASP B 1 211 ? 17.188 -7.859 4.539 1 88.38 211 ASP B N 1
ATOM 5496 C CA . ASP B 1 211 ? 16.031 -7.273 3.875 1 88.38 211 ASP B CA 1
ATOM 5497 C C . ASP B 1 211 ? 15.398 -8.266 2.9 1 88.38 211 ASP B C 1
ATOM 5499 O O . ASP B 1 211 ? 16.094 -9.062 2.279 1 88.38 211 ASP B O 1
ATOM 5503 N N . GLY B 1 212 ? 14.109 -8.234 2.746 1 87.69 212 GLY B N 1
ATOM 5504 C CA . GLY B 1 212 ? 13.305 -9.148 1.946 1 87.69 212 GLY B CA 1
ATOM 5505 C C . GLY B 1 212 ? 12.211 -9.836 2.74 1 87.69 212 GLY B C 1
ATOM 5506 O O . GLY B 1 212 ? 12.445 -10.305 3.854 1 87.69 212 GLY B O 1
ATOM 5507 N N . PRO B 1 213 ? 11.094 -9.891 2.268 1 89.88 213 PRO B N 1
ATOM 5508 C CA . PRO B 1 213 ? 9.992 -10.469 3.047 1 89.88 213 PRO B CA 1
ATOM 5509 C C . PRO B 1 213 ? 10.164 -11.969 3.281 1 89.88 213 PRO B C 1
ATOM 5511 O O . PRO B 1 213 ? 10.656 -12.68 2.404 1 89.88 213 PRO B O 1
ATOM 5514 N N . ASN B 1 214 ? 9.852 -12.422 4.445 1 91.31 214 ASN B N 1
ATOM 5515 C CA . ASN B 1 214 ? 9.734 -13.836 4.785 1 91.31 214 ASN B CA 1
ATOM 5516 C C . ASN B 1 214 ? 8.359 -14.391 4.422 1 91.31 214 ASN B C 1
ATOM 5518 O O . ASN B 1 214 ? 7.52 -14.594 5.297 1 91.31 214 ASN B O 1
ATOM 5522 N N . ILE B 1 215 ? 8.227 -14.672 3.16 1 86.94 215 ILE B N 1
ATOM 5523 C CA . ILE B 1 215 ? 6.938 -15.07 2.617 1 86.94 215 ILE B CA 1
ATOM 5524 C C . ILE B 1 215 ? 6.523 -16.422 3.207 1 86.94 215 ILE B C 1
ATOM 5526 O O . ILE B 1 215 ? 5.355 -16.625 3.545 1 86.94 215 ILE B O 1
ATOM 5530 N N . LEU B 1 216 ? 7.508 -17.266 3.35 1 85.25 216 LEU B N 1
ATOM 5531 C CA . LEU B 1 216 ? 7.23 -18.578 3.928 1 85.25 216 LEU B CA 1
ATOM 5532 C C . LEU B 1 216 ? 6.637 -18.438 5.324 1 85.25 216 LEU B C 1
ATOM 5534 O O . LEU B 1 216 ? 5.598 -19.031 5.625 1 85.25 216 LEU B O 1
ATOM 5538 N N . GLY B 1 217 ? 7.32 -17.75 6.113 1 90.56 217 GLY B N 1
ATOM 5539 C CA . GLY B 1 217 ? 6.848 -17.516 7.469 1 90.56 217 GLY B CA 1
ATOM 5540 C C . GLY B 1 217 ? 5.488 -16.859 7.527 1 90.56 217 GLY B C 1
ATOM 5541 O O . GLY B 1 217 ? 4.652 -17.203 8.367 1 90.56 217 GLY B O 1
ATOM 5542 N N . LEU B 1 218 ? 5.246 -15.914 6.633 1 91.62 218 LEU B N 1
ATOM 5543 C CA . LEU B 1 218 ? 3.973 -15.211 6.586 1 91.62 218 LEU B CA 1
ATOM 5544 C C . LEU B 1 218 ? 2.838 -16.156 6.219 1 91.62 218 LEU B C 1
ATOM 5546 O O . LEU B 1 218 ? 1.757 -16.094 6.809 1 91.62 218 LEU B O 1
ATOM 5550 N N . ILE B 1 219 ? 3.059 -17.016 5.273 1 87.56 219 ILE B N 1
ATOM 5551 C CA . ILE B 1 219 ? 2.043 -17.969 4.844 1 87.56 219 ILE B CA 1
ATOM 5552 C C . ILE B 1 219 ? 1.698 -18.906 5.996 1 87.56 219 ILE B C 1
ATOM 5554 O O . ILE B 1 219 ? 0.523 -19.125 6.297 1 87.56 219 ILE B O 1
ATOM 5558 N N . VAL B 1 220 ? 2.73 -19.406 6.637 1 88.56 220 VAL B N 1
ATOM 5559 C CA . VAL B 1 220 ? 2.52 -20.344 7.738 1 88.56 220 VAL B CA 1
ATOM 5560 C C . VAL B 1 220 ? 1.732 -19.656 8.852 1 88.56 220 VAL B C 1
ATOM 5562 O O . VAL B 1 220 ? 0.762 -20.219 9.367 1 88.56 220 VAL B O 1
ATOM 5565 N N . ALA B 1 221 ? 2.145 -18.5 9.234 1 93.5 221 ALA B N 1
ATOM 5566 C CA . ALA B 1 221 ? 1.444 -17.75 10.273 1 93.5 221 ALA B CA 1
ATOM 5567 C C . ALA B 1 221 ? -0.019 -17.531 9.898 1 93.5 221 ALA B C 1
ATOM 5569 O O . ALA B 1 221 ? -0.912 -17.719 10.734 1 93.5 221 ALA B O 1
ATOM 5570 N N . CYS B 1 222 ? -0.267 -17.125 8.68 1 92.88 222 CYS B N 1
ATOM 5571 C CA . CYS B 1 222 ? -1.621 -16.859 8.211 1 92.88 222 CYS B CA 1
ATOM 5572 C C . CYS B 1 222 ? -2.449 -18.141 8.164 1 92.88 222 CYS B C 1
ATOM 5574 O O . CYS B 1 222 ? -3.652 -18.109 8.422 1 92.88 222 CYS B O 1
ATOM 5576 N N . MET B 1 223 ? -1.829 -19.234 7.809 1 88.62 223 MET B N 1
ATOM 5577 C CA . MET B 1 223 ? -2.529 -20.516 7.797 1 88.62 223 MET B CA 1
ATOM 5578 C C . MET B 1 223 ? -3.016 -20.891 9.195 1 88.62 223 MET B C 1
ATOM 5580 O O . MET B 1 223 ? -4.125 -21.391 9.352 1 88.62 223 MET B O 1
ATOM 5584 N N . PHE B 1 224 ? -2.18 -20.656 10.242 1 92.44 224 PHE B N 1
ATOM 5585 C CA . PHE B 1 224 ? -2.584 -20.922 11.617 1 92.44 224 PHE B CA 1
ATOM 5586 C C . PHE B 1 224 ? -3.795 -20.078 12 1 92.44 224 PHE B C 1
ATOM 5588 O O . PHE B 1 224 ? -4.75 -20.578 12.594 1 92.44 224 PHE B O 1
ATOM 5595 N N . LEU B 1 225 ? -3.801 -18.844 11.633 1 94 225 LEU B N 1
ATOM 5596 C CA . LEU B 1 225 ? -4.902 -17.938 11.953 1 94 225 LEU B CA 1
ATOM 5597 C C . LEU B 1 225 ? -6.176 -18.359 11.227 1 94 225 LEU B C 1
ATOM 5599 O O . LEU B 1 225 ? -7.25 -18.422 11.836 1 94 225 LEU B O 1
ATOM 5603 N N . GLY B 1 226 ? -6.07 -18.641 9.93 1 91.88 226 GLY B N 1
ATOM 5604 C CA . GLY B 1 226 ? -7.223 -19.062 9.148 1 91.88 226 GLY B CA 1
ATOM 5605 C C . GLY B 1 226 ? -7.824 -20.359 9.633 1 91.88 226 GLY B C 1
ATOM 5606 O O . GLY B 1 226 ? -9.047 -20.484 9.766 1 91.88 226 GLY B O 1
ATOM 5607 N N . THR B 1 227 ? -7.004 -21.297 9.945 1 88.62 227 THR B N 1
ATOM 5608 C CA . THR B 1 227 ? -7.461 -22.594 10.422 1 88.62 227 THR B CA 1
ATOM 5609 C C . THR B 1 227 ? -8.164 -22.453 11.773 1 88.62 227 THR B C 1
ATOM 5611 O O . THR B 1 227 ? -9.219 -23.062 11.992 1 88.62 227 THR B O 1
ATOM 5614 N N . ALA B 1 228 ? -7.566 -21.688 12.711 1 93.19 228 ALA B N 1
ATOM 5615 C CA . ALA B 1 228 ? -8.188 -21.438 14.016 1 93.19 228 ALA B CA 1
ATOM 5616 C C . ALA B 1 228 ? -9.562 -20.797 13.852 1 93.19 228 ALA B C 1
ATOM 5618 O O . ALA B 1 228 ? -10.523 -21.188 14.508 1 93.19 228 ALA B O 1
ATOM 5619 N N . ALA B 1 229 ? -9.68 -19.844 12.992 1 93.19 229 ALA B N 1
ATOM 5620 C CA . ALA B 1 229 ? -10.953 -19.172 12.742 1 93.19 229 ALA B CA 1
ATOM 5621 C C . ALA B 1 229 ? -11.977 -20.125 12.156 1 93.19 229 ALA B C 1
ATOM 5623 O O . ALA B 1 229 ? -13.156 -20.094 12.516 1 93.19 229 ALA B O 1
ATOM 5624 N N . GLY B 1 230 ? -11.547 -20.938 11.227 1 88.06 230 GLY B N 1
ATOM 5625 C CA . GLY B 1 230 ? -12.43 -21.953 10.656 1 88.06 230 GLY B CA 1
ATOM 5626 C C . GLY B 1 230 ? -12.984 -22.906 11.688 1 88.06 230 GLY B C 1
ATOM 5627 O O . GLY B 1 230 ? -14.172 -23.25 11.656 1 88.06 230 GLY B O 1
ATOM 5628 N N . LYS B 1 231 ? -12.203 -23.234 12.602 1 87.19 231 LYS B N 1
ATOM 5629 C CA . LYS B 1 231 ? -12.609 -24.172 13.641 1 87.19 231 LYS B CA 1
ATOM 5630 C C . LYS B 1 231 ? -13.602 -23.516 14.602 1 87.19 231 LYS B C 1
ATOM 5632 O O . LYS B 1 231 ? -14.469 -24.203 15.164 1 87.19 231 LYS B O 1
ATOM 5637 N N . MET B 1 232 ? -13.508 -22.25 14.758 1 90.62 232 MET B N 1
ATOM 5638 C CA . MET B 1 232 ? -14.391 -21.516 15.664 1 90.62 232 MET B CA 1
ATOM 5639 C C . MET B 1 232 ? -15.781 -21.359 15.062 1 90.62 232 MET B C 1
ATOM 5641 O O . MET B 1 232 ? -16.734 -21.047 15.773 1 90.62 232 MET B O 1
ATOM 5645 N N . GLY B 1 233 ? -15.953 -21.547 13.766 1 82.62 233 GLY B N 1
ATOM 5646 C CA . GLY B 1 233 ? -17.25 -21.531 13.102 1 82.62 233 GLY B CA 1
ATOM 5647 C C . GLY B 1 233 ? -17.938 -20.188 13.18 1 82.62 233 GLY B C 1
ATOM 5648 O O . GLY B 1 233 ? -17.344 -19.156 12.836 1 82.62 233 GLY B O 1
ATOM 5649 N N . LYS B 1 234 ? -19.078 -20.125 13.695 1 87.25 234 LYS B N 1
ATOM 5650 C CA . LYS B 1 234 ? -19.938 -18.938 13.711 1 87.25 234 LYS B CA 1
ATOM 5651 C C . LYS B 1 234 ? -19.375 -17.859 14.625 1 87.25 234 LYS B C 1
ATOM 5653 O O . LYS B 1 234 ? -19.562 -16.672 14.383 1 87.25 234 LYS B O 1
ATOM 5658 N N . LYS B 1 235 ? -18.688 -18.297 15.633 1 92.12 235 LYS B N 1
ATOM 5659 C CA . LYS B 1 235 ? -18.109 -17.344 16.562 1 92.12 235 LYS B CA 1
ATOM 5660 C C . LYS B 1 235 ? -17.078 -16.469 15.875 1 92.12 235 LYS B C 1
ATOM 5662 O O . LYS B 1 235 ? -16.844 -15.328 16.297 1 92.12 235 LYS B O 1
ATOM 5667 N N . ALA B 1 236 ? -16.531 -16.953 14.805 1 93.69 236 ALA B N 1
ATOM 5668 C CA . ALA B 1 236 ? -15.453 -16.234 14.117 1 93.69 236 ALA B CA 1
ATOM 5669 C C . ALA B 1 236 ? -15.984 -15.5 12.891 1 93.69 236 ALA B C 1
ATOM 5671 O O . ALA B 1 236 ? -15.211 -15.039 12.047 1 93.69 236 ALA B O 1
ATOM 5672 N N . LYS B 1 237 ? -17.172 -15.305 12.742 1 92.81 237 LYS B N 1
ATOM 5673 C CA . LYS B 1 237 ? -17.812 -14.789 11.531 1 92.81 237 LYS B CA 1
ATOM 5674 C C . LYS B 1 237 ? -17.312 -13.383 11.211 1 92.81 237 LYS B C 1
ATOM 5676 O O . LYS B 1 237 ? -16.969 -13.086 10.062 1 92.81 237 LYS B O 1
ATOM 5681 N N . PRO B 1 238 ? -17.281 -12.5 12.234 1 91.75 238 PRO B N 1
ATOM 5682 C CA . PRO B 1 238 ? -16.812 -11.164 11.891 1 91.75 238 PRO B CA 1
ATOM 5683 C C . PRO B 1 238 ? -15.383 -11.172 11.336 1 91.75 238 PRO B C 1
ATOM 5685 O O . PRO B 1 238 ? -15.07 -10.406 10.422 1 91.75 238 PRO B O 1
ATOM 5688 N N . PHE B 1 239 ? -14.664 -12.039 11.891 1 94.31 239 PHE B N 1
ATOM 5689 C CA . PHE B 1 239 ? -13.281 -12.195 11.445 1 94.31 239 PHE B CA 1
ATOM 5690 C C . PHE B 1 239 ? -13.234 -12.766 10.031 1 94.31 239 PHE B C 1
ATOM 5692 O O . PHE B 1 239 ? -12.523 -12.242 9.172 1 94.31 239 PHE B O 1
ATOM 5699 N N . LEU B 1 240 ? -13.922 -13.711 9.773 1 92.75 240 LEU B N 1
ATOM 5700 C CA . LEU B 1 240 ? -13.938 -14.391 8.477 1 92.75 240 LEU B CA 1
ATOM 5701 C C . LEU B 1 240 ? -14.531 -13.492 7.398 1 92.75 240 LEU B C 1
ATOM 5703 O O . LEU B 1 240 ? -14.016 -13.43 6.281 1 92.75 240 LEU B O 1
ATOM 5707 N N . ASP B 1 241 ? -15.555 -12.734 7.773 1 93.88 241 ASP B N 1
ATOM 5708 C CA . ASP B 1 241 ? -16.172 -11.805 6.824 1 93.88 241 ASP B CA 1
ATOM 5709 C C . ASP B 1 241 ? -15.211 -10.688 6.438 1 93.88 241 ASP B C 1
ATOM 5711 O O . ASP B 1 241 ? -15.164 -10.281 5.277 1 93.88 241 ASP B O 1
ATOM 5715 N N . PHE B 1 242 ? -14.531 -10.25 7.375 1 94.75 242 PHE B N 1
ATOM 5716 C CA . PHE B 1 242 ? -13.586 -9.172 7.109 1 94.75 242 PHE B CA 1
ATOM 5717 C C . PHE B 1 242 ? -12.531 -9.609 6.102 1 94.75 242 PHE B C 1
ATOM 5719 O O . PHE B 1 242 ? -12.25 -8.898 5.137 1 94.75 242 PHE B O 1
ATOM 5726 N N . PHE B 1 243 ? -11.914 -10.742 6.285 1 94.56 243 PHE B N 1
ATOM 5727 C CA . PHE B 1 243 ? -10.836 -11.188 5.41 1 94.56 243 PHE B CA 1
ATOM 5728 C C . PHE B 1 243 ? -11.375 -11.625 4.059 1 94.56 243 PHE B C 1
ATOM 5730 O O . PHE B 1 243 ? -10.711 -11.469 3.033 1 94.56 243 PHE B O 1
ATOM 5737 N N . ALA B 1 244 ? -12.562 -12.133 4.023 1 91.94 244 ALA B N 1
ATOM 5738 C CA . ALA B 1 244 ? -13.195 -12.477 2.752 1 91.94 244 ALA B CA 1
ATOM 5739 C C . ALA B 1 244 ? -13.391 -11.242 1.884 1 91.94 244 ALA B C 1
ATOM 5741 O O . ALA B 1 244 ? -12.992 -11.227 0.716 1 91.94 244 ALA B O 1
ATOM 5742 N N . VAL B 1 245 ? -13.969 -10.219 2.502 1 94.12 245 VAL B N 1
ATOM 5743 C CA . VAL B 1 245 ? -14.25 -8.984 1.77 1 94.12 245 VAL B CA 1
ATOM 5744 C C . VAL B 1 245 ? -12.938 -8.273 1.44 1 94.12 245 VAL B C 1
ATOM 5746 O O . VAL B 1 245 ? -12.797 -7.691 0.362 1 94.12 245 VAL B O 1
ATOM 5749 N N . SER B 1 246 ? -12.016 -8.297 2.375 1 95.56 246 SER B N 1
ATOM 5750 C CA . SER B 1 246 ? -10.711 -7.691 2.133 1 95.56 246 SER B CA 1
ATOM 5751 C C . SER B 1 246 ? -10.023 -8.32 0.924 1 95.56 246 SER B C 1
ATOM 5753 O O . SER B 1 246 ? -9.367 -7.625 0.149 1 95.56 246 SER B O 1
ATOM 5755 N N . THR B 1 247 ? -10.102 -9.625 0.766 1 91.94 247 THR B N 1
ATOM 5756 C CA . THR B 1 247 ? -9.523 -10.32 -0.384 1 91.94 247 THR B CA 1
ATOM 5757 C C . THR B 1 247 ? -10.102 -9.773 -1.687 1 91.94 247 THR B C 1
ATOM 5759 O O . THR B 1 247 ? -9.359 -9.492 -2.633 1 91.94 247 THR B O 1
ATOM 5762 N N . GLU B 1 248 ? -11.336 -9.547 -1.672 1 91.56 248 GLU B N 1
ATOM 5763 C CA . GLU B 1 248 ? -12 -9.039 -2.867 1 91.56 248 GLU B CA 1
ATOM 5764 C C . GLU B 1 248 ? -11.57 -7.605 -3.168 1 91.56 248 GLU B C 1
ATOM 5766 O O . GLU B 1 248 ? -11.391 -7.238 -4.332 1 91.56 248 GLU B O 1
ATOM 5771 N N . VAL B 1 249 ? -11.492 -6.84 -2.143 1 94.06 249 VAL B N 1
ATOM 5772 C CA . VAL B 1 249 ? -11.07 -5.449 -2.301 1 94.06 249 VAL B CA 1
ATOM 5773 C C . VAL B 1 249 ? -9.664 -5.398 -2.896 1 94.06 249 VAL B C 1
ATOM 5775 O O . VAL B 1 249 ? -9.414 -4.664 -3.854 1 94.06 249 VAL B O 1
ATOM 5778 N N . VAL B 1 250 ? -8.758 -6.168 -2.359 1 93.81 250 VAL B N 1
ATOM 5779 C CA . VAL B 1 250 ? -7.371 -6.199 -2.812 1 93.81 250 VAL B CA 1
ATOM 5780 C C . VAL B 1 250 ? -7.309 -6.695 -4.254 1 93.81 250 VAL B C 1
ATOM 5782 O O . VAL B 1 250 ? -6.547 -6.168 -5.07 1 93.81 250 VAL B O 1
ATOM 5785 N N . LEU B 1 251 ? -8.094 -7.664 -4.598 1 89.75 251 LEU B N 1
ATOM 5786 C CA . LEU B 1 251 ? -8.125 -8.203 -5.953 1 89.75 251 LEU B CA 1
ATOM 5787 C C . LEU B 1 251 ? -8.633 -7.156 -6.941 1 89.75 251 LEU B C 1
ATOM 5789 O O . LEU B 1 251 ? -8.156 -7.086 -8.078 1 89.75 251 LEU B O 1
ATOM 5793 N N . GLN B 1 252 ? -9.562 -6.402 -6.477 1 91 252 GLN B N 1
ATOM 5794 C CA . GLN B 1 252 ? -10.062 -5.328 -7.328 1 91 252 GLN B CA 1
ATOM 5795 C C . GLN B 1 252 ? -8.961 -4.324 -7.645 1 91 252 GLN B C 1
ATOM 5797 O O . GLN B 1 252 ? -8.828 -3.885 -8.789 1 91 252 GLN B O 1
ATOM 5802 N N . VAL B 1 253 ? -8.25 -3.953 -6.672 1 93.62 253 VAL B N 1
ATOM 5803 C CA . VAL B 1 253 ? -7.141 -3.029 -6.883 1 93.62 253 VAL B CA 1
ATOM 5804 C C . VAL B 1 253 ? -6.125 -3.652 -7.84 1 93.62 253 VAL B C 1
ATOM 5806 O O . VAL B 1 253 ? -5.625 -2.982 -8.75 1 93.62 253 VAL B O 1
ATOM 5809 N N . LEU B 1 254 ? -5.809 -4.91 -7.648 1 90.25 254 LEU B N 1
ATOM 5810 C CA . LEU B 1 254 ? -4.879 -5.605 -8.531 1 90.25 254 LEU B CA 1
ATOM 5811 C C . LEU B 1 254 ? -5.363 -5.574 -9.977 1 90.25 254 LEU B C 1
ATOM 5813 O O . LEU B 1 254 ? -4.57 -5.363 -10.898 1 90.25 254 LEU B O 1
ATOM 5817 N N . ARG B 1 255 ? -6.617 -5.77 -10.164 1 87.5 255 ARG B N 1
ATOM 5818 C CA . ARG B 1 255 ? -7.188 -5.723 -11.508 1 87.5 255 ARG B CA 1
ATOM 5819 C C . ARG B 1 255 ? -6.961 -4.363 -12.148 1 87.5 255 ARG B C 1
ATOM 5821 O O . ARG B 1 255 ? -6.656 -4.277 -13.344 1 87.5 255 ARG B O 1
ATOM 5828 N N . TRP B 1 256 ? -7.113 -3.326 -11.352 1 89.88 256 TRP B N 1
ATOM 5829 C CA . TRP B 1 256 ? -6.828 -1.988 -11.859 1 89.88 256 TRP B CA 1
ATOM 5830 C C . TRP B 1 256 ? -5.375 -1.873 -12.305 1 89.88 256 TRP B C 1
ATOM 5832 O O . TRP B 1 256 ? -5.086 -1.292 -13.352 1 89.88 256 TRP B O 1
ATOM 5842 N N . PHE B 1 257 ? -4.52 -2.389 -11.484 1 91.44 257 PHE B N 1
ATOM 5843 C CA . PHE B 1 257 ? -3.096 -2.281 -11.781 1 91.44 257 PHE B CA 1
ATOM 5844 C C . PHE B 1 257 ? -2.736 -3.08 -13.023 1 91.44 257 PHE B C 1
ATOM 5846 O O . PHE B 1 257 ? -1.864 -2.678 -13.797 1 91.44 257 PHE B O 1
ATOM 5853 N N . LEU B 1 258 ? -3.379 -4.164 -13.266 1 86.56 258 LEU B N 1
ATOM 5854 C CA . LEU B 1 258 ? -3.084 -5.008 -14.414 1 86.56 258 LEU B CA 1
ATOM 5855 C C . LEU B 1 258 ? -3.461 -4.309 -15.719 1 86.56 258 LEU B C 1
ATOM 5857 O O . LEU B 1 258 ? -2.941 -4.645 -16.781 1 86.56 258 LEU B O 1
ATOM 5861 N N . TRP B 1 259 ? -4.32 -3.311 -15.625 1 88.25 259 TRP B N 1
ATOM 5862 C CA . TRP B 1 259 ? -4.668 -2.527 -16.812 1 88.25 259 TRP B CA 1
ATOM 5863 C C . TRP B 1 259 ? -3.496 -1.652 -17.25 1 88.25 259 TRP B C 1
ATOM 5865 O O . TRP B 1 259 ? -3.479 -1.14 -18.359 1 88.25 259 TRP B O 1
ATOM 5875 N N . MET B 1 260 ? -2.578 -1.519 -16.406 1 90 260 MET B N 1
ATOM 5876 C CA . MET B 1 260 ? -1.388 -0.739 -16.734 1 90 260 MET B CA 1
ATOM 5877 C C . MET B 1 260 ? -0.314 -1.622 -17.359 1 90 260 MET B C 1
ATOM 5879 O O . MET B 1 260 ? 0.756 -1.136 -17.734 1 90 260 MET B O 1
ATOM 5883 N N . THR B 1 261 ? -0.585 -2.852 -17.578 1 86.62 261 THR B N 1
ATOM 5884 C CA . THR B 1 261 ? 0.373 -3.838 -18.062 1 86.62 261 THR B CA 1
ATOM 5885 C C . THR B 1 261 ? 0.938 -3.418 -19.406 1 86.62 261 THR B C 1
ATOM 5887 O O . THR B 1 261 ? 2.154 -3.432 -19.609 1 86.62 261 THR B O 1
ATOM 5890 N N . PRO B 1 262 ? 0.104 -2.938 -20.328 1 89.38 262 PRO B N 1
ATOM 5891 C CA . PRO B 1 262 ? 0.658 -2.607 -21.641 1 89.38 262 PRO B CA 1
ATOM 5892 C C . PRO B 1 262 ? 1.729 -1.521 -21.578 1 89.38 262 PRO B C 1
ATOM 5894 O O . PRO B 1 262 ? 2.797 -1.664 -22.172 1 89.38 262 PRO B O 1
ATOM 5897 N N . VAL B 1 263 ? 1.483 -0.52 -20.812 1 92.88 263 VAL B N 1
ATOM 5898 C CA . VAL B 1 263 ? 2.443 0.574 -20.703 1 92.88 263 VAL B CA 1
ATOM 5899 C C . VAL B 1 263 ? 3.674 0.103 -19.922 1 92.88 263 VAL B C 1
ATOM 5901 O O . VAL B 1 263 ? 4.805 0.407 -20.312 1 92.88 263 VAL B O 1
ATOM 5904 N N . GLY B 1 264 ? 3.422 -0.589 -18.844 1 91.44 264 GLY B N 1
ATOM 5905 C CA . GLY B 1 264 ? 4.52 -1.092 -18.031 1 91.44 264 GLY B CA 1
ATOM 5906 C C . GLY B 1 264 ? 5.43 -2.043 -18.781 1 91.44 264 GLY B C 1
ATOM 5907 O O . GLY B 1 264 ? 6.652 -1.89 -18.766 1 91.44 264 GLY B O 1
ATOM 5908 N N . ILE B 1 265 ? 4.879 -2.916 -19.516 1 87.38 265 ILE B N 1
ATOM 5909 C CA . ILE B 1 265 ? 5.637 -3.955 -20.203 1 87.38 265 ILE B CA 1
ATOM 5910 C C . ILE B 1 265 ? 6.395 -3.346 -21.375 1 87.38 265 ILE B C 1
ATOM 5912 O O . ILE B 1 265 ? 7.559 -3.684 -21.625 1 87.38 265 ILE B O 1
ATOM 5916 N N . SER B 1 266 ? 5.703 -2.48 -22.109 1 92.62 266 SER B N 1
ATOM 5917 C CA . SER B 1 266 ? 6.383 -1.812 -23.219 1 92.62 266 SER B CA 1
ATOM 5918 C C . SER B 1 266 ? 7.621 -1.062 -22.734 1 92.62 266 SER B C 1
ATOM 5920 O O . SER B 1 266 ? 8.672 -1.118 -23.359 1 92.62 266 SER B O 1
ATOM 5922 N N . SER B 1 267 ? 7.473 -0.388 -21.672 1 93.44 267 SER B N 1
ATOM 5923 C CA . SER B 1 267 ? 8.562 0.376 -21.094 1 93.44 267 SER B CA 1
ATOM 5924 C C . SER B 1 267 ? 9.703 -0.538 -20.641 1 93.44 267 SER B C 1
ATOM 5926 O O . SER B 1 267 ? 10.867 -0.27 -20.938 1 93.44 267 SER B O 1
ATOM 5928 N N . LEU B 1 268 ? 9.453 -1.594 -20.016 1 88.06 268 LEU B N 1
ATOM 5929 C CA . LEU B 1 268 ? 10.445 -2.514 -19.484 1 88.06 268 LEU B CA 1
ATOM 5930 C C . LEU B 1 268 ? 11.211 -3.203 -20.625 1 88.06 268 LEU B C 1
ATOM 5932 O O . LEU B 1 268 ? 12.438 -3.311 -20.578 1 88.06 268 LEU B O 1
ATOM 5936 N N . ILE B 1 269 ? 10.453 -3.65 -21.547 1 86.62 269 ILE B N 1
ATOM 5937 C CA . ILE B 1 269 ? 11.07 -4.336 -22.672 1 86.62 269 ILE B CA 1
ATOM 5938 C C . ILE B 1 269 ? 11.961 -3.363 -23.453 1 86.62 269 ILE B C 1
ATOM 5940 O O . ILE B 1 269 ? 13.094 -3.695 -23.812 1 86.62 269 ILE B O 1
ATOM 5944 N N . ALA B 1 270 ? 11.43 -2.217 -23.672 1 91.06 270 ALA B N 1
ATOM 5945 C CA . ALA B 1 270 ? 12.211 -1.211 -24.391 1 91.06 270 ALA B CA 1
ATOM 5946 C C . ALA B 1 270 ? 13.516 -0.897 -23.656 1 91.06 270 ALA B C 1
ATOM 5948 O O . ALA B 1 270 ? 14.578 -0.873 -24.281 1 91.06 270 ALA B O 1
ATOM 5949 N N . ALA B 1 271 ? 13.414 -0.699 -22.422 1 88.38 271 ALA B N 1
ATOM 5950 C CA . ALA B 1 271 ? 14.594 -0.373 -21.641 1 88.38 271 ALA B CA 1
ATOM 5951 C C . ALA B 1 271 ? 15.578 -1.543 -21.609 1 88.38 271 ALA B C 1
ATOM 5953 O O . ALA B 1 271 ? 16.797 -1.346 -21.688 1 88.38 271 ALA B O 1
ATOM 5954 N N . SER B 1 272 ? 15.117 -2.725 -21.469 1 83.56 272 SER B N 1
ATOM 5955 C CA . SER B 1 272 ? 15.961 -3.918 -21.406 1 83.56 272 SER B CA 1
ATOM 5956 C C . SER B 1 272 ? 16.703 -4.133 -22.719 1 83.56 272 SER B C 1
ATOM 5958 O O . SER B 1 272 ? 17.906 -4.395 -22.719 1 83.56 272 SER B O 1
ATOM 5960 N N . ILE B 1 273 ? 16 -3.961 -23.812 1 83.69 273 ILE B N 1
ATOM 5961 C CA . ILE B 1 273 ? 16.594 -4.184 -25.125 1 83.69 273 ILE B CA 1
ATOM 5962 C C . ILE B 1 273 ? 17.578 -3.062 -25.438 1 83.69 273 ILE B C 1
ATOM 5964 O O . ILE B 1 273 ? 18.672 -3.312 -25.969 1 83.69 273 ILE B O 1
ATOM 5968 N N . ALA B 1 274 ? 17.156 -1.905 -25.109 1 87.75 274 ALA B N 1
ATOM 5969 C CA . ALA B 1 274 ? 18.016 -0.762 -25.375 1 87.75 274 ALA B CA 1
ATOM 5970 C C . ALA B 1 274 ? 19.312 -0.86 -24.562 1 87.75 274 ALA B C 1
ATOM 5972 O O . ALA B 1 274 ? 20.375 -0.399 -25.016 1 87.75 274 ALA B O 1
ATOM 5973 N N . GLY B 1 275 ? 19.219 -1.462 -23.422 1 81.88 275 GLY B N 1
ATOM 5974 C CA . GLY B 1 275 ? 20.359 -1.497 -22.531 1 81.88 275 GLY B CA 1
ATOM 5975 C C . GLY B 1 275 ? 21.156 -2.783 -22.641 1 81.88 275 GLY B C 1
ATOM 5976 O O . GLY B 1 275 ? 22.25 -2.893 -22.078 1 81.88 275 GLY B O 1
ATOM 5977 N N . THR B 1 276 ? 20.641 -3.746 -23.312 1 79.88 276 THR B N 1
ATOM 5978 C CA . THR B 1 276 ? 21.297 -5.051 -23.344 1 79.88 276 THR B CA 1
ATOM 5979 C C . THR B 1 276 ? 22.359 -5.09 -24.438 1 79.88 276 THR B C 1
ATOM 5981 O O . THR B 1 276 ? 22.172 -4.555 -25.531 1 79.88 276 THR B O 1
ATOM 5984 N N . ARG B 1 277 ? 23.391 -5.719 -24.016 1 75.5 277 ARG B N 1
ATOM 5985 C CA . ARG B 1 277 ? 24.516 -5.812 -24.953 1 75.5 277 ARG B CA 1
ATOM 5986 C C . ARG B 1 277 ? 24.312 -6.949 -25.953 1 75.5 277 ARG B C 1
ATOM 5988 O O . ARG B 1 277 ? 24.609 -6.805 -27.141 1 75.5 277 ARG B O 1
ATOM 5995 N N . ASP B 1 278 ? 23.781 -8.102 -25.5 1 80.44 278 ASP B N 1
ATOM 5996 C CA . ASP B 1 278 ? 23.578 -9.289 -26.328 1 80.44 278 ASP B CA 1
ATOM 5997 C C . ASP B 1 278 ? 22.094 -9.586 -26.516 1 80.44 278 ASP B C 1
ATOM 5999 O O . ASP B 1 278 ? 21.516 -10.406 -25.797 1 80.44 278 ASP B O 1
ATOM 6003 N N . VAL B 1 279 ? 21.531 -9.023 -27.531 1 79.38 279 VAL B N 1
ATOM 6004 C CA . VAL B 1 279 ? 20.094 -9.156 -27.781 1 79.38 279 VAL B CA 1
ATOM 6005 C C . VAL B 1 279 ? 19.781 -10.578 -28.25 1 79.38 279 VAL B C 1
ATOM 6007 O O . VAL B 1 279 ? 18.812 -11.195 -27.797 1 79.38 279 VAL B O 1
ATOM 6010 N N . THR B 1 280 ? 20.594 -11.109 -29.094 1 83 280 THR B N 1
ATOM 6011 C CA . THR B 1 280 ? 20.375 -12.445 -29.641 1 83 280 THR B CA 1
ATOM 6012 C C . THR B 1 280 ? 20.469 -13.492 -28.531 1 83 280 THR B C 1
ATOM 6014 O O . THR B 1 280 ? 19.656 -14.422 -28.469 1 83 280 THR B O 1
ATOM 6017 N N . GLY B 1 281 ? 21.453 -13.359 -27.703 1 84.19 281 GLY B N 1
ATOM 6018 C CA . GLY B 1 281 ? 21.578 -14.266 -26.578 1 84.19 281 GLY B CA 1
ATOM 6019 C C . GLY B 1 281 ? 20.406 -14.211 -25.625 1 84.19 281 GLY B C 1
ATOM 6020 O O . GLY B 1 281 ? 19.953 -15.242 -25.125 1 84.19 281 GLY B O 1
ATOM 6021 N N . THR B 1 282 ? 19.875 -13.117 -25.5 1 83.38 282 THR B N 1
ATOM 6022 C CA . THR B 1 282 ? 18.734 -12.938 -24.625 1 83.38 282 THR B CA 1
ATOM 6023 C C . THR B 1 282 ? 17.5 -13.625 -25.188 1 83.38 282 THR B C 1
ATOM 6025 O O . THR B 1 282 ? 16.781 -14.32 -24.453 1 83.38 282 THR B O 1
ATOM 6028 N N . PHE B 1 283 ? 17.312 -13.539 -26.469 1 85.38 283 PHE B N 1
ATOM 6029 C CA . PHE B 1 283 ? 16.141 -14.148 -27.094 1 85.38 283 PHE B CA 1
ATOM 6030 C C . PHE B 1 283 ? 16.281 -15.664 -27.125 1 85.38 283 PHE B C 1
ATOM 6032 O O . PHE B 1 283 ? 15.281 -16.375 -26.969 1 85.38 283 PHE B O 1
ATOM 6039 N N . SER B 1 284 ? 17.453 -16.078 -27.344 1 89.75 284 SER B N 1
ATOM 6040 C CA . SER B 1 284 ? 17.688 -17.516 -27.312 1 89.75 284 SER B CA 1
ATOM 6041 C C . SER B 1 284 ? 17.406 -18.078 -25.922 1 89.75 284 SER B C 1
ATOM 6043 O O . SER B 1 284 ? 16.781 -19.141 -25.797 1 89.75 284 SER B O 1
ATOM 6045 N N . SER B 1 285 ? 17.859 -17.375 -24.969 1 90.69 285 SER B N 1
ATOM 6046 C CA . SER B 1 285 ? 17.609 -17.797 -23.594 1 90.69 285 SER B CA 1
ATOM 6047 C C . SER B 1 285 ? 16.109 -17.812 -23.266 1 90.69 285 SER B C 1
ATOM 6049 O O . SER B 1 285 ? 15.625 -18.719 -22.609 1 90.69 285 SER B O 1
ATOM 6051 N N . LEU B 1 286 ? 15.422 -16.828 -23.781 1 90.75 286 LEU B N 1
ATOM 6052 C CA . LEU B 1 286 ? 13.977 -16.75 -23.562 1 90.75 286 LEU B CA 1
ATOM 6053 C C . LEU B 1 286 ? 13.258 -17.891 -24.281 1 90.75 286 LEU B C 1
ATOM 6055 O O . LEU B 1 286 ? 12.32 -18.469 -23.734 1 90.75 286 LEU B O 1
ATOM 6059 N N . GLY B 1 287 ? 13.672 -18.141 -25.422 1 93.25 287 GLY B N 1
ATOM 6060 C CA . GLY B 1 287 ? 13.109 -19.266 -26.156 1 93.25 287 GLY B CA 1
ATOM 6061 C C . GLY B 1 287 ? 13.289 -20.594 -25.438 1 93.25 287 GLY B C 1
ATOM 6062 O O . GLY B 1 287 ? 12.359 -21.406 -25.375 1 93.25 287 GLY B O 1
ATOM 6063 N N . LEU B 1 288 ? 14.469 -20.828 -24.938 1 94.5 288 LEU B N 1
ATOM 6064 C CA . LEU B 1 288 ? 14.734 -22.047 -24.188 1 94.5 288 LEU B CA 1
ATOM 6065 C C . LEU B 1 288 ? 13.875 -22.109 -22.922 1 94.5 288 LEU B C 1
ATOM 6067 O O . LEU B 1 288 ? 13.461 -23.188 -22.516 1 94.5 288 LEU B O 1
ATOM 6071 N N . PHE B 1 289 ? 13.672 -20.984 -22.391 1 95.62 289 PHE B N 1
ATOM 6072 C CA . PHE B 1 289 ? 12.797 -20.922 -21.219 1 95.62 289 PHE B CA 1
ATOM 6073 C C . PHE B 1 289 ? 11.375 -21.328 -21.578 1 95.62 289 PHE B C 1
ATOM 6075 O O . PHE B 1 289 ? 10.766 -22.141 -20.875 1 95.62 289 PHE B O 1
ATOM 6082 N N . VAL B 1 290 ? 10.859 -20.75 -22.641 1 96.31 290 VAL B N 1
ATOM 6083 C CA . VAL B 1 290 ? 9.516 -21.078 -23.094 1 96.31 290 VAL B CA 1
ATOM 6084 C C . VAL B 1 290 ? 9.406 -22.578 -23.359 1 96.31 290 VAL B C 1
ATOM 6086 O O . VAL B 1 290 ? 8.422 -23.219 -22.984 1 96.31 290 VAL B O 1
ATOM 6089 N N . LEU B 1 291 ? 10.383 -23.047 -23.938 1 96.88 291 LEU B N 1
ATOM 6090 C CA . LEU B 1 291 ? 10.406 -24.484 -24.219 1 96.88 291 LEU B CA 1
ATOM 6091 C C . LEU B 1 291 ? 10.391 -25.297 -22.922 1 96.88 291 LEU B C 1
ATOM 6093 O O . LEU B 1 291 ? 9.664 -26.281 -22.812 1 96.88 291 LEU B O 1
ATOM 6097 N N . THR B 1 292 ? 11.188 -24.906 -21.984 1 97.25 292 THR B N 1
ATOM 6098 C CA . THR B 1 292 ? 11.273 -25.609 -20.703 1 97.25 292 THR B CA 1
ATOM 6099 C C . THR B 1 292 ? 9.914 -25.656 -20.031 1 97.25 292 THR B C 1
ATOM 6101 O O . THR B 1 292 ? 9.477 -26.719 -19.578 1 97.25 292 THR B O 1
ATOM 6104 N N . VAL B 1 293 ? 9.258 -24.531 -19.969 1 97.62 293 VAL B N 1
ATOM 6105 C CA . VAL B 1 293 ? 7.984 -24.422 -19.266 1 97.62 293 VAL B CA 1
ATOM 6106 C C . VAL B 1 293 ? 6.906 -25.172 -20.047 1 97.62 293 VAL B C 1
ATOM 6108 O O . VAL B 1 293 ? 6.113 -25.922 -19.453 1 97.62 293 VAL B O 1
ATOM 6111 N N . THR B 1 294 ? 6.887 -24.953 -21.391 1 97.69 294 THR B N 1
ATOM 6112 C CA . THR B 1 294 ? 5.883 -25.609 -22.219 1 97.69 294 THR B CA 1
ATOM 6113 C C . THR B 1 294 ? 6.02 -27.125 -22.125 1 97.69 294 THR B C 1
ATOM 6115 O O . THR B 1 294 ? 5.031 -27.844 -21.922 1 97.69 294 THR B O 1
ATOM 6118 N N . LEU B 1 295 ? 7.199 -27.547 -22.25 1 98 295 LEU B N 1
ATOM 6119 C CA . LEU B 1 295 ? 7.441 -28.984 -22.156 1 98 295 LEU B CA 1
ATOM 6120 C C . LEU B 1 295 ? 7.059 -29.5 -20.766 1 98 295 LEU B C 1
ATOM 6122 O O . LEU B 1 295 ? 6.48 -30.578 -20.641 1 98 295 LEU B O 1
ATOM 6126 N N . GLY B 1 296 ? 7.441 -28.797 -19.766 1 98.25 296 GLY B N 1
ATOM 6127 C CA . GLY B 1 296 ? 7.094 -29.188 -18.406 1 98.25 296 GLY B CA 1
ATOM 6128 C C . GLY B 1 296 ? 5.598 -29.297 -18.172 1 98.25 296 GLY B C 1
ATOM 6129 O O . GLY B 1 296 ? 5.121 -30.281 -17.594 1 98.25 296 GLY B O 1
ATOM 6130 N N . ILE B 1 297 ? 4.848 -28.312 -18.625 1 97.81 297 ILE B N 1
ATOM 6131 C CA . ILE B 1 297 ? 3.402 -28.281 -18.422 1 97.81 297 ILE B CA 1
ATOM 6132 C C . ILE B 1 297 ? 2.752 -29.422 -19.219 1 97.81 297 ILE B C 1
ATOM 6134 O O . ILE B 1 297 ? 1.819 -30.062 -18.734 1 97.81 297 ILE B O 1
ATOM 6138 N N . VAL B 1 298 ? 3.221 -29.625 -20.406 1 97.25 298 VAL B N 1
ATOM 6139 C CA . VAL B 1 298 ? 2.68 -30.703 -21.234 1 97.25 298 VAL B CA 1
ATOM 6140 C C . VAL B 1 298 ? 2.932 -32.062 -20.562 1 97.25 298 VAL B C 1
ATOM 6142 O O . VAL B 1 298 ? 2.039 -32.906 -20.5 1 97.25 298 VAL B O 1
ATOM 6145 N N . LEU B 1 299 ? 4.129 -32.25 -20.109 1 97.62 299 LEU B N 1
ATOM 6146 C CA . LEU B 1 299 ? 4.445 -33.469 -19.406 1 97.62 299 LEU B CA 1
ATOM 6147 C C . LEU B 1 299 ? 3.588 -33.625 -18.141 1 97.62 299 LEU B C 1
ATOM 6149 O O . LEU B 1 299 ? 3.094 -34.719 -17.859 1 97.62 299 LEU B O 1
ATOM 6153 N N . HIS B 1 300 ? 3.432 -32.562 -17.438 1 97.69 300 HIS B N 1
ATOM 6154 C CA . HIS B 1 300 ? 2.635 -32.562 -16.219 1 97.69 300 HIS B CA 1
ATOM 6155 C C . HIS B 1 300 ? 1.185 -32.938 -16.5 1 97.69 300 HIS B C 1
ATOM 6157 O O . HIS B 1 300 ? 0.606 -33.781 -15.82 1 97.69 300 HIS B O 1
ATOM 6163 N N . GLN B 1 301 ? 0.587 -32.375 -17.547 1 96.31 301 GLN B N 1
ATOM 6164 C CA . GLN B 1 301 ? -0.818 -32.562 -17.891 1 96.31 301 GLN B CA 1
ATOM 6165 C C . GLN B 1 301 ? -1.041 -33.906 -18.562 1 96.31 301 GLN B C 1
ATOM 6167 O O . GLN B 1 301 ? -2.078 -34.562 -18.359 1 96.31 301 GLN B O 1
ATOM 6172 N N . ALA B 1 302 ? -0.082 -34.375 -19.359 1 96.62 302 ALA B N 1
ATOM 6173 C CA . ALA B 1 302 ? -0.297 -35.562 -20.203 1 96.62 302 ALA B CA 1
ATOM 6174 C C . ALA B 1 302 ? 0.201 -36.812 -19.516 1 96.62 302 ALA B C 1
ATOM 6176 O O . ALA B 1 302 ? -0.247 -37.938 -19.828 1 96.62 302 ALA B O 1
ATOM 6177 N N . LEU B 1 303 ? 1.088 -36.656 -18.609 1 97.38 303 LEU B N 1
ATOM 6178 C CA . LEU B 1 303 ? 1.699 -37.844 -18.047 1 97.38 303 LEU B CA 1
ATOM 6179 C C . LEU B 1 303 ? 1.497 -37.906 -16.531 1 97.38 303 LEU B C 1
ATOM 6181 O O . LEU B 1 303 ? 0.842 -38.812 -16.031 1 97.38 303 LEU B O 1
ATOM 6185 N N . PHE B 1 304 ? 1.911 -36.906 -15.805 1 97.62 304 PHE B N 1
ATOM 6186 C CA . PHE B 1 304 ? 2.01 -37.031 -14.352 1 97.62 304 PHE B CA 1
ATOM 6187 C C . PHE B 1 304 ? 0.631 -36.938 -13.711 1 97.62 304 PHE B C 1
ATOM 6189 O O . PHE B 1 304 ? 0.288 -37.75 -12.844 1 97.62 304 PHE B O 1
ATOM 6196 N N . LEU B 1 305 ? -0.144 -35.906 -14.117 1 97.56 305 LEU B N 1
ATOM 6197 C CA . LEU B 1 305 ? -1.484 -35.781 -13.547 1 97.56 305 LEU B CA 1
ATOM 6198 C C . LEU B 1 305 ? -2.326 -37.031 -13.891 1 97.56 305 LEU B C 1
ATOM 6200 O O . LEU B 1 305 ? -2.963 -37.594 -13.008 1 97.56 305 LEU B O 1
ATOM 6204 N N . PRO B 1 306 ? -2.342 -37.469 -15.172 1 97.12 306 PRO B N 1
ATOM 6205 C CA . PRO B 1 306 ? -3.084 -38.688 -15.516 1 97.12 306 PRO B CA 1
ATOM 6206 C C . PRO B 1 306 ? -2.598 -39.906 -14.742 1 97.12 306 PRO B C 1
ATOM 6208 O O . PRO B 1 306 ? -3.395 -40.781 -14.406 1 97.12 306 PRO B O 1
ATOM 6211 N N . LEU B 1 307 ? -1.319 -39.938 -14.508 1 97.38 307 LEU B N 1
ATOM 6212 C CA . LEU B 1 307 ? -0.776 -41.062 -13.758 1 97.38 307 LEU B CA 1
ATOM 6213 C C . LEU B 1 307 ? -1.334 -41.094 -12.336 1 97.38 307 LEU B C 1
ATOM 6215 O O . LEU B 1 307 ? -1.716 -42.156 -11.836 1 97.38 307 LEU B O 1
ATOM 6219 N N . ILE B 1 308 ? -1.396 -40 -11.672 1 97.38 308 ILE B N 1
ATOM 6220 C CA . ILE B 1 308 ? -1.958 -39.906 -10.328 1 97.38 308 ILE B CA 1
ATOM 6221 C C . ILE B 1 308 ? -3.436 -40.281 -10.359 1 97.38 308 ILE B C 1
ATOM 6223 O O . ILE B 1 308 ? -3.912 -41.031 -9.5 1 97.38 308 ILE B O 1
ATOM 6227 N N . PHE B 1 309 ? -4.145 -39.719 -11.344 1 97.44 309 PHE B N 1
ATOM 6228 C CA . PHE B 1 309 ? -5.566 -40 -11.516 1 97.44 309 PHE B CA 1
ATOM 6229 C C . PHE B 1 309 ? -5.812 -41.469 -11.703 1 97.44 309 PHE B C 1
ATOM 6231 O O . PHE B 1 309 ? -6.691 -42.062 -11.062 1 97.44 309 PHE B O 1
ATOM 6238 N N . PHE B 1 310 ? -5.004 -42.156 -12.508 1 97.19 310 PHE B N 1
ATOM 6239 C CA . PHE B 1 310 ? -5.16 -43.562 -12.82 1 97.19 310 PHE B CA 1
ATOM 6240 C C . PHE B 1 310 ? -4.824 -44.438 -11.609 1 97.19 310 PHE B C 1
ATOM 6242 O O . PHE B 1 310 ? -5.531 -45.406 -11.312 1 97.19 310 PHE B O 1
ATOM 6249 N N . LEU B 1 311 ? -3.789 -44.125 -10.953 1 96.75 311 LEU B N 1
ATOM 6250 C CA . LEU B 1 311 ? -3.336 -44.906 -9.812 1 96.75 311 LEU B CA 1
ATOM 6251 C C . LEU B 1 311 ? -4.348 -44.844 -8.672 1 96.75 311 LEU B C 1
ATOM 6253 O O . LEU B 1 311 ? -4.465 -45.812 -7.898 1 96.75 311 LEU B O 1
ATOM 6257 N N . THR B 1 312 ? -5.098 -43.812 -8.617 1 95.5 312 THR B N 1
ATOM 6258 C CA . THR B 1 312 ? -6.023 -43.625 -7.504 1 95.5 312 THR B CA 1
ATOM 6259 C C . THR B 1 312 ? -7.418 -44.125 -7.875 1 95.5 312 THR B C 1
ATOM 6261 O O . THR B 1 312 ? -8.055 -44.844 -7.094 1 95.5 312 THR B O 1
ATOM 6264 N N . THR B 1 313 ? -7.93 -43.875 -9.102 1 94.81 313 THR B N 1
ATOM 6265 C CA . THR B 1 313 ? -9.312 -44.156 -9.453 1 94.81 313 THR B CA 1
ATOM 6266 C C . THR B 1 313 ? -9.391 -45.375 -10.367 1 94.81 313 THR B C 1
ATOM 6268 O O . THR B 1 313 ? -10.469 -45.938 -10.562 1 94.81 313 THR B O 1
ATOM 6271 N N . ARG B 1 314 ? -8.289 -45.75 -11.023 1 94.5 314 ARG B N 1
ATOM 6272 C CA . ARG B 1 314 ? -8.219 -46.875 -11.953 1 94.5 314 ARG B CA 1
ATOM 6273 C C . ARG B 1 314 ? -9.125 -46.625 -13.164 1 94.5 314 ARG B C 1
ATOM 6275 O O . ARG B 1 314 ? -9.641 -47.594 -13.75 1 94.5 314 ARG B O 1
ATOM 6282 N N . ARG B 1 315 ? -9.398 -45.438 -13.352 1 94.88 315 ARG B N 1
ATOM 6283 C CA . ARG B 1 315 ? -10.125 -45.031 -14.555 1 94.88 315 ARG B CA 1
ATOM 6284 C C . ARG B 1 315 ? -9.172 -44.531 -15.625 1 94.88 315 ARG B C 1
ATOM 6286 O O . ARG B 1 315 ? -8.062 -44.094 -15.32 1 94.88 315 ARG B O 1
ATOM 6293 N N . ASN B 1 316 ? -9.586 -44.625 -16.828 1 96.12 316 ASN B N 1
ATOM 6294 C CA . ASN B 1 316 ? -8.766 -44.125 -17.938 1 96.12 316 ASN B CA 1
ATOM 6295 C C . ASN B 1 316 ? -8.68 -42.594 -17.922 1 96.12 316 ASN B C 1
ATOM 6297 O O . ASN B 1 316 ? -9.68 -41.906 -18.172 1 96.12 316 ASN B O 1
ATOM 6301 N N . PRO B 1 317 ? -7.531 -42.094 -17.734 1 96.62 317 PRO B N 1
ATOM 6302 C CA . PRO B 1 317 ? -7.391 -40.625 -17.594 1 96.62 317 PRO B CA 1
ATOM 6303 C C . PRO B 1 317 ? -7.652 -39.875 -18.906 1 96.62 317 PRO B C 1
ATOM 6305 O O . PRO B 1 317 ? -8.086 -38.719 -18.891 1 96.62 317 PRO B O 1
ATOM 6308 N N . TYR B 1 318 ? -7.434 -40.438 -20.016 1 96.25 318 TYR B N 1
ATOM 6309 C CA . TYR B 1 318 ? -7.574 -39.719 -21.297 1 96.25 318 TYR B CA 1
ATOM 6310 C C . TYR B 1 318 ? -9.039 -39.656 -21.703 1 96.25 318 TYR B C 1
ATOM 6312 O O . TYR B 1 318 ? -9.445 -38.688 -22.359 1 96.25 318 TYR B O 1
ATOM 6320 N N . THR B 1 319 ? -9.859 -40.625 -21.328 1 95.38 319 THR B N 1
ATOM 6321 C CA . THR B 1 319 ? -11.305 -40.5 -21.516 1 95.38 319 THR B CA 1
ATOM 6322 C C . THR B 1 319 ? -11.883 -39.438 -20.609 1 95.38 319 THR B C 1
ATOM 6324 O O . THR B 1 319 ? -12.781 -38.688 -21.016 1 95.38 319 THR B O 1
ATOM 6327 N N . TYR B 1 320 ? -11.375 -39.438 -19.406 1 97 320 TYR B N 1
ATOM 6328 C CA . TYR B 1 320 ? -11.789 -38.406 -18.484 1 97 320 TYR B CA 1
ATOM 6329 C C . TYR B 1 320 ? -11.453 -37.031 -19.047 1 97 320 TYR B C 1
ATOM 6331 O O . TYR B 1 320 ? -12.258 -36.094 -18.953 1 97 320 TYR B O 1
ATOM 6339 N N . PHE B 1 321 ? -10.281 -36.875 -19.656 1 97.12 321 PHE B N 1
ATOM 6340 C CA . PHE B 1 321 ? -9.836 -35.625 -20.219 1 97.12 321 PHE B CA 1
ATOM 6341 C C . PHE B 1 321 ? -10.812 -35.125 -21.281 1 97.12 321 PHE B C 1
ATOM 6343 O O . PHE B 1 321 ? -11.117 -33.938 -21.359 1 97.12 321 PHE B O 1
ATOM 6350 N N . LEU B 1 322 ? -11.273 -36 -22.062 1 95.5 322 LEU B N 1
ATOM 6351 C CA . LEU B 1 322 ? -12.227 -35.656 -23.109 1 95.5 322 LEU B CA 1
ATOM 6352 C C . LEU B 1 322 ? -13.523 -35.094 -22.516 1 95.5 322 LEU B C 1
ATOM 6354 O O . LEU B 1 322 ? -14.164 -34.219 -23.094 1 95.5 322 LEU B O 1
ATOM 6358 N N . SER B 1 323 ? -13.883 -35.594 -21.375 1 95.56 323 SER B N 1
ATOM 6359 C CA . SER B 1 323 ? -15.133 -35.188 -20.734 1 95.56 323 SER B CA 1
ATOM 6360 C C . SER B 1 323 ? -15.039 -33.781 -20.188 1 95.56 323 SER B C 1
ATOM 6362 O O . SER B 1 323 ? -16.062 -33.094 -20.016 1 95.56 323 SER B O 1
ATOM 6364 N N . ILE B 1 324 ? -13.859 -33.344 -19.922 1 96.25 324 ILE B N 1
ATOM 6365 C CA . ILE B 1 324 ? -13.734 -32 -19.375 1 96.25 324 ILE B CA 1
ATOM 6366 C C . ILE B 1 324 ? -13.234 -31.031 -20.438 1 96.25 324 ILE B C 1
ATOM 6368 O O . ILE B 1 324 ? -12.773 -29.938 -20.125 1 96.25 324 ILE B O 1
ATOM 6372 N N . GLY B 1 325 ? -13.219 -31.391 -21.688 1 96.38 325 GLY B N 1
ATOM 6373 C CA . GLY B 1 325 ? -12.672 -30.641 -22.812 1 96.38 325 GLY B CA 1
ATOM 6374 C C . GLY B 1 325 ? -13.203 -29.219 -22.891 1 96.38 325 GLY B C 1
ATOM 6375 O O . GLY B 1 325 ? -12.445 -28.281 -23.156 1 96.38 325 GLY B O 1
ATOM 6376 N N . ARG B 1 326 ? -14.469 -29.047 -22.672 1 93 326 ARG B N 1
ATOM 6377 C CA . ARG B 1 326 ? -15.07 -27.719 -22.734 1 93 326 ARG B CA 1
ATOM 6378 C C . ARG B 1 326 ? -14.516 -26.812 -21.656 1 93 326 ARG B C 1
ATOM 6380 O O . ARG B 1 326 ? -14.203 -25.641 -21.906 1 93 326 ARG B O 1
ATOM 6387 N N . ALA B 1 327 ? -14.461 -27.359 -20.453 1 94.5 327 ALA B N 1
ATOM 6388 C CA . ALA B 1 327 ? -13.891 -26.594 -19.359 1 94.5 327 ALA B CA 1
ATOM 6389 C C . ALA B 1 327 ? -12.43 -26.25 -19.625 1 94.5 327 ALA B C 1
ATOM 6391 O O . ALA B 1 327 ? -11.984 -25.125 -19.344 1 94.5 327 ALA B O 1
ATOM 6392 N N . TRP B 1 328 ? -11.734 -27.203 -20.172 1 95.88 328 TRP B N 1
ATOM 6393 C CA . TRP B 1 328 ? -10.328 -27.047 -20.531 1 95.88 328 TRP B CA 1
ATOM 6394 C C . TRP B 1 328 ? -10.148 -25.922 -21.547 1 95.88 328 TRP B C 1
ATOM 6396 O O . TRP B 1 328 ? -9.266 -25.078 -21.391 1 95.88 328 TRP B O 1
ATOM 6406 N N . LEU B 1 329 ? -11 -25.812 -22.484 1 92.38 329 LEU B N 1
ATOM 6407 C CA . LEU B 1 329 ? -10.938 -24.812 -23.531 1 92.38 329 LEU B CA 1
ATOM 6408 C C . LEU B 1 329 ? -11.305 -23.438 -22.984 1 92.38 329 LEU B C 1
ATOM 6410 O O . LEU B 1 329 ? -10.727 -22.422 -23.391 1 92.38 329 LEU B O 1
ATOM 6414 N N . ILE B 1 330 ? -12.234 -23.453 -22.109 1 89.5 330 ILE B N 1
ATOM 6415 C CA . ILE B 1 330 ? -12.641 -22.188 -21.484 1 89.5 330 ILE B CA 1
ATOM 6416 C C . ILE B 1 330 ? -11.484 -21.625 -20.656 1 89.5 330 ILE B C 1
ATOM 6418 O O . ILE B 1 330 ? -11.203 -20.438 -20.719 1 89.5 330 ILE B O 1
ATOM 6422 N N . GLY B 1 331 ? -10.875 -22.547 -19.922 1 90.25 331 GLY B N 1
ATOM 6423 C CA . GLY B 1 331 ? -9.695 -22.125 -19.188 1 90.25 331 GLY B CA 1
ATOM 6424 C C . GLY B 1 331 ? -8.602 -21.578 -20.094 1 90.25 331 GLY B C 1
ATOM 6425 O O . GLY B 1 331 ? -7.988 -20.547 -19.781 1 90.25 331 GLY B O 1
ATOM 6426 N N . PHE B 1 332 ? -8.445 -22.219 -21.219 1 90.69 332 PHE B N 1
ATOM 6427 C CA . PHE B 1 332 ? -7.449 -21.781 -22.188 1 90.69 332 PHE B CA 1
ATOM 6428 C C . PHE B 1 332 ? -7.793 -20.406 -22.734 1 90.69 332 PHE B C 1
ATOM 6430 O O . PHE B 1 332 ? -6.926 -19.531 -22.812 1 90.69 332 PHE B O 1
ATOM 6437 N N . ALA B 1 333 ? -8.953 -20.188 -23.016 1 84.44 333 ALA B N 1
ATOM 6438 C CA . ALA B 1 333 ? -9.391 -18.953 -23.656 1 84.44 333 ALA B CA 1
ATOM 6439 C C . ALA B 1 333 ? -9.445 -17.797 -22.672 1 84.44 333 ALA B C 1
ATOM 6441 O O . ALA B 1 333 ? -9.023 -16.688 -22.984 1 84.44 333 ALA B O 1
ATOM 6442 N N . ALA B 1 334 ? -9.898 -18.109 -21.469 1 81.44 334 ALA B N 1
ATOM 6443 C CA . ALA B 1 334 ? -10.133 -17.031 -20.5 1 81.44 334 ALA B CA 1
ATOM 6444 C C . ALA B 1 334 ? -8.906 -16.828 -19.609 1 81.44 334 ALA B C 1
ATOM 6446 O O . ALA B 1 334 ? -8.805 -15.82 -18.906 1 81.44 334 ALA B O 1
ATOM 6447 N N . THR B 1 335 ? -8.016 -17.766 -19.609 1 86.94 335 THR B N 1
ATOM 6448 C CA . THR B 1 335 ? -6.832 -17.75 -18.766 1 86.94 335 THR B CA 1
ATOM 6449 C C . THR B 1 335 ? -7.219 -17.562 -17.297 1 86.94 335 THR B C 1
ATOM 6451 O O . THR B 1 335 ? -6.637 -16.734 -16.594 1 86.94 335 THR B O 1
ATOM 6454 N N . SER B 1 336 ? -8.281 -18.234 -16.891 1 86.25 336 SER B N 1
ATOM 6455 C CA . SER B 1 336 ? -8.781 -18.219 -15.523 1 86.25 336 SER B CA 1
ATOM 6456 C C . SER B 1 336 ? -9.562 -19.5 -15.219 1 86.25 336 SER B C 1
ATOM 6458 O O . SER B 1 336 ? -10.469 -19.875 -15.961 1 86.25 336 SER B O 1
ATOM 6460 N N . THR B 1 337 ? -9.188 -20.094 -14.148 1 91.31 337 THR B N 1
ATOM 6461 C CA . THR B 1 337 ? -9.906 -21.297 -13.758 1 91.31 337 THR B CA 1
ATOM 6462 C C . THR B 1 337 ? -11.258 -20.938 -13.125 1 91.31 337 THR B C 1
ATOM 6464 O O . THR B 1 337 ? -12.188 -21.75 -13.148 1 91.31 337 THR B O 1
ATOM 6467 N N . ALA B 1 338 ? -11.367 -19.734 -12.609 1 86.62 338 ALA B N 1
ATOM 6468 C CA . ALA B 1 338 ? -12.617 -19.297 -12 1 86.62 338 ALA B CA 1
ATOM 6469 C C . ALA B 1 338 ? -13.734 -19.203 -13.039 1 86.62 338 ALA B C 1
ATOM 6471 O O . ALA B 1 338 ? -14.883 -19.562 -12.766 1 86.62 338 ALA B O 1
ATOM 6472 N N . VAL B 1 339 ? -13.43 -18.812 -14.219 1 84.19 339 VAL B N 1
ATOM 6473 C CA . VAL B 1 339 ? -14.398 -18.672 -15.297 1 84.19 339 VAL B CA 1
ATOM 6474 C C . VAL B 1 339 ? -14.859 -20.047 -15.773 1 84.19 339 VAL B C 1
ATOM 6476 O O . VAL B 1 339 ? -15.969 -20.203 -16.281 1 84.19 339 VAL B O 1
ATOM 6479 N N . ALA B 1 340 ? -14.086 -21.016 -15.477 1 91.25 340 ALA B N 1
ATOM 6480 C CA . ALA B 1 340 ? -14.367 -22.375 -15.977 1 91.25 340 ALA B CA 1
ATOM 6481 C C . ALA B 1 340 ? -15.148 -23.188 -14.945 1 91.25 340 ALA B C 1
ATOM 6483 O O . ALA B 1 340 ? -15.508 -24.328 -15.203 1 91.25 340 ALA B O 1
ATOM 6484 N N . ILE B 1 341 ? -15.508 -22.641 -13.82 1 91.25 341 ILE B N 1
ATOM 6485 C CA . ILE B 1 341 ? -16.109 -23.359 -12.711 1 91.25 341 ILE B CA 1
ATOM 6486 C C . ILE B 1 341 ? -17.406 -24.016 -13.172 1 91.25 341 ILE B C 1
ATOM 6488 O O . ILE B 1 341 ? -17.594 -25.234 -12.992 1 91.25 341 ILE B O 1
ATOM 6492 N N . PRO B 1 342 ? -18.328 -23.25 -13.859 1 89.94 342 PRO B N 1
ATOM 6493 C CA . PRO B 1 342 ? -19.594 -23.875 -14.227 1 89.94 342 PRO B CA 1
ATOM 6494 C C . PRO B 1 342 ? -19.406 -25.109 -15.109 1 89.94 342 PRO B C 1
ATOM 6496 O O . PRO B 1 342 ? -20.047 -26.141 -14.898 1 89.94 342 PRO B O 1
ATOM 6499 N N . GLU B 1 343 ? -18.484 -24.984 -16.031 1 92.81 343 GLU B N 1
ATOM 6500 C CA . GLU B 1 343 ? -18.266 -26.094 -16.938 1 92.81 343 GLU B CA 1
ATOM 6501 C C . GLU B 1 343 ? -17.5 -27.234 -16.25 1 92.81 343 GLU B C 1
ATOM 6503 O O . GLU B 1 343 ? -17.688 -28.406 -16.594 1 92.81 343 GLU B O 1
ATOM 6508 N N . MET B 1 344 ? -16.641 -26.922 -15.32 1 96.19 344 MET B N 1
ATOM 6509 C CA . MET B 1 344 ? -15.977 -27.969 -14.539 1 96.19 344 MET B CA 1
ATOM 6510 C C . MET B 1 344 ? -16.984 -28.75 -13.711 1 96.19 344 MET B C 1
ATOM 6512 O O . MET B 1 344 ? -16.938 -29.984 -13.656 1 96.19 344 MET B O 1
ATOM 6516 N N . LEU B 1 345 ? -17.922 -28.016 -13.094 1 94.56 345 LEU B N 1
ATOM 6517 C CA . LEU B 1 345 ? -18.953 -28.672 -12.297 1 94.56 345 LEU B CA 1
ATOM 6518 C C . LEU B 1 345 ? -19.844 -29.547 -13.172 1 94.56 345 LEU B C 1
ATOM 6520 O O . LEU B 1 345 ? -20.156 -30.688 -12.797 1 94.56 345 LEU B O 1
ATOM 6524 N N . ASN B 1 346 ? -20.188 -29.016 -14.281 1 95.12 346 ASN B N 1
ATOM 6525 C CA . ASN B 1 346 ? -21.016 -29.781 -15.219 1 95.12 346 ASN B CA 1
ATOM 6526 C C . ASN B 1 346 ? -20.312 -31.078 -15.633 1 95.12 346 ASN B C 1
ATOM 6528 O O . ASN B 1 346 ? -20.938 -32.125 -15.633 1 95.12 346 ASN B O 1
ATOM 6532 N N . ALA B 1 347 ? -19.094 -31 -15.969 1 96.5 347 ALA B N 1
ATOM 6533 C CA . ALA B 1 347 ? -18.344 -32.156 -16.391 1 96.5 347 ALA B CA 1
ATOM 6534 C C . ALA B 1 347 ? -18.203 -33.188 -15.258 1 96.5 347 ALA B C 1
ATOM 6536 O O . ALA B 1 347 ? -18.328 -34.375 -15.469 1 96.5 347 ALA B O 1
ATOM 6537 N N . CYS B 1 348 ? -17.969 -32.75 -14.102 1 96.75 348 CYS B N 1
ATOM 6538 C CA . CYS B 1 348 ? -17.797 -33.625 -12.938 1 96.75 348 CYS B CA 1
ATOM 6539 C C . CYS B 1 348 ? -19.125 -34.312 -12.578 1 96.75 348 CYS B C 1
ATOM 6541 O O . CYS B 1 348 ? -19.156 -35.5 -12.375 1 96.75 348 CYS B O 1
ATOM 6543 N N . GLU B 1 349 ? -20.141 -33.531 -12.57 1 94.94 349 GLU B N 1
ATOM 6544 C CA . GLU B 1 349 ? -21.422 -34.031 -12.055 1 94.94 349 GLU B CA 1
ATOM 6545 C C . GLU B 1 349 ? -22.188 -34.781 -13.125 1 94.94 349 GLU B C 1
ATOM 6547 O O . GLU B 1 349 ? -22.672 -35.906 -12.867 1 94.94 349 GLU B O 1
ATOM 6552 N N . ASN B 1 350 ? -22.25 -34.25 -14.258 1 94.75 350 ASN B N 1
ATOM 6553 C CA . ASN B 1 350 ? -23.141 -34.812 -15.266 1 94.75 350 ASN B CA 1
ATOM 6554 C C . ASN B 1 350 ? -22.422 -35.781 -16.188 1 94.75 350 ASN B C 1
ATOM 6556 O O . ASN B 1 350 ? -23.016 -36.75 -16.672 1 94.75 350 ASN B O 1
ATOM 6560 N N . LYS B 1 351 ? -21.219 -35.562 -16.391 1 94.69 351 LYS B N 1
ATOM 6561 C CA . LYS B 1 351 ? -20.5 -36.469 -17.312 1 94.69 351 LYS B CA 1
ATOM 6562 C C . LYS B 1 351 ? -19.734 -37.531 -16.547 1 94.69 351 LYS B C 1
ATOM 6564 O O . LYS B 1 351 ? -19.578 -38.656 -17.047 1 94.69 351 LYS B O 1
ATOM 6569 N N . ASN B 1 352 ? -19.297 -37.219 -15.375 1 96.06 352 ASN B N 1
ATOM 6570 C CA . ASN B 1 352 ? -18.453 -38.156 -14.648 1 96.06 352 ASN B CA 1
ATOM 6571 C C . ASN B 1 352 ? -19.125 -38.656 -13.375 1 96.06 352 ASN B C 1
ATOM 6573 O O . ASN B 1 352 ? -18.531 -39.438 -12.617 1 96.06 352 ASN B O 1
ATOM 6577 N N . HIS B 1 353 ? -20.281 -38.125 -13.031 1 94.69 353 HIS B N 1
ATOM 6578 C CA . HIS B 1 353 ? -21.156 -38.625 -11.969 1 94.69 353 HIS B CA 1
ATOM 6579 C C . HIS B 1 353 ? -20.484 -38.5 -10.609 1 94.69 353 HIS B C 1
ATOM 6581 O O . HIS B 1 353 ? -20.562 -39.438 -9.797 1 94.69 353 HIS B O 1
ATOM 6587 N N . ILE B 1 354 ? -19.828 -37.5 -10.461 1 95 354 ILE B N 1
ATOM 6588 C CA . ILE B 1 354 ? -19.234 -37.188 -9.164 1 95 354 ILE B CA 1
ATOM 6589 C C . ILE B 1 354 ? -20.297 -36.594 -8.25 1 95 354 ILE B C 1
ATOM 6591 O O . ILE B 1 354 ? -21.109 -35.781 -8.68 1 95 354 ILE B O 1
ATOM 6595 N N . ASP B 1 355 ? -20.266 -37 -7.004 1 93.31 355 ASP B N 1
ATOM 6596 C CA . ASP B 1 355 ? -21.219 -36.5 -6.008 1 93.31 355 ASP B CA 1
ATOM 6597 C C . ASP B 1 355 ? -21.188 -34.969 -5.941 1 93.31 355 ASP B C 1
ATOM 6599 O O . ASP B 1 355 ? -20.125 -34.375 -5.828 1 93.31 355 ASP B O 1
ATOM 6603 N N . LYS B 1 356 ? -22.328 -34.406 -5.98 1 91.31 356 LYS B N 1
ATOM 6604 C CA . LYS B 1 356 ? -22.469 -32.938 -6 1 91.31 356 LYS B CA 1
ATOM 6605 C C . LYS B 1 356 ? -21.875 -32.312 -4.738 1 91.31 356 LYS B C 1
ATOM 6607 O O . LYS B 1 356 ? -21.328 -31.219 -4.785 1 91.31 356 LYS B O 1
ATOM 6612 N N . ARG B 1 357 ? -21.953 -33.031 -3.676 1 86.62 357 ARG B N 1
ATOM 6613 C CA . ARG B 1 357 ? -21.391 -32.531 -2.426 1 86.62 357 ARG B CA 1
ATOM 6614 C C . ARG B 1 357 ? -19.875 -32.375 -2.533 1 86.62 357 ARG B C 1
ATOM 6616 O O . ARG B 1 357 ? -19.312 -31.438 -1.982 1 86.62 357 ARG B O 1
ATOM 6623 N N . VAL B 1 358 ? -19.312 -33.312 -3.252 1 91.25 358 VAL B N 1
ATOM 6624 C CA . VAL B 1 358 ? -17.859 -33.312 -3.404 1 91.25 358 VAL B CA 1
ATOM 6625 C C . VAL B 1 358 ? -17.453 -32.25 -4.434 1 91.25 358 VAL B C 1
ATOM 6627 O O . VAL B 1 358 ? -16.609 -31.391 -4.16 1 91.25 358 VAL B O 1
ATOM 6630 N N . SER B 1 359 ? -18.141 -32.281 -5.594 1 94 359 SER B N 1
ATOM 6631 C CA . SER B 1 359 ? -17.734 -31.375 -6.672 1 94 359 SER B CA 1
ATOM 6632 C C . SER B 1 359 ? -17.953 -29.906 -6.285 1 94 359 SER B C 1
ATOM 6634 O O . SER B 1 359 ? -17.109 -29.062 -6.562 1 94 359 SER B O 1
ATOM 6636 N N . ARG B 1 360 ? -19 -29.594 -5.637 1 88.56 360 ARG B N 1
ATOM 6637 C CA . ARG B 1 360 ? -19.359 -28.219 -5.305 1 88.56 360 ARG B CA 1
ATOM 6638 C C . ARG B 1 360 ? -18.469 -27.672 -4.191 1 88.56 360 ARG B C 1
ATOM 6640 O O . ARG B 1 360 ? -18.344 -26.453 -4.035 1 88.56 360 ARG B O 1
ATOM 6647 N N . PHE B 1 361 ? -17.859 -28.562 -3.473 1 84.19 361 PHE B N 1
ATOM 6648 C CA . PHE B 1 361 ? -16.891 -28.141 -2.471 1 84.19 361 PHE B CA 1
ATOM 6649 C C . PHE B 1 361 ? -15.477 -28.109 -3.059 1 84.19 361 PHE B C 1
ATOM 6651 O O . PHE B 1 361 ? -14.758 -27.109 -2.914 1 84.19 361 PHE B O 1
ATOM 6658 N N . VAL B 1 362 ? -15.078 -29.109 -3.756 1 92 362 VAL B N 1
ATOM 6659 C CA . VAL B 1 362 ? -13.688 -29.328 -4.156 1 92 362 VAL B CA 1
ATOM 6660 C C . VAL B 1 362 ? -13.312 -28.359 -5.281 1 92 362 VAL B C 1
ATOM 6662 O O . VAL B 1 362 ? -12.203 -27.828 -5.305 1 92 362 VAL B O 1
ATOM 6665 N N . ILE B 1 363 ? -14.164 -28.156 -6.203 1 93.25 363 ILE B N 1
ATOM 6666 C CA . ILE B 1 363 ? -13.828 -27.328 -7.363 1 93.25 363 ILE B CA 1
ATOM 6667 C C . ILE B 1 363 ? -13.539 -25.906 -6.922 1 93.25 363 ILE B C 1
ATOM 6669 O O . ILE B 1 363 ? -12.461 -25.359 -7.191 1 93.25 363 ILE B O 1
ATOM 6673 N N . PRO B 1 364 ? -14.461 -25.312 -6.184 1 87.12 364 PRO B N 1
ATOM 6674 C CA . PRO B 1 364 ? -14.117 -23.984 -5.695 1 87.12 364 PRO B CA 1
ATOM 6675 C C . PRO B 1 364 ? -12.883 -23.984 -4.797 1 87.12 364 PRO B C 1
ATOM 6677 O O . PRO B 1 364 ? -12.094 -23.031 -4.82 1 87.12 364 PRO B O 1
ATOM 6680 N N . PHE B 1 365 ? -12.766 -25 -4.109 1 85.38 365 PHE B N 1
ATOM 6681 C CA . PHE B 1 365 ? -11.625 -25.172 -3.219 1 85.38 365 PHE B CA 1
ATOM 6682 C C . PHE B 1 365 ? -10.32 -25.188 -4.008 1 85.38 365 PHE B C 1
ATOM 6684 O O . PHE B 1 365 ? -9.367 -24.5 -3.65 1 85.38 365 PHE B O 1
ATOM 6691 N N . CYS B 1 366 ? -10.281 -25.875 -5.004 1 91.62 366 CYS B N 1
ATOM 6692 C CA . CYS B 1 366 ? -9.109 -26 -5.855 1 91.62 366 CYS B CA 1
ATOM 6693 C C . CYS B 1 366 ? -8.828 -24.688 -6.59 1 91.62 366 CYS B C 1
ATOM 6695 O O . CYS B 1 366 ? -7.668 -24.297 -6.746 1 91.62 366 CYS B O 1
ATOM 6697 N N . VAL B 1 367 ? -9.836 -24.078 -7.035 1 88.38 367 VAL B N 1
ATOM 6698 C CA . VAL B 1 367 ? -9.672 -22.812 -7.766 1 88.38 367 VAL B CA 1
ATOM 6699 C C . VAL B 1 367 ? -8.977 -21.797 -6.879 1 88.38 367 VAL B C 1
ATOM 6701 O O . VAL B 1 367 ? -8.18 -20.984 -7.363 1 88.38 367 VAL B O 1
ATOM 6704 N N . THR B 1 368 ? -9.156 -21.969 -5.652 1 80.94 368 THR B N 1
ATOM 6705 C CA . THR B 1 368 ? -8.594 -21.016 -4.711 1 80.94 368 THR B CA 1
ATOM 6706 C C . THR B 1 368 ? -7.195 -21.422 -4.273 1 80.94 368 THR B C 1
ATOM 6708 O O . THR B 1 368 ? -6.332 -20.578 -4.043 1 80.94 368 THR B O 1
ATOM 6711 N N . LEU B 1 369 ? -6.949 -22.703 -4.184 1 86.19 369 LEU B N 1
ATOM 6712 C CA . LEU B 1 369 ? -5.754 -23.125 -3.463 1 86.19 369 LEU B CA 1
ATOM 6713 C C . LEU B 1 369 ? -4.793 -23.859 -4.391 1 86.19 369 LEU B C 1
ATOM 6715 O O . LEU B 1 369 ? -3.621 -24.047 -4.055 1 86.19 369 LEU B O 1
ATOM 6719 N N . ASN B 1 370 ? -5.262 -24.25 -5.492 1 88.25 370 ASN B N 1
ATOM 6720 C CA . ASN B 1 370 ? -4.426 -25.094 -6.336 1 88.25 370 ASN B CA 1
ATOM 6721 C C . ASN B 1 370 ? -3.963 -24.359 -7.59 1 88.25 370 ASN B C 1
ATOM 6723 O O . ASN B 1 370 ? -4.766 -23.719 -8.266 1 88.25 370 ASN B O 1
ATOM 6727 N N . ALA B 1 371 ? -2.686 -24.406 -7.777 1 92.12 371 ALA B N 1
ATOM 6728 C CA . ALA B 1 371 ? -2.119 -23.859 -9.008 1 92.12 371 ALA B CA 1
ATOM 6729 C C . ALA B 1 371 ? -0.837 -24.594 -9.391 1 92.12 371 ALA B C 1
ATOM 6731 O O . ALA B 1 371 ? 0.216 -23.969 -9.555 1 92.12 371 ALA B O 1
ATOM 6732 N N . ASP B 1 372 ? -1.021 -25.859 -9.711 1 93.94 372 ASP B N 1
ATOM 6733 C CA . ASP B 1 372 ? 0.157 -26.688 -9.938 1 93.94 372 ASP B CA 1
ATOM 6734 C C . ASP B 1 372 ? 0.866 -26.297 -11.227 1 93.94 372 ASP B C 1
ATOM 6736 O O . ASP B 1 372 ? 2.098 -26.281 -11.289 1 93.94 372 ASP B O 1
ATOM 6740 N N . GLY B 1 373 ? 0.101 -26.047 -12.297 1 94.75 373 GLY B N 1
ATOM 6741 C CA . GLY B 1 373 ? 0.734 -25.531 -13.492 1 94.75 373 GLY B CA 1
ATOM 6742 C C . GLY B 1 373 ? 1.481 -24.219 -13.25 1 94.75 373 GLY B C 1
ATOM 6743 O O . GLY B 1 373 ? 2.572 -24.016 -13.789 1 94.75 373 GLY B O 1
ATOM 6744 N N . SER B 1 374 ? 0.927 -23.391 -12.477 1 95.31 374 SER B N 1
ATOM 6745 C CA . SER B 1 374 ? 1.559 -22.125 -12.125 1 95.31 374 SER B CA 1
ATOM 6746 C C . SER B 1 374 ? 2.799 -22.344 -11.266 1 95.31 374 SER B C 1
ATOM 6748 O O . SER B 1 374 ? 3.791 -21.625 -11.406 1 95.31 374 SER B O 1
ATOM 6750 N N . ALA B 1 375 ? 2.646 -23.328 -10.398 1 96.56 375 ALA B N 1
ATOM 6751 C CA . ALA B 1 375 ? 3.809 -23.641 -9.57 1 96.56 375 ALA B CA 1
ATOM 6752 C C . ALA B 1 375 ? 5 -24.047 -10.438 1 96.56 375 ALA B C 1
ATOM 6754 O O . ALA B 1 375 ? 6.137 -23.641 -10.164 1 96.56 375 ALA B O 1
ATOM 6755 N N . LEU B 1 376 ? 4.73 -24.859 -11.414 1 97.81 376 LEU B N 1
ATOM 6756 C CA . LEU B 1 376 ? 5.762 -25.266 -12.367 1 97.81 376 LEU B CA 1
ATOM 6757 C C . LEU B 1 376 ? 6.371 -24.047 -13.062 1 97.81 376 LEU B C 1
ATOM 6759 O O . LEU B 1 376 ? 7.598 -23.906 -13.109 1 97.81 376 LEU B O 1
ATOM 6763 N N . PHE B 1 377 ? 5.586 -23.203 -13.539 1 97.31 377 PHE B N 1
ATOM 6764 C CA . PHE B 1 377 ? 6.027 -21.984 -14.219 1 97.31 377 PHE B CA 1
ATOM 6765 C C . PHE B 1 377 ? 6.855 -21.109 -13.289 1 97.31 377 PHE B C 1
ATOM 6767 O O . PHE B 1 377 ? 7.938 -20.656 -13.656 1 97.31 377 PHE B O 1
ATOM 6774 N N . ILE B 1 378 ? 6.344 -20.844 -12.102 1 96.88 378 ILE B N 1
ATOM 6775 C CA . ILE B 1 378 ? 6.984 -19.922 -11.156 1 96.88 378 ILE B CA 1
ATOM 6776 C C . ILE B 1 378 ? 8.367 -20.469 -10.781 1 96.88 378 ILE B C 1
ATOM 6778 O O . ILE B 1 378 ? 9.336 -19.703 -10.711 1 96.88 378 ILE B O 1
ATOM 6782 N N . THR B 1 379 ? 8.445 -21.766 -10.594 1 97.31 379 THR B N 1
ATOM 6783 C CA . THR B 1 379 ? 9.719 -22.391 -10.258 1 97.31 379 THR B CA 1
ATOM 6784 C C . THR B 1 379 ? 10.719 -22.203 -11.391 1 97.31 379 THR B C 1
ATOM 6786 O O . THR B 1 379 ? 11.844 -21.734 -11.172 1 97.31 379 THR B O 1
ATOM 6789 N N . ALA B 1 380 ? 10.32 -22.531 -12.547 1 97.06 380 ALA B N 1
ATOM 6790 C CA . ALA B 1 380 ? 11.188 -22.391 -13.711 1 97.06 380 ALA B CA 1
ATOM 6791 C C . ALA B 1 380 ? 11.57 -20.938 -13.953 1 97.06 380 ALA B C 1
ATOM 6793 O O . ALA B 1 380 ? 12.719 -20.641 -14.273 1 97.06 380 ALA B O 1
ATOM 6794 N N . ALA B 1 381 ? 10.609 -20.109 -13.797 1 96.62 381 ALA B N 1
ATOM 6795 C CA . ALA B 1 381 ? 10.82 -18.688 -14.031 1 96.62 381 ALA B CA 1
ATOM 6796 C C . ALA B 1 381 ? 11.797 -18.094 -13.016 1 96.62 381 ALA B C 1
ATOM 6798 O O . ALA B 1 381 ? 12.656 -17.297 -13.375 1 96.62 381 ALA B O 1
ATOM 6799 N N . ALA B 1 382 ? 11.602 -18.469 -11.773 1 95.69 382 ALA B N 1
ATOM 6800 C CA . ALA B 1 382 ? 12.508 -17.984 -10.734 1 95.69 382 ALA B CA 1
ATOM 6801 C C . ALA B 1 382 ? 13.945 -18.406 -11.031 1 95.69 382 ALA B C 1
ATOM 6803 O O . ALA B 1 382 ? 14.867 -17.594 -10.906 1 95.69 382 ALA B O 1
ATOM 6804 N N . MET B 1 383 ? 14.141 -19.578 -11.469 1 94.94 383 MET B N 1
ATOM 6805 C CA . MET B 1 383 ? 15.469 -20.078 -11.797 1 94.94 383 MET B CA 1
ATOM 6806 C C . MET B 1 383 ? 16.031 -19.391 -13.031 1 94.94 383 MET B C 1
ATOM 6808 O O . MET B 1 383 ? 17.203 -19.047 -13.07 1 94.94 383 MET B O 1
ATOM 6812 N N . PHE B 1 384 ? 15.242 -19.203 -13.969 1 94.75 384 PHE B N 1
ATOM 6813 C CA . PHE B 1 384 ? 15.648 -18.531 -15.203 1 94.75 384 PHE B CA 1
ATOM 6814 C C . PHE B 1 384 ? 16.109 -17.094 -14.914 1 94.75 384 PHE B C 1
ATOM 6816 O O . PHE B 1 384 ? 17.172 -16.672 -15.375 1 94.75 384 PHE B O 1
ATOM 6823 N N . ILE B 1 385 ? 15.266 -16.375 -14.156 1 92.62 385 ILE B N 1
ATOM 6824 C CA . ILE B 1 385 ? 15.57 -14.992 -13.836 1 92.62 385 ILE B CA 1
ATOM 6825 C C . ILE B 1 385 ? 16.859 -14.922 -13.039 1 92.62 385 ILE B C 1
ATOM 6827 O O . ILE B 1 385 ? 17.688 -14.031 -13.258 1 92.62 385 ILE B O 1
ATOM 6831 N N . ALA B 1 386 ? 17.016 -15.812 -12.094 1 90.75 386 ALA B N 1
ATOM 6832 C CA . ALA B 1 386 ? 18.266 -15.867 -11.336 1 90.75 386 ALA B CA 1
ATOM 6833 C C . ALA B 1 386 ? 19.469 -16.062 -12.258 1 90.75 386 ALA B C 1
ATOM 6835 O O . ALA B 1 386 ? 20.469 -15.352 -12.148 1 90.75 386 ALA B O 1
ATOM 6836 N N . ASN B 1 387 ? 19.344 -16.938 -13.203 1 88.94 387 ASN B N 1
ATOM 6837 C CA . ASN B 1 387 ? 20.422 -17.234 -14.133 1 88.94 387 ASN B CA 1
ATOM 6838 C C . ASN B 1 387 ? 20.734 -16.047 -15.031 1 88.94 387 ASN B C 1
ATOM 6840 O O . ASN B 1 387 ? 21.906 -15.664 -15.188 1 88.94 387 ASN B O 1
ATOM 6844 N N . ILE B 1 388 ? 19.734 -15.492 -15.555 1 87.44 388 ILE B N 1
ATOM 6845 C CA . ILE B 1 388 ? 19.922 -14.445 -16.547 1 87.44 388 ILE B CA 1
ATOM 6846 C C . ILE B 1 388 ? 20.406 -13.172 -15.859 1 87.44 388 ILE B C 1
ATOM 6848 O O . ILE B 1 388 ? 21.016 -12.305 -16.5 1 87.44 388 ILE B O 1
ATOM 6852 N N . SER B 1 389 ? 20.031 -13.016 -14.633 1 85.12 389 SER B N 1
ATOM 6853 C CA . SER B 1 389 ? 20.5 -11.867 -13.867 1 85.12 389 SER B CA 1
ATOM 6854 C C . SER B 1 389 ? 21.906 -12.094 -13.312 1 85.12 389 SER B C 1
ATOM 6856 O O . SER B 1 389 ? 22.422 -11.273 -12.547 1 85.12 389 SER B O 1
ATOM 6858 N N . GLY B 1 390 ? 22.469 -13.203 -13.523 1 80.44 390 GLY B N 1
ATOM 6859 C CA . GLY B 1 390 ? 23.828 -13.492 -13.078 1 80.44 390 GLY B CA 1
ATOM 6860 C C . GLY B 1 390 ? 23.906 -13.922 -11.625 1 80.44 390 GLY B C 1
ATOM 6861 O O . GLY B 1 390 ? 24.891 -13.648 -10.945 1 80.44 390 GLY B O 1
ATOM 6862 N N . HIS B 1 391 ? 22.875 -14.43 -11.109 1 81.69 391 HIS B N 1
ATOM 6863 C CA . HIS B 1 391 ? 22.812 -14.93 -9.742 1 81.69 391 HIS B CA 1
ATOM 6864 C C . HIS B 1 391 ? 22.719 -16.453 -9.711 1 81.69 391 HIS B C 1
ATOM 6866 O O . HIS B 1 391 ? 21.641 -17 -9.5 1 81.69 391 HIS B O 1
ATOM 6872 N N . PRO B 1 392 ? 23.828 -17.078 -9.828 1 79 392 PRO B N 1
ATOM 6873 C CA . PRO B 1 392 ? 23.75 -18.547 -9.789 1 79 392 PRO B CA 1
ATOM 6874 C C . PRO B 1 392 ? 23.172 -19.078 -8.484 1 79 392 PRO B C 1
ATOM 6876 O O . PRO B 1 392 ? 23.484 -18.562 -7.41 1 79 392 PRO B O 1
ATOM 6879 N N . LEU B 1 393 ? 22.312 -20.062 -8.664 1 86.19 393 LEU B N 1
ATOM 6880 C CA . LEU B 1 393 ? 21.641 -20.641 -7.504 1 86.19 393 LEU B CA 1
ATOM 6881 C C . LEU B 1 393 ? 22.328 -21.922 -7.039 1 86.19 393 LEU B C 1
ATOM 6883 O O . LEU B 1 393 ? 22.766 -22.734 -7.863 1 86.19 393 LEU B O 1
ATOM 6887 N N . THR B 1 394 ? 22.5 -22 -5.738 1 84.81 394 THR B N 1
ATOM 6888 C CA . THR B 1 394 ? 22.953 -23.25 -5.148 1 84.81 394 THR B CA 1
ATOM 6889 C C . THR B 1 394 ? 21.828 -24.281 -5.105 1 84.81 394 THR B C 1
ATOM 6891 O O . THR B 1 394 ? 20.656 -23.922 -5.305 1 84.81 394 THR B O 1
ATOM 6894 N N . PHE B 1 395 ? 22.203 -25.5 -4.91 1 86.12 395 PHE B N 1
ATOM 6895 C CA . PHE B 1 395 ? 21.188 -26.547 -4.809 1 86.12 395 PHE B CA 1
ATOM 6896 C C . PHE B 1 395 ? 20.234 -26.266 -3.664 1 86.12 395 PHE B C 1
ATOM 6898 O O . PHE B 1 395 ? 19.031 -26.547 -3.768 1 86.12 395 PHE B O 1
ATOM 6905 N N . GLY B 1 396 ? 20.797 -25.766 -2.605 1 84.06 396 GLY B N 1
ATOM 6906 C CA . GLY B 1 396 ? 19.953 -25.391 -1.479 1 84.06 396 GLY B CA 1
ATOM 6907 C C . GLY B 1 396 ? 18.953 -24.297 -1.819 1 84.06 396 GLY B C 1
ATOM 6908 O O . GLY B 1 396 ? 17.781 -24.391 -1.437 1 84.06 396 GLY B O 1
ATOM 6909 N N . GLU B 1 397 ? 19.422 -23.344 -2.557 1 87.19 397 GLU B N 1
ATOM 6910 C CA . GLU B 1 397 ? 18.531 -22.25 -2.959 1 87.19 397 GLU B CA 1
ATOM 6911 C C . GLU B 1 397 ? 17.453 -22.734 -3.91 1 87.19 397 GLU B C 1
ATOM 6913 O O . GLU B 1 397 ? 16.312 -22.266 -3.857 1 87.19 397 GLU B O 1
ATOM 6918 N N . VAL B 1 398 ? 17.828 -23.656 -4.727 1 92.38 398 VAL B N 1
ATOM 6919 C CA . VAL B 1 398 ? 16.875 -24.234 -5.656 1 92.38 398 VAL B CA 1
ATOM 6920 C C . VAL B 1 398 ? 15.789 -24.984 -4.879 1 92.38 398 VAL B C 1
ATOM 6922 O O . VAL B 1 398 ? 14.602 -24.859 -5.184 1 92.38 398 VAL B O 1
ATOM 6925 N N . ALA B 1 399 ? 16.172 -25.703 -3.908 1 90.19 399 ALA B N 1
ATOM 6926 C CA . ALA B 1 399 ? 15.227 -26.422 -3.064 1 90.19 399 ALA B CA 1
ATOM 6927 C C . ALA B 1 399 ? 14.281 -25.453 -2.355 1 90.19 399 ALA B C 1
ATOM 6929 O O . ALA B 1 399 ? 13.086 -25.719 -2.236 1 90.19 399 ALA B O 1
ATOM 6930 N N . ILE B 1 400 ? 14.828 -24.375 -1.976 1 87.19 400 ILE B N 1
ATOM 6931 C CA . ILE B 1 400 ? 14.023 -23.375 -1.285 1 87.19 400 ILE B CA 1
ATOM 6932 C C . ILE B 1 400 ? 13.016 -22.766 -2.256 1 87.19 400 ILE B C 1
ATOM 6934 O O . ILE B 1 400 ? 11.852 -22.547 -1.906 1 87.19 400 ILE B O 1
ATOM 6938 N N . ILE B 1 401 ? 13.484 -22.484 -3.422 1 92.25 401 ILE B N 1
ATOM 6939 C CA . ILE B 1 401 ? 12.594 -21.953 -4.445 1 92.25 401 ILE B CA 1
ATOM 6940 C C . ILE B 1 401 ? 11.43 -22.906 -4.676 1 92.25 401 ILE B C 1
ATOM 6942 O O . ILE B 1 401 ? 10.273 -22.5 -4.734 1 92.25 401 ILE B O 1
ATOM 6946 N N . GLY B 1 402 ? 11.805 -24.156 -4.793 1 93.62 402 GLY B N 1
ATOM 6947 C CA . GLY B 1 402 ? 10.773 -25.156 -4.992 1 93.62 402 GLY B CA 1
ATOM 6948 C C . GLY B 1 402 ? 9.773 -25.219 -3.854 1 93.62 402 GLY B C 1
ATOM 6949 O O . GLY B 1 402 ? 8.562 -25.188 -4.086 1 93.62 402 GLY B O 1
ATOM 6950 N N . LEU B 1 403 ? 10.219 -25.25 -2.68 1 88.56 403 LEU B N 1
ATOM 6951 C CA . LEU B 1 403 ? 9.359 -25.344 -1.508 1 88.56 403 LEU B CA 1
ATOM 6952 C C . LEU B 1 403 ? 8.531 -24.078 -1.339 1 88.56 403 LEU B C 1
ATOM 6954 O O . LEU B 1 403 ? 7.324 -24.141 -1.091 1 88.56 403 LEU B O 1
ATOM 6958 N N . LEU B 1 404 ? 9.227 -22.969 -1.474 1 87.75 404 LEU B N 1
ATOM 6959 C CA . LEU B 1 404 ? 8.555 -21.688 -1.354 1 87.75 404 LEU B CA 1
ATOM 6960 C C . LEU B 1 404 ? 7.457 -21.531 -2.4 1 87.75 404 LEU B C 1
ATOM 6962 O O . LEU B 1 404 ? 6.359 -21.062 -2.096 1 87.75 404 LEU B O 1
ATOM 6966 N N . THR B 1 405 ? 7.758 -21.922 -3.545 1 93.69 405 THR B N 1
ATOM 6967 C CA . THR B 1 405 ? 6.793 -21.812 -4.633 1 93.69 405 THR B CA 1
ATOM 6968 C C . THR B 1 405 ? 5.602 -22.734 -4.391 1 93.69 405 THR B C 1
ATOM 6970 O O . THR B 1 405 ? 4.453 -22.359 -4.629 1 93.69 405 THR B O 1
ATOM 6973 N N . ALA B 1 406 ? 5.887 -23.906 -3.91 1 92.19 406 ALA B N 1
ATOM 6974 C CA . ALA B 1 406 ? 4.816 -24.859 -3.643 1 92.19 406 ALA B CA 1
ATOM 6975 C C . ALA B 1 406 ? 3.832 -24.297 -2.617 1 92.19 406 ALA B C 1
ATOM 6977 O O . ALA B 1 406 ? 2.617 -24.469 -2.76 1 92.19 406 ALA B O 1
ATOM 6978 N N . ILE B 1 407 ? 4.309 -23.656 -1.706 1 86 407 ILE B N 1
ATOM 6979 C CA . ILE B 1 407 ? 3.473 -23.109 -0.639 1 86 407 ILE B CA 1
ATOM 6980 C C . ILE B 1 407 ? 2.836 -21.797 -1.095 1 86 407 ILE B C 1
ATOM 6982 O O . ILE B 1 407 ? 1.646 -21.578 -0.866 1 86 407 ILE B O 1
ATOM 6986 N N . ALA B 1 408 ? 3.635 -20.969 -1.752 1 86.5 408 ALA B N 1
ATOM 6987 C CA . ALA B 1 408 ? 3.152 -19.672 -2.213 1 86.5 408 ALA B CA 1
ATOM 6988 C C . ALA B 1 408 ? 2.023 -19.828 -3.227 1 86.5 408 ALA B C 1
ATOM 6990 O O . ALA B 1 408 ? 1.149 -18.969 -3.332 1 86.5 408 ALA B O 1
ATOM 6991 N N . SER B 1 409 ? 2.045 -20.906 -3.939 1 88.94 409 SER B N 1
ATOM 6992 C CA . SER B 1 409 ? 1.024 -21.156 -4.953 1 88.94 409 SER B CA 1
ATOM 6993 C C . SER B 1 409 ? -0.344 -21.375 -4.316 1 88.94 409 SER B C 1
ATOM 6995 O O . SER B 1 409 ? -1.371 -21.281 -4.988 1 88.94 409 SER B O 1
ATOM 6997 N N . LEU B 1 410 ? -0.4 -21.672 -2.996 1 84.12 410 LEU B N 1
ATOM 6998 C CA . LEU B 1 410 ? -1.656 -21.797 -2.266 1 84.12 410 LEU B CA 1
ATOM 6999 C C . LEU B 1 410 ? -2.371 -20.453 -2.176 1 84.12 410 LEU B C 1
ATOM 7001 O O . LEU B 1 410 ? -3.572 -20.391 -1.904 1 84.12 410 LEU B O 1
ATOM 7005 N N . ALA B 1 411 ? -1.628 -19.406 -2.379 1 78.12 411 ALA B N 1
ATOM 7006 C CA . ALA B 1 411 ? -2.178 -18.062 -2.25 1 78.12 411 ALA B CA 1
ATOM 7007 C C . ALA B 1 411 ? -2.334 -17.406 -3.615 1 78.12 411 ALA B C 1
ATOM 7009 O O . ALA B 1 411 ? -2.498 -16.188 -3.707 1 78.12 411 ALA B O 1
ATOM 7010 N N . LEU B 1 412 ? -2.254 -18.109 -4.637 1 84.94 412 LEU B N 1
ATOM 7011 C CA . LEU B 1 412 ? -2.311 -17.562 -5.984 1 84.94 412 LEU B CA 1
ATOM 7012 C C . LEU B 1 412 ? -3.752 -17.297 -6.402 1 84.94 412 LEU B C 1
ATOM 7014 O O . LEU B 1 412 ? -4.551 -18.234 -6.508 1 84.94 412 LEU B O 1
ATOM 7018 N N . PRO B 1 413 ? -4.086 -16.031 -6.582 1 77.25 413 PRO B N 1
ATOM 7019 C CA . PRO B 1 413 ? -5.453 -15.781 -7.039 1 77.25 413 PRO B CA 1
ATOM 7020 C C . PRO B 1 413 ? -5.688 -16.234 -8.477 1 77.25 413 PRO B C 1
ATOM 7022 O O . PRO B 1 413 ? -4.742 -16.312 -9.266 1 77.25 413 PRO B O 1
ATOM 7025 N N . SER B 1 414 ? -6.879 -16.531 -8.805 1 80.19 414 SER B N 1
ATOM 7026 C CA . SER B 1 414 ? -7.23 -17.016 -10.133 1 80.19 414 SER B CA 1
ATOM 7027 C C . SER B 1 414 ? -7.523 -15.852 -11.086 1 80.19 414 SER B C 1
ATOM 7029 O O . SER B 1 414 ? -8.633 -15.742 -11.617 1 80.19 414 SER B O 1
ATOM 7031 N N . VAL B 1 415 ? -6.613 -15.039 -11.258 1 77.81 415 VAL B N 1
ATOM 7032 C CA . VAL B 1 415 ? -6.703 -13.938 -12.219 1 77.81 415 VAL B CA 1
ATOM 7033 C C . VAL B 1 415 ? -5.527 -14.008 -13.195 1 77.81 415 VAL B C 1
ATOM 7035 O O . VAL B 1 415 ? -4.477 -14.562 -12.867 1 77.81 415 VAL B O 1
ATOM 7038 N N . PRO B 1 416 ? -5.766 -13.477 -14.336 1 79.69 416 PRO B N 1
ATOM 7039 C CA . PRO B 1 416 ? -4.688 -13.531 -15.328 1 79.69 416 PRO B CA 1
ATOM 7040 C C . PRO B 1 416 ? -3.395 -12.891 -14.828 1 79.69 416 PRO B C 1
ATOM 7042 O O . PRO B 1 416 ? -3.432 -11.875 -14.125 1 79.69 416 PRO B O 1
ATOM 7045 N N . SER B 1 417 ? -2.322 -13.508 -15.086 1 80.25 417 SER B N 1
ATOM 7046 C CA . SER B 1 417 ? -0.973 -12.992 -14.867 1 80.25 417 SER B CA 1
ATOM 7047 C C . SER B 1 417 ? -0.631 -12.945 -13.383 1 80.25 417 SER B C 1
ATOM 7049 O O . SER B 1 417 ? 0.37 -12.344 -12.992 1 80.25 417 SER B O 1
ATOM 7051 N N . SER B 1 418 ? -1.48 -13.555 -12.594 1 85.5 418 SER B N 1
ATOM 7052 C CA . SER B 1 418 ? -1.214 -13.555 -11.156 1 85.5 418 SER B CA 1
ATOM 7053 C C . SER B 1 418 ? 0.072 -14.312 -10.836 1 85.5 418 SER B C 1
ATOM 7055 O O . SER B 1 418 ? 0.716 -14.039 -9.82 1 85.5 418 SER B O 1
ATOM 7057 N N . SER B 1 419 ? 0.423 -15.227 -11.703 1 91.88 419 SER B N 1
ATOM 7058 C CA . SER B 1 419 ? 1.643 -16 -11.492 1 91.88 419 SER B CA 1
ATOM 7059 C C . SER B 1 419 ? 2.875 -15.102 -11.492 1 91.88 419 SER B C 1
ATOM 7061 O O . SER B 1 419 ? 3.854 -15.383 -10.797 1 91.88 419 SER B O 1
ATOM 7063 N N . ILE B 1 420 ? 2.811 -14.086 -12.219 1 89.62 420 ILE B N 1
ATOM 7064 C CA . ILE B 1 420 ? 3.939 -13.156 -12.273 1 89.62 420 ILE B CA 1
ATOM 7065 C C . ILE B 1 420 ? 4.086 -12.445 -10.93 1 89.62 420 ILE B C 1
ATOM 7067 O O . ILE B 1 420 ? 5.199 -12.219 -10.453 1 89.62 420 ILE B O 1
ATOM 7071 N N . VAL B 1 421 ? 2.973 -12.125 -10.414 1 86.56 421 VAL B N 1
ATOM 7072 C CA . VAL B 1 421 ? 2.998 -11.477 -9.109 1 86.56 421 VAL B CA 1
ATOM 7073 C C . VAL B 1 421 ? 3.623 -12.406 -8.078 1 86.56 421 VAL B C 1
ATOM 7075 O O . VAL B 1 421 ? 4.469 -11.992 -7.281 1 86.56 421 VAL B O 1
ATOM 7078 N N . THR B 1 422 ? 3.24 -13.625 -8.141 1 89.88 422 THR B N 1
ATOM 7079 C CA . THR B 1 422 ? 3.789 -14.617 -7.219 1 89.88 422 THR B CA 1
ATOM 7080 C C . THR B 1 422 ? 5.27 -14.852 -7.5 1 89.88 422 THR B C 1
ATOM 7082 O O . THR B 1 422 ? 6.055 -15.086 -6.578 1 89.88 422 THR B O 1
ATOM 7085 N N . LEU B 1 423 ? 5.586 -14.797 -8.719 1 92.81 423 LEU B N 1
ATOM 7086 C CA . LEU B 1 423 ? 6.996 -14.898 -9.078 1 92.81 423 LEU B CA 1
ATOM 7087 C C . LEU B 1 423 ? 7.805 -13.781 -8.422 1 92.81 423 LEU B C 1
ATOM 7089 O O . LEU B 1 423 ? 8.859 -14.031 -7.84 1 92.81 423 LEU B O 1
ATOM 7093 N N . ILE B 1 424 ? 7.293 -12.617 -8.555 1 89.44 424 ILE B N 1
ATOM 7094 C CA . ILE B 1 424 ? 7.961 -11.461 -7.961 1 89.44 424 ILE B CA 1
ATOM 7095 C C . ILE B 1 424 ? 8.094 -11.656 -6.453 1 89.44 424 ILE B C 1
ATOM 7097 O O . ILE B 1 424 ? 9.125 -11.328 -5.863 1 89.44 424 ILE B O 1
ATOM 7101 N N . MET B 1 425 ? 7.078 -12.227 -5.93 1 87.75 425 MET B N 1
ATOM 7102 C CA . MET B 1 425 ? 7.086 -12.531 -4.5 1 87.75 425 MET B CA 1
ATOM 7103 C C . MET B 1 425 ? 8.227 -13.492 -4.156 1 87.75 425 MET B C 1
ATOM 7105 O O . MET B 1 425 ? 8.969 -13.258 -3.205 1 87.75 425 MET B O 1
ATOM 7109 N N . VAL B 1 426 ? 8.383 -14.508 -4.875 1 89.94 426 VAL B N 1
ATOM 7110 C CA . VAL B 1 426 ? 9.391 -15.531 -4.637 1 89.94 426 VAL B CA 1
ATOM 7111 C C . VAL B 1 426 ? 10.781 -14.945 -4.852 1 89.94 426 VAL B C 1
ATOM 7113 O O . VAL B 1 426 ? 11.68 -15.141 -4.023 1 89.94 426 VAL B O 1
ATOM 7116 N N . LEU B 1 427 ? 10.953 -14.203 -5.883 1 90.19 427 LEU B N 1
ATOM 7117 C CA . LEU B 1 427 ? 12.234 -13.578 -6.184 1 90.19 427 LEU B CA 1
ATOM 7118 C C . LEU B 1 427 ? 12.633 -12.594 -5.09 1 90.19 427 LEU B C 1
ATOM 7120 O O . LEU B 1 427 ? 13.789 -12.555 -4.676 1 90.19 427 LEU B O 1
ATOM 7124 N N . SER B 1 428 ? 11.648 -11.828 -4.672 1 84.69 428 SER B N 1
ATOM 7125 C CA . SER B 1 428 ? 11.906 -10.844 -3.625 1 84.69 428 SER B CA 1
ATOM 7126 C C . SER B 1 428 ? 12.344 -11.516 -2.326 1 84.69 428 SER B C 1
ATOM 7128 O O . SER B 1 428 ? 13.195 -10.992 -1.604 1 84.69 428 SER B O 1
ATOM 7130 N N . SER B 1 429 ? 11.773 -12.656 -2.078 1 84.5 429 SER B N 1
ATOM 7131 C CA . SER B 1 429 ? 12.133 -13.406 -0.878 1 84.5 429 SER B CA 1
ATOM 7132 C C . SER B 1 429 ? 13.547 -13.945 -0.968 1 84.5 429 SER B C 1
ATOM 7134 O O . SER B 1 429 ? 14.203 -14.172 0.055 1 84.5 429 SER B O 1
ATOM 7136 N N . MET B 1 430 ? 14.031 -14.094 -2.168 1 86.69 430 MET B N 1
ATOM 7137 C CA . MET B 1 430 ? 15.359 -14.664 -2.379 1 86.69 430 MET B CA 1
ATOM 7138 C C . MET B 1 430 ? 16.375 -13.57 -2.693 1 86.69 430 MET B C 1
ATOM 7140 O O . MET B 1 430 ? 17.531 -13.867 -3.027 1 86.69 430 MET B O 1
ATOM 7144 N N . ASN B 1 431 ? 15.938 -12.242 -2.666 1 81.06 431 ASN B N 1
ATOM 7145 C CA . ASN B 1 431 ? 16.766 -11.086 -2.973 1 81.06 431 ASN B CA 1
ATOM 7146 C C . ASN B 1 431 ? 17.312 -11.148 -4.391 1 81.06 431 ASN B C 1
ATOM 7148 O O . ASN B 1 431 ? 18.484 -10.805 -4.625 1 81.06 431 ASN B O 1
ATOM 7152 N N . VAL B 1 432 ? 16.609 -11.781 -5.234 1 86.38 432 VAL B N 1
ATOM 7153 C CA . VAL B 1 432 ? 16.938 -11.773 -6.656 1 86.38 432 VAL B CA 1
ATOM 7154 C C . VAL B 1 432 ? 16.281 -10.578 -7.332 1 86.38 432 VAL B C 1
ATOM 7156 O O . VAL B 1 432 ? 15.086 -10.328 -7.141 1 86.38 432 VAL B O 1
ATOM 7159 N N . PRO B 1 433 ? 17.031 -9.805 -8.07 1 84.25 433 PRO B N 1
ATOM 7160 C CA . PRO B 1 433 ? 16.453 -8.641 -8.727 1 84.25 433 PRO B CA 1
ATOM 7161 C C . PRO B 1 433 ? 15.289 -9 -9.656 1 84.25 433 PRO B C 1
ATOM 7163 O O . PRO B 1 433 ? 15.367 -9.984 -10.398 1 84.25 433 PRO B O 1
ATOM 7166 N N . VAL B 1 434 ? 14.266 -8.164 -9.695 1 86.56 434 VAL B N 1
ATOM 7167 C CA . VAL B 1 434 ? 13.023 -8.523 -10.375 1 86.56 434 VAL B CA 1
ATOM 7168 C C . VAL B 1 434 ? 12.961 -7.836 -11.734 1 86.56 434 VAL B C 1
ATOM 7170 O O . VAL B 1 434 ? 12.016 -8.039 -12.5 1 86.56 434 VAL B O 1
ATOM 7173 N N . HIS B 1 435 ? 13.922 -7.09 -12.062 1 80.62 435 HIS B N 1
ATOM 7174 C CA . HIS B 1 435 ? 13.875 -6.309 -13.297 1 80.62 435 HIS B CA 1
ATOM 7175 C C . HIS B 1 435 ? 13.758 -7.215 -14.516 1 80.62 435 HIS B C 1
ATOM 7177 O O . HIS B 1 435 ? 13.031 -6.902 -15.461 1 80.62 435 HIS B O 1
ATOM 7183 N N . ALA B 1 436 ? 14.43 -8.367 -14.43 1 85.38 436 ALA B N 1
ATOM 7184 C CA . ALA B 1 436 ? 14.461 -9.273 -15.578 1 85.38 436 ALA B CA 1
ATOM 7185 C C . ALA B 1 436 ? 13.109 -9.945 -15.789 1 85.38 436 ALA B C 1
ATOM 7187 O O . ALA B 1 436 ? 12.875 -10.578 -16.812 1 85.38 436 ALA B O 1
ATOM 7188 N N . VAL B 1 437 ? 12.164 -9.797 -14.852 1 89.19 437 VAL B N 1
ATOM 7189 C CA . VAL B 1 437 ? 10.82 -10.352 -14.977 1 89.19 437 VAL B CA 1
ATOM 7190 C C . VAL B 1 437 ? 10.117 -9.711 -16.172 1 89.19 437 VAL B C 1
ATOM 7192 O O . VAL B 1 437 ? 9.18 -10.297 -16.734 1 89.19 437 VAL B O 1
ATOM 7195 N N . SER B 1 438 ? 10.609 -8.562 -16.562 1 80.06 438 SER B N 1
ATOM 7196 C CA . SER B 1 438 ? 10.039 -7.867 -17.703 1 80.06 438 SER B CA 1
ATOM 7197 C C . SER B 1 438 ? 10.109 -8.719 -18.969 1 80.06 438 SER B C 1
ATOM 7199 O O . SER B 1 438 ? 9.203 -8.672 -19.797 1 80.06 438 SER B O 1
ATOM 7201 N N . LEU B 1 439 ? 11.102 -9.5 -19.078 1 83 439 LEU B N 1
ATOM 7202 C CA . LEU B 1 439 ? 11.297 -10.352 -20.25 1 83 439 LEU B CA 1
ATOM 7203 C C . LEU B 1 439 ? 10.203 -11.414 -20.328 1 83 439 LEU B C 1
ATOM 7205 O O . LEU B 1 439 ? 9.805 -11.812 -21.422 1 83 439 LEU B O 1
ATOM 7209 N N . LEU B 1 440 ? 9.758 -11.789 -19.219 1 90.75 440 LEU B N 1
ATOM 7210 C CA . LEU B 1 440 ? 8.773 -12.875 -19.172 1 90.75 440 LEU B CA 1
ATOM 7211 C C . LEU B 1 440 ? 7.41 -12.391 -19.641 1 90.75 440 LEU B C 1
ATOM 7213 O O . LEU B 1 440 ? 6.59 -13.18 -20.109 1 90.75 440 LEU B O 1
ATOM 7217 N N . PHE B 1 441 ? 7.188 -11.102 -19.5 1 82.69 441 PHE B N 1
ATOM 7218 C CA . PHE B 1 441 ? 5.91 -10.562 -19.953 1 82.69 441 PHE B CA 1
ATOM 7219 C C . PHE B 1 441 ? 5.758 -10.695 -21.453 1 82.69 441 PHE B C 1
ATOM 7221 O O . PHE B 1 441 ? 4.641 -10.75 -21.969 1 82.69 441 PHE B O 1
ATOM 7228 N N . ALA B 1 442 ? 6.895 -10.797 -22.156 1 82.56 442 ALA B N 1
ATOM 7229 C CA . ALA B 1 442 ? 6.871 -10.938 -23.609 1 82.56 442 ALA B CA 1
ATOM 7230 C C . ALA B 1 442 ? 6.246 -12.273 -24.016 1 82.56 442 ALA B C 1
ATOM 7232 O O . ALA B 1 442 ? 5.703 -12.398 -25.125 1 82.56 442 ALA B O 1
ATOM 7233 N N . VAL B 1 443 ? 6.293 -13.234 -23.141 1 89.31 443 VAL B N 1
ATOM 7234 C CA . VAL B 1 443 ? 5.828 -14.57 -23.5 1 89.31 443 VAL B CA 1
ATOM 7235 C C . VAL B 1 443 ? 4.695 -14.992 -22.578 1 89.31 443 VAL B C 1
ATOM 7237 O O . VAL B 1 443 ? 4.176 -16.109 -22.688 1 89.31 443 VAL B O 1
ATOM 7240 N N . GLU B 1 444 ? 4.289 -14.156 -21.703 1 88.56 444 GLU B N 1
ATOM 7241 C CA . GLU B 1 444 ? 3.328 -14.461 -20.656 1 88.56 444 GLU B CA 1
ATOM 7242 C C . GLU B 1 444 ? 1.958 -14.797 -21.234 1 88.56 444 GLU B C 1
ATOM 7244 O O . GLU B 1 444 ? 1.253 -15.672 -20.719 1 88.56 444 GLU B O 1
ATOM 7249 N N . TRP B 1 445 ? 1.597 -14.164 -22.344 1 81.38 445 TRP B N 1
ATOM 7250 C CA . TRP B 1 445 ? 0.287 -14.391 -22.938 1 81.38 445 TRP B CA 1
ATOM 7251 C C . TRP B 1 445 ? 0.135 -15.844 -23.391 1 81.38 445 TRP B C 1
ATOM 7253 O O . TRP B 1 445 ? -0.968 -16.391 -23.359 1 81.38 445 TRP B O 1
ATOM 7263 N N . PHE B 1 446 ? 1.128 -16.438 -23.75 1 88.81 446 PHE B N 1
ATOM 7264 C CA . PHE B 1 446 ? 1.111 -17.812 -24.234 1 88.81 446 PHE B CA 1
ATOM 7265 C C . PHE B 1 446 ? 1.229 -18.797 -23.078 1 88.81 446 PHE B C 1
ATOM 7267 O O . PHE B 1 446 ? 0.432 -19.719 -22.953 1 88.81 446 PHE B O 1
ATOM 7274 N N . LEU B 1 447 ? 2.156 -18.594 -22.188 1 94.56 447 LEU B N 1
ATOM 7275 C CA . LEU B 1 447 ? 2.434 -19.516 -21.094 1 94.56 447 LEU B CA 1
ATOM 7276 C C . LEU B 1 447 ? 1.279 -19.547 -20.094 1 94.56 447 LEU B C 1
ATOM 7278 O O . LEU B 1 447 ? 1 -20.578 -19.5 1 94.56 447 LEU B O 1
ATOM 7282 N N . ASP B 1 448 ? 0.615 -18.422 -19.922 1 92.06 448 ASP B N 1
ATOM 7283 C CA . ASP B 1 448 ? -0.526 -18.344 -19.016 1 92.06 448 ASP B CA 1
ATOM 7284 C C . ASP B 1 448 ? -1.657 -19.266 -19.484 1 92.06 448 ASP B C 1
ATOM 7286 O O . ASP B 1 448 ? -2.301 -19.922 -18.672 1 92.06 448 ASP B O 1
ATOM 7290 N N . ARG B 1 449 ? -1.877 -19.312 -20.75 1 90.25 449 ARG B N 1
ATOM 7291 C CA . ARG B 1 449 ? -2.934 -20.141 -21.312 1 90.25 449 ARG B CA 1
ATOM 7292 C C . ARG B 1 449 ? -2.648 -21.625 -21.078 1 90.25 449 ARG B C 1
ATOM 7294 O O . ARG B 1 449 ? -3.523 -22.359 -20.641 1 90.25 449 ARG B O 1
ATOM 7301 N N . ILE B 1 450 ? -1.463 -22 -21.281 1 94.69 450 ILE B N 1
ATOM 7302 C CA . ILE B 1 450 ? -1.098 -23.406 -21.172 1 94.69 450 ILE B CA 1
ATOM 7303 C C . ILE B 1 450 ? -1.137 -23.828 -19.703 1 94.69 450 ILE B C 1
ATOM 7305 O O . ILE B 1 450 ? -1.597 -24.938 -19.375 1 94.69 450 ILE B O 1
ATOM 7309 N N . ARG B 1 451 ? -0.632 -23.016 -18.828 1 94.25 451 ARG B N 1
ATOM 7310 C CA . ARG B 1 451 ? -0.607 -23.422 -17.422 1 9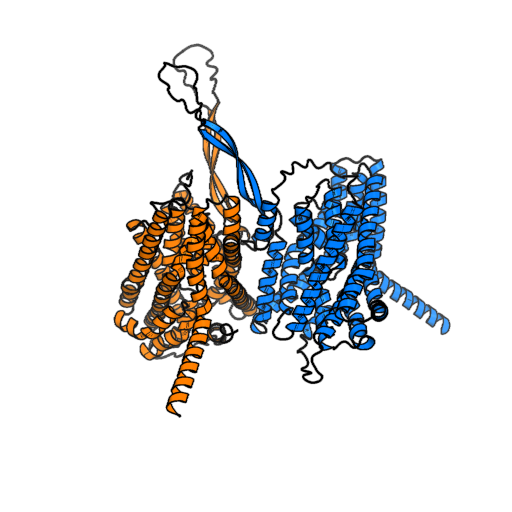4.25 451 ARG B CA 1
ATOM 7311 C C . ARG B 1 451 ? -2.018 -23.469 -16.844 1 94.25 451 ARG B C 1
ATOM 7313 O O . ARG B 1 451 ? -2.318 -24.312 -16 1 94.25 451 ARG B O 1
ATOM 7320 N N . THR B 1 452 ? -2.912 -22.531 -17.297 1 93.38 452 THR B N 1
ATOM 7321 C CA . THR B 1 452 ? -4.285 -22.516 -16.812 1 93.38 452 THR B CA 1
ATOM 7322 C C . THR B 1 452 ? -5.008 -23.812 -17.188 1 93.38 452 THR B C 1
ATOM 7324 O O . THR B 1 452 ? -5.781 -24.344 -16.375 1 93.38 452 THR B O 1
ATOM 7327 N N . THR B 1 453 ? -4.75 -24.312 -18.344 1 96 453 THR B N 1
ATOM 7328 C CA . THR B 1 453 ? -5.379 -25.578 -18.75 1 96 453 THR B CA 1
ATOM 7329 C C . THR B 1 453 ? -4.938 -26.719 -17.844 1 96 453 THR B C 1
ATOM 7331 O O . THR B 1 453 ? -5.734 -27.594 -17.516 1 96 453 THR B O 1
ATOM 7334 N N . SER B 1 454 ? -3.705 -26.703 -17.484 1 96.81 454 SER B N 1
ATOM 7335 C CA . SER B 1 454 ? -3.215 -27.703 -16.547 1 96.81 454 SER B CA 1
ATOM 7336 C C . SER B 1 454 ? -3.93 -27.609 -15.203 1 96.81 454 SER B C 1
ATOM 7338 O O . SER B 1 454 ? -4.281 -28.625 -14.602 1 96.81 454 SER B O 1
ATOM 7340 N N . ASN B 1 455 ? -4.152 -26.438 -14.734 1 96.5 455 ASN B N 1
ATOM 7341 C CA . ASN B 1 455 ? -4.859 -26.219 -13.477 1 96.5 455 ASN B CA 1
ATOM 7342 C C . ASN B 1 455 ? -6.293 -26.734 -13.539 1 96.5 455 ASN B C 1
ATOM 7344 O O . ASN B 1 455 ? -6.77 -27.375 -12.602 1 96.5 455 ASN B O 1
ATOM 7348 N N . VAL B 1 456 ? -6.953 -26.469 -14.656 1 96.38 456 VAL B N 1
ATOM 7349 C CA . VAL B 1 456 ? -8.328 -26.938 -14.836 1 96.38 456 VAL B CA 1
ATOM 7350 C C . VAL B 1 456 ? -8.383 -28.453 -14.734 1 96.38 456 VAL B C 1
ATOM 7352 O O . VAL B 1 456 ? -9.234 -29 -14.031 1 96.38 456 VAL B O 1
ATOM 7355 N N . LEU B 1 457 ? -7.48 -29.047 -15.453 1 97.75 457 LEU B N 1
ATOM 7356 C CA . LEU B 1 457 ? -7.41 -30.516 -15.406 1 97.75 457 LEU B CA 1
ATOM 7357 C C . LEU B 1 457 ? -7.164 -31 -13.977 1 97.75 457 LEU B C 1
ATOM 7359 O O . LEU B 1 457 ? -7.836 -31.922 -13.508 1 97.75 457 LEU B O 1
ATOM 7363 N N . SER B 1 458 ? -6.27 -30.359 -13.352 1 97.75 458 SER B N 1
ATOM 7364 C CA . SER B 1 458 ? -5.891 -30.75 -11.992 1 97.75 458 SER B CA 1
ATOM 7365 C C . SER B 1 458 ? -7.062 -30.594 -11.031 1 97.75 458 SER B C 1
ATOM 7367 O O . SER B 1 458 ? -7.25 -31.406 -10.133 1 97.75 458 SER B O 1
ATOM 7369 N N . HIS B 1 459 ? -7.828 -29.516 -11.156 1 97 459 HIS B N 1
ATOM 7370 C CA . HIS B 1 459 ? -8.984 -29.281 -10.297 1 97 459 HIS B CA 1
ATOM 7371 C C . HIS B 1 459 ? -10.008 -30.406 -10.422 1 97 459 HIS B C 1
ATOM 7373 O O . HIS B 1 459 ? -10.508 -30.906 -9.414 1 97 459 HIS B O 1
ATOM 7379 N N . THR B 1 460 ? -10.289 -30.766 -11.617 1 97.62 460 THR B N 1
ATOM 7380 C CA . THR B 1 460 ? -11.297 -31.797 -11.852 1 97.62 460 THR B CA 1
ATOM 7381 C C . THR B 1 460 ? -10.789 -33.156 -11.422 1 97.62 460 THR B C 1
ATOM 7383 O O . THR B 1 460 ? -11.562 -34 -10.953 1 97.62 460 THR B O 1
ATOM 7386 N N . HIS B 1 461 ? -9.492 -33.406 -11.633 1 98.06 461 HIS B N 1
ATOM 7387 C CA . HIS B 1 461 ? -8.898 -34.625 -11.102 1 98.06 461 HIS B CA 1
ATOM 7388 C C . HIS B 1 461 ? -9.055 -34.688 -9.586 1 98.06 461 HIS B C 1
ATOM 7390 O O . HIS B 1 461 ? -9.375 -35.75 -9.047 1 98.06 461 HIS B O 1
ATOM 7396 N N . CYS B 1 462 ? -8.82 -33.594 -8.961 1 97.5 462 CYS B N 1
ATOM 7397 C CA . CYS B 1 462 ? -8.938 -33.562 -7.508 1 97.5 462 CYS B CA 1
ATOM 7398 C C . CYS B 1 462 ? -10.352 -33.938 -7.062 1 97.5 462 CYS B C 1
ATOM 7400 O O . CYS B 1 462 ? -10.523 -34.688 -6.105 1 97.5 462 CYS B O 1
ATOM 7402 N N . ALA B 1 463 ? -11.328 -33.406 -7.734 1 96.44 463 ALA B N 1
ATOM 7403 C CA . ALA B 1 463 ? -12.719 -33.719 -7.422 1 96.44 463 ALA B CA 1
ATOM 7404 C C . ALA B 1 463 ? -12.992 -35.219 -7.602 1 96.44 463 ALA B C 1
ATOM 7406 O O . ALA B 1 463 ? -13.625 -35.844 -6.746 1 96.44 463 ALA B O 1
ATOM 7407 N N . ALA B 1 464 ? -12.531 -35.75 -8.664 1 97 464 ALA B N 1
ATOM 7408 C CA . ALA B 1 464 ? -12.75 -37.188 -8.961 1 97 464 ALA B CA 1
ATOM 7409 C C . ALA B 1 464 ? -12.055 -38.062 -7.926 1 97 464 ALA B C 1
ATOM 7411 O O . ALA B 1 464 ? -12.633 -39.062 -7.461 1 97 464 ALA B O 1
ATOM 7412 N N . ILE B 1 465 ? -10.883 -37.719 -7.586 1 97 465 ILE B N 1
ATOM 7413 C CA . ILE B 1 465 ? -10.094 -38.5 -6.633 1 97 465 ILE B CA 1
ATOM 7414 C C . ILE B 1 465 ? -10.734 -38.406 -5.246 1 97 465 ILE B C 1
ATOM 7416 O O . ILE B 1 465 ? -10.852 -39.406 -4.547 1 97 465 ILE B O 1
ATOM 7420 N N . THR B 1 466 ? -11.102 -37.219 -4.898 1 95.25 466 THR B N 1
ATOM 7421 C CA . THR B 1 466 ? -11.758 -37.031 -3.609 1 95.25 466 THR B CA 1
ATOM 7422 C C . THR B 1 466 ? -13.062 -37.844 -3.547 1 95.25 466 THR B C 1
ATOM 7424 O O . THR B 1 466 ? -13.375 -38.438 -2.52 1 95.25 466 THR B O 1
ATOM 7427 N N . HIS B 1 467 ? -13.844 -37.781 -4.617 1 94.31 467 HIS B N 1
ATOM 7428 C CA . HIS B 1 467 ? -15.062 -38.562 -4.711 1 94.31 467 HIS B CA 1
ATOM 7429 C C . HIS B 1 467 ? -14.781 -40.062 -4.535 1 94.31 467 HIS B C 1
ATOM 7431 O O . HIS B 1 467 ? -15.539 -40.75 -3.863 1 94.31 467 HIS B O 1
ATOM 7437 N N . HIS B 1 468 ? -13.758 -40.5 -5.129 1 94.12 468 HIS B N 1
ATOM 7438 C CA . HIS B 1 468 ? -13.375 -41.906 -5.047 1 94.12 468 HIS B CA 1
ATOM 7439 C C . HIS B 1 468 ? -13.086 -42.312 -3.607 1 94.12 468 HIS B C 1
ATOM 7441 O O . HIS B 1 468 ? -13.5 -43.375 -3.172 1 94.12 468 HIS B O 1
ATOM 7447 N N . PHE B 1 469 ? -12.438 -41.5 -2.873 1 92.31 469 PHE B N 1
ATOM 7448 C CA . PHE B 1 469 ? -12.062 -41.844 -1.501 1 92.31 469 PHE B CA 1
ATOM 7449 C C . PHE B 1 469 ? -13.25 -41.656 -0.56 1 92.31 469 PHE B C 1
ATOM 7451 O O . PHE B 1 469 ? -13.258 -42.188 0.546 1 92.31 469 PHE B O 1
ATOM 7458 N N . ASN B 1 470 ? -14.188 -40.812 -0.931 1 84.56 470 ASN B N 1
ATOM 7459 C CA . ASN B 1 470 ? -15.344 -40.562 -0.077 1 84.56 470 ASN B CA 1
ATOM 7460 C C . ASN B 1 470 ? -16.531 -41.438 -0.468 1 84.56 470 ASN B C 1
ATOM 7462 O O . ASN B 1 470 ? -17.625 -41.25 0.062 1 84.56 470 ASN B O 1
ATOM 7466 N N . ARG B 1 471 ? -16.562 -42.125 -1.4 1 72.12 471 ARG B N 1
ATOM 7467 C CA . ARG B 1 471 ? -17.641 -43.031 -1.766 1 72.12 471 ARG B CA 1
ATOM 7468 C C . ARG B 1 471 ? -18.016 -43.938 -0.589 1 72.12 471 ARG B C 1
ATOM 7470 O O . ARG B 1 471 ? -17.219 -44.75 -0.134 1 72.12 471 ARG B O 1
ATOM 7477 N N . GLN B 1 472 ? -18.516 -43.094 0.467 1 55 472 GLN B N 1
ATOM 7478 C CA . GLN B 1 472 ? -19.172 -43.938 1.454 1 55 472 GLN B CA 1
ATOM 7479 C C . GLN B 1 472 ? -20.25 -44.812 0.808 1 55 472 GLN B C 1
ATOM 7481 O O . GLN B 1 472 ? -20.734 -44.5 -0.28 1 55 472 GLN B O 1
ATOM 7486 N N . GLY B 1 473 ? -20.797 -45.906 1.501 1 44.62 473 GLY B N 1
ATOM 7487 C CA . GLY B 1 473 ? -21.969 -46.75 1.285 1 44.62 473 GLY B CA 1
ATOM 7488 C C . GLY B 1 473 ? -23.219 -45.938 0.959 1 44.62 473 GLY B C 1
ATOM 7489 O O . GLY B 1 473 ? -23.266 -44.75 1.199 1 44.62 473 GLY B O 1
ATOM 7490 N N . PRO B 1 474 ? -24.359 -46.469 0.257 1 40.12 474 PRO B N 1
ATOM 7491 C CA . PRO B 1 474 ? -25.609 -45.875 -0.231 1 40.12 474 PRO B CA 1
ATOM 7492 C C . PRO B 1 474 ? -26.141 -44.781 0.701 1 40.12 474 PRO B C 1
ATOM 7494 O O . PRO B 1 474 ? -27.047 -44.031 0.328 1 40.12 474 PRO B O 1
ATOM 7497 N N .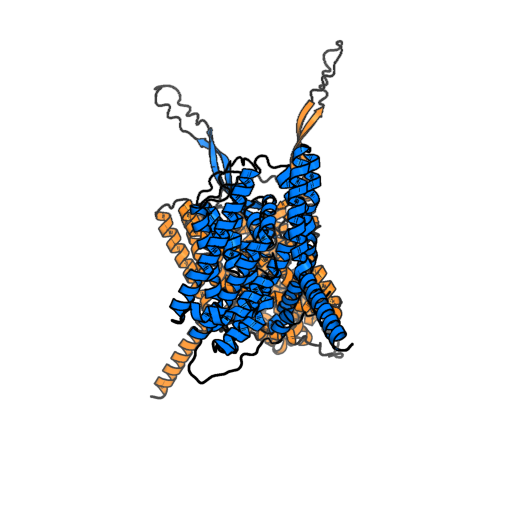 GLY B 1 475 ? -26.156 -44.719 2.051 1 35.25 475 GLY B N 1
ATOM 7498 C CA . GLY B 1 475 ? -27.234 -44.188 2.875 1 35.25 475 GLY B CA 1
ATOM 7499 C C . GLY B 1 475 ? -27.141 -42.688 3.076 1 35.25 475 GLY B C 1
ATOM 7500 O O . GLY B 1 475 ? -28.156 -42.031 3.361 1 35.25 475 GLY B O 1
ATOM 7501 N N . LYS B 1 476 ? -26.234 -42 3.812 1 41.34 476 LYS B N 1
ATOM 7502 C CA . LYS B 1 476 ? -26.531 -40.719 4.434 1 41.34 476 LYS B CA 1
ATOM 7503 C C . LYS B 1 476 ? -26.281 -39.562 3.457 1 41.34 476 LYS B C 1
ATOM 7505 O O . LYS B 1 476 ? -25.141 -39.188 3.213 1 41.34 476 LYS B O 1
ATOM 7510 N N . THR B 1 477 ? -27.141 -39.375 2.516 1 37.78 477 THR B N 1
ATOM 7511 C CA . THR B 1 477 ? -27.172 -38.219 1.61 1 37.78 477 THR B CA 1
ATOM 7512 C C . THR B 1 477 ? -27.312 -36.906 2.393 1 37.78 477 THR B C 1
ATOM 7514 O O . THR B 1 477 ? -28.422 -36.469 2.674 1 37.78 477 THR B O 1
ATOM 7517 N N . GLU B 1 478 ? -26.734 -36.688 3.477 1 37.19 478 GLU B N 1
ATOM 7518 C CA . GLU B 1 478 ? -27.016 -35.375 4.035 1 37.19 478 GLU B CA 1
ATOM 7519 C C . GLU B 1 478 ? -26.469 -34.281 3.145 1 37.19 478 GLU B C 1
ATOM 7521 O O . GLU B 1 478 ? -25.344 -34.375 2.652 1 37.19 478 GLU B O 1
ATOM 7526 N N . GLU B 1 479 ? -27.297 -33.469 2.521 1 37.78 479 GLU B N 1
ATOM 7527 C CA . GLU B 1 479 ? -27.047 -32.281 1.695 1 37.78 479 GLU B CA 1
ATOM 7528 C C . GLU B 1 479 ? -26.062 -31.328 2.375 1 37.78 479 GLU B C 1
ATOM 7530 O O . GLU B 1 479 ? -26.281 -30.922 3.518 1 37.78 479 GLU B O 1
ATOM 7535 N N . PRO B 1 480 ? -24.922 -31.406 2.137 1 38.66 480 PRO B N 1
ATOM 7536 C CA . PRO B 1 480 ? -24.016 -30.438 2.779 1 38.66 480 PRO B CA 1
ATOM 7537 C C . PRO B 1 480 ? -24.516 -29 2.668 1 38.66 480 PRO B C 1
ATOM 7539 O O . PRO B 1 480 ? -25.188 -28.641 1.695 1 38.66 480 PRO B O 1
ATOM 7542 N N . VAL B 1 481 ? -24.719 -28.312 3.674 1 35.91 481 VAL B N 1
ATOM 7543 C CA . VAL B 1 481 ? -25.031 -26.891 3.713 1 35.91 481 VAL B CA 1
ATOM 7544 C C . VAL B 1 481 ? -24.047 -26.125 2.84 1 35.91 481 VAL B C 1
ATOM 7546 O O . VAL B 1 481 ? -22.844 -26.109 3.119 1 35.91 481 VAL B O 1
ATOM 7549 N N . MET B 1 482 ? -24.203 -26.094 1.544 1 37.03 482 MET B N 1
ATOM 7550 C CA . MET B 1 482 ? -23.484 -25.234 0.604 1 37.03 482 MET B CA 1
ATOM 7551 C C . MET B 1 482 ? -23.266 -23.859 1.192 1 37.03 482 MET B C 1
ATOM 7553 O O . MET B 1 482 ? -24.203 -23.219 1.661 1 37.03 482 MET B O 1
ATOM 7557 N N . ILE B 1 483 ? -22.297 -23.531 1.779 1 36.09 483 ILE B N 1
ATOM 7558 C CA . ILE B 1 483 ? -22.203 -22.078 1.983 1 36.09 483 ILE B CA 1
ATOM 7559 C C . ILE B 1 483 ? -22.531 -21.359 0.683 1 36.09 483 ILE B C 1
ATOM 7561 O O . ILE B 1 483 ? -21.719 -21.344 -0.248 1 36.09 483 ILE B O 1
ATOM 7565 N N . GLU B 1 484 ? -23.594 -21.406 0.117 1 34.81 484 GLU B N 1
ATOM 7566 C CA . GLU B 1 484 ? -24.234 -20.812 -1.056 1 34.81 484 GLU B CA 1
ATOM 7567 C C . GLU B 1 484 ? -23.703 -19.422 -1.33 1 34.81 484 GLU B C 1
ATOM 7569 O O . GLU B 1 484 ? -23.609 -19 -2.484 1 34.81 484 GLU B O 1
ATOM 7574 N N . GLU B 1 485 ? -23.406 -18.719 -0.347 1 36.97 485 GLU B N 1
ATOM 7575 C CA . GLU B 1 485 ? -23.062 -17.312 -0.516 1 36.97 485 GLU B CA 1
ATOM 7576 C C . GLU B 1 485 ? -21.688 -17.156 -1.172 1 36.97 485 GLU B C 1
ATOM 7578 O O . GLU B 1 485 ? -21.422 -16.156 -1.843 1 36.97 485 GLU B O 1
ATOM 7583 N N . GLU B 1 486 ? -20.859 -18.156 -1.155 1 38.75 486 GLU B N 1
ATOM 7584 C CA . GLU B 1 486 ? -19.484 -17.969 -1.589 1 38.75 486 GLU B CA 1
ATOM 7585 C C . GLU B 1 486 ? -19.344 -18.172 -3.096 1 38.75 486 GLU B C 1
ATOM 7587 O O . GLU B 1 486 ? -18.562 -17.484 -3.75 1 38.75 486 GLU B O 1
ATOM 7592 N N . VAL B 1 487 ? -20.094 -19.156 -3.717 1 38.56 487 VAL B N 1
ATOM 7593 C CA . VAL B 1 487 ? -20.062 -19.359 -5.164 1 38.56 487 VAL B CA 1
ATOM 7594 C C . VAL B 1 487 ? -20.578 -18.109 -5.871 1 38.56 487 VAL B C 1
ATOM 7596 O O . VAL B 1 487 ? -20.078 -17.734 -6.93 1 38.56 487 VAL B O 1
ATOM 7599 N N . GLU B 1 488 ? -21.594 -17.547 -5.289 1 36.66 488 GLU B N 1
ATOM 7600 C CA . GLU B 1 488 ? -22.172 -16.375 -5.918 1 36.66 488 GLU B CA 1
ATOM 7601 C C . GLU B 1 488 ? -21.188 -15.203 -5.926 1 36.66 488 GLU B C 1
ATOM 7603 O O . GLU B 1 488 ? -21.172 -14.406 -6.863 1 36.66 488 GLU B O 1
ATOM 7608 N N . LEU B 1 489 ? -20.469 -15.188 -4.898 1 37.94 489 LEU B N 1
ATOM 7609 C CA . LEU B 1 489 ? -19.547 -14.055 -4.812 1 37.94 489 LEU B CA 1
ATOM 7610 C C . LEU B 1 489 ? -18.438 -14.18 -5.855 1 37.94 489 LEU B C 1
ATOM 7612 O O . LEU B 1 489 ? -17.984 -13.172 -6.391 1 37.94 489 LEU B O 1
ATOM 7616 N N . ILE B 1 490 ? -18.016 -15.43 -6.133 1 39.12 490 ILE B N 1
ATOM 7617 C CA . ILE B 1 490 ? -16.953 -15.641 -7.102 1 39.12 490 ILE B CA 1
ATOM 7618 C C . ILE B 1 490 ? -17.516 -15.547 -8.516 1 39.12 490 ILE B C 1
ATOM 7620 O O . ILE B 1 490 ? -16.875 -14.977 -9.406 1 39.12 490 ILE B O 1
ATOM 7624 N N . VAL B 1 491 ? -18.734 -16.188 -8.828 1 35.31 491 VAL B N 1
ATOM 7625 C CA . VAL B 1 491 ? -19.25 -16.375 -10.18 1 35.31 491 VAL B CA 1
ATOM 7626 C C . VAL B 1 491 ? -19.938 -15.109 -10.656 1 35.31 491 VAL B C 1
ATOM 7628 O O . VAL B 1 491 ? -19.859 -14.75 -11.828 1 35.31 491 VAL B O 1
ATOM 7631 N N . HIS B 1 492 ? -20.906 -14.523 -9.852 1 34.94 492 HIS B N 1
ATOM 7632 C CA . HIS B 1 492 ? -21.844 -13.578 -10.438 1 34.94 492 HIS B CA 1
ATOM 7633 C C . HIS B 1 492 ? -21.234 -12.18 -10.531 1 34.94 492 HIS B C 1
ATOM 7635 O O . HIS B 1 492 ? -21.953 -11.188 -10.656 1 34.94 492 HIS B O 1
ATOM 7641 N N . SER B 1 493 ? -20.047 -12.078 -10.141 1 32.81 493 SER B N 1
ATOM 7642 C CA . SER B 1 493 ? -19.781 -10.695 -10.531 1 32.81 493 SER B CA 1
ATOM 7643 C C . SER B 1 493 ? -19.859 -10.523 -12.039 1 32.81 493 SER B C 1
ATOM 7645 O O . SER B 1 493 ? -18.859 -10.75 -12.742 1 32.81 493 SER B O 1
ATOM 7647 N N . PRO B 1 494 ? -20.969 -10.766 -12.648 1 31.17 494 PRO B N 1
ATOM 7648 C CA . PRO B 1 494 ? -21.125 -10.531 -14.086 1 31.17 494 PRO B CA 1
ATOM 7649 C C . PRO B 1 494 ? -20.531 -9.203 -14.539 1 31.17 494 PRO B C 1
ATOM 7651 O O . PRO B 1 494 ? -20.031 -9.094 -15.664 1 31.17 494 PRO B O 1
ATOM 7654 N N . ASP B 1 495 ? -20.969 -8.094 -13.812 1 31.17 495 ASP B N 1
ATOM 7655 C CA . ASP B 1 495 ? -20.797 -6.723 -14.281 1 31.17 495 ASP B CA 1
ATOM 7656 C C . ASP B 1 495 ? -19.344 -6.289 -14.211 1 31.17 495 ASP B C 1
ATOM 7658 O O . ASP B 1 495 ? -19.016 -5.145 -14.539 1 31.17 495 ASP B O 1
ATOM 7662 N N . ALA B 1 496 ? -18.562 -6.945 -13.43 1 31.47 496 ALA B N 1
ATOM 7663 C CA . ALA B 1 496 ? -17.203 -6.438 -13.289 1 31.47 496 ALA B CA 1
ATOM 7664 C C . ALA B 1 496 ? -16.453 -6.5 -14.617 1 31.47 496 ALA B C 1
ATOM 7666 O O . ALA B 1 496 ? -15.367 -5.93 -14.75 1 31.47 496 ALA B O 1
ATOM 7667 N N . TYR B 1 497 ? -16.703 -7.508 -15.422 1 28.95 497 TYR B N 1
ATOM 7668 C CA . TYR B 1 497 ? -16 -7.531 -16.703 1 28.95 497 TYR B CA 1
ATOM 7669 C C . TYR B 1 497 ? -16.625 -6.543 -17.688 1 28.95 497 TYR B C 1
ATOM 7671 O O . TYR B 1 497 ? -16.109 -6.348 -18.781 1 28.95 497 TYR B O 1
ATOM 7679 N N . ASN B 1 498 ? -17.953 -6.207 -17.547 1 27.11 498 ASN B N 1
ATOM 7680 C CA . ASN B 1 498 ? -18.5 -5.27 -18.531 1 27.11 498 ASN B CA 1
ATOM 7681 C C . ASN B 1 498 ? -18.172 -3.824 -18.156 1 27.11 498 ASN B C 1
ATOM 7683 O O . ASN B 1 498 ? -18.641 -2.891 -18.812 1 27.11 498 ASN B O 1
ATOM 7687 N N . SER B 1 499 ? -18.125 -3.52 -16.797 1 23.33 499 SER B N 1
ATOM 7688 C CA . SER B 1 499 ? -17.938 -2.076 -16.688 1 23.33 499 SER B CA 1
ATOM 7689 C C . SER B 1 499 ? -16.484 -1.688 -16.969 1 23.33 499 SER B C 1
ATOM 7691 O O . SER B 1 499 ? -15.555 -2.406 -16.578 1 23.33 499 SER B O 1
#

Nearest PDB structures (foldseek):
  7xr4-assembly1_A  TM=9.194E-01  e=3.845E-26  Homo sapiens
  8oud-assembly1_C  TM=8.948E-01  e=2.066E-24  Homo sapiens
  8oui-assembly1_A  TM=8.696E-01  e=7.575E-24  Homo sapiens
  8qru-assembly1_B  TM=7.148E-01  e=2.900E-23  Homo sapiens
  8qrq-assembly1_B  TM=5.357E-01  e=1.110E-22  Homo sapiens

Solvent-accessible surface area (backbone atoms only — not comparable to full-atom values): 50637 Å² total; per-residue (Å²): 115,69,67,58,49,52,48,50,51,46,46,50,44,43,48,47,48,44,48,53,47,38,62,72,39,38,67,56,54,46,34,54,50,19,43,51,50,8,49,53,50,6,55,55,42,34,74,66,61,65,51,73,66,53,40,48,60,47,22,41,58,17,52,52,44,51,48,56,52,56,66,45,47,61,64,41,41,50,23,36,29,21,42,58,35,21,70,52,32,47,87,87,42,29,66,54,41,50,47,40,48,52,48,41,52,50,44,15,44,48,26,18,50,46,22,51,55,44,40,72,72,69,46,34,21,65,88,44,48,78,37,86,47,82,69,80,62,75,75,70,53,68,68,54,53,52,52,29,48,59,48,30,46,41,35,46,39,65,72,50,19,66,48,29,30,59,38,74,41,78,43,75,41,73,40,74,39,73,43,76,70,79,69,71,73,82,81,81,72,88,76,72,78,68,60,52,67,44,70,40,73,40,78,40,79,43,81,42,74,39,83,28,28,21,57,56,12,45,50,47,54,27,35,47,48,10,39,36,31,23,67,51,45,77,71,24,41,62,44,49,51,50,29,47,52,47,32,51,55,48,50,51,54,50,53,59,55,57,69,44,41,29,60,16,45,16,20,29,35,15,28,49,51,36,69,44,88,55,61,66,51,46,51,51,25,47,50,45,40,52,48,46,46,50,51,38,44,49,44,40,53,69,44,52,50,32,47,54,45,24,76,72,64,71,46,66,43,70,62,52,49,62,59,37,42,68,23,32,48,42,7,35,74,64,28,19,46,62,79,16,42,69,47,44,46,45,25,39,39,72,72,62,65,37,52,62,72,44,40,70,47,38,40,61,48,26,47,46,38,42,32,25,31,46,15,17,43,36,35,39,47,50,51,29,44,30,27,22,51,26,43,83,73,50,74,66,53,48,52,46,45,35,52,46,33,35,56,53,26,38,42,41,62,58,47,71,72,38,54,56,50,51,33,50,50,54,32,38,47,67,69,40,81,62,73,62,56,41,64,49,60,70,50,37,78,58,53,46,21,56,26,26,27,36,30,42,52,49,30,54,46,40,26,52,50,33,37,61,75,56,64,64,75,98,70,86,78,72,77,69,84,66,74,60,66,58,59,47,62,72,64,58,57,62,61,67,75,72,101,114,69,68,57,51,52,49,50,50,46,46,50,42,44,49,46,47,43,49,52,47,39,62,70,37,37,66,56,54,45,32,55,51,18,43,52,50,8,49,53,50,6,56,57,42,35,75,64,62,65,50,75,65,54,42,49,60,44,22,39,56,16,52,51,43,51,20,50,51,41,28,44,47,60,63,40,40,51,23,37,30,21,41,57,35,20,69,54,32,45,87,87,41,30,69,56,41,51,48,39,49,50,50,41,53,49,45,15,44,47,24,18,51,46,22,53,54,45,40,72,73,67,45,37,20,66,88,39,48,78,37,85,47,82,66,79,63,75,77,72,54,63,67,54,54,50,51,28,48,58,49,30,46,55,51,94,40,75,72,53,19,66,46,26,30,59,37,74,40,77,42,73,41,75,39,74,41,73,44,76,71,78,68,71,72,80,83,78,71,87,72,72,76,68,56,52,67,42,73,40,75,39,81,41,80,42,83,42,74,40,81,25,29,21,60,58,13,47,52,48,53,28,37,54,54,9,39,54,39,24,68,50,45,76,80,28,40,73,60,51,47,32,30,47,35,44,32,52,29,48,50,47,43,49,55,57,56,57,69,44,42,30,60,17,44,15,20,28,35,16,26,49,50,36,67,45,87,57,61,68,48,45,52,51,24,50,50,44,40,51,49,46,45,51,51,38,45,48,46,39,53,70,44,53,50,32,47,55,45,24,75,72,64,71,45,65,44,68,63,52,48,60,58,37,42,66,22,33,49,41,7,36,73,66,29,18,47,62,79,16,44,69,46,44,47,45,24,39,38,74,71,63,64,37,53,63,68,43,39,69,48,37,39,62,48,27,45,47,40,44,31,23,30,46,17,17,42,35,34,39,46,51,52,30,44,28,27,22,52,29,43,80,74,50,73,64,53,49,51,45,45,34,53,47,34,36,56,53,26,39,42,40,62,60,46,72,70,37,57,55,51,52,33,48,51,54,29,38,49,67,67,39,80,62,73,62,54,39,63,50,62,71,50,38,78,58,53,46,22,56,25,26,26,34,29,42,52,48,31,54,46,40,28,52,50,34,35,60,74,56,64,64,78,98,70,85,79,70,77,66,82,64,72,60,69,58,58,48,63,72,63,60,58,62,61,68,80,72,102

pLDDT: mean 81.16, std 18.75, range [22.56, 98.31]

Radius of gyration: 33.69 Å; Cα contacts (8 Å, |Δi|>4): 1471; chains: 2; bounding box: 108×86×95 Å